Protein AF-A0AAU9XIW3-F1 (afdb_monomer_lite)

Secondary structure (DSSP, 8-state):
-HHHHHHHHHHHHHHHHHHHHHHHHHHHHHHHHHHHHHHHHHHHHHHHHHHHHHHHHHHHHHHHHHHHHHHHHHHHHHHHHHHHHHHHHHHHHHHHHHHHHHHHHHHHHHHHTT----------------------------------------------------------------------HHHHHHHHHHHIIIIIHHHHHHHHHHHHS-GGGHHHHHHHTHHHHHHHHHTTSS-HHHHHHHS-SSGGG--GGG--HHHHHHHHHHHS-PPPPTT-TTSPPPTT---HHHHHHHHHHHHIIIIIS-SSS---HHHHHHHHHHHHHHHHHHH-THHHHHHHHHHHS-S-HHHHHHHHHHHHHHHHHHHHHHHHHHHHHHHHHHHHTT------PPP--------------PPBP-STT-TTSB--EEETTTTEEE-HHHHHHTSTTS-EEEHHHHHHHHHHHHHHHHHHHHHHHHHHHHHHHHHHHHHHHHHHHHHHHHHHHHHHHHHHHHHHHHHHHHHHHHHHHHHHHHHHHHHHHHHHHHHHHHHHHHHHHHHHHHHTSPP-HHHHHHHHHHHHHHHHHHTSPPPPPP-PPP------HHHHHHHHHS-S-------EEEEEEEEEE-S-S-EETTS-EEEEEEEEETTS-B---TT--EEEEEE-TTS-EE--EEEEEETTEEEEEE--SSSEEEEEEEEETTEEPTT-SEEEEEEPPP---EEE---SSTTT--S-EEEEEE-TTT--EEEEEGGGTEEEEE-SSTTS-EEESSSSSS--SSEEEEEE-TTSPEEEEETTEEEEE-TTS-EEEEE--TT-SSEEEEEE-TTS-EEEEETTTTEEEEE-TTS-SEEEEE--TT--S----EEEETTEEEEEETTTTEEEEEETTS-EEEEES--SSSSS--SSEEEEEE-TTSEEEEEETTTTEEEEEETTS-EEEEEE-TT-S---EEEE---SSS--EEEEETTTTEEEEE-

Structure (mmCIF, N/CA/C/O backbone):
data_AF-A0AAU9XIW3-F1
#
_entry.id   AF-A0AAU9XIW3-F1
#
loop_
_atom_site.group_PDB
_atom_site.id
_atom_site.type_symbol
_atom_site.label_atom_id
_atom_site.label_alt_id
_atom_site.label_comp_id
_atom_site.label_asym_id
_atom_site.label_entity_id
_atom_site.label_seq_id
_atom_site.pdbx_PDB_ins_code
_atom_site.Cartn_x
_atom_site.Cartn_y
_atom_site.Cartn_z
_atom_site.occupancy
_atom_site.B_iso_or_equiv
_atom_site.auth_seq_id
_atom_site.auth_comp_id
_atom_site.auth_asym_id
_atom_site.auth_atom_id
_atom_site.pdbx_PDB_model_num
ATOM 1 N N . MET A 1 1 ? 78.774 -32.170 12.591 1.00 70.75 1 MET A N 1
ATOM 2 C CA . MET A 1 1 ? 78.429 -30.740 12.763 1.00 70.75 1 MET A CA 1
ATOM 3 C C . MET A 1 1 ? 77.056 -30.449 12.178 1.00 70.75 1 MET A C 1
ATOM 5 O O . MET A 1 1 ? 76.129 -30.539 12.962 1.00 70.75 1 MET A O 1
ATOM 9 N N . GLN A 1 2 ? 76.879 -30.246 10.864 1.00 75.12 2 GLN A N 1
ATOM 10 C CA . GLN A 1 2 ? 75.576 -29.871 10.263 1.00 75.12 2 GLN A CA 1
ATOM 11 C C . GLN A 1 2 ? 74.374 -30.746 10.694 1.00 75.12 2 GLN A C 1
ATOM 13 O O . GLN A 1 2 ? 73.306 -30.212 10.959 1.00 75.12 2 GLN A O 1
ATOM 18 N N . ILE A 1 3 ? 74.539 -32.068 10.861 1.00 79.25 3 ILE A N 1
ATOM 19 C CA . ILE A 1 3 ? 73.478 -32.944 11.411 1.00 79.25 3 ILE A CA 1
ATOM 20 C C . ILE A 1 3 ? 73.014 -32.488 12.810 1.00 79.25 3 ILE A C 1
ATOM 22 O O . ILE A 1 3 ? 71.818 -32.382 13.042 1.00 79.25 3 ILE A O 1
ATOM 26 N N . VAL A 1 4 ? 73.948 -32.169 13.712 1.00 79.88 4 VAL A N 1
ATOM 27 C CA . VAL A 1 4 ? 73.665 -31.725 15.093 1.00 79.88 4 VAL A CA 1
ATOM 28 C C . VAL A 1 4 ? 73.031 -30.330 15.104 1.00 79.88 4 VAL A C 1
ATOM 30 O O . VAL A 1 4 ? 72.162 -30.043 15.920 1.00 79.88 4 VAL A O 1
ATOM 33 N N . GLU A 1 5 ? 73.440 -29.468 14.174 1.00 78.94 5 GLU A N 1
ATOM 34 C CA . GLU A 1 5 ? 72.866 -28.134 13.974 1.00 78.94 5 GLU A CA 1
ATOM 35 C C . GLU A 1 5 ? 71.401 -28.219 13.511 1.00 78.94 5 GLU A C 1
ATOM 37 O O . GLU A 1 5 ? 70.532 -27.572 14.095 1.00 78.94 5 GLU A O 1
ATOM 42 N N . LEU A 1 6 ? 71.104 -29.091 12.541 1.00 79.50 6 LEU A N 1
ATOM 43 C CA . LEU A 1 6 ? 69.739 -29.386 12.093 1.00 79.50 6 LEU A CA 1
ATOM 44 C C . LEU A 1 6 ? 68.896 -30.048 13.197 1.00 79.50 6 LEU A C 1
ATOM 46 O O . LEU A 1 6 ? 67.742 -29.679 13.388 1.00 79.50 6 LEU A O 1
ATOM 50 N N . GLU A 1 7 ? 69.456 -30.990 13.961 1.00 81.19 7 GLU A N 1
ATOM 51 C CA . GLU A 1 7 ? 68.767 -31.628 15.096 1.00 81.19 7 GLU A CA 1
ATOM 52 C C . GLU A 1 7 ? 68.431 -30.615 16.207 1.00 81.19 7 GLU A C 1
ATOM 54 O O . GLU A 1 7 ? 67.335 -30.653 16.770 1.00 81.19 7 GLU A O 1
ATOM 59 N N . MET A 1 8 ? 69.311 -29.639 16.458 1.00 81.94 8 MET A N 1
ATOM 60 C CA . MET A 1 8 ? 69.048 -28.527 17.376 1.00 81.94 8 MET A CA 1
ATOM 61 C C . MET A 1 8 ? 67.958 -27.577 16.841 1.00 81.94 8 MET A C 1
ATOM 63 O O . MET A 1 8 ? 67.070 -27.181 17.597 1.00 81.94 8 MET A O 1
ATOM 67 N N . GLN A 1 9 ? 67.953 -27.268 15.538 1.00 78.69 9 GLN A N 1
ATOM 68 C CA . GLN A 1 9 ? 66.882 -26.487 14.896 1.00 78.69 9 GLN A CA 1
ATOM 69 C C . GLN A 1 9 ? 65.523 -27.210 14.941 1.00 78.69 9 GLN A C 1
ATOM 71 O O . GLN A 1 9 ? 64.493 -26.576 15.182 1.00 78.69 9 GLN A O 1
ATOM 76 N N . ILE A 1 10 ? 65.496 -28.537 14.775 1.00 80.06 10 ILE A N 1
ATOM 77 C CA . ILE A 1 10 ? 64.289 -29.366 14.941 1.00 80.06 10 ILE A CA 1
ATOM 78 C C . ILE A 1 10 ? 63.774 -29.287 16.391 1.00 80.06 10 ILE A C 1
ATOM 80 O O . ILE A 1 10 ? 62.570 -29.137 16.621 1.00 80.06 10 ILE A O 1
ATOM 84 N N . GLN A 1 11 ? 64.668 -29.319 17.385 1.00 80.69 11 GLN A N 1
ATOM 85 C CA . GLN A 1 11 ? 64.291 -29.168 18.793 1.00 80.69 11 GLN A CA 1
ATOM 86 C C . GLN A 1 11 ? 63.731 -27.765 19.101 1.00 80.69 11 GLN A C 1
ATOM 88 O O . GLN A 1 11 ? 62.734 -27.639 19.819 1.00 80.69 11 GLN A O 1
ATOM 93 N N . GLU A 1 12 ? 64.332 -26.706 18.550 1.00 78.81 12 GLU A N 1
ATOM 94 C CA . GLU A 1 12 ? 63.887 -25.325 18.760 1.00 78.81 12 GLU A CA 1
ATOM 95 C C . GLU A 1 12 ? 62.548 -25.019 18.071 1.00 78.81 12 GLU A C 1
ATOM 97 O O . GLU A 1 12 ? 61.643 -24.477 18.709 1.00 78.81 12 GLU A O 1
ATOM 102 N N . THR A 1 13 ? 62.370 -25.429 16.813 1.00 73.88 13 THR A N 1
ATOM 103 C CA . THR A 1 13 ? 61.095 -25.276 16.084 1.00 73.88 13 THR A CA 1
ATOM 104 C C . THR A 1 13 ? 59.947 -26.005 16.790 1.00 73.88 13 THR A C 1
ATOM 106 O O . THR A 1 13 ? 58.901 -25.399 17.037 1.00 73.88 13 THR A O 1
ATOM 109 N N . THR A 1 14 ? 60.177 -27.240 17.251 1.00 78.50 14 THR A N 1
ATOM 110 C CA . THR A 1 14 ? 59.208 -28.008 18.057 1.00 78.50 14 THR A CA 1
ATOM 111 C C . THR A 1 14 ? 58.848 -27.289 19.368 1.00 78.50 14 THR A C 1
ATOM 113 O O . THR A 1 14 ? 57.678 -27.214 19.758 1.00 78.50 14 THR A O 1
ATOM 116 N N . LYS A 1 15 ? 59.842 -26.707 20.057 1.00 80.31 15 LYS A N 1
ATOM 117 C CA . LYS A 1 15 ? 59.646 -25.932 21.297 1.00 80.31 15 LYS A CA 1
ATOM 118 C C . LYS A 1 15 ? 58.831 -24.657 21.056 1.00 80.31 15 LYS A C 1
ATOM 120 O O . LYS A 1 15 ? 57.946 -24.350 21.857 1.00 80.31 15 LYS A O 1
ATOM 125 N N . LEU A 1 16 ? 59.098 -23.936 19.965 1.00 71.88 16 LEU A N 1
ATOM 126 C CA . LEU A 1 16 ? 58.331 -22.756 19.555 1.00 71.88 16 LEU A CA 1
ATOM 127 C C . LEU A 1 16 ? 56.875 -23.127 19.238 1.00 71.88 16 LEU A C 1
ATOM 129 O O . LEU A 1 16 ? 55.961 -22.463 19.728 1.00 71.88 16 LEU A O 1
ATOM 133 N N . PHE A 1 17 ? 56.645 -24.222 18.508 1.00 73.50 17 PHE A N 1
ATOM 134 C CA . PHE A 1 17 ? 55.305 -24.700 18.155 1.00 73.50 17 PHE A CA 1
ATOM 135 C C . PHE A 1 17 ? 54.424 -24.987 19.381 1.00 73.50 17 PHE A C 1
ATOM 137 O O . PHE A 1 17 ? 53.269 -24.552 19.425 1.00 73.50 17 PHE A O 1
ATOM 144 N N . ARG A 1 18 ? 54.981 -25.612 20.432 1.00 78.31 18 ARG A N 1
ATOM 145 C CA . ARG A 1 18 ? 54.270 -25.813 21.710 1.00 78.31 18 ARG A CA 1
ATOM 146 C C . ARG A 1 18 ? 53.816 -24.488 22.340 1.00 78.31 18 ARG A C 1
ATOM 148 O O . ARG A 1 18 ? 52.646 -24.347 22.689 1.00 78.31 18 ARG A O 1
ATOM 155 N N . ILE A 1 19 ? 54.718 -23.507 22.436 1.00 76.19 19 ILE A N 1
ATOM 156 C CA . ILE A 1 19 ? 54.435 -22.188 23.039 1.00 76.19 19 ILE A CA 1
ATOM 157 C C . ILE A 1 19 ? 53.315 -21.456 22.279 1.00 76.19 19 ILE A C 1
ATOM 159 O O . ILE A 1 19 ? 52.529 -20.716 22.875 1.00 76.19 19 ILE A O 1
ATOM 163 N N . ILE A 1 20 ? 53.212 -21.656 20.963 1.00 71.75 20 ILE A N 1
ATOM 164 C CA . ILE A 1 20 ? 52.164 -21.034 20.147 1.00 71.75 20 ILE A CA 1
ATOM 165 C C . ILE A 1 20 ? 50.806 -21.703 20.391 1.00 71.75 20 ILE A C 1
ATOM 167 O O . ILE A 1 20 ? 49.825 -20.991 20.601 1.00 71.75 20 ILE A O 1
ATOM 171 N N . LYS A 1 21 ? 50.738 -23.041 20.469 1.00 75.19 21 LYS A N 1
ATOM 172 C CA . LYS A 1 21 ? 49.496 -23.753 20.830 1.00 75.19 21 LYS A CA 1
ATOM 173 C C . LYS A 1 21 ? 48.974 -23.367 22.215 1.00 75.19 21 LYS A C 1
ATOM 175 O O . LYS A 1 21 ? 47.766 -23.195 22.396 1.00 75.19 21 LYS A O 1
ATOM 180 N N . GLU A 1 22 ? 49.870 -23.142 23.172 1.00 81.38 22 GLU A N 1
ATOM 181 C CA . GLU A 1 22 ? 49.527 -22.614 24.499 1.00 81.38 22 GLU A CA 1
ATOM 182 C C . GLU A 1 22 ? 48.926 -21.197 24.410 1.00 81.38 22 GLU A C 1
ATOM 184 O O . GLU A 1 22 ? 47.877 -20.933 25.003 1.00 81.38 22 GLU A O 1
ATOM 189 N N . LYS A 1 23 ? 49.503 -20.303 23.592 1.00 76.19 23 LYS A N 1
ATOM 190 C CA . LYS A 1 23 ? 48.967 -18.947 23.353 1.00 76.19 23 LYS A CA 1
ATOM 191 C C . LYS A 1 23 ? 47.630 -18.934 22.604 1.00 76.19 23 LYS A C 1
ATOM 193 O O . LYS A 1 23 ? 46.751 -18.145 22.961 1.00 76.19 23 LYS A O 1
ATOM 198 N N . ILE A 1 24 ? 47.439 -19.801 21.609 1.00 76.19 24 ILE A N 1
ATOM 199 C CA . ILE A 1 24 ? 46.150 -19.963 20.914 1.00 76.19 24 ILE A CA 1
ATOM 200 C C . ILE A 1 24 ? 45.091 -20.455 21.903 1.00 76.19 24 ILE A C 1
ATOM 202 O O . ILE A 1 24 ? 44.010 -19.877 21.974 1.00 76.19 24 ILE A O 1
ATOM 206 N N . THR A 1 25 ? 45.419 -21.441 22.741 1.00 80.75 25 THR A N 1
ATOM 207 C CA . THR A 1 25 ? 44.509 -21.972 23.771 1.00 80.75 25 THR A CA 1
ATOM 208 C C . THR A 1 25 ? 44.134 -20.914 24.815 1.00 80.75 25 THR A C 1
ATOM 210 O O . THR A 1 25 ? 42.957 -20.769 25.150 1.00 80.75 25 THR A O 1
ATOM 213 N N . ALA A 1 26 ? 45.094 -20.105 25.275 1.00 82.00 26 ALA A N 1
ATOM 214 C CA . ALA A 1 26 ? 44.820 -18.971 26.159 1.00 82.00 26 ALA A CA 1
ATOM 215 C C . ALA A 1 26 ? 43.909 -17.917 25.494 1.00 82.00 26 ALA A C 1
ATOM 217 O O . ALA A 1 26 ? 42.977 -17.417 26.123 1.00 82.00 26 ALA A O 1
ATOM 218 N N . THR A 1 27 ? 44.123 -17.629 24.206 1.00 79.75 27 THR A N 1
ATOM 219 C CA . THR A 1 27 ? 43.302 -16.682 23.429 1.00 79.75 27 THR A CA 1
ATOM 220 C C . THR A 1 27 ? 41.870 -17.200 23.242 1.00 79.75 27 THR A C 1
ATOM 222 O O . THR A 1 27 ? 40.913 -16.491 23.548 1.00 79.75 27 THR A O 1
ATOM 225 N N . ARG A 1 28 ? 41.726 -18.473 22.852 1.00 82.00 28 ARG A N 1
ATOM 226 C CA . ARG A 1 28 ? 40.469 -19.237 22.743 1.00 82.00 28 ARG A CA 1
ATOM 227 C C . ARG A 1 28 ? 39.661 -19.206 24.050 1.00 82.00 28 ARG A C 1
ATOM 229 O O . ARG A 1 28 ? 38.441 -19.063 24.012 1.00 82.00 28 ARG A O 1
ATOM 236 N N . ASN A 1 29 ? 40.324 -19.261 25.206 1.00 83.56 29 ASN A N 1
ATOM 237 C CA . ASN A 1 29 ? 39.670 -19.120 26.511 1.00 83.56 29 ASN A CA 1
ATOM 238 C C . ASN A 1 29 ? 39.304 -17.663 26.857 1.00 83.56 29 ASN A C 1
ATOM 240 O O . ASN A 1 29 ? 38.237 -17.431 27.418 1.00 83.56 29 ASN A O 1
ATOM 244 N N . ASN A 1 30 ? 40.127 -16.674 26.491 1.00 81.06 30 ASN A N 1
ATOM 245 C CA . ASN A 1 30 ? 39.833 -15.256 26.736 1.00 81.06 30 ASN A CA 1
ATOM 246 C C . ASN A 1 30 ? 38.576 -14.772 25.980 1.00 81.06 30 ASN A C 1
ATOM 248 O O . ASN A 1 30 ? 37.736 -14.075 26.553 1.00 81.06 30 ASN A O 1
ATOM 252 N N . VAL A 1 31 ? 38.405 -15.198 24.720 1.00 78.12 31 VAL A N 1
ATOM 253 C CA . VAL A 1 31 ? 37.190 -14.931 23.922 1.00 78.12 31 VAL A CA 1
ATOM 254 C C . VAL A 1 31 ? 35.951 -15.480 24.642 1.00 78.12 31 VAL A C 1
ATOM 256 O O . VAL A 1 31 ? 35.025 -14.724 24.936 1.00 78.12 31 VAL A O 1
ATOM 259 N N . ARG A 1 32 ? 35.978 -16.763 25.032 1.00 80.69 32 ARG A N 1
ATOM 260 C CA . ARG A 1 32 ? 34.894 -17.441 25.772 1.00 80.69 32 ARG A CA 1
ATOM 261 C C . ARG A 1 32 ? 34.517 -16.734 27.073 1.00 80.69 32 ARG A C 1
ATOM 263 O O . ARG A 1 32 ? 33.336 -16.531 27.341 1.00 80.69 32 ARG A O 1
ATOM 270 N N . THR A 1 33 ? 35.499 -16.355 27.890 1.00 83.44 33 THR A N 1
ATOM 271 C CA . THR A 1 33 ? 35.246 -15.654 29.161 1.00 83.44 33 THR A CA 1
ATOM 272 C C . THR A 1 33 ? 34.647 -14.266 28.929 1.00 83.44 33 THR A C 1
ATOM 274 O O . THR A 1 33 ? 33.716 -13.883 29.632 1.00 83.44 33 THR A O 1
ATOM 277 N N . THR A 1 34 ? 35.113 -13.540 27.907 1.00 78.31 34 THR A N 1
ATOM 278 C CA . THR A 1 34 ? 34.572 -12.217 27.547 1.00 78.31 34 THR A CA 1
ATOM 279 C C . THR A 1 34 ? 33.106 -12.303 27.109 1.00 78.31 34 THR A C 1
ATOM 281 O O . THR A 1 34 ? 32.287 -11.502 27.554 1.00 78.31 34 THR A O 1
ATOM 284 N N . VAL A 1 35 ? 32.761 -13.292 26.279 1.00 80.44 35 VAL A N 1
ATOM 285 C CA . VAL A 1 35 ? 31.385 -13.510 25.799 1.00 80.44 35 VAL A CA 1
ATOM 286 C C . VAL A 1 35 ? 30.453 -13.920 26.943 1.00 80.44 35 VAL A C 1
ATOM 288 O O . VAL A 1 35 ? 29.378 -13.341 27.085 1.00 80.44 35 VAL A O 1
ATOM 291 N N . LYS A 1 36 ? 30.877 -14.843 27.819 1.00 85.12 36 LYS A N 1
ATOM 292 C CA . LYS A 1 36 ? 30.099 -15.246 29.007 1.00 85.12 36 LYS A CA 1
ATOM 293 C C . LYS A 1 36 ? 29.764 -14.072 29.930 1.00 85.12 36 LYS A C 1
ATOM 295 O O . LYS A 1 36 ? 28.636 -13.981 30.405 1.00 85.12 36 LYS A O 1
ATOM 300 N N . GLU A 1 37 ? 30.721 -13.178 30.165 1.00 83.38 37 GLU A N 1
ATOM 301 C CA . GLU A 1 37 ? 30.531 -12.017 31.042 1.00 83.38 37 GLU A CA 1
ATOM 302 C C . GLU A 1 37 ? 29.546 -10.990 30.454 1.00 83.38 37 GLU A C 1
ATOM 304 O O . GLU A 1 37 ? 28.717 -10.444 31.178 1.00 83.38 37 GLU A O 1
ATOM 309 N N . LEU A 1 38 ? 29.568 -10.769 29.134 1.00 80.81 38 LEU A N 1
ATOM 310 C CA . LEU A 1 38 ? 28.576 -9.920 28.461 1.00 80.81 38 LEU A CA 1
ATOM 311 C C . LEU A 1 38 ? 27.164 -10.529 28.515 1.00 80.81 38 LEU A C 1
ATOM 313 O O . LEU A 1 38 ? 26.197 -9.809 28.759 1.00 80.81 38 LEU A O 1
ATOM 317 N N . ILE A 1 39 ? 27.043 -11.852 28.357 1.00 84.50 39 ILE A N 1
ATOM 318 C CA . ILE A 1 39 ? 25.762 -12.569 28.483 1.00 84.50 39 ILE A CA 1
ATOM 319 C C . ILE A 1 39 ? 25.202 -12.459 29.915 1.00 84.50 39 ILE A C 1
ATOM 321 O O . ILE A 1 39 ? 23.999 -12.255 30.076 1.00 84.50 39 ILE A O 1
ATOM 325 N N . ARG A 1 40 ? 26.055 -12.532 30.950 1.00 86.38 40 ARG A N 1
ATOM 326 C CA . ARG A 1 40 ? 25.651 -12.334 32.357 1.00 86.38 40 ARG A CA 1
ATOM 327 C C . ARG A 1 40 ? 25.010 -10.958 32.568 1.00 86.38 40 ARG A C 1
ATOM 329 O O . ARG A 1 40 ? 23.894 -10.876 33.072 1.00 86.38 40 ARG A O 1
ATOM 336 N N . VAL A 1 41 ? 25.682 -9.894 32.125 1.00 81.62 41 VAL A N 1
ATOM 337 C CA . VAL A 1 41 ? 25.203 -8.508 32.279 1.00 81.62 41 VAL A CA 1
ATOM 338 C C . VAL A 1 41 ? 23.922 -8.243 31.474 1.00 81.62 41 VAL A C 1
ATOM 340 O O . VAL A 1 41 ? 23.050 -7.503 31.926 1.00 81.62 41 VAL A O 1
ATOM 343 N N . LEU A 1 42 ? 23.756 -8.872 30.307 1.00 81.38 42 LEU A N 1
ATOM 344 C CA . LEU A 1 42 ? 22.505 -8.800 29.547 1.00 81.38 42 LEU A CA 1
ATOM 345 C C . LEU A 1 42 ? 21.322 -9.430 30.306 1.00 81.38 42 LEU A C 1
ATOM 347 O O . LEU A 1 42 ? 20.257 -8.818 30.373 1.00 81.38 42 LEU A O 1
ATOM 351 N N . LYS A 1 43 ? 21.512 -10.597 30.940 1.00 84.19 43 LYS A N 1
ATOM 352 C CA . LYS A 1 43 ? 20.470 -11.230 31.770 1.00 84.19 43 LYS A CA 1
ATOM 353 C C . LYS A 1 43 ? 20.179 -10.479 33.074 1.00 84.19 43 LYS A C 1
ATOM 355 O O . LYS A 1 43 ? 19.048 -10.507 33.549 1.00 84.19 43 LYS A O 1
ATOM 360 N N . GLU A 1 44 ? 21.146 -9.753 33.627 1.00 84.44 44 GLU A N 1
ATOM 361 C CA . GLU A 1 44 ? 20.907 -8.864 34.774 1.00 84.44 44 GLU A CA 1
ATOM 362 C C . GLU A 1 44 ? 20.030 -7.656 34.394 1.00 84.44 44 GLU A C 1
ATOM 364 O O . GLU A 1 44 ? 19.097 -7.328 35.128 1.00 84.44 44 GLU A O 1
ATOM 369 N N . HIS A 1 45 ? 20.237 -7.060 33.212 1.00 80.12 45 HIS A N 1
ATOM 370 C CA . HIS A 1 45 ? 19.337 -6.027 32.682 1.00 80.12 45 HIS A CA 1
ATOM 371 C C . HIS A 1 45 ? 17.937 -6.565 32.328 1.00 80.12 45 HIS A C 1
ATOM 373 O O . HIS A 1 45 ? 16.951 -5.863 32.549 1.00 80.12 45 HIS A O 1
ATOM 379 N N . GLU A 1 46 ? 17.829 -7.795 31.809 1.00 84.00 46 GLU A N 1
ATOM 380 C CA . GLU A 1 46 ? 16.541 -8.466 31.557 1.00 84.00 46 GLU A CA 1
ATOM 381 C C . GLU A 1 46 ? 15.714 -8.570 32.844 1.00 84.00 46 GLU A C 1
ATOM 383 O O . GLU A 1 46 ? 14.592 -8.069 32.899 1.00 84.00 46 GLU A O 1
ATOM 388 N N . ASN A 1 47 ? 16.303 -9.127 33.909 1.00 82.62 47 ASN A N 1
ATOM 389 C CA . ASN A 1 47 ? 15.649 -9.272 35.211 1.00 82.62 47 ASN A CA 1
ATOM 390 C C . ASN A 1 47 ? 15.197 -7.924 35.799 1.00 82.62 47 ASN A C 1
ATOM 392 O O . ASN A 1 47 ? 14.114 -7.839 36.384 1.00 82.62 47 ASN A O 1
ATOM 396 N N . LEU A 1 48 ? 15.992 -6.861 35.626 1.00 82.94 48 LEU A N 1
ATOM 397 C CA . LEU A 1 48 ? 15.637 -5.516 36.085 1.00 82.94 48 LEU A CA 1
ATOM 398 C C . LEU A 1 48 ? 14.392 -4.980 35.355 1.00 82.94 48 LEU A C 1
ATOM 400 O O . LEU A 1 48 ? 13.437 -4.565 36.006 1.00 82.94 48 LEU A O 1
ATOM 404 N N . MET A 1 49 ? 14.367 -5.050 34.020 1.00 78.25 49 MET A N 1
ATOM 405 C CA . MET A 1 49 ? 13.228 -4.583 33.215 1.00 78.25 49 MET A CA 1
ATOM 406 C C . MET A 1 49 ? 11.957 -5.415 33.449 1.00 78.25 49 MET A C 1
ATOM 408 O O . MET A 1 49 ? 10.861 -4.858 33.489 1.00 78.25 49 MET A O 1
ATOM 412 N N . MET A 1 50 ? 12.084 -6.730 33.661 1.00 81.38 50 MET A N 1
ATOM 413 C CA . MET A 1 50 ? 10.952 -7.575 34.068 1.00 81.38 50 MET A CA 1
ATOM 414 C C . MET A 1 50 ? 10.402 -7.146 35.437 1.00 81.38 50 MET A C 1
ATOM 416 O O . MET A 1 50 ? 9.191 -7.025 35.600 1.00 81.38 50 MET A O 1
ATOM 420 N N . THR A 1 51 ? 11.279 -6.819 36.393 1.00 82.50 51 THR A N 1
ATOM 421 C CA . THR A 1 51 ? 10.876 -6.325 37.723 1.00 82.50 51 THR A CA 1
ATOM 422 C C . THR A 1 51 ? 10.142 -4.979 37.639 1.00 82.50 51 THR A C 1
ATOM 424 O O . THR A 1 51 ? 9.165 -4.769 38.357 1.00 82.50 51 THR A O 1
ATOM 427 N N . GLU A 1 52 ? 10.553 -4.070 36.745 1.00 77.06 52 GLU A N 1
ATOM 428 C CA . GLU A 1 52 ? 9.819 -2.819 36.495 1.00 77.06 52 GLU A CA 1
ATOM 429 C C . GLU A 1 52 ? 8.414 -3.078 35.920 1.00 77.06 52 GLU A C 1
ATOM 431 O O . GLU A 1 52 ? 7.445 -2.470 36.379 1.00 77.06 52 GLU A O 1
ATOM 436 N N . LEU A 1 53 ? 8.277 -4.013 34.972 1.00 77.44 53 LEU A N 1
ATOM 437 C CA . LEU A 1 53 ? 6.980 -4.404 34.400 1.00 77.44 53 LEU A CA 1
ATOM 438 C C . LEU A 1 53 ? 6.055 -5.056 35.442 1.00 77.44 53 LEU A C 1
ATOM 440 O O . LEU A 1 53 ? 4.869 -4.731 35.486 1.00 77.44 53 LEU A O 1
ATOM 444 N N . ASP A 1 54 ? 6.590 -5.891 36.335 1.00 79.44 54 ASP A N 1
ATOM 445 C CA . ASP A 1 54 ? 5.842 -6.488 37.451 1.00 79.44 54 ASP A CA 1
ATOM 446 C C . ASP A 1 54 ? 5.336 -5.439 38.458 1.00 79.44 54 ASP A C 1
ATOM 448 O O . ASP A 1 54 ? 4.256 -5.594 39.031 1.00 79.44 54 ASP A O 1
ATOM 452 N N . ILE A 1 55 ? 6.095 -4.360 38.683 1.00 75.44 55 ILE A N 1
ATOM 453 C CA . ILE A 1 55 ? 5.672 -3.230 39.529 1.00 75.44 55 ILE A CA 1
ATOM 454 C C . ILE A 1 55 ? 4.577 -2.405 38.838 1.00 75.44 55 ILE A C 1
ATOM 456 O O . ILE A 1 55 ? 3.689 -1.890 39.519 1.00 75.44 55 ILE A O 1
ATOM 460 N N . ILE A 1 56 ? 4.617 -2.277 37.508 1.00 69.81 56 ILE A N 1
ATOM 461 C CA . ILE A 1 56 ? 3.578 -1.587 36.729 1.00 69.81 56 ILE A CA 1
ATOM 462 C C . ILE A 1 56 ? 2.273 -2.397 36.736 1.00 69.81 56 ILE A C 1
ATOM 464 O O . ILE A 1 56 ? 1.225 -1.827 37.036 1.00 69.81 56 ILE A O 1
ATOM 468 N N . GLU A 1 57 ? 2.323 -3.710 36.482 1.00 74.75 57 GLU A N 1
ATOM 469 C CA . GLU A 1 57 ? 1.123 -4.561 36.479 1.00 74.75 57 GLU A CA 1
ATOM 470 C C . GLU A 1 57 ? 0.431 -4.573 37.847 1.00 74.75 57 GLU A C 1
ATOM 472 O O . GLU A 1 57 ? -0.770 -4.335 37.915 1.00 74.75 57 GLU A O 1
ATOM 477 N N . LYS A 1 58 ? 1.185 -4.723 38.945 1.00 73.50 58 LYS A N 1
ATOM 478 C CA . LYS A 1 58 ? 0.624 -4.719 40.311 1.00 73.50 58 LYS A CA 1
ATOM 479 C C . LYS A 1 58 ? -0.029 -3.397 40.712 1.00 73.50 58 LYS A C 1
ATOM 481 O O . LYS A 1 58 ? -0.925 -3.391 41.551 1.00 73.50 58 LYS A O 1
ATOM 486 N N . ARG A 1 59 ? 0.407 -2.267 40.143 1.00 69.31 59 ARG A N 1
ATOM 487 C CA . ARG A 1 59 ? -0.285 -0.981 40.336 1.00 69.31 59 ARG A CA 1
ATOM 488 C C . ARG A 1 59 ? -1.619 -0.983 39.603 1.00 69.31 59 ARG A C 1
ATOM 490 O O . ARG A 1 59 ? -2.635 -0.738 40.234 1.00 69.31 59 ARG A O 1
ATOM 497 N N . GLN A 1 60 ? -1.621 -1.367 38.326 1.00 68.31 60 GLN A N 1
ATOM 498 C CA . GLN A 1 60 ? -2.851 -1.459 37.537 1.00 68.31 60 GLN A CA 1
ATOM 499 C C . GLN A 1 60 ? -3.854 -2.476 38.106 1.00 68.31 60 GLN A C 1
ATOM 501 O O . GLN A 1 60 ? -5.050 -2.225 38.046 1.00 68.31 60 GLN A O 1
ATOM 506 N N . GLU A 1 61 ? -3.390 -3.595 38.674 1.00 70.50 61 GLU A N 1
ATOM 507 C CA . GLU A 1 61 ? -4.234 -4.561 39.396 1.00 70.50 61 GLU A CA 1
ATOM 508 C C . GLU A 1 61 ? -4.926 -3.925 40.607 1.00 70.50 61 GLU A C 1
ATOM 510 O O . GLU A 1 61 ? -6.138 -4.066 40.757 1.00 70.50 61 GLU A O 1
ATOM 515 N N . ASN A 1 62 ? -4.186 -3.185 41.439 1.00 71.81 62 ASN A N 1
ATOM 516 C CA . ASN A 1 62 ? -4.763 -2.486 42.588 1.00 71.81 62 ASN A CA 1
ATOM 517 C C . ASN A 1 62 ? -5.740 -1.381 42.151 1.00 71.81 62 ASN A C 1
ATOM 519 O O . ASN A 1 62 ? -6.841 -1.294 42.691 1.00 71.81 62 ASN A O 1
ATOM 523 N N . ASP A 1 63 ? -5.352 -0.560 41.170 1.00 67.38 63 ASP A N 1
ATOM 524 C CA . ASP A 1 63 ? -6.168 0.547 40.662 1.00 67.38 63 ASP A CA 1
ATOM 525 C C . ASP A 1 63 ? -7.486 0.023 40.048 1.00 67.38 63 ASP A C 1
ATOM 527 O O . ASP A 1 63 ? -8.559 0.568 40.320 1.00 67.38 63 ASP A O 1
ATOM 531 N N . HIS A 1 64 ? -7.432 -1.088 39.292 1.00 70.25 64 HIS A N 1
ATOM 532 C CA . HIS A 1 64 ? -8.618 -1.778 38.762 1.00 70.25 64 HIS A CA 1
ATOM 533 C C . HIS A 1 64 ? -9.496 -2.363 39.873 1.00 70.25 64 HIS A C 1
ATOM 535 O O . HIS A 1 64 ? -10.706 -2.152 39.828 1.00 70.25 64 HIS A O 1
ATOM 541 N N . SER A 1 65 ? -8.919 -3.027 40.885 1.00 70.00 65 SER A N 1
ATOM 542 C CA . SER A 1 65 ? -9.693 -3.593 42.006 1.00 70.00 65 SER A CA 1
ATOM 543 C C . SER A 1 65 ? -10.469 -2.503 42.744 1.00 70.00 65 SER A C 1
ATOM 545 O O . SER A 1 65 ? -11.682 -2.608 42.893 1.00 70.00 65 SER A O 1
ATOM 547 N N . ILE A 1 66 ? -9.804 -1.395 43.098 1.00 72.88 66 ILE A N 1
ATOM 548 C CA . ILE A 1 66 ? -10.423 -0.255 43.794 1.00 72.88 66 ILE A CA 1
ATOM 549 C C . ILE A 1 66 ? -11.573 0.343 42.966 1.00 72.88 66 ILE A C 1
ATOM 551 O O . ILE A 1 66 ? -12.656 0.592 43.498 1.00 72.88 66 ILE A O 1
ATOM 555 N N . GLN A 1 67 ? -11.369 0.552 41.660 1.00 67.19 67 GLN A N 1
ATOM 556 C CA . GLN A 1 67 ? -12.408 1.099 40.783 1.00 67.19 67 GLN A CA 1
ATOM 557 C C . GLN A 1 67 ? -13.579 0.119 40.590 1.00 67.19 67 GLN A C 1
ATOM 559 O O . GLN A 1 67 ? -14.739 0.534 40.599 1.00 67.19 67 GLN A O 1
ATOM 564 N N . HIS A 1 68 ? -13.301 -1.178 40.439 1.00 72.00 68 HIS A N 1
ATOM 565 C CA . HIS A 1 68 ? -14.320 -2.207 40.239 1.00 72.00 68 HIS A CA 1
ATOM 566 C C . HIS A 1 68 ? -15.144 -2.458 41.512 1.00 72.00 68 HIS A C 1
ATOM 568 O O . HIS A 1 68 ? -16.366 -2.568 41.433 1.00 72.00 68 HIS A O 1
ATOM 574 N N . GLU A 1 69 ? -14.507 -2.480 42.687 1.00 76.25 69 GLU A N 1
ATOM 575 C CA . GLU A 1 69 ? -15.171 -2.576 43.993 1.00 76.25 69 GLU A CA 1
ATOM 576 C C . GLU A 1 69 ? -16.090 -1.374 44.248 1.00 76.25 69 GLU A C 1
ATOM 578 O O . GLU A 1 69 ? -17.233 -1.562 44.666 1.00 76.25 69 GLU A O 1
ATOM 583 N N . HIS A 1 70 ? -15.643 -0.150 43.934 1.00 73.50 70 HIS A N 1
ATOM 584 C CA . HIS A 1 70 ? -16.477 1.049 44.056 1.00 73.50 70 HIS A CA 1
ATOM 585 C C . HIS A 1 70 ? -17.698 0.992 43.128 1.00 73.50 70 HIS A C 1
ATOM 587 O O . HIS A 1 70 ? -18.815 1.260 43.572 1.00 73.50 70 HIS A O 1
ATOM 593 N N . LEU A 1 71 ? -17.518 0.642 41.850 1.00 70.62 71 LEU A N 1
ATOM 594 C CA . LEU A 1 71 ? -18.639 0.534 40.911 1.00 70.62 71 LEU A CA 1
ATOM 595 C C . LEU A 1 71 ? -19.626 -0.565 41.339 1.00 70.62 71 LEU A C 1
ATOM 597 O O . LEU A 1 71 ? -20.833 -0.331 41.346 1.00 70.62 71 LEU A O 1
ATOM 601 N N . GLN A 1 72 ? -19.130 -1.727 41.782 1.00 73.19 72 GLN A N 1
ATOM 602 C CA . GLN A 1 72 ? -19.979 -2.817 42.272 1.00 73.19 72 GLN A CA 1
ATOM 603 C C . GLN A 1 72 ? -20.741 -2.438 43.555 1.00 73.19 72 GLN A C 1
ATOM 605 O O . GLN A 1 72 ? -21.844 -2.935 43.784 1.00 73.19 72 GLN A O 1
ATOM 610 N N . MET A 1 73 ? -20.173 -1.573 44.401 1.00 79.38 73 MET A N 1
ATOM 611 C CA . MET A 1 73 ? -20.853 -1.033 45.580 1.00 79.38 73 MET A CA 1
ATOM 612 C C . MET A 1 73 ? -22.005 -0.109 45.170 1.00 79.38 73 MET A C 1
ATOM 614 O O . MET A 1 73 ? -23.132 -0.328 45.604 1.00 79.38 73 MET A O 1
ATOM 618 N N . SER A 1 74 ? -21.754 0.840 44.261 1.00 72.62 74 SER A N 1
ATOM 619 C CA . SER A 1 74 ? -22.784 1.752 43.748 1.00 72.62 74 SER A CA 1
ATOM 620 C C . SER A 1 74 ? -23.918 1.020 43.018 1.00 72.62 74 SER A C 1
ATOM 622 O O . SER A 1 74 ? -25.079 1.364 43.217 1.00 72.62 74 SER A O 1
ATOM 624 N N . VAL A 1 75 ? -23.618 -0.026 42.235 1.00 71.94 75 VAL A N 1
ATOM 625 C CA . VAL A 1 75 ? -24.653 -0.881 41.620 1.00 71.94 75 VAL A CA 1
ATOM 626 C C . VAL A 1 75 ? -25.544 -1.511 42.696 1.00 71.94 75 VAL A C 1
ATOM 628 O O . VAL A 1 75 ? -26.755 -1.319 42.653 1.00 71.94 75 VAL A O 1
ATOM 631 N N . LYS A 1 76 ? -24.963 -2.152 43.722 1.00 75.38 76 LYS A N 1
ATOM 632 C CA . LYS A 1 76 ? -25.724 -2.785 44.819 1.00 75.38 76 LYS A CA 1
ATOM 633 C C . LYS A 1 76 ? -26.578 -1.803 45.620 1.00 75.38 76 LYS A C 1
ATOM 635 O O . LYS A 1 76 ? -27.654 -2.173 46.089 1.00 75.38 76 LYS A O 1
ATOM 640 N N . GLU A 1 77 ? -26.117 -0.567 45.799 1.00 76.81 77 GLU A N 1
ATOM 641 C CA . GLU A 1 77 ? -26.893 0.493 46.453 1.00 76.81 77 GLU A CA 1
ATOM 642 C C . GLU A 1 77 ? -28.120 0.890 45.618 1.00 76.81 77 GLU A C 1
ATOM 644 O O . GLU A 1 77 ? -29.220 0.997 46.167 1.00 76.81 77 GLU A O 1
ATOM 649 N N . LEU A 1 78 ? -27.969 1.032 44.295 1.00 71.69 78 LEU A N 1
ATOM 650 C CA . LEU A 1 78 ? -29.082 1.329 43.388 1.00 71.69 78 LEU A CA 1
ATOM 651 C C . LEU A 1 78 ? -30.045 0.140 43.222 1.00 71.69 78 LEU A C 1
ATOM 653 O O . LEU A 1 78 ? -31.255 0.345 43.279 1.00 71.69 78 LEU A O 1
ATOM 657 N N . GLU A 1 79 ? -29.545 -1.094 43.098 1.00 73.19 79 GLU A N 1
ATOM 658 C CA . GLU A 1 79 ? -30.362 -2.321 43.112 1.00 73.19 79 GLU A CA 1
ATOM 659 C C . GLU A 1 79 ? -31.201 -2.406 44.397 1.00 73.19 79 GLU A C 1
ATOM 661 O O . GLU A 1 79 ? -32.414 -2.619 44.351 1.00 73.19 79 GLU A O 1
ATOM 666 N N . SER A 1 80 ? -30.573 -2.152 45.551 1.00 75.62 80 SER A N 1
ATOM 667 C CA . SER A 1 80 ? -31.257 -2.123 46.849 1.00 75.62 80 SER A CA 1
ATOM 668 C C . SER A 1 80 ? -32.298 -1.003 46.924 1.00 75.62 80 SER A C 1
ATOM 670 O O . SER A 1 80 ? -33.354 -1.189 47.531 1.00 75.62 80 SER A O 1
ATOM 672 N N . ALA A 1 81 ? -32.041 0.160 46.320 1.00 70.94 81 ALA A N 1
ATOM 673 C CA . ALA A 1 81 ? -33.013 1.249 46.248 1.00 70.94 81 ALA A CA 1
ATOM 674 C C . ALA A 1 81 ? -34.218 0.876 45.366 1.00 70.94 81 ALA A C 1
ATOM 676 O O . ALA A 1 81 ? -35.358 1.050 45.799 1.00 70.94 81 ALA A O 1
ATOM 677 N N . VAL A 1 82 ? -33.982 0.294 44.183 1.00 69.94 82 VAL A N 1
ATOM 678 C CA . VAL A 1 82 ? -35.034 -0.216 43.285 1.00 69.94 82 VAL A CA 1
ATOM 679 C C . VAL A 1 82 ? -35.891 -1.258 43.997 1.00 69.94 82 VAL A C 1
ATOM 681 O O . VAL A 1 82 ? -37.104 -1.083 44.070 1.00 69.94 82 VAL A O 1
ATOM 684 N N . GLN A 1 83 ? -35.284 -2.279 44.607 1.00 72.31 83 GLN A N 1
ATOM 685 C CA . GLN A 1 83 ? -36.036 -3.355 45.256 1.00 72.31 83 GLN A CA 1
ATOM 686 C C . GLN A 1 83 ? -36.833 -2.864 46.480 1.00 72.31 83 GLN A C 1
ATOM 688 O O . GLN A 1 83 ? -37.941 -3.337 46.730 1.00 72.31 83 GLN A O 1
ATOM 693 N N . ASN A 1 84 ? -36.332 -1.868 47.224 1.00 72.81 84 ASN A N 1
ATOM 694 C CA . ASN A 1 84 ? -37.105 -1.219 48.291 1.00 72.81 84 ASN A CA 1
ATOM 695 C C . ASN A 1 84 ? -38.294 -0.403 47.749 1.00 72.81 84 ASN A C 1
ATOM 697 O O . ASN A 1 84 ? -39.368 -0.416 48.359 1.00 72.81 84 ASN A O 1
ATOM 701 N N . CYS A 1 85 ? -38.141 0.275 46.609 1.00 67.62 85 CYS A N 1
ATOM 702 C CA . CYS A 1 85 ? -39.247 0.956 45.932 1.00 67.62 85 CYS A CA 1
ATOM 703 C C . CYS A 1 85 ? -40.287 -0.045 45.408 1.00 67.62 85 CYS A C 1
ATOM 705 O O . CYS A 1 85 ? -41.479 0.148 45.638 1.00 67.62 85 CYS A O 1
ATOM 707 N N . GLU A 1 86 ? -39.856 -1.140 44.781 1.00 69.12 86 GLU A N 1
ATOM 708 C CA . GLU A 1 86 ? -40.732 -2.191 44.250 1.00 69.12 86 GLU A CA 1
ATOM 709 C C . GLU A 1 86 ? -41.522 -2.890 45.365 1.00 69.12 86 GLU A C 1
ATOM 711 O O . GLU A 1 86 ? -42.750 -2.884 45.311 1.00 69.12 86 GLU A O 1
ATOM 716 N N . MET A 1 87 ? -40.879 -3.314 46.462 1.00 68.62 87 MET A N 1
ATOM 717 C CA . MET A 1 87 ? -41.588 -3.827 47.651 1.00 68.62 87 MET A CA 1
ATOM 718 C C . MET A 1 87 ? -42.572 -2.806 48.257 1.00 68.62 87 MET A C 1
ATOM 720 O O . MET A 1 87 ? -43.575 -3.184 48.866 1.00 68.62 87 MET A O 1
ATOM 724 N N . THR A 1 88 ? -42.304 -1.503 48.120 1.00 64.50 88 THR A N 1
ATOM 725 C CA . THR A 1 88 ? -43.204 -0.432 48.588 1.00 64.50 88 THR A CA 1
ATOM 726 C C . THR A 1 88 ? -44.395 -0.221 47.644 1.00 64.50 88 THR A C 1
ATOM 728 O O . THR A 1 88 ? -45.456 0.222 48.089 1.00 64.50 88 THR A O 1
ATOM 731 N N . MET A 1 89 ? -44.258 -0.568 46.361 1.00 63.44 89 MET A N 1
ATOM 732 C CA . MET A 1 89 ? -45.356 -0.594 45.391 1.00 63.44 89 MET A CA 1
ATOM 733 C C . MET A 1 89 ? -46.195 -1.872 45.533 1.00 63.44 89 MET A C 1
ATOM 735 O O . MET A 1 89 ? -47.416 -1.775 45.636 1.00 63.44 89 MET A O 1
ATOM 739 N N . GLU A 1 90 ? -45.571 -3.046 45.657 1.00 58.75 90 GLU A N 1
ATOM 740 C CA . GLU A 1 90 ? -46.261 -4.328 45.884 1.00 58.75 90 GLU A CA 1
ATOM 741 C C . GLU A 1 90 ? -47.117 -4.301 47.158 1.00 58.75 90 GLU A C 1
ATOM 743 O O . GLU A 1 90 ? -48.302 -4.621 47.112 1.00 58.75 90 GLU A O 1
ATOM 748 N N . ARG A 1 91 ? -46.586 -3.778 48.274 1.00 55.38 91 ARG A N 1
ATOM 749 C CA . ARG A 1 91 ? -47.348 -3.608 49.529 1.00 55.38 91 ARG A CA 1
ATOM 750 C C . ARG A 1 91 ? -48.535 -2.641 49.434 1.00 55.38 91 ARG A C 1
ATOM 752 O O . ARG A 1 91 ? -49.376 -2.648 50.329 1.00 55.38 91 ARG A O 1
ATOM 759 N N . LYS A 1 92 ? -48.616 -1.802 48.394 1.00 51.66 92 LYS A N 1
ATOM 760 C CA . LYS A 1 92 ? -49.824 -1.015 48.078 1.00 51.66 92 LYS A CA 1
ATOM 761 C C . LYS A 1 92 ? -50.779 -1.806 47.179 1.00 51.66 92 LYS A C 1
ATOM 763 O O . LYS A 1 92 ? -51.983 -1.775 47.413 1.00 51.66 92 LYS A O 1
ATOM 768 N N . ILE A 1 93 ? -50.246 -2.551 46.210 1.00 46.12 93 ILE A N 1
ATOM 769 C CA . ILE A 1 93 ? -51.024 -3.404 45.300 1.00 46.12 93 ILE A CA 1
ATOM 770 C C . ILE A 1 93 ? -51.749 -4.520 46.068 1.00 46.12 93 ILE A C 1
ATOM 772 O O . ILE A 1 93 ? -52.917 -4.760 45.783 1.00 46.12 93 ILE A O 1
ATOM 776 N N . ASP A 1 94 ? -51.135 -5.136 47.084 1.00 41.81 94 ASP A N 1
ATOM 777 C CA . ASP A 1 94 ? -51.807 -6.126 47.947 1.00 41.81 94 ASP A CA 1
ATOM 778 C C . ASP A 1 94 ? -53.059 -5.550 48.629 1.00 41.81 94 ASP A C 1
ATOM 780 O O . ASP A 1 94 ? -54.083 -6.225 48.730 1.00 41.81 94 ASP A O 1
ATOM 784 N N . VAL A 1 95 ? -53.023 -4.281 49.054 1.00 45.38 95 VAL A N 1
ATOM 785 C CA . VAL A 1 95 ? -54.179 -3.604 49.668 1.00 45.38 95 VAL A CA 1
ATOM 786 C C . VAL A 1 95 ? -55.294 -3.391 48.638 1.00 45.38 95 VAL A C 1
ATOM 788 O O . VAL A 1 95 ? -56.459 -3.656 48.932 1.00 45.38 95 VAL A O 1
ATOM 791 N N . GLU A 1 96 ? -54.961 -2.986 47.410 1.00 45.06 96 GLU A N 1
ATOM 792 C CA . GLU A 1 96 ? -55.933 -2.819 46.316 1.00 45.06 96 GLU A CA 1
ATOM 793 C C . GLU A 1 96 ? -56.488 -4.168 45.809 1.00 45.06 96 GLU A C 1
ATOM 795 O O . GLU A 1 96 ? -57.675 -4.282 45.483 1.00 45.06 96 GLU A O 1
ATOM 800 N N . ALA A 1 97 ? -55.667 -5.221 45.803 1.00 40.94 97 ALA A N 1
ATOM 801 C CA . ALA A 1 97 ? -56.058 -6.582 45.447 1.00 40.94 97 ALA A CA 1
ATOM 802 C C . ALA A 1 97 ? -56.991 -7.199 46.501 1.00 40.94 97 ALA A C 1
ATOM 804 O O . ALA A 1 97 ? -58.031 -7.758 46.141 1.00 40.94 97 ALA A O 1
ATOM 805 N N . LEU A 1 98 ? -56.687 -7.028 47.793 1.00 40.06 98 LEU A N 1
ATOM 806 C CA . LEU A 1 98 ? -57.571 -7.409 48.899 1.00 40.06 98 LEU A CA 1
ATOM 807 C C . LEU A 1 98 ? -58.894 -6.635 48.846 1.00 40.06 98 LEU A C 1
ATOM 809 O O . LEU A 1 98 ? -59.954 -7.248 48.960 1.00 40.06 98 LEU A O 1
ATOM 813 N N . GLN A 1 99 ? -58.865 -5.326 48.571 1.00 44.38 99 GLN A N 1
ATOM 814 C CA . GLN A 1 99 ? -60.077 -4.521 48.373 1.00 44.38 99 GLN A CA 1
ATOM 815 C C . GLN A 1 99 ? -60.918 -5.040 47.190 1.00 44.38 99 GLN A C 1
ATOM 817 O O . GLN A 1 99 ? -62.149 -5.067 47.248 1.00 44.38 99 GLN A O 1
ATOM 822 N N . THR A 1 100 ? -60.271 -5.494 46.114 1.00 44.34 100 THR A N 1
ATOM 823 C CA . THR A 1 100 ? -60.943 -6.044 44.927 1.00 44.34 100 THR A CA 1
ATOM 824 C C . THR A 1 100 ? -61.551 -7.422 45.206 1.00 44.34 100 THR A C 1
ATOM 826 O O . THR A 1 100 ? -62.724 -7.643 44.898 1.00 44.34 100 THR A O 1
ATOM 829 N N . GLN A 1 101 ? -60.821 -8.323 45.872 1.00 43.00 101 GLN A N 1
ATOM 830 C CA . GLN A 1 101 ? -61.361 -9.614 46.314 1.00 43.00 101 GLN A CA 1
ATOM 831 C C . GLN A 1 101 ? -62.487 -9.443 47.342 1.00 43.00 101 GLN A C 1
ATOM 833 O O . GLN A 1 101 ? -63.499 -10.133 47.247 1.00 43.00 101 GLN A O 1
ATOM 838 N N . MET A 1 102 ? -62.387 -8.485 48.269 1.00 41.53 102 MET A N 1
ATOM 839 C CA . MET A 1 102 ? -63.482 -8.141 49.180 1.00 41.53 102 MET A CA 1
ATOM 840 C C . MET A 1 102 ? -64.726 -7.662 48.426 1.00 41.53 102 MET A C 1
ATOM 842 O O . MET A 1 102 ? -65.825 -8.083 48.774 1.00 41.53 102 MET A O 1
ATOM 846 N N . ASN A 1 103 ? -64.584 -6.863 47.364 1.00 45.75 103 ASN A N 1
ATOM 847 C CA . ASN A 1 103 ? -65.709 -6.441 46.518 1.00 45.75 103 ASN A CA 1
ATOM 848 C C . ASN A 1 103 ? -66.348 -7.607 45.727 1.00 45.75 103 ASN A C 1
ATOM 850 O O . ASN A 1 103 ? -67.570 -7.649 45.555 1.00 45.75 103 ASN A O 1
ATOM 854 N N . GLU A 1 104 ? -65.558 -8.582 45.273 1.00 46.50 104 GLU A N 1
ATOM 855 C CA . GLU A 1 104 ? -66.050 -9.813 44.628 1.00 46.50 104 GLU A CA 1
ATOM 856 C C . GLU A 1 104 ? -66.740 -10.756 45.637 1.00 46.50 104 GLU A C 1
ATOM 858 O O . GLU A 1 104 ? -67.791 -11.338 45.346 1.00 46.50 104 GLU A O 1
ATOM 863 N N . ILE A 1 105 ? -66.212 -10.854 46.861 1.00 44.81 105 ILE A N 1
ATOM 864 C CA . ILE A 1 105 ? -66.816 -11.595 47.977 1.00 44.81 105 ILE A CA 1
ATOM 865 C C . ILE A 1 105 ? -68.103 -10.902 48.451 1.00 44.81 105 ILE A C 1
ATOM 867 O O . ILE A 1 105 ? -69.096 -11.581 48.694 1.00 44.81 105 ILE A O 1
ATOM 871 N N . GLU A 1 106 ? -68.152 -9.569 48.501 1.00 45.84 106 GLU A N 1
ATOM 872 C CA . GLU A 1 106 ? -69.357 -8.760 48.739 1.00 45.84 106 GLU A CA 1
ATOM 873 C C . GLU A 1 106 ? -70.430 -9.020 47.670 1.00 45.84 106 GLU A C 1
ATOM 875 O O . GLU A 1 106 ? -71.572 -9.329 48.017 1.00 45.84 106 GLU A O 1
ATOM 880 N N . LYS A 1 107 ? -70.077 -8.974 46.374 1.00 47.59 107 LYS A N 1
ATOM 881 C CA . LYS A 1 107 ? -70.970 -9.377 45.268 1.00 47.59 107 LYS A CA 1
ATOM 882 C C . LYS A 1 107 ? -71.512 -10.790 45.480 1.00 47.59 107 LYS A C 1
ATOM 884 O O . LYS A 1 107 ? -72.723 -10.998 45.422 1.00 47.59 107 LYS A O 1
ATOM 889 N N . SER A 1 108 ? -70.631 -11.743 45.775 1.00 45.66 108 SER A N 1
ATOM 890 C CA . SER A 1 108 ? -70.984 -13.150 45.993 1.00 45.66 108 SER A CA 1
ATOM 891 C C . SER A 1 108 ? -71.888 -13.331 47.218 1.00 45.66 108 SER A C 1
ATOM 893 O O . SER A 1 108 ? -72.863 -14.076 47.176 1.00 45.66 108 SER A O 1
ATOM 895 N N . ARG A 1 109 ? -71.643 -12.584 48.298 1.00 42.25 109 ARG A N 1
ATOM 896 C CA . ARG A 1 109 ? -72.434 -12.583 49.539 1.00 42.25 109 ARG A CA 1
ATOM 897 C C . ARG A 1 109 ? -73.796 -11.903 49.367 1.00 42.25 109 ARG A C 1
ATOM 899 O O . ARG A 1 109 ? -74.761 -12.308 50.015 1.00 42.25 109 ARG A O 1
ATOM 906 N N . ARG A 1 110 ? -73.901 -10.911 48.474 1.00 45.59 110 ARG A N 1
ATOM 907 C CA . ARG A 1 110 ? -75.175 -10.316 48.030 1.00 45.59 110 ARG A CA 1
ATOM 908 C C . ARG A 1 110 ? -75.950 -11.281 47.120 1.00 45.59 110 ARG A C 1
ATOM 910 O O . ARG A 1 110 ? -77.161 -11.387 47.280 1.00 45.59 110 ARG A O 1
ATOM 917 N N . ALA A 1 111 ? -75.271 -12.049 46.263 1.00 42.19 111 ALA A N 1
ATOM 918 C CA . ALA A 1 111 ? -75.886 -13.099 45.446 1.00 42.19 111 ALA A CA 1
ATOM 919 C C . ALA A 1 111 ? -76.401 -14.287 46.288 1.00 42.19 111 ALA A C 1
ATOM 921 O O . ALA A 1 111 ? -77.551 -14.691 46.128 1.00 42.19 111 ALA A O 1
ATOM 922 N N . LEU A 1 112 ? -75.615 -14.805 47.244 1.00 37.72 112 LEU A N 1
ATOM 923 C CA . LEU A 1 112 ? -76.066 -15.889 48.133 1.00 37.72 112 LEU A CA 1
ATOM 924 C C . LEU A 1 112 ? -77.230 -15.471 49.048 1.00 37.72 112 LEU A C 1
ATOM 926 O O . LEU A 1 112 ? -78.067 -16.306 49.379 1.00 37.72 112 LEU A O 1
ATOM 930 N N . LYS A 1 113 ? -77.346 -14.188 49.417 1.00 38.12 113 LYS A N 1
ATOM 931 C CA . LYS A 1 113 ? -78.508 -13.681 50.173 1.00 38.12 113 LYS A CA 1
ATOM 932 C C . LYS A 1 113 ? -79.824 -13.660 49.379 1.00 38.12 113 LYS A C 1
ATOM 934 O O . LYS A 1 113 ? -80.860 -13.410 49.987 1.00 38.12 113 LYS A O 1
ATOM 939 N N . ALA A 1 114 ? -79.808 -13.932 48.072 1.00 38.66 114 ALA A N 1
ATOM 940 C CA . ALA A 1 114 ? -81.017 -14.035 47.252 1.00 38.66 114 ALA A CA 1
ATOM 941 C C . ALA A 1 114 ? -81.591 -15.464 47.159 1.00 38.66 114 ALA A C 1
ATOM 943 O O . ALA A 1 114 ? -82.743 -15.613 46.764 1.00 38.66 114 ALA A O 1
ATOM 944 N N . ASN A 1 115 ? -80.828 -16.500 47.533 1.00 35.62 115 ASN A N 1
ATOM 945 C CA . ASN A 1 115 ? -81.264 -17.901 47.491 1.00 35.62 115 ASN A CA 1
ATOM 946 C C . ASN A 1 115 ? -81.000 -18.593 48.832 1.00 35.62 115 ASN A C 1
ATOM 948 O O . ASN A 1 115 ? -79.991 -19.272 49.021 1.00 35.62 115 ASN A O 1
ATOM 952 N N . GLN A 1 116 ? -81.950 -18.452 49.755 1.00 29.97 116 GLN A N 1
ATOM 953 C CA . GLN A 1 116 ? -82.026 -19.293 50.942 1.00 29.97 116 GLN A CA 1
ATOM 954 C C . GLN A 1 116 ? -83.338 -20.081 50.910 1.00 29.97 116 GLN A C 1
ATOM 956 O O . GLN A 1 116 ? -84.370 -19.584 51.344 1.00 29.97 116 GLN A O 1
ATOM 961 N N . ASN A 1 117 ? -83.281 -21.306 50.381 1.00 31.47 117 ASN A N 1
ATOM 962 C CA . ASN A 1 117 ? -84.261 -22.353 50.655 1.00 31.47 117 ASN A CA 1
ATOM 963 C C . ASN A 1 117 ? -83.644 -23.751 50.462 1.00 31.47 117 ASN A C 1
ATOM 965 O O . ASN A 1 117 ? -82.785 -23.957 49.610 1.00 31.47 117 ASN A O 1
ATOM 969 N N . ASP A 1 118 ? -84.153 -24.678 51.271 1.00 28.05 118 ASP A N 1
ATOM 970 C CA . ASP A 1 118 ? -84.192 -26.134 51.101 1.00 28.05 118 ASP A CA 1
ATOM 971 C C . ASP A 1 118 ? -82.948 -27.047 51.304 1.00 28.05 118 ASP A C 1
ATOM 973 O O . ASP A 1 118 ? -82.128 -27.299 50.430 1.00 28.05 118 ASP A O 1
ATOM 977 N N . PHE A 1 119 ? -82.975 -27.687 52.486 1.00 26.08 119 PHE A N 1
ATOM 978 C CA . PHE A 1 119 ? -82.779 -29.126 52.767 1.00 26.08 119 PHE A CA 1
ATOM 979 C C . PHE A 1 119 ? -81.397 -29.844 52.685 1.00 26.08 119 PHE A C 1
ATOM 981 O O . PHE A 1 119 ? -81.005 -30.421 51.681 1.00 26.08 119 PHE A O 1
ATOM 988 N N . TYR A 1 120 ? -80.864 -30.077 53.900 1.00 25.75 120 TYR A N 1
ATOM 989 C CA . TYR A 1 120 ? -80.380 -31.367 54.455 1.00 25.75 120 TYR A CA 1
ATOM 990 C C . TYR A 1 120 ? -78.944 -31.929 54.235 1.00 25.75 120 TYR A C 1
ATOM 992 O O . TYR A 1 120 ? -78.239 -31.706 53.263 1.00 25.75 120 TYR A O 1
ATOM 1000 N N . LYS A 1 121 ? -78.546 -32.673 55.283 1.00 22.86 121 LYS A N 1
ATOM 1001 C CA . LYS A 1 121 ? -77.282 -33.361 55.665 1.00 22.86 121 LYS A CA 1
ATOM 1002 C C . LYS A 1 121 ? -77.258 -34.850 55.205 1.00 22.86 121 LYS A C 1
ATOM 1004 O O . LYS A 1 121 ? -78.338 -35.325 54.860 1.00 22.86 121 LYS A O 1
ATOM 1009 N N . PRO A 1 122 ? -76.204 -35.684 55.467 1.00 33.38 122 PRO A N 1
ATOM 1010 C CA . PRO A 1 122 ? -74.732 -35.477 55.590 1.00 33.38 122 PRO A CA 1
ATOM 1011 C C . PRO A 1 122 ? -73.857 -36.654 55.006 1.00 33.38 122 PRO A C 1
ATOM 1013 O O . PRO A 1 122 ? -74.387 -37.570 54.388 1.00 33.38 122 PRO A O 1
ATOM 1016 N N . SER A 1 123 ? -72.554 -36.719 55.380 1.00 21.88 123 SER A N 1
ATOM 1017 C CA . SER A 1 123 ? -71.651 -37.920 55.459 1.00 21.88 123 SER A CA 1
ATOM 1018 C C . SER A 1 123 ? -70.969 -38.426 54.151 1.00 21.88 123 SER A C 1
ATOM 1020 O O . SER A 1 123 ? -71.519 -38.203 53.085 1.00 21.88 123 SER A O 1
ATOM 1022 N N . HIS A 1 124 ? -69.777 -39.074 54.123 1.00 23.72 124 HIS A N 1
ATOM 1023 C CA . HIS A 1 124 ? -68.754 -39.394 55.157 1.00 23.72 124 HIS A CA 1
ATOM 1024 C C . HIS A 1 124 ? -67.342 -39.756 54.566 1.00 23.72 124 HIS A C 1
ATOM 1026 O O . HIS A 1 124 ? -67.270 -40.436 53.553 1.00 23.72 124 HIS A O 1
ATOM 1032 N N . VAL A 1 125 ? -66.258 -39.385 55.283 1.00 23.50 125 VAL A N 1
ATOM 1033 C CA . VAL A 1 125 ? -64.984 -40.128 55.582 1.00 23.50 125 VAL A CA 1
ATOM 1034 C C . VAL A 1 125 ? -64.019 -40.690 54.488 1.00 23.50 125 VAL A C 1
ATOM 1036 O O . VAL A 1 125 ? -64.314 -41.689 53.846 1.00 23.50 125 VAL A O 1
ATOM 1039 N N . GLY A 1 126 ? -62.753 -40.210 54.529 1.00 22.48 126 GLY A N 1
ATOM 1040 C CA . GLY A 1 126 ? -61.497 -41.019 54.513 1.00 22.48 126 GLY A CA 1
ATOM 1041 C C . GLY A 1 126 ? -60.795 -41.372 53.173 1.00 22.48 126 GLY A C 1
ATOM 1042 O O . GLY A 1 126 ? -61.394 -41.213 52.120 1.00 22.48 126 GLY A O 1
ATOM 1043 N N . TYR A 1 127 ? -59.550 -41.903 53.120 1.00 23.55 127 TYR A N 1
ATOM 1044 C CA . TYR A 1 127 ? -58.343 -41.806 53.995 1.00 23.55 127 TYR A CA 1
ATOM 1045 C C . TYR A 1 127 ? -57.138 -42.578 53.350 1.00 23.55 127 TYR A C 1
ATOM 1047 O O . TYR A 1 127 ? -57.380 -43.687 52.893 1.00 23.55 127 TYR A O 1
ATOM 1055 N N . LEU A 1 128 ? -55.870 -42.099 53.448 1.00 24.16 128 LEU A N 1
ATOM 1056 C CA . LEU A 1 128 ? -54.593 -42.902 53.434 1.00 24.16 128 LEU A CA 1
ATOM 1057 C C . LEU A 1 128 ? -54.207 -43.717 52.138 1.00 24.16 128 LEU A C 1
ATOM 1059 O O . LEU A 1 128 ? -55.078 -44.027 51.341 1.00 24.16 128 LEU A O 1
ATOM 1063 N N . ARG A 1 129 ? -52.951 -44.136 51.821 1.00 25.89 129 ARG A N 1
ATOM 1064 C CA . ARG A 1 129 ? -51.554 -43.741 52.191 1.00 25.89 129 ARG A CA 1
ATOM 1065 C C . ARG A 1 129 ? -50.486 -44.442 51.283 1.00 25.89 129 ARG A C 1
ATOM 1067 O O . ARG A 1 129 ? -50.690 -45.594 50.937 1.00 25.89 129 ARG A O 1
ATOM 1074 N N . ASP A 1 130 ? -49.340 -43.777 51.066 1.00 26.62 130 ASP A N 1
ATOM 1075 C CA . ASP A 1 130 ? -47.921 -44.259 51.091 1.00 26.62 130 ASP A CA 1
ATOM 1076 C C . ASP A 1 130 ? -47.276 -45.386 50.228 1.00 26.62 130 ASP A C 1
ATOM 1078 O O . ASP A 1 130 ? -47.918 -46.314 49.756 1.00 26.62 130 ASP A O 1
ATOM 1082 N N . GLU A 1 131 ? -45.921 -45.313 50.241 1.00 26.28 131 GLU A N 1
ATOM 1083 C CA . GLU A 1 131 ? -44.893 -46.386 50.123 1.00 26.28 131 GLU A CA 1
ATOM 1084 C C . GLU A 1 131 ? -44.640 -47.059 48.741 1.00 26.28 131 GLU A C 1
ATOM 1086 O O . GLU A 1 131 ? -45.560 -47.228 47.955 1.00 26.28 131 GLU A O 1
ATOM 1091 N N . LYS A 1 132 ? -43.453 -47.557 48.318 1.00 26.59 132 LYS A N 1
ATOM 1092 C CA . LYS A 1 132 ? -41.984 -47.598 48.648 1.00 26.59 132 LYS A CA 1
ATOM 1093 C C . LYS A 1 132 ? -41.411 -48.787 47.794 1.00 26.59 132 LYS A C 1
ATOM 1095 O O . LYS A 1 132 ? -42.216 -49.594 47.346 1.00 26.59 132 LYS A O 1
ATOM 1100 N N . TYR A 1 133 ? -40.124 -49.089 47.531 1.00 27.38 133 TYR A N 1
ATOM 1101 C CA . TYR A 1 133 ? -38.773 -48.472 47.611 1.00 27.38 133 TYR A CA 1
ATOM 1102 C C . TYR A 1 133 ? -37.757 -49.449 46.916 1.00 27.38 133 TYR A C 1
ATOM 1104 O O . TYR A 1 133 ? -38.211 -50.344 46.210 1.00 27.38 133 TYR A O 1
ATOM 1112 N N . ILE A 1 134 ? -36.442 -49.365 47.234 1.00 24.80 134 ILE A N 1
ATOM 1113 C CA . ILE A 1 134 ? -35.379 -50.422 47.121 1.00 24.80 134 ILE A CA 1
ATOM 1114 C C . ILE A 1 134 ? -34.762 -50.674 45.714 1.00 24.80 134 ILE A C 1
ATOM 1116 O O . ILE A 1 134 ? -35.511 -50.770 44.751 1.00 24.80 134 ILE A O 1
ATOM 1120 N N . GLN A 1 135 ? -33.440 -50.868 45.483 1.00 25.70 135 GLN A N 1
ATOM 1121 C CA . GLN A 1 135 ? -32.132 -50.630 46.184 1.00 25.70 135 GLN A CA 1
ATOM 1122 C C . GLN A 1 135 ? -30.997 -50.637 45.099 1.00 25.70 135 GLN A C 1
ATOM 1124 O O . GLN A 1 135 ? -31.234 -51.166 44.015 1.00 25.70 135 GLN A O 1
ATOM 1129 N N . ASP A 1 136 ? -29.867 -49.905 45.190 1.00 25.53 136 ASP A 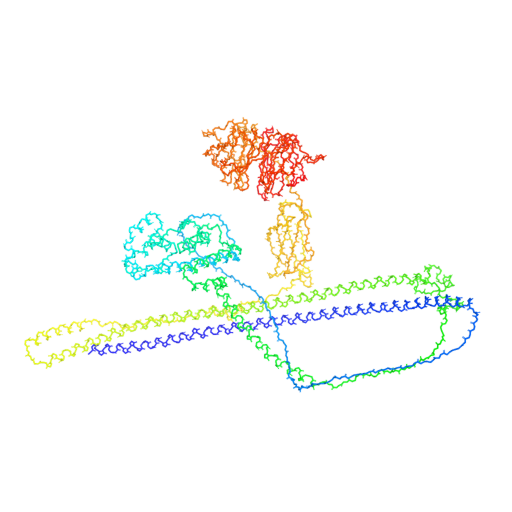N 1
ATOM 1130 C CA . ASP A 1 136 ? -28.585 -50.117 45.940 1.00 25.53 136 ASP A CA 1
ATOM 1131 C C . ASP A 1 136 ? -27.847 -51.452 45.637 1.00 25.53 136 ASP A C 1
ATOM 1133 O O . ASP A 1 136 ? -28.498 -52.434 45.300 1.00 25.53 136 ASP A O 1
ATOM 1137 N N . PHE A 1 137 ? -26.510 -51.635 45.713 1.00 24.20 137 PHE A N 1
ATOM 1138 C CA . PHE A 1 137 ? -25.312 -50.882 46.200 1.00 24.20 137 PHE A CA 1
ATOM 1139 C C . PHE A 1 137 ? -24.045 -51.479 45.480 1.00 24.20 137 PHE A C 1
ATOM 1141 O O . PHE A 1 137 ? -24.222 -52.444 44.742 1.00 24.20 137 PHE A O 1
ATOM 1148 N N . SER A 1 138 ? -22.744 -51.128 45.602 1.00 25.48 138 SER A N 1
ATOM 1149 C CA . SER A 1 138 ? -21.848 -50.090 46.204 1.00 25.48 138 SER A CA 1
ATOM 1150 C C . SER A 1 138 ? -20.462 -50.197 45.459 1.00 25.48 138 SER A C 1
ATOM 1152 O O . SER A 1 138 ? -20.427 -50.844 44.416 1.00 25.48 138 SER A O 1
ATOM 1154 N N . GLY A 1 139 ? -19.278 -49.652 45.819 1.00 22.89 139 GLY A N 1
ATOM 1155 C CA . GLY A 1 139 ? -18.802 -48.801 46.931 1.00 22.89 139 GLY A CA 1
ATOM 1156 C C . GLY A 1 139 ? -17.264 -48.521 46.899 1.00 22.89 139 GLY A C 1
ATOM 1157 O O . GLY A 1 139 ? -16.554 -49.178 46.151 1.00 22.89 139 GLY A O 1
ATOM 1158 N N . ALA A 1 140 ? -16.809 -47.543 47.715 1.00 23.02 140 ALA A N 1
ATOM 1159 C CA . ALA A 1 140 ? -15.449 -47.163 48.227 1.00 23.02 140 ALA A CA 1
ATOM 1160 C C . ALA A 1 140 ? -14.153 -47.341 47.361 1.00 23.02 140 ALA A C 1
ATOM 1162 O O . ALA A 1 140 ? -13.917 -48.424 46.845 1.00 23.02 140 ALA A O 1
ATOM 1163 N N . THR A 1 141 ? -13.233 -46.375 47.112 1.00 26.28 141 THR A N 1
ATOM 1164 C CA . THR A 1 141 ? -12.538 -45.285 47.892 1.00 26.28 141 THR A CA 1
ATOM 1165 C C . THR A 1 141 ? -11.408 -45.771 48.841 1.00 26.28 141 THR A C 1
ATOM 1167 O O . THR A 1 141 ? -11.502 -46.920 49.269 1.00 26.28 141 THR A O 1
ATOM 1170 N N . PRO A 1 142 ? -10.341 -44.979 49.192 1.00 33.12 142 PRO A N 1
ATOM 1171 C CA . PRO A 1 142 ? -10.151 -43.506 49.063 1.00 33.12 142 PRO A CA 1
ATOM 1172 C C . PRO A 1 142 ? -8.751 -42.962 48.607 1.00 33.12 142 PRO A C 1
ATOM 1174 O O . PRO A 1 142 ? -7.773 -43.701 48.577 1.00 33.12 142 PRO A O 1
ATOM 1177 N N . GLY A 1 143 ? -8.628 -41.631 48.387 1.00 19.34 143 GLY A N 1
ATOM 1178 C CA . GLY A 1 143 ? -7.354 -40.874 48.544 1.00 19.34 143 GLY A CA 1
ATOM 1179 C C . GLY A 1 143 ? -6.961 -39.802 47.491 1.00 19.34 143 GLY A C 1
ATOM 1180 O O . GLY A 1 143 ? -6.578 -40.154 46.387 1.00 19.34 143 GLY A O 1
ATOM 1181 N N . VAL A 1 144 ? -7.000 -38.508 47.872 1.00 23.62 144 VAL A N 1
ATOM 1182 C CA . VAL A 1 144 ? -5.896 -37.490 47.813 1.00 23.62 144 VAL A CA 1
ATOM 1183 C C . VAL A 1 144 ? -4.909 -37.539 46.602 1.00 23.62 144 VAL A C 1
ATOM 1185 O O . VAL A 1 144 ? -4.192 -38.521 46.470 1.00 23.62 144 VAL A O 1
ATOM 1188 N N . ILE A 1 145 ? -4.688 -36.498 45.759 1.00 22.09 145 ILE A N 1
ATOM 1189 C CA . ILE A 1 145 ? -5.199 -35.097 45.740 1.00 22.09 145 ILE A CA 1
ATOM 1190 C C . ILE A 1 145 ? -5.283 -34.427 44.323 1.00 22.09 145 ILE A C 1
ATOM 1192 O O . ILE A 1 145 ? -5.945 -34.991 43.459 1.00 22.09 145 ILE A O 1
ATOM 1196 N N . LEU A 1 146 ? -4.777 -33.193 44.099 1.00 22.02 146 LEU A N 1
ATOM 1197 C CA . LEU A 1 146 ? -5.256 -32.198 43.098 1.00 22.02 146 LEU A CA 1
ATOM 1198 C C . LEU A 1 146 ? -4.165 -31.194 42.611 1.00 22.02 146 LEU A C 1
ATOM 1200 O O . LEU A 1 146 ? -3.110 -31.116 43.231 1.00 22.02 146 LEU A O 1
ATOM 1204 N N . VAL A 1 147 ? -4.486 -30.330 41.615 1.00 21.61 147 VAL A N 1
ATOM 1205 C CA . VAL A 1 147 ? -3.744 -29.103 41.176 1.00 21.61 147 VAL A CA 1
ATOM 1206 C C . VAL A 1 147 ? -4.412 -28.445 39.929 1.00 21.61 147 VAL A C 1
ATOM 1208 O O . VAL A 1 147 ? -5.544 -28.817 39.625 1.00 21.61 147 VAL A O 1
ATOM 1211 N N . SER A 1 148 ? -3.840 -27.398 39.283 1.00 22.33 148 SER A N 1
ATOM 1212 C CA . SER A 1 148 ? -4.597 -26.527 38.325 1.00 22.33 148 SER A CA 1
ATOM 1213 C C . SER A 1 148 ? -3.845 -25.589 37.330 1.00 22.33 148 SER A C 1
ATOM 1215 O O . SER A 1 148 ? -3.963 -25.790 36.129 1.00 22.33 148 SER A O 1
ATOM 1217 N N . LYS A 1 149 ? -3.198 -24.508 37.810 1.00 23.17 149 LYS A N 1
ATOM 1218 C CA . LYS A 1 149 ? -2.638 -23.324 37.076 1.00 23.17 149 LYS A CA 1
ATOM 1219 C C . LYS A 1 149 ? -1.572 -23.653 35.974 1.00 23.17 149 LYS A C 1
ATOM 1221 O O . LYS A 1 149 ? -1.064 -24.764 35.960 1.00 23.17 149 LYS A O 1
ATOM 1226 N N . THR A 1 150 ? -1.133 -22.790 35.035 1.00 23.06 150 THR A N 1
ATOM 1227 C CA . THR A 1 150 ? -1.407 -21.371 34.666 1.00 23.06 150 THR A CA 1
ATOM 1228 C C . THR A 1 150 ? -0.970 -21.085 33.208 1.00 23.06 150 THR A C 1
ATOM 1230 O O . THR A 1 150 ? 0.085 -21.562 32.802 1.00 23.06 150 THR A O 1
ATOM 1233 N N . ASP A 1 151 ? -1.694 -20.208 32.500 1.00 30.02 151 ASP A N 1
ATOM 1234 C CA . ASP A 1 151 ? -1.262 -19.417 31.313 1.00 30.02 151 ASP A CA 1
ATOM 1235 C C . ASP A 1 151 ? -0.258 -18.270 31.716 1.00 30.02 151 ASP A C 1
ATOM 1237 O O . ASP A 1 151 ? 0.052 -18.214 32.912 1.00 30.02 151 ASP A O 1
ATOM 1241 N N . PRO A 1 152 ? 0.240 -17.308 30.866 1.00 32.69 152 PRO A N 1
ATOM 1242 C CA . PRO A 1 152 ? -0.174 -16.955 29.488 1.00 32.69 152 PRO A CA 1
ATOM 1243 C C . PRO A 1 152 ? 0.867 -16.382 28.456 1.00 32.69 152 PRO A C 1
ATOM 1245 O O . PRO A 1 152 ? 1.962 -15.935 28.776 1.00 32.69 152 PRO A O 1
ATOM 1248 N N . SER A 1 153 ? 0.414 -16.333 27.191 1.00 30.66 153 SER A N 1
ATOM 1249 C CA . SER A 1 153 ? 0.486 -15.267 26.144 1.00 30.66 153 SER A CA 1
ATOM 1250 C C . SER A 1 153 ? 1.732 -14.397 25.779 1.00 30.66 153 SER A C 1
ATOM 1252 O O . SER A 1 153 ? 2.440 -13.823 26.603 1.00 30.66 153 SER A O 1
ATOM 1254 N N . SER A 1 154 ? 1.804 -14.094 24.460 1.00 25.25 154 SER A N 1
ATOM 1255 C CA . SER A 1 154 ? 1.850 -12.727 23.846 1.00 25.25 154 SER A CA 1
ATOM 1256 C C . SER A 1 154 ? 3.059 -12.270 22.974 1.00 25.25 154 SER A C 1
ATOM 1258 O O . SER A 1 154 ? 4.054 -12.967 22.806 1.00 25.25 154 SER A O 1
ATOM 1260 N N . SER A 1 155 ? 2.842 -11.120 22.308 1.00 27.06 155 SER A N 1
ATOM 1261 C CA . SER A 1 155 ? 3.476 -10.400 21.160 1.00 27.06 155 SER A CA 1
ATOM 1262 C C . SER A 1 155 ? 4.774 -9.587 21.459 1.00 27.06 155 SER A C 1
ATOM 1264 O O . SER A 1 155 ? 5.207 -9.655 22.591 1.00 27.06 155 SER A O 1
ATOM 1266 N N . LEU A 1 156 ? 5.437 -8.738 20.629 1.00 23.38 156 LEU A N 1
ATOM 1267 C CA . LEU A 1 156 ? 5.721 -8.574 19.167 1.00 23.38 156 LEU A CA 1
ATOM 1268 C C . LEU A 1 156 ? 6.728 -7.395 18.923 1.00 23.38 156 LEU A C 1
ATOM 1270 O O . LEU A 1 156 ? 6.548 -6.330 19.513 1.00 23.38 156 LEU A O 1
ATOM 1274 N N . VAL A 1 157 ? 7.559 -7.494 17.858 1.00 21.64 157 VAL A N 1
ATOM 1275 C CA . VAL A 1 157 ? 7.989 -6.390 16.928 1.00 21.64 157 VAL A CA 1
ATOM 1276 C C . VAL A 1 157 ? 9.342 -5.617 17.104 1.00 21.64 157 VAL A C 1
ATOM 1278 O O . VAL A 1 157 ? 9.492 -4.791 17.995 1.00 21.64 157 VAL A O 1
ATOM 1281 N N . SER A 1 158 ? 10.214 -5.736 16.069 1.00 22.44 158 SER A N 1
ATOM 1282 C CA . SER A 1 158 ? 11.144 -4.720 15.462 1.00 22.44 158 SER A CA 1
ATOM 1283 C C . SER A 1 158 ? 12.386 -4.191 16.246 1.00 22.44 158 SER A C 1
ATOM 1285 O O . SER A 1 158 ? 12.518 -4.498 17.420 1.00 22.44 158 SER A O 1
ATOM 1287 N N . ALA A 1 159 ? 13.360 -3.432 15.683 1.00 23.02 159 ALA A N 1
ATOM 1288 C CA . ALA A 1 159 ? 13.509 -2.810 14.344 1.00 23.02 159 ALA A CA 1
ATOM 1289 C C . ALA A 1 159 ? 14.981 -2.532 13.896 1.00 23.02 159 ALA A C 1
ATOM 1291 O O . ALA A 1 159 ? 15.845 -2.288 14.727 1.00 23.02 159 ALA A O 1
ATOM 1292 N N . SER A 1 160 ? 15.189 -2.451 12.569 1.00 22.83 160 SER A N 1
ATOM 1293 C CA . SER A 1 160 ? 16.024 -1.502 11.778 1.00 22.83 160 SER A CA 1
ATOM 1294 C C . SER A 1 160 ? 17.399 -0.963 12.238 1.00 22.83 160 SER A C 1
ATOM 1296 O O . SER A 1 160 ? 17.495 -0.301 13.264 1.00 22.83 160 SER A O 1
ATOM 1298 N N . LEU A 1 161 ? 18.380 -0.958 11.310 1.00 19.39 161 LEU A N 1
ATOM 1299 C CA . LEU A 1 161 ? 19.232 0.220 11.007 1.00 19.39 161 LEU A CA 1
ATOM 1300 C C . LEU A 1 161 ? 19.949 0.118 9.633 1.00 19.39 161 LEU A C 1
ATOM 1302 O O . LEU A 1 161 ? 20.007 -0.950 9.031 1.00 19.39 161 LEU A O 1
ATOM 1306 N N . SER A 1 162 ? 20.429 1.256 9.115 1.00 21.53 162 SER A N 1
ATOM 1307 C CA . SER A 1 162 ? 21.008 1.462 7.766 1.00 21.53 162 SER A CA 1
ATOM 1308 C C . SER A 1 162 ? 22.531 1.187 7.694 1.00 21.53 162 SER A C 1
ATOM 1310 O O . SER A 1 162 ? 23.158 0.962 8.723 1.00 21.53 162 SER A O 1
ATOM 1312 N N . VAL A 1 163 ? 23.189 1.164 6.523 1.00 21.06 163 VAL A N 1
ATOM 1313 C CA . VAL A 1 163 ? 23.753 2.341 5.802 1.00 21.06 163 VAL A CA 1
ATOM 1314 C C . VAL A 1 163 ? 24.173 1.956 4.364 1.00 21.06 163 VAL A C 1
ATOM 1316 O O . VAL A 1 163 ? 24.507 0.806 4.093 1.00 21.06 163 VAL A O 1
ATOM 1319 N N . GLU A 1 164 ? 24.166 2.924 3.440 1.00 21.52 164 GLU A N 1
ATOM 1320 C CA . GLU A 1 164 ? 24.562 2.769 2.029 1.00 21.52 164 GLU A CA 1
ATOM 1321 C C . GLU A 1 164 ? 26.084 2.631 1.801 1.00 21.52 164 GLU A C 1
ATOM 1323 O O . GLU A 1 164 ? 26.902 3.208 2.515 1.00 21.52 164 GLU A O 1
ATOM 1328 N N . THR A 1 165 ? 26.483 1.990 0.698 1.00 21.31 165 THR A N 1
ATOM 1329 C CA . THR A 1 165 ? 27.685 2.375 -0.075 1.00 21.31 165 THR A CA 1
ATOM 1330 C C . THR A 1 165 ? 27.545 1.900 -1.524 1.00 21.31 165 THR A C 1
ATOM 1332 O O . THR A 1 165 ? 26.875 0.905 -1.792 1.00 21.31 165 THR A O 1
ATOM 1335 N N . SER A 1 166 ? 28.127 2.629 -2.480 1.00 22.50 166 SER A N 1
ATOM 1336 C CA . SER A 1 166 ? 27.816 2.491 -3.910 1.00 22.50 166 SER A CA 1
ATOM 1337 C C . SER A 1 166 ? 29.054 2.286 -4.791 1.00 22.50 166 SER A C 1
ATOM 1339 O O . SER A 1 166 ? 30.085 2.917 -4.584 1.00 22.50 166 SER A O 1
ATOM 1341 N N . PHE A 1 167 ? 28.928 1.437 -5.818 1.00 21.06 167 PHE A N 1
ATOM 1342 C CA . PHE A 1 167 ? 29.849 1.340 -6.961 1.00 21.06 167 PHE A CA 1
ATOM 1343 C C . PHE A 1 167 ? 29.082 0.967 -8.248 1.00 21.06 167 PHE A C 1
ATOM 1345 O O . PHE A 1 167 ? 27.911 0.593 -8.196 1.00 21.06 167 PHE A O 1
ATOM 1352 N N . PHE A 1 168 ? 29.691 1.182 -9.420 1.00 21.03 168 PHE A N 1
ATOM 1353 C CA . PHE A 1 168 ? 28.954 1.658 -10.602 1.00 21.03 168 PHE A CA 1
ATOM 1354 C C . PHE A 1 168 ? 29.078 0.771 -11.865 1.00 21.03 168 PHE A C 1
ATOM 1356 O O . PHE A 1 168 ? 30.163 0.663 -12.427 1.00 21.03 168 PHE A O 1
ATOM 1363 N N . CYS A 1 169 ? 27.928 0.333 -12.411 1.00 21.22 169 CYS A N 1
ATOM 1364 C CA . CYS A 1 169 ? 27.697 -0.024 -13.834 1.00 21.22 169 CYS A CA 1
ATOM 1365 C C . CYS A 1 169 ? 28.433 -1.260 -14.444 1.00 21.22 169 CYS A C 1
ATOM 1367 O O . CYS A 1 169 ? 29.350 -1.784 -13.821 1.00 21.22 169 CYS A O 1
ATOM 1369 N N . PRO A 1 170 ? 28.053 -1.749 -15.663 1.00 30.19 170 PRO A N 1
ATOM 1370 C CA . PRO A 1 170 ? 27.107 -1.169 -16.635 1.00 30.19 170 PRO A CA 1
ATOM 1371 C C . PRO A 1 170 ? 25.932 -2.052 -17.139 1.00 30.19 170 PRO A C 1
ATOM 1373 O O . PRO A 1 170 ? 26.095 -3.204 -17.518 1.00 30.19 170 PRO A O 1
ATOM 1376 N N . ARG A 1 171 ? 24.767 -1.394 -17.268 1.00 21.86 171 ARG A N 1
ATOM 1377 C CA . ARG A 1 171 ? 23.666 -1.567 -18.254 1.00 21.86 171 ARG A CA 1
ATOM 1378 C C . ARG A 1 171 ? 23.451 -2.921 -18.969 1.00 21.86 171 ARG A C 1
ATOM 1380 O O . ARG A 1 171 ? 24.178 -3.252 -19.899 1.00 21.86 171 ARG A O 1
ATOM 1387 N N . PHE A 1 172 ? 22.237 -3.455 -18.801 1.00 21.61 172 PHE A N 1
ATOM 1388 C CA . PHE A 1 172 ? 21.331 -3.756 -19.928 1.00 21.61 172 PHE A CA 1
ATOM 1389 C C . PHE A 1 172 ? 19.905 -3.240 -19.614 1.00 21.61 172 PHE A C 1
ATOM 1391 O O . PHE A 1 172 ? 19.688 -2.659 -18.553 1.00 21.61 172 PHE A O 1
ATOM 1398 N N . SER A 1 173 ? 18.971 -3.317 -20.571 1.00 24.02 173 SER A N 1
ATOM 1399 C CA . SER A 1 173 ? 17.665 -2.625 -20.520 1.00 24.02 173 SER A CA 1
ATOM 1400 C C . SER A 1 173 ? 16.629 -3.310 -19.610 1.00 24.02 173 SER A C 1
ATOM 1402 O O . SER A 1 173 ? 16.564 -4.535 -19.571 1.00 24.02 173 SER A O 1
ATOM 1404 N N . MET A 1 174 ? 15.789 -2.514 -18.935 1.00 24.08 174 MET A N 1
ATOM 1405 C CA . MET A 1 174 ? 14.617 -2.956 -18.163 1.00 24.08 174 MET A CA 1
ATOM 1406 C C . MET A 1 174 ? 13.362 -2.159 -18.548 1.00 24.08 174 MET A C 1
ATOM 1408 O O . MET A 1 174 ? 13.454 -0.986 -18.917 1.00 24.08 174 MET A O 1
ATOM 1412 N N . ALA A 1 175 ? 12.197 -2.798 -18.411 1.00 23.75 175 ALA A N 1
ATOM 1413 C CA . ALA A 1 175 ? 10.887 -2.146 -18.412 1.00 23.75 175 ALA A CA 1
ATOM 1414 C C . ALA A 1 175 ? 10.528 -1.618 -17.006 1.00 23.75 175 ALA A C 1
ATOM 1416 O O . ALA A 1 175 ? 11.182 -1.957 -16.022 1.00 23.75 175 ALA A O 1
ATOM 1417 N N . SER A 1 176 ? 9.504 -0.765 -16.912 1.00 27.98 176 SER A N 1
ATOM 1418 C CA . SER A 1 176 ? 9.204 0.020 -15.707 1.00 27.98 176 SER A CA 1
ATOM 1419 C C . SER A 1 176 ? 7.934 -0.439 -14.984 1.00 27.98 176 SER A C 1
ATOM 1421 O O . SER A 1 176 ? 6.833 -0.098 -15.411 1.00 27.98 176 SER A O 1
ATOM 1423 N N . ALA A 1 177 ? 8.095 -1.075 -13.824 1.00 26.77 177 ALA A N 1
ATOM 1424 C CA . ALA A 1 177 ? 7.062 -1.217 -12.797 1.00 26.77 177 ALA A CA 1
ATOM 1425 C C . ALA A 1 177 ? 7.696 -0.995 -11.411 1.00 26.77 177 ALA A C 1
ATOM 1427 O O . ALA A 1 177 ? 8.838 -1.395 -11.187 1.00 26.77 177 ALA A O 1
ATOM 1428 N N . ALA A 1 178 ? 6.987 -0.331 -10.494 1.00 27.69 178 ALA A N 1
ATOM 1429 C CA . ALA A 1 178 ? 7.475 -0.077 -9.138 1.00 27.69 178 ALA A CA 1
ATOM 1430 C C . ALA A 1 178 ? 7.032 -1.205 -8.192 1.00 27.69 178 ALA A C 1
ATOM 1432 O O . ALA A 1 178 ? 5.849 -1.532 -8.141 1.00 27.69 178 ALA A O 1
ATOM 1433 N N . ALA A 1 179 ? 7.971 -1.788 -7.443 1.00 29.98 179 ALA A N 1
ATOM 1434 C CA . ALA A 1 179 ? 7.697 -2.900 -6.536 1.00 29.98 179 ALA A CA 1
ATOM 1435 C C . ALA A 1 179 ? 7.431 -2.419 -5.098 1.00 29.98 179 ALA A C 1
ATOM 1437 O O . ALA A 1 179 ? 8.274 -1.762 -4.487 1.00 29.98 179 ALA A O 1
ATOM 1438 N N . THR A 1 180 ? 6.284 -2.798 -4.533 1.00 37.62 180 THR A N 1
ATOM 1439 C CA . THR A 1 180 ? 5.981 -2.667 -3.099 1.00 37.62 180 THR A CA 1
ATOM 1440 C C . THR A 1 180 ? 6.503 -3.894 -2.350 1.00 37.62 180 THR A C 1
ATOM 1442 O O . THR A 1 180 ? 5.952 -4.985 -2.478 1.00 37.62 180 THR A O 1
ATOM 1445 N N . GLY A 1 181 ? 7.594 -3.733 -1.599 1.00 46.00 181 GLY A N 1
ATOM 1446 C CA . GLY A 1 181 ? 8.346 -4.844 -1.007 1.00 46.00 181 GLY A CA 1
ATOM 1447 C C . GLY A 1 181 ? 7.773 -5.411 0.295 1.00 46.00 181 GLY A C 1
ATOM 1448 O O . GLY A 1 181 ? 8.331 -5.166 1.359 1.00 46.00 181 GLY A O 1
ATOM 1449 N N . SER A 1 182 ? 6.721 -6.226 0.211 1.00 48.19 182 SER A N 1
ATOM 1450 C CA . SER A 1 182 ? 6.312 -7.148 1.283 1.00 48.19 182 SER A CA 1
ATOM 1451 C C . SER A 1 182 ? 6.088 -8.546 0.713 1.00 48.19 182 SER A C 1
ATOM 1453 O O . SER A 1 182 ? 5.407 -8.676 -0.302 1.00 48.19 182 SER A O 1
ATOM 1455 N N . SER A 1 183 ? 6.614 -9.587 1.365 1.00 63.62 183 SER A N 1
ATOM 1456 C CA . SER A 1 183 ? 6.333 -10.971 0.962 1.00 63.62 183 SER A CA 1
ATOM 1457 C C . SER A 1 183 ? 4.860 -11.307 1.203 1.00 63.62 183 SER A C 1
ATOM 1459 O O . SER A 1 183 ? 4.346 -11.078 2.298 1.00 63.62 183 SER A O 1
ATOM 1461 N N . THR A 1 184 ? 4.192 -11.855 0.191 1.00 79.50 184 THR A N 1
ATOM 1462 C CA . THR A 1 184 ? 2.805 -12.323 0.264 1.00 79.50 184 THR A CA 1
ATOM 1463 C C . THR A 1 184 ? 2.739 -13.842 0.091 1.00 79.50 184 THR A C 1
ATOM 1465 O O . THR A 1 184 ? 3.732 -14.515 -0.220 1.00 79.50 184 THR A O 1
ATOM 1468 N N . LYS A 1 185 ? 1.550 -14.422 0.280 1.00 82.81 185 LYS A N 1
ATOM 1469 C CA . LYS A 1 185 ? 1.339 -15.853 0.042 1.00 82.81 185 LYS A CA 1
ATOM 1470 C C . LYS A 1 185 ? 1.588 -16.208 -1.427 1.00 82.81 185 LYS A C 1
ATOM 1472 O O . LYS A 1 185 ? 2.227 -17.211 -1.719 1.00 82.81 185 LYS A O 1
ATOM 1477 N N . GLU A 1 186 ? 1.182 -15.336 -2.341 1.00 85.69 186 GLU A N 1
ATOM 1478 C CA . GLU A 1 186 ? 1.307 -15.511 -3.786 1.00 85.69 186 GLU A CA 1
ATOM 1479 C C . GLU A 1 186 ? 2.769 -15.423 -4.249 1.00 85.69 186 GLU A C 1
ATOM 1481 O O . GLU A 1 186 ? 3.189 -16.204 -5.106 1.00 85.69 186 GLU A O 1
ATOM 1486 N N . THR A 1 187 ? 3.582 -14.534 -3.659 1.00 86.88 187 THR A N 1
ATOM 1487 C CA . THR A 1 187 ? 5.037 -14.506 -3.920 1.00 86.88 187 THR A CA 1
ATOM 1488 C C . THR A 1 187 ? 5.739 -15.733 -3.330 1.00 86.88 187 THR A C 1
ATOM 1490 O O . THR A 1 187 ? 6.695 -16.244 -3.911 1.00 86.88 187 THR A O 1
ATOM 1493 N N . THR A 1 188 ? 5.237 -16.261 -2.209 1.00 87.38 188 THR A N 1
ATOM 1494 C CA . THR A 1 188 ? 5.731 -17.506 -1.592 1.00 87.38 188 THR A CA 1
ATOM 1495 C C . THR A 1 188 ? 5.393 -18.732 -2.453 1.00 87.38 188 THR A C 1
ATOM 1497 O O . THR A 1 188 ? 6.256 -19.578 -2.691 1.00 87.38 188 THR A O 1
ATOM 1500 N N . ASN A 1 189 ? 4.171 -18.803 -2.989 1.00 90.25 189 ASN A N 1
ATOM 1501 C CA . ASN A 1 189 ? 3.721 -19.820 -3.944 1.00 90.25 189 ASN A CA 1
ATOM 1502 C C . ASN A 1 189 ? 4.569 -19.799 -5.231 1.00 90.25 189 ASN A C 1
ATOM 1504 O O . ASN A 1 189 ? 5.049 -20.845 -5.675 1.00 90.25 189 ASN A O 1
ATOM 1508 N N . TYR A 1 190 ? 4.822 -18.607 -5.789 1.00 90.56 190 TYR A N 1
ATOM 1509 C CA . TYR A 1 190 ? 5.736 -18.409 -6.920 1.00 90.56 190 TYR A CA 1
ATOM 1510 C C . TYR A 1 190 ? 7.153 -18.918 -6.608 1.00 90.56 190 TYR A C 1
ATOM 1512 O O . TYR A 1 190 ? 7.716 -19.694 -7.382 1.00 90.56 190 TYR A O 1
ATOM 1520 N N . ALA A 1 191 ? 7.718 -18.548 -5.453 1.00 88.94 191 ALA A N 1
ATOM 1521 C CA . ALA A 1 191 ? 9.055 -18.976 -5.043 1.00 88.94 191 ALA A CA 1
ATOM 1522 C C . ALA A 1 191 ? 9.155 -20.503 -4.864 1.00 88.94 191 ALA A C 1
ATOM 1524 O O . ALA A 1 191 ? 10.131 -21.110 -5.309 1.00 88.94 191 ALA A O 1
ATOM 1525 N N . ARG A 1 192 ? 8.127 -21.143 -4.290 1.00 91.44 192 ARG A N 1
ATOM 1526 C CA . ARG A 1 192 ? 8.037 -22.608 -4.179 1.00 91.44 192 ARG A CA 1
ATOM 1527 C C . ARG A 1 192 ? 7.991 -23.289 -5.549 1.00 91.44 192 ARG A C 1
ATOM 1529 O O . ARG A 1 192 ? 8.739 -24.238 -5.763 1.00 91.44 192 ARG A O 1
ATOM 1536 N N . LEU A 1 193 ? 7.179 -22.802 -6.494 1.00 92.31 193 LEU A N 1
ATOM 1537 C CA . LEU A 1 193 ? 7.144 -23.342 -7.865 1.00 92.31 193 LEU A CA 1
ATOM 1538 C C . LEU A 1 193 ? 8.482 -23.148 -8.597 1.00 92.31 193 LEU A C 1
ATOM 1540 O O . LEU A 1 193 ? 8.927 -24.045 -9.314 1.00 92.31 193 LEU A O 1
ATOM 1544 N N . CYS A 1 194 ? 9.156 -22.013 -8.381 1.00 89.88 194 CYS A N 1
ATOM 1545 C CA . CYS A 1 194 ? 10.504 -21.783 -8.897 1.00 89.88 194 CYS A CA 1
ATOM 1546 C C . CYS A 1 194 ? 11.497 -22.817 -8.350 1.00 89.88 194 CYS A C 1
ATOM 1548 O O . CYS A 1 194 ? 12.200 -23.433 -9.145 1.00 89.88 194 CYS A O 1
ATOM 1550 N N . ARG A 1 195 ? 11.524 -23.070 -7.033 1.00 91.12 195 ARG A N 1
ATOM 1551 C CA . ARG A 1 195 ? 12.395 -24.101 -6.433 1.00 91.12 195 ARG A CA 1
ATOM 1552 C C . ARG A 1 195 ? 12.043 -25.516 -6.899 1.00 91.12 195 ARG A C 1
ATOM 1554 O O . ARG A 1 195 ? 12.942 -26.283 -7.222 1.00 91.12 195 ARG A O 1
ATOM 1561 N N . LEU A 1 196 ? 10.759 -25.849 -7.032 1.00 92.94 196 LEU A N 1
ATOM 1562 C CA . LEU A 1 196 ? 10.319 -27.144 -7.563 1.00 92.94 196 LEU A CA 1
ATOM 1563 C C . LEU A 1 196 ? 10.867 -27.398 -8.981 1.00 92.94 196 LEU A C 1
ATOM 1565 O O . LEU A 1 196 ? 11.346 -28.491 -9.278 1.00 92.94 196 LEU A O 1
ATOM 1569 N N . LEU A 1 197 ? 10.846 -26.382 -9.848 1.00 91.06 197 LEU A N 1
ATOM 1570 C CA . LEU A 1 197 ? 11.349 -26.482 -11.221 1.00 91.06 197 LEU A CA 1
ATOM 1571 C C . LEU A 1 197 ? 12.881 -26.362 -11.321 1.00 91.06 197 LEU A C 1
ATOM 1573 O O . LEU A 1 197 ? 13.483 -27.049 -12.143 1.00 91.06 197 LEU A O 1
ATOM 1577 N N . VAL A 1 198 ? 13.517 -25.509 -10.513 1.00 87.38 198 VAL A N 1
ATOM 1578 C CA . VAL A 1 198 ? 14.962 -25.220 -10.582 1.00 87.38 198 VAL A CA 1
ATOM 1579 C C . VAL A 1 198 ? 15.797 -26.208 -9.773 1.00 87.38 198 VAL A C 1
ATOM 1581 O O . VAL A 1 198 ? 16.819 -26.659 -10.281 1.00 87.38 198 VAL A O 1
ATOM 1584 N N . ASP A 1 199 ? 15.382 -26.585 -8.567 1.00 87.56 199 ASP A N 1
ATOM 1585 C CA . ASP A 1 199 ? 16.146 -27.497 -7.713 1.00 87.56 199 ASP A CA 1
ATOM 1586 C C . ASP A 1 199 ? 15.840 -28.945 -8.140 1.00 87.56 199 ASP A C 1
ATOM 1588 O O . ASP A 1 199 ? 16.672 -29.636 -8.737 1.00 87.56 199 ASP A O 1
ATOM 1592 N N . ILE A 1 200 ? 14.595 -29.379 -7.914 1.00 90.44 200 ILE A N 1
ATOM 1593 C CA . ILE A 1 200 ? 14.160 -30.767 -8.136 1.00 90.44 200 ILE A CA 1
ATOM 1594 C C . ILE A 1 200 ? 14.027 -31.062 -9.636 1.00 90.44 200 ILE A C 1
ATOM 1596 O O . ILE A 1 200 ? 14.509 -32.093 -10.106 1.00 90.44 200 ILE A O 1
ATOM 1600 N N . GLY A 1 201 ? 13.448 -30.143 -10.415 1.00 91.75 201 GLY A N 1
ATOM 1601 C CA . GLY A 1 201 ? 13.291 -30.298 -11.863 1.00 91.75 201 GLY A CA 1
ATOM 1602 C C . GLY A 1 201 ? 14.615 -30.407 -12.623 1.00 91.75 201 GLY A C 1
ATOM 1603 O O . GLY A 1 201 ? 14.749 -31.274 -13.490 1.00 91.75 201 GLY A O 1
ATOM 1604 N N . THR A 1 202 ? 15.630 -29.611 -12.262 1.00 92.31 202 THR A N 1
ATOM 1605 C CA . THR A 1 202 ? 16.984 -29.771 -12.825 1.00 92.31 202 THR A CA 1
ATOM 1606 C C . THR A 1 202 ? 17.575 -31.127 -12.451 1.00 92.31 202 THR A C 1
ATOM 1608 O O . THR A 1 202 ? 18.153 -31.783 -13.315 1.00 92.31 202 THR A O 1
ATOM 1611 N N . GLN A 1 203 ? 17.426 -31.582 -11.201 1.00 92.44 203 GLN A N 1
ATOM 1612 C CA . GLN A 1 203 ? 18.021 -32.852 -10.788 1.00 92.44 203 GLN A CA 1
ATOM 1613 C C . GLN A 1 203 ? 17.321 -34.065 -11.418 1.00 92.44 203 GLN A C 1
ATOM 1615 O O . GLN A 1 203 ? 18.011 -34.953 -11.901 1.00 92.44 203 GLN A O 1
ATOM 1620 N N . ALA A 1 204 ? 15.990 -34.080 -11.537 1.00 92.88 204 ALA A N 1
ATOM 1621 C CA . ALA A 1 204 ? 15.273 -35.146 -12.246 1.00 92.88 204 ALA A CA 1
ATOM 1622 C C . ALA A 1 204 ? 15.671 -35.229 -13.737 1.00 92.88 204 ALA A C 1
ATOM 1624 O O . ALA A 1 204 ? 15.838 -36.321 -14.288 1.00 92.88 204 ALA A O 1
ATOM 1625 N N . LEU A 1 205 ? 15.893 -34.080 -14.392 1.00 94.25 205 LEU A N 1
ATOM 1626 C CA . LEU A 1 205 ? 16.436 -34.022 -15.756 1.00 94.25 205 LEU A CA 1
ATOM 1627 C C . LEU A 1 205 ? 17.907 -34.463 -15.823 1.00 94.25 205 LEU A C 1
ATOM 1629 O O . LEU A 1 205 ? 18.302 -35.083 -16.811 1.00 94.25 205 LEU A O 1
ATOM 1633 N N . ARG A 1 206 ? 18.711 -34.184 -14.788 1.00 94.81 206 ARG A N 1
ATOM 1634 C CA . ARG A 1 206 ? 20.111 -34.623 -14.697 1.00 94.81 206 ARG A CA 1
ATOM 1635 C C . ARG A 1 206 ? 20.207 -36.133 -14.529 1.00 94.81 206 ARG A C 1
ATOM 1637 O O . ARG A 1 206 ? 20.906 -36.765 -15.305 1.00 94.81 206 ARG A O 1
ATOM 1644 N N . ASP A 1 207 ? 19.443 -36.712 -13.609 1.00 92.56 207 ASP A N 1
ATOM 1645 C CA . ASP A 1 207 ? 19.350 -38.159 -13.405 1.00 92.56 207 ASP A CA 1
ATOM 1646 C C . ASP A 1 207 ? 18.855 -38.871 -14.675 1.00 92.56 207 ASP A C 1
ATOM 1648 O O . ASP A 1 207 ? 19.404 -39.902 -15.064 1.00 92.56 207 ASP A O 1
ATOM 1652 N N . THR A 1 208 ? 17.876 -38.290 -15.382 1.00 92.44 208 THR A N 1
ATOM 1653 C CA . THR A 1 208 ? 17.422 -38.795 -16.692 1.00 92.44 208 THR A CA 1
ATOM 1654 C C . THR A 1 208 ? 18.546 -38.759 -17.733 1.00 92.44 208 THR A C 1
ATOM 1656 O O . THR A 1 208 ? 18.716 -39.714 -18.490 1.00 92.44 208 THR A O 1
ATOM 1659 N N . PHE A 1 209 ? 19.327 -37.676 -17.775 1.00 93.81 209 PHE A N 1
ATOM 1660 C CA . PHE A 1 209 ? 20.454 -37.522 -18.694 1.00 93.81 209 PHE A CA 1
ATOM 1661 C C . PHE A 1 209 ? 21.603 -38.488 -18.368 1.00 93.81 209 PHE A C 1
ATOM 1663 O O . PHE A 1 209 ? 22.056 -39.205 -19.258 1.00 93.81 209 PHE A O 1
ATOM 1670 N N . ASP A 1 210 ? 22.022 -38.571 -17.105 1.00 92.88 210 ASP A N 1
ATOM 1671 C CA . ASP A 1 210 ? 23.122 -39.422 -16.634 1.00 92.88 210 ASP A CA 1
ATOM 1672 C C . ASP A 1 210 ? 22.779 -40.922 -16.721 1.00 92.88 210 ASP A C 1
ATOM 1674 O O . ASP A 1 210 ? 23.671 -41.749 -16.903 1.00 92.88 210 ASP A O 1
ATOM 1678 N N . THR A 1 211 ? 21.489 -41.283 -16.678 1.00 91.06 211 THR A N 1
ATOM 1679 C CA . THR A 1 211 ? 21.009 -42.650 -16.967 1.00 91.06 211 THR A CA 1
ATOM 1680 C C . THR A 1 211 ? 21.221 -43.043 -18.436 1.00 91.06 211 THR A C 1
ATOM 1682 O O . THR A 1 211 ? 21.417 -44.220 -18.734 1.00 91.06 211 THR A O 1
ATOM 1685 N N . ILE A 1 212 ? 21.190 -42.078 -19.362 1.00 90.88 212 ILE A N 1
ATOM 1686 C CA . ILE A 1 212 ? 21.417 -42.305 -20.800 1.00 90.88 212 ILE A CA 1
ATOM 1687 C C . ILE A 1 212 ? 22.911 -42.175 -21.139 1.00 90.88 212 ILE A C 1
ATOM 1689 O O . ILE A 1 212 ? 23.446 -42.992 -21.886 1.00 90.88 212 ILE A O 1
ATOM 1693 N N . HIS A 1 213 ? 23.589 -41.176 -20.567 1.00 91.06 213 HIS A N 1
ATOM 1694 C CA . HIS A 1 213 ? 24.996 -40.846 -20.811 1.00 91.06 213 HIS A CA 1
ATOM 1695 C C . HIS A 1 213 ? 25.776 -40.718 -19.491 1.00 91.06 213 HIS A C 1
ATOM 1697 O O . HIS A 1 213 ? 26.001 -39.600 -19.025 1.00 91.06 213 HIS A O 1
ATOM 1703 N N . PRO A 1 214 ? 26.231 -41.838 -18.892 1.00 89.38 214 PRO A N 1
ATOM 1704 C CA . PRO A 1 214 ? 26.903 -41.827 -17.595 1.00 89.38 214 PRO A CA 1
ATOM 1705 C C . PRO A 1 214 ? 28.120 -40.883 -17.541 1.00 89.38 214 PRO A C 1
ATOM 1707 O O . PRO A 1 214 ? 28.944 -40.917 -18.465 1.00 89.38 214 PRO A O 1
ATOM 1710 N N . PRO A 1 215 ? 28.313 -40.103 -16.452 1.00 85.94 215 PRO A N 1
ATOM 1711 C CA . PRO A 1 215 ? 29.336 -39.055 -16.367 1.00 85.94 215 PRO A CA 1
ATOM 1712 C C . PRO A 1 215 ? 30.763 -39.471 -16.759 1.00 85.94 215 PRO A C 1
ATOM 1714 O O . PRO A 1 215 ? 31.477 -38.684 -17.376 1.00 85.94 215 PRO A O 1
ATOM 1717 N N . ALA A 1 216 ? 31.173 -40.715 -16.484 1.00 84.19 216 ALA A N 1
ATOM 1718 C CA . ALA A 1 216 ? 32.489 -41.237 -16.873 1.00 84.19 216 ALA A CA 1
ATOM 1719 C C . ALA A 1 216 ? 32.744 -41.185 -18.399 1.00 84.19 216 ALA A C 1
ATOM 1721 O O . ALA A 1 216 ? 33.844 -40.850 -18.845 1.00 84.19 216 ALA A O 1
ATOM 1722 N N . ASN A 1 217 ? 31.710 -41.450 -19.203 1.00 86.81 217 ASN A N 1
ATOM 1723 C CA . ASN A 1 217 ? 31.787 -41.516 -20.667 1.00 86.81 217 ASN A CA 1
ATOM 1724 C C . ASN A 1 217 ? 31.364 -40.198 -21.345 1.00 86.81 217 ASN A C 1
ATOM 1726 O O . ASN A 1 217 ? 31.447 -40.068 -22.569 1.00 86.81 217 ASN A O 1
ATOM 1730 N N . LEU A 1 218 ? 30.925 -39.203 -20.566 1.00 89.88 218 LEU A N 1
ATOM 1731 C CA . LEU A 1 218 ? 30.343 -37.950 -21.053 1.00 89.88 218 LEU A CA 1
ATOM 1732 C C . LEU A 1 218 ? 31.274 -37.200 -22.021 1.00 89.88 218 LEU A C 1
ATOM 1734 O O . LEU A 1 218 ? 30.833 -36.731 -23.070 1.00 89.88 218 LEU A O 1
ATOM 1738 N N . HIS A 1 219 ? 32.577 -37.163 -21.730 1.00 89.44 219 HIS A N 1
ATOM 1739 C CA . HIS A 1 219 ? 33.585 -36.545 -22.600 1.00 89.44 219 HIS A CA 1
ATOM 1740 C C . HIS A 1 219 ? 33.648 -37.189 -24.000 1.00 89.44 219 HIS A C 1
ATOM 1742 O O . HIS A 1 219 ? 33.827 -36.495 -25.007 1.00 89.44 219 HIS A O 1
ATOM 1748 N N . THR A 1 220 ? 33.461 -38.509 -24.084 1.00 89.75 220 THR A N 1
ATOM 1749 C CA . THR A 1 220 ? 33.456 -39.276 -25.335 1.00 89.75 220 THR A CA 1
ATOM 1750 C C . THR A 1 220 ? 32.182 -38.989 -26.132 1.00 89.75 220 THR A C 1
ATOM 1752 O O . THR A 1 220 ? 32.254 -38.665 -27.319 1.00 89.75 220 THR A O 1
ATOM 1755 N N . ILE A 1 221 ? 31.021 -39.010 -25.468 1.00 90.94 221 ILE A N 1
ATOM 1756 C CA . ILE A 1 221 ? 29.707 -38.733 -26.074 1.00 90.94 221 ILE A CA 1
ATOM 1757 C C . ILE A 1 221 ? 29.619 -37.301 -26.618 1.00 90.94 221 ILE A C 1
ATOM 1759 O O . ILE A 1 221 ? 29.162 -37.095 -27.748 1.00 90.94 221 ILE A O 1
ATOM 1763 N N . LEU A 1 222 ? 30.081 -36.305 -25.855 1.00 91.81 222 LEU A N 1
ATOM 1764 C CA . LEU A 1 222 ? 30.100 -34.903 -26.286 1.00 91.81 222 LEU A CA 1
ATOM 1765 C C . LEU A 1 222 ? 31.070 -34.678 -27.453 1.00 91.81 222 LEU A C 1
ATOM 1767 O O . LEU A 1 222 ? 30.785 -33.878 -28.344 1.00 91.81 222 LEU A O 1
ATOM 1771 N N . THR A 1 223 ? 32.181 -35.419 -27.498 1.00 90.25 223 THR A N 1
ATOM 1772 C CA . THR A 1 223 ? 33.113 -35.391 -28.635 1.00 90.25 223 THR A CA 1
ATOM 1773 C C . THR A 1 223 ? 32.485 -35.995 -29.894 1.00 90.25 223 THR A C 1
ATOM 1775 O O . THR A 1 223 ? 32.589 -35.390 -30.960 1.00 90.25 223 THR A O 1
ATOM 1778 N N . ALA A 1 224 ? 31.770 -37.120 -29.781 1.00 90.62 224 ALA A N 1
ATOM 1779 C CA . ALA A 1 224 ? 31.056 -37.737 -30.902 1.00 90.62 224 ALA A CA 1
ATOM 1780 C C . ALA A 1 224 ? 29.928 -36.841 -31.456 1.00 90.62 224 ALA A C 1
ATOM 1782 O O . ALA A 1 224 ? 29.769 -36.714 -32.667 1.00 90.62 224 ALA A O 1
ATOM 1783 N N . ASN A 1 225 ? 29.188 -36.149 -30.582 1.00 91.81 225 ASN A N 1
ATOM 1784 C CA . ASN A 1 225 ? 28.064 -35.275 -30.953 1.00 91.81 225 ASN A CA 1
ATOM 1785 C C . ASN A 1 225 ? 28.465 -33.808 -31.226 1.00 91.81 225 ASN A C 1
ATOM 1787 O O . ASN A 1 225 ? 27.609 -32.921 -31.332 1.00 91.81 225 ASN A O 1
ATOM 1791 N N . LYS A 1 226 ? 29.767 -33.517 -31.334 1.00 91.25 226 LYS A N 1
ATOM 1792 C CA . LYS A 1 226 ? 30.309 -32.149 -31.367 1.00 91.25 226 LYS A CA 1
ATOM 1793 C C . LYS A 1 226 ? 29.765 -31.289 -32.513 1.00 91.25 226 LYS A C 1
ATOM 1795 O O . LYS A 1 226 ? 29.554 -30.097 -32.310 1.00 91.25 226 LYS A O 1
ATOM 1800 N N . THR A 1 227 ? 29.482 -31.872 -33.677 1.00 91.56 227 THR A N 1
ATOM 1801 C CA . THR A 1 227 ? 28.891 -31.180 -34.840 1.00 91.56 227 THR A CA 1
ATOM 1802 C C . THR A 1 227 ? 27.457 -30.706 -34.570 1.00 91.56 227 THR A C 1
ATOM 1804 O O . THR A 1 227 ? 27.125 -29.545 -34.824 1.00 91.56 227 THR A O 1
ATOM 1807 N N . THR A 1 228 ? 26.620 -31.556 -33.970 1.00 91.06 228 THR A N 1
ATOM 1808 C CA . THR A 1 228 ? 25.255 -31.217 -33.528 1.00 91.06 228 THR A CA 1
ATOM 1809 C C . THR A 1 228 ? 25.279 -30.099 -32.483 1.00 91.06 228 THR A C 1
ATOM 1811 O O . THR A 1 228 ? 24.537 -29.119 -32.589 1.00 91.06 228 THR A O 1
ATOM 1814 N N . LEU A 1 229 ? 26.194 -30.189 -31.513 1.00 92.81 229 LEU A N 1
ATOM 1815 C CA . LEU A 1 229 ? 26.378 -29.173 -30.473 1.00 92.81 229 LEU A CA 1
ATOM 1816 C C . LEU A 1 229 ? 26.886 -27.836 -31.051 1.00 92.81 229 LEU A C 1
ATOM 1818 O O . LEU A 1 229 ? 26.415 -26.773 -30.644 1.00 92.81 229 LEU A O 1
ATOM 1822 N N . GLN A 1 230 ? 27.780 -27.859 -32.048 1.00 91.12 230 GLN A N 1
ATOM 1823 C CA . GLN A 1 230 ? 28.198 -26.659 -32.787 1.00 91.12 230 GLN A CA 1
ATOM 1824 C C . GLN A 1 230 ? 27.013 -26.000 -33.512 1.00 91.12 230 GLN A C 1
ATOM 1826 O O . GLN A 1 230 ? 26.845 -24.786 -33.413 1.00 91.12 230 GLN A O 1
ATOM 1831 N N . SER A 1 231 ? 26.144 -26.777 -34.169 1.00 92.44 231 SER A N 1
ATOM 1832 C CA . SER A 1 231 ? 24.912 -26.267 -34.799 1.00 92.44 231 SER A CA 1
ATOM 1833 C C . SER A 1 231 ? 23.966 -25.591 -33.794 1.00 92.44 231 SER A C 1
ATOM 1835 O O . SER A 1 231 ? 23.376 -24.549 -34.095 1.00 92.44 231 SER A O 1
ATOM 1837 N N . LEU A 1 232 ? 23.835 -26.139 -32.582 1.00 90.56 232 LEU A N 1
ATOM 1838 C CA . LEU A 1 232 ? 23.042 -25.536 -31.503 1.00 90.56 232 LEU A CA 1
ATOM 1839 C C . LEU A 1 232 ? 23.666 -24.232 -30.978 1.00 90.56 232 LEU A C 1
ATOM 1841 O O . LEU A 1 232 ? 22.942 -23.259 -30.762 1.00 90.56 232 LEU A O 1
ATOM 1845 N N . ARG A 1 233 ? 24.997 -24.165 -30.846 1.00 89.81 233 ARG A N 1
ATOM 1846 C CA . ARG A 1 233 ? 25.716 -22.929 -30.487 1.00 89.81 233 ARG A CA 1
ATOM 1847 C C . ARG A 1 233 ? 25.582 -21.845 -31.563 1.00 89.81 233 ARG A C 1
ATOM 1849 O O . ARG A 1 233 ? 25.311 -20.696 -31.225 1.00 89.81 233 ARG A O 1
ATOM 1856 N N . THR A 1 234 ? 25.697 -22.189 -32.847 1.00 89.19 234 THR A N 1
ATOM 1857 C CA . THR A 1 234 ? 25.488 -21.241 -33.963 1.00 89.19 234 THR A CA 1
ATOM 1858 C C . THR A 1 234 ? 24.058 -20.693 -33.979 1.00 89.19 234 THR A C 1
ATOM 1860 O O . THR A 1 234 ? 23.855 -19.503 -34.209 1.00 89.19 234 THR A O 1
ATOM 1863 N N . ARG A 1 235 ? 23.065 -21.525 -33.635 1.00 89.00 235 ARG A N 1
ATOM 1864 C CA . ARG A 1 235 ? 21.661 -21.120 -33.433 1.00 89.00 235 ARG A CA 1
ATOM 1865 C C . ARG A 1 235 ? 21.387 -20.426 -32.085 1.00 89.00 235 ARG A C 1
ATOM 1867 O O . ARG A 1 235 ? 20.230 -20.169 -31.774 1.00 89.00 235 ARG A O 1
ATOM 1874 N N . LYS A 1 236 ? 22.423 -20.111 -31.294 1.00 86.50 236 LYS A N 1
ATOM 1875 C CA . LYS A 1 236 ? 22.352 -19.479 -29.958 1.00 86.50 236 LYS A CA 1
ATOM 1876 C C . LYS A 1 236 ? 21.533 -20.251 -28.906 1.00 86.50 236 LYS A C 1
ATOM 1878 O O . LYS A 1 236 ? 21.169 -19.676 -27.887 1.00 86.50 236 LYS A O 1
ATOM 1883 N N . VAL A 1 237 ? 21.287 -21.547 -29.116 1.00 87.56 237 VAL A N 1
ATOM 1884 C CA . VAL A 1 237 ? 20.607 -22.426 -28.142 1.00 87.56 237 VAL A CA 1
ATOM 1885 C C . VAL A 1 237 ? 21.540 -22.791 -26.982 1.00 87.56 237 VAL A C 1
ATOM 1887 O O . VAL A 1 237 ? 21.086 -22.948 -25.857 1.00 87.56 237 VAL A O 1
ATOM 1890 N N . ILE A 1 238 ? 22.846 -22.893 -27.254 1.00 91.50 238 ILE A N 1
ATOM 1891 C CA . ILE A 1 238 ? 23.896 -23.110 -26.248 1.00 91.50 238 ILE A CA 1
ATOM 1892 C C . ILE A 1 238 ? 24.750 -21.841 -26.169 1.00 91.50 238 ILE A C 1
ATOM 1894 O O . ILE A 1 238 ? 25.308 -21.403 -27.180 1.00 91.50 238 ILE A O 1
ATOM 1898 N N . ASN A 1 239 ? 24.851 -21.247 -24.978 1.00 89.88 239 ASN A N 1
ATOM 1899 C CA . ASN A 1 239 ? 25.618 -20.020 -24.749 1.00 89.88 239 ASN A CA 1
ATOM 1900 C C . ASN A 1 239 ? 27.130 -20.290 -24.550 1.00 89.88 239 ASN A C 1
ATOM 1902 O O . ASN A 1 239 ? 27.584 -21.434 -24.530 1.00 89.88 239 ASN A O 1
ATOM 1906 N N . ALA A 1 240 ? 27.943 -19.232 -24.439 1.00 87.31 240 ALA A N 1
ATOM 1907 C CA . ALA A 1 240 ? 29.401 -19.362 -24.327 1.00 87.31 240 ALA A CA 1
ATOM 1908 C C . ALA A 1 240 ? 29.862 -20.059 -23.029 1.00 87.31 240 ALA A C 1
ATOM 1910 O O . ALA A 1 240 ? 30.811 -20.841 -23.068 1.00 87.31 240 ALA A O 1
ATOM 1911 N N . THR A 1 241 ? 29.175 -19.822 -21.910 1.00 88.50 241 THR A N 1
ATOM 1912 C CA . THR A 1 241 ? 29.462 -20.443 -20.607 1.00 88.50 241 THR A CA 1
ATOM 1913 C C . THR A 1 241 ? 29.117 -21.930 -20.630 1.00 88.50 241 THR A C 1
ATOM 1915 O O . THR A 1 241 ? 29.961 -22.764 -20.312 1.00 88.50 241 THR A O 1
ATOM 1918 N N . GLN A 1 242 ? 27.921 -22.273 -21.117 1.00 92.88 242 GLN A N 1
ATOM 1919 C CA . GLN A 1 242 ? 27.486 -23.656 -21.336 1.00 92.88 242 GLN A CA 1
ATOM 1920 C C . GLN A 1 242 ? 28.426 -24.396 -22.299 1.00 92.88 242 GLN A C 1
ATOM 1922 O O . GLN A 1 242 ? 28.774 -25.549 -22.065 1.00 92.88 242 GLN A O 1
ATOM 1927 N N . TRP A 1 243 ? 28.915 -23.733 -23.353 1.00 92.62 243 TRP A N 1
ATOM 1928 C CA . TRP A 1 243 ? 29.921 -24.324 -24.238 1.00 92.62 243 TRP A CA 1
ATOM 1929 C C . TRP A 1 243 ? 31.231 -24.653 -23.505 1.00 92.62 243 TRP A C 1
ATOM 1931 O O . TRP A 1 243 ? 31.813 -25.708 -23.753 1.00 92.62 243 TRP A O 1
ATOM 1941 N N . GLY A 1 244 ? 31.683 -23.782 -22.597 1.00 87.94 244 GLY A N 1
ATOM 1942 C CA . GLY A 1 244 ? 32.844 -24.038 -21.739 1.00 87.94 244 GLY A CA 1
ATOM 1943 C C . GLY A 1 244 ? 32.631 -25.190 -20.751 1.00 87.94 244 GLY A C 1
ATOM 1944 O O . GLY A 1 244 ? 33.576 -25.918 -20.466 1.00 87.94 244 GLY A O 1
ATOM 1945 N N . MET A 1 245 ? 31.393 -25.406 -20.289 1.00 90.38 245 MET A N 1
ATOM 1946 C CA . MET A 1 245 ? 31.021 -26.571 -19.474 1.00 90.38 245 MET A CA 1
ATOM 1947 C C . MET A 1 245 ? 31.045 -27.877 -20.280 1.00 90.38 245 MET A C 1
ATOM 1949 O O . MET A 1 245 ? 31.487 -28.891 -19.756 1.00 90.38 245 MET A O 1
ATOM 1953 N N . LEU A 1 246 ? 30.600 -27.867 -21.545 1.00 90.75 246 LEU A N 1
ATOM 1954 C CA . LEU A 1 246 ? 30.619 -29.052 -22.420 1.00 90.75 246 LEU A CA 1
ATOM 1955 C C . LEU A 1 246 ? 32.021 -29.403 -22.941 1.00 90.75 246 LEU A C 1
ATOM 1957 O O . LEU A 1 246 ? 32.328 -30.576 -23.142 1.00 90.75 246 LEU A O 1
ATOM 1961 N N . PHE A 1 247 ? 32.858 -28.394 -23.192 1.00 90.94 247 PHE A N 1
ATOM 1962 C CA . PHE A 1 247 ? 34.207 -28.554 -23.740 1.00 90.94 247 PHE A CA 1
ATOM 1963 C C . PHE A 1 247 ? 35.243 -27.777 -22.904 1.00 90.94 247 PHE A C 1
ATOM 1965 O O . PHE A 1 247 ? 35.800 -26.785 -23.389 1.00 90.94 247 PHE A O 1
ATOM 1972 N N . PRO A 1 248 ? 35.503 -28.209 -21.653 1.00 88.19 248 PRO A N 1
ATOM 1973 C CA . PRO A 1 248 ? 36.527 -27.620 -20.795 1.00 88.19 248 PRO A CA 1
ATOM 1974 C C . PRO A 1 248 ? 37.945 -27.886 -21.325 1.00 88.19 248 PRO A C 1
ATOM 1976 O O . PRO A 1 248 ? 38.171 -28.769 -22.154 1.00 88.19 248 PRO A O 1
ATOM 1979 N N . ALA A 1 249 ? 38.926 -27.140 -20.805 1.00 83.56 249 ALA A N 1
ATOM 1980 C CA . ALA A 1 249 ? 40.335 -27.254 -21.205 1.00 83.56 249 ALA A CA 1
ATOM 1981 C C . ALA A 1 249 ? 40.955 -28.641 -20.929 1.00 83.56 249 ALA A C 1
ATOM 1983 O O . ALA A 1 249 ? 41.899 -29.036 -21.609 1.00 83.56 249 ALA A O 1
ATOM 1984 N N . ILE A 1 250 ? 40.410 -29.384 -19.960 1.00 83.69 250 ILE A N 1
ATOM 1985 C CA . ILE A 1 250 ? 40.734 -30.786 -19.683 1.00 83.69 250 ILE A CA 1
ATOM 1986 C C . ILE A 1 250 ? 39.481 -31.602 -20.038 1.00 83.69 250 ILE A C 1
ATOM 1988 O O . ILE A 1 250 ? 38.535 -31.597 -19.255 1.00 83.69 250 ILE A O 1
ATOM 1992 N N . PRO A 1 251 ? 39.417 -32.298 -21.190 1.00 81.06 251 PRO A N 1
ATOM 1993 C CA . PRO A 1 251 ? 38.177 -32.937 -21.645 1.00 81.06 251 PRO A CA 1
ATOM 1994 C C . PRO A 1 251 ? 37.585 -33.952 -20.660 1.00 81.06 251 PRO A C 1
ATOM 1996 O O . PRO A 1 251 ? 36.370 -34.085 -20.577 1.00 81.06 251 PRO A O 1
ATOM 1999 N N . THR A 1 252 ? 38.426 -34.633 -19.878 1.00 80.62 252 THR A N 1
ATOM 2000 C CA . THR A 1 252 ? 38.014 -35.594 -18.842 1.00 80.62 252 THR A CA 1
ATOM 2001 C C . THR A 1 252 ? 37.470 -34.948 -17.563 1.00 80.62 252 THR A C 1
ATOM 2003 O O . THR A 1 252 ? 36.966 -35.668 -16.708 1.00 80.62 252 THR A O 1
ATOM 2006 N N . SER A 1 253 ? 37.529 -33.616 -17.415 1.00 83.25 253 SER A N 1
ATOM 2007 C CA . SER A 1 253 ? 36.945 -32.895 -16.273 1.00 83.25 253 SER A CA 1
ATOM 2008 C C . SER A 1 253 ? 35.513 -32.402 -16.525 1.00 83.25 253 SER A C 1
ATOM 2010 O O . SER A 1 253 ? 34.998 -31.609 -15.736 1.00 83.25 253 SER A O 1
ATOM 2012 N N . VAL A 1 254 ? 34.873 -32.804 -17.630 1.00 89.44 254 VAL A N 1
ATOM 2013 C CA . VAL A 1 254 ? 33.455 -32.503 -17.871 1.00 89.44 254 VAL A CA 1
ATOM 2014 C C . VAL A 1 254 ? 32.575 -33.291 -16.900 1.00 89.44 254 VAL A C 1
ATOM 2016 O O . VAL A 1 254 ? 32.772 -34.485 -16.691 1.00 89.44 254 VAL A O 1
ATOM 2019 N N . SER A 1 255 ? 31.591 -32.621 -16.306 1.00 89.25 255 SER A N 1
ATOM 2020 C CA . SER A 1 255 ? 30.644 -33.228 -15.372 1.00 89.25 255 SER A CA 1
ATOM 2021 C C . SER A 1 255 ? 29.260 -32.625 -15.568 1.00 89.25 255 SER A C 1
ATOM 2023 O O . SER A 1 255 ? 29.108 -31.401 -15.606 1.00 89.25 255 SER A O 1
ATOM 2025 N N . SER A 1 256 ? 28.249 -33.489 -15.643 1.00 91.38 256 SER A N 1
ATOM 2026 C CA . SER A 1 256 ? 26.838 -33.111 -15.727 1.00 91.38 256 SER A CA 1
ATOM 2027 C C . SER A 1 256 ? 26.346 -32.346 -14.497 1.00 91.38 256 SER A C 1
ATOM 2029 O O . SER A 1 256 ? 25.363 -31.614 -14.602 1.00 91.38 256 SER A O 1
ATOM 2031 N N . ALA A 1 257 ? 27.027 -32.460 -13.348 1.00 87.69 257 ALA A N 1
ATOM 2032 C CA . ALA A 1 257 ? 26.624 -31.877 -12.064 1.00 87.69 257 ALA A CA 1
ATOM 2033 C C . ALA A 1 257 ? 26.395 -30.354 -12.101 1.00 87.69 257 ALA A C 1
ATOM 2035 O O . ALA A 1 257 ? 25.572 -29.841 -11.350 1.00 87.69 257 ALA A O 1
ATOM 2036 N N . HIS A 1 258 ? 27.087 -29.639 -12.995 1.00 85.88 258 HIS A N 1
ATOM 2037 C CA . HIS A 1 258 ? 27.015 -28.177 -13.114 1.00 85.88 258 HIS A CA 1
ATOM 2038 C C . HIS A 1 258 ? 26.155 -27.701 -14.299 1.00 85.88 258 HIS A C 1
ATOM 2040 O O . HIS A 1 258 ? 26.093 -26.502 -14.568 1.00 85.88 258 HIS A O 1
ATOM 2046 N N . PHE A 1 259 ? 25.503 -28.611 -15.033 1.00 93.44 259 PHE A N 1
ATOM 2047 C CA . PHE A 1 259 ? 24.630 -28.238 -16.148 1.00 93.44 259 PHE A CA 1
ATOM 2048 C C . PHE A 1 259 ? 23.308 -27.662 -15.624 1.00 93.44 259 PHE A C 1
ATOM 2050 O O . PHE A 1 259 ? 22.650 -28.272 -14.776 1.00 93.44 259 PHE A O 1
ATOM 2057 N N . ASP A 1 260 ? 22.911 -26.502 -16.146 1.00 89.81 260 ASP A N 1
ATOM 2058 C CA . ASP A 1 260 ? 21.617 -25.889 -15.849 1.00 89.81 260 ASP A CA 1
ATOM 2059 C C . ASP A 1 260 ? 20.455 -26.588 -16.582 1.00 89.81 260 ASP A C 1
ATOM 2061 O O . ASP A 1 260 ? 20.654 -27.338 -17.543 1.00 89.81 260 ASP A O 1
ATOM 2065 N N . ILE A 1 261 ? 19.223 -26.306 -16.151 1.00 90.62 261 ILE A N 1
ATOM 2066 C CA . ILE A 1 261 ? 17.996 -26.889 -16.713 1.00 90.62 261 ILE A CA 1
ATOM 2067 C C . ILE A 1 261 ? 17.854 -26.703 -18.232 1.00 90.62 261 ILE A C 1
ATOM 2069 O O . ILE A 1 261 ? 17.388 -27.609 -18.923 1.00 90.62 261 ILE A O 1
ATOM 2073 N N . THR A 1 262 ? 18.283 -25.561 -18.780 1.00 90.06 262 THR A N 1
ATOM 2074 C CA . THR A 1 262 ? 18.170 -25.276 -20.219 1.00 90.06 262 THR A CA 1
ATOM 2075 C C . THR A 1 262 ? 19.203 -26.059 -21.022 1.00 90.06 262 THR A C 1
ATOM 2077 O O . THR A 1 262 ? 18.880 -26.571 -22.096 1.00 90.06 262 THR A O 1
ATOM 2080 N N . LEU A 1 263 ? 20.410 -26.235 -20.471 1.00 92.75 263 LEU A N 1
ATOM 2081 C CA . LEU A 1 263 ? 21.438 -27.092 -21.051 1.00 92.75 263 LEU A CA 1
ATOM 2082 C C . LEU A 1 263 ? 20.998 -28.562 -21.032 1.00 92.75 263 LEU A C 1
ATOM 2084 O O . LEU A 1 263 ? 21.047 -29.212 -22.073 1.00 92.75 263 LEU A O 1
ATOM 2088 N N . LEU A 1 264 ? 20.492 -29.072 -19.904 1.00 93.50 264 LEU A N 1
ATOM 2089 C CA . LEU A 1 264 ? 19.986 -30.449 -19.800 1.00 93.50 264 LEU A CA 1
ATOM 2090 C C . LEU A 1 264 ? 18.858 -30.727 -20.805 1.00 93.50 264 LEU A C 1
ATOM 2092 O O . LEU A 1 264 ? 18.932 -31.704 -21.548 1.00 93.50 264 LEU A O 1
ATOM 2096 N N . MET A 1 265 ? 17.861 -29.839 -20.907 1.00 90.94 265 MET A N 1
ATOM 2097 C CA . MET A 1 265 ? 16.793 -29.945 -21.913 1.00 90.94 265 MET A CA 1
ATOM 2098 C C . MET A 1 265 ? 17.337 -29.930 -23.351 1.00 90.94 265 MET A C 1
ATOM 2100 O O . MET A 1 265 ? 16.862 -30.686 -24.202 1.00 90.94 265 MET A O 1
ATOM 2104 N N . ALA A 1 266 ? 18.340 -29.093 -23.641 1.00 90.62 266 ALA A N 1
ATOM 2105 C CA . ALA A 1 266 ? 18.965 -29.038 -24.960 1.00 90.62 266 ALA A CA 1
ATOM 2106 C C . ALA A 1 266 ? 19.738 -30.326 -25.293 1.00 90.62 266 ALA A C 1
ATOM 2108 O O . ALA A 1 266 ? 19.664 -30.792 -26.432 1.00 90.62 266 ALA A O 1
ATOM 2109 N N . LEU A 1 267 ? 20.435 -30.928 -24.323 1.00 93.06 267 LEU A N 1
ATOM 2110 C CA . LEU A 1 267 ? 21.143 -32.196 -24.507 1.00 93.06 267 LEU A CA 1
ATOM 2111 C C . LEU A 1 267 ? 20.159 -33.366 -24.684 1.00 93.06 267 LEU A C 1
ATOM 2113 O O . LEU A 1 267 ? 20.255 -34.084 -25.680 1.00 93.06 267 LEU A O 1
ATOM 2117 N N . LEU A 1 268 ? 19.163 -33.500 -23.801 1.00 91.88 268 LEU A N 1
ATOM 2118 C CA . LEU A 1 268 ? 18.127 -34.542 -23.873 1.00 91.88 268 LEU A CA 1
ATOM 2119 C C . LEU A 1 268 ? 17.400 -34.544 -25.230 1.00 91.88 268 LEU A C 1
ATOM 2121 O O . LEU A 1 268 ? 17.261 -35.595 -25.852 1.00 91.88 268 LEU A O 1
ATOM 2125 N N . ARG A 1 269 ? 17.023 -33.365 -25.747 1.00 90.75 269 ARG A N 1
ATOM 2126 C CA . ARG A 1 269 ? 16.347 -33.218 -27.051 1.00 90.75 269 ARG A CA 1
ATOM 2127 C C . ARG A 1 269 ? 17.232 -33.536 -28.270 1.00 90.75 269 ARG A C 1
ATOM 2129 O O . ARG A 1 269 ? 16.684 -33.809 -29.333 1.00 90.75 269 ARG A O 1
ATOM 2136 N N . ASN A 1 270 ? 18.565 -33.440 -28.177 1.00 90.38 270 ASN A N 1
ATOM 2137 C CA . ASN A 1 270 ? 19.440 -33.436 -29.368 1.00 90.38 270 ASN A CA 1
ATOM 2138 C C . ASN A 1 270 ? 20.568 -34.484 -29.385 1.00 90.38 270 ASN A C 1
ATOM 2140 O O . ASN A 1 270 ? 21.089 -34.749 -30.466 1.00 90.38 270 ASN A O 1
ATOM 2144 N N . ILE A 1 271 ? 20.976 -35.055 -28.244 1.00 90.25 271 ILE A N 1
ATOM 2145 C CA . ILE A 1 271 ? 22.073 -36.047 -28.175 1.00 90.25 271 ILE A CA 1
ATOM 2146 C C . ILE A 1 271 ? 21.717 -37.337 -27.418 1.00 90.25 271 ILE A C 1
ATOM 2148 O O . ILE A 1 271 ? 22.527 -38.259 -27.380 1.00 90.25 271 ILE A O 1
ATOM 2152 N N . CYS A 1 272 ? 20.523 -37.437 -26.826 1.00 87.75 272 CYS A N 1
ATOM 2153 C CA . CYS A 1 272 ? 20.062 -38.636 -26.108 1.00 87.75 272 CYS A CA 1
ATOM 2154 C C . CYS A 1 272 ? 19.209 -39.594 -26.961 1.00 87.75 272 CYS A C 1
ATOM 2156 O O . CYS A 1 272 ? 18.714 -40.585 -26.438 1.00 87.75 272 CYS A O 1
ATOM 2158 N N . GLY A 1 273 ? 19.028 -39.315 -28.258 1.00 84.56 273 GLY A N 1
ATOM 2159 C CA . GLY A 1 273 ? 18.311 -40.200 -29.190 1.00 84.56 273 GLY A CA 1
ATOM 2160 C C . GLY A 1 273 ? 16.796 -40.312 -28.965 1.00 84.56 273 GLY A C 1
ATOM 2161 O O . GLY A 1 273 ? 16.167 -41.193 -29.542 1.00 84.56 273 GLY A O 1
ATOM 2162 N N . LEU A 1 274 ? 16.216 -39.440 -28.136 1.00 88.12 274 LEU A N 1
ATOM 2163 C CA . LEU A 1 274 ? 14.798 -39.474 -27.781 1.00 88.12 274 LEU A CA 1
ATOM 2164 C C . LEU A 1 274 ? 13.897 -39.074 -28.973 1.00 88.12 274 LEU A C 1
ATOM 2166 O O . LEU A 1 274 ? 14.236 -38.126 -29.693 1.00 88.12 274 LEU A O 1
ATOM 2170 N N . PRO A 1 275 ? 12.746 -39.744 -29.188 1.00 86.19 275 PRO A N 1
ATOM 2171 C CA . PRO A 1 275 ? 11.777 -39.355 -30.212 1.00 86.19 275 PRO A CA 1
ATOM 2172 C C . PRO A 1 275 ? 11.106 -38.008 -29.886 1.00 86.19 275 PRO A C 1
ATOM 2174 O O . PRO A 1 275 ? 11.221 -37.478 -28.784 1.00 86.19 275 PRO A O 1
ATOM 2177 N N . SER A 1 276 ? 10.380 -37.429 -30.847 1.00 83.31 276 SER A N 1
ATOM 2178 C CA . SER A 1 276 ? 9.535 -36.263 -30.554 1.00 83.31 276 SER A CA 1
ATOM 2179 C C . SER A 1 276 ? 8.279 -36.690 -29.779 1.00 83.31 276 SER A C 1
ATOM 2181 O O . SER A 1 276 ? 7.647 -37.661 -30.198 1.00 83.31 276 SER A O 1
ATOM 2183 N N . PRO A 1 277 ? 7.849 -35.937 -28.744 1.00 87.25 277 PRO A N 1
ATOM 2184 C CA . PRO A 1 277 ? 6.510 -36.068 -28.169 1.00 87.25 277 PRO A CA 1
ATOM 2185 C C . PRO A 1 277 ? 5.431 -35.900 -29.243 1.00 87.25 277 PRO A C 1
ATOM 2187 O O . PRO A 1 277 ? 5.664 -35.196 -30.233 1.00 87.25 277 PRO A O 1
ATOM 2190 N N . ALA A 1 278 ? 4.236 -36.454 -29.017 1.00 82.00 278 ALA A N 1
ATOM 2191 C CA . ALA A 1 278 ? 3.131 -36.392 -29.980 1.00 82.00 278 ALA A CA 1
ATOM 2192 C C . ALA A 1 278 ? 2.657 -34.953 -30.270 1.00 82.00 278 ALA A C 1
ATOM 2194 O O . ALA A 1 278 ? 2.305 -34.635 -31.403 1.00 82.00 278 ALA A O 1
ATOM 2195 N N . ALA A 1 279 ? 2.703 -34.068 -29.267 1.00 82.19 279 ALA A N 1
ATOM 2196 C CA . ALA A 1 279 ? 2.448 -32.633 -29.437 1.00 82.19 279 ALA A CA 1
ATOM 2197 C C . ALA A 1 279 ? 3.670 -31.854 -29.974 1.00 82.19 279 ALA A C 1
ATOM 2199 O O . ALA A 1 279 ? 3.532 -30.745 -30.480 1.00 82.19 279 ALA A O 1
ATOM 2200 N N . GLY A 1 280 ? 4.873 -32.426 -29.869 1.00 85.69 280 GLY A N 1
ATOM 2201 C CA . GLY A 1 280 ? 6.141 -31.740 -30.099 1.00 85.69 280 GLY A CA 1
ATOM 2202 C C . GLY A 1 280 ? 6.746 -31.108 -28.838 1.00 85.69 280 GLY A C 1
ATOM 2203 O O . GLY A 1 280 ? 6.115 -30.951 -27.798 1.00 85.69 280 GLY A O 1
ATOM 2204 N N . TRP A 1 281 ? 8.022 -30.739 -28.940 1.00 83.88 281 TRP A N 1
ATOM 2205 C CA . TRP A 1 281 ? 8.869 -30.276 -27.828 1.00 83.88 281 TRP A CA 1
ATOM 2206 C C . TRP A 1 281 ? 8.597 -28.849 -27.319 1.00 83.88 281 TRP A C 1
ATOM 2208 O O . TRP A 1 281 ? 9.302 -28.377 -26.423 1.00 83.88 281 TRP A O 1
ATOM 2218 N N . ASP A 1 282 ? 7.685 -28.110 -27.942 1.00 81.62 282 ASP A N 1
ATOM 2219 C CA . ASP A 1 282 ? 7.522 -26.660 -27.765 1.00 81.62 282 ASP A CA 1
ATOM 2220 C C . ASP A 1 282 ? 6.084 -26.265 -27.346 1.00 81.62 282 ASP A C 1
ATOM 2222 O O . ASP A 1 282 ? 5.790 -25.085 -27.180 1.00 81.62 282 ASP A O 1
ATOM 2226 N N . THR A 1 283 ? 5.219 -27.254 -27.094 1.00 81.25 283 THR A N 1
ATOM 2227 C CA . THR A 1 283 ? 3.817 -27.121 -26.652 1.00 81.25 283 THR A CA 1
ATOM 2228 C C . THR A 1 283 ? 3.517 -28.078 -25.494 1.00 81.25 283 THR A C 1
ATOM 2230 O O . THR A 1 283 ? 4.155 -29.124 -25.375 1.00 81.25 283 THR A O 1
ATOM 2233 N N . LEU A 1 284 ? 2.529 -27.757 -24.649 1.00 87.25 284 LEU A N 1
ATOM 2234 C CA . LEU A 1 284 ? 2.116 -28.640 -23.552 1.00 87.25 284 LEU A CA 1
ATOM 2235 C C . LEU A 1 284 ? 1.567 -29.971 -24.096 1.00 87.25 284 LEU A C 1
ATOM 2237 O O . LEU A 1 284 ? 0.634 -29.987 -24.895 1.00 87.25 284 LEU A O 1
ATOM 2241 N N . SER A 1 285 ? 2.141 -31.088 -23.648 1.00 86.25 285 SER A N 1
ATOM 2242 C CA . SER A 1 285 ? 1.682 -32.432 -24.019 1.00 86.25 285 SER A CA 1
ATOM 2243 C C . SER A 1 285 ? 0.474 -32.845 -23.172 1.00 86.25 285 SER A C 1
ATOM 2245 O O . SER A 1 285 ? 0.530 -32.778 -21.941 1.00 86.25 285 SER A O 1
ATOM 2247 N N . ALA A 1 286 ? -0.606 -33.289 -23.827 1.00 81.75 286 ALA A N 1
ATOM 2248 C CA . ALA A 1 286 ? -1.878 -33.658 -23.195 1.00 81.75 286 ALA A CA 1
ATOM 2249 C C . ALA A 1 286 ? -1.690 -34.634 -22.020 1.00 81.75 286 ALA A C 1
ATOM 2251 O O . ALA A 1 286 ? -0.833 -35.511 -22.087 1.00 81.75 286 ALA A O 1
ATOM 2252 N N . ALA A 1 287 ? -2.486 -34.510 -20.953 1.00 79.69 287 ALA A N 1
ATOM 2253 C CA . ALA A 1 287 ? -2.285 -35.244 -19.692 1.00 79.69 287 ALA A CA 1
ATOM 2254 C C . ALA A 1 287 ? -2.273 -36.785 -19.823 1.00 79.69 287 ALA A C 1
ATOM 2256 O O . ALA A 1 287 ? -1.723 -37.470 -18.967 1.00 79.69 287 ALA A O 1
ATOM 2257 N N . THR A 1 288 ? -2.833 -37.332 -20.905 1.00 83.75 288 THR A N 1
ATOM 2258 C CA . THR A 1 288 ? -2.824 -38.767 -21.232 1.00 83.75 288 THR A CA 1
ATOM 2259 C C . THR A 1 288 ? -1.485 -39.288 -21.771 1.00 83.75 288 THR A C 1
ATOM 2261 O O . THR A 1 288 ? -1.250 -40.492 -21.741 1.00 83.75 288 THR A O 1
ATOM 2264 N N . ASP A 1 289 ? -0.608 -38.421 -22.289 1.00 86.00 289 ASP A N 1
ATOM 2265 C CA . ASP A 1 289 ? 0.685 -38.805 -22.875 1.00 86.00 289 ASP A CA 1
ATOM 2266 C C . ASP A 1 289 ? 1.756 -38.942 -21.778 1.00 86.00 289 ASP A C 1
ATOM 2268 O O . ASP A 1 289 ? 2.544 -38.029 -21.536 1.00 86.00 289 ASP A O 1
ATOM 2272 N N . VAL A 1 290 ? 1.770 -40.070 -21.069 1.00 87.69 290 VAL A N 1
ATOM 2273 C CA . VAL A 1 290 ? 2.739 -40.355 -19.989 1.00 87.69 290 VAL A CA 1
ATOM 2274 C C . VAL A 1 290 ? 4.113 -40.829 -20.502 1.00 87.69 290 VAL A C 1
ATOM 2276 O O . VAL A 1 290 ? 4.823 -41.551 -19.803 1.00 87.69 290 VAL A O 1
ATOM 2279 N N . SER A 1 291 ? 4.501 -40.457 -21.729 1.00 90.50 291 SER A N 1
ATOM 2280 C CA . SER A 1 291 ? 5.849 -40.717 -22.250 1.00 90.50 291 SER A CA 1
ATOM 2281 C C . SER A 1 291 ? 6.908 -39.842 -21.565 1.00 90.50 291 SER A C 1
ATOM 2283 O O . SER A 1 291 ? 6.647 -38.710 -21.147 1.00 90.50 291 SER A O 1
ATOM 2285 N N . ARG A 1 292 ? 8.144 -40.354 -21.484 1.00 89.00 292 ARG A N 1
ATOM 2286 C CA . ARG A 1 292 ? 9.295 -39.640 -20.899 1.00 89.00 292 ARG A CA 1
ATOM 2287 C C . ARG A 1 292 ? 9.564 -38.330 -21.639 1.00 89.00 292 ARG A C 1
ATOM 2289 O O . ARG A 1 292 ? 9.920 -37.322 -21.037 1.00 89.00 292 ARG A O 1
ATOM 2296 N N . GLU A 1 293 ? 9.382 -38.350 -22.948 1.00 90.81 293 GLU A N 1
ATOM 2297 C CA . GLU A 1 293 ? 9.592 -37.233 -23.855 1.00 90.81 293 GLU A CA 1
ATOM 2298 C C . GLU A 1 293 ? 8.535 -36.146 -23.628 1.00 90.81 293 GLU A C 1
ATOM 2300 O O . GLU A 1 293 ? 8.880 -34.965 -23.526 1.00 90.81 293 GLU A O 1
ATOM 2305 N N . ALA A 1 294 ? 7.265 -36.537 -23.469 1.00 89.38 294 ALA A N 1
ATOM 2306 C CA . ALA A 1 294 ? 6.191 -35.629 -23.082 1.00 89.38 294 ALA A CA 1
ATOM 2307 C C . ALA A 1 294 ? 6.410 -35.033 -21.683 1.00 89.38 294 ALA A C 1
ATOM 2309 O O . ALA A 1 294 ? 6.175 -33.841 -21.497 1.00 89.38 294 ALA A O 1
ATOM 2310 N N . ASP A 1 295 ? 6.922 -35.801 -20.715 1.00 92.38 295 ASP A N 1
ATOM 2311 C CA . ASP A 1 295 ? 7.263 -35.270 -19.389 1.00 92.38 295 ASP A CA 1
ATOM 2312 C C . ASP A 1 295 ? 8.436 -34.272 -19.434 1.00 92.38 295 ASP A C 1
ATOM 2314 O O . ASP A 1 295 ? 8.348 -33.201 -18.832 1.00 92.38 295 ASP A O 1
ATOM 2318 N N . ILE A 1 296 ? 9.484 -34.518 -20.230 1.00 91.62 296 ILE A N 1
ATOM 2319 C CA . ILE A 1 296 ? 10.551 -33.522 -20.468 1.00 91.62 296 ILE A CA 1
ATOM 2320 C C . ILE A 1 296 ? 9.974 -32.247 -21.120 1.00 91.62 296 ILE A C 1
ATOM 2322 O O . ILE A 1 296 ? 10.349 -31.130 -20.746 1.00 91.62 296 ILE A O 1
ATOM 2326 N N . ALA A 1 297 ? 9.029 -32.385 -22.059 1.00 90.75 297 ALA A N 1
ATOM 2327 C CA . ALA A 1 297 ? 8.332 -31.250 -22.666 1.00 90.75 297 ALA A CA 1
ATOM 2328 C C . ALA A 1 297 ? 7.426 -30.499 -21.667 1.00 90.75 297 ALA A C 1
ATOM 2330 O O . ALA A 1 297 ? 7.389 -29.267 -21.700 1.00 90.75 297 ALA A O 1
ATOM 2331 N N . ARG A 1 298 ? 6.767 -31.196 -20.729 1.00 92.62 298 ARG A N 1
ATOM 2332 C CA . ARG A 1 298 ? 6.005 -30.590 -19.620 1.00 92.62 298 ARG A CA 1
ATOM 2333 C C . ARG A 1 298 ? 6.898 -29.763 -18.709 1.00 92.62 298 ARG A C 1
ATOM 2335 O O . ARG A 1 298 ? 6.600 -28.589 -18.512 1.00 92.62 298 ARG A O 1
ATOM 2342 N N . VAL A 1 299 ? 8.013 -30.310 -18.209 1.00 90.81 299 VAL A N 1
ATOM 2343 C CA . VAL A 1 299 ? 8.935 -29.547 -17.338 1.00 90.81 299 VAL A CA 1
ATOM 2344 C C . VAL A 1 299 ? 9.401 -28.269 -18.040 1.00 90.81 299 VAL A C 1
ATOM 2346 O O . VAL A 1 299 ? 9.436 -27.206 -17.426 1.00 90.81 299 VAL A O 1
ATOM 2349 N N . LYS A 1 300 ? 9.674 -28.330 -19.350 1.00 89.25 300 LYS A N 1
ATOM 2350 C CA . LYS A 1 300 ? 10.005 -27.149 -20.161 1.00 89.25 300 LYS A CA 1
ATOM 2351 C C . LYS A 1 300 ? 8.842 -26.157 -20.288 1.00 89.25 300 LYS A C 1
ATOM 2353 O O . LYS A 1 300 ? 9.075 -24.952 -20.183 1.00 89.25 300 LYS A O 1
ATOM 2358 N N . TYR A 1 301 ? 7.619 -26.635 -20.517 1.00 90.69 301 TYR A N 1
ATOM 2359 C CA . TYR A 1 301 ? 6.428 -25.788 -20.583 1.00 90.69 301 TYR A CA 1
ATOM 2360 C C . TYR A 1 301 ? 6.201 -25.058 -19.255 1.00 90.69 301 TYR A C 1
ATOM 2362 O O . TYR A 1 301 ? 6.190 -23.832 -19.247 1.00 90.69 301 TYR A O 1
ATOM 2370 N N . TYR A 1 302 ? 6.139 -25.771 -18.125 1.00 90.69 302 TYR A N 1
ATOM 2371 C CA . TYR A 1 302 ? 5.956 -25.143 -16.812 1.00 90.69 302 TYR A CA 1
ATOM 2372 C C . TYR A 1 302 ? 7.131 -24.229 -16.439 1.00 90.69 302 TYR A C 1
ATOM 2374 O O . TYR A 1 302 ? 6.900 -23.130 -15.948 1.00 90.69 302 TYR A O 1
ATOM 2382 N N . ARG A 1 303 ? 8.383 -24.589 -16.765 1.00 91.06 303 ARG A N 1
ATOM 2383 C CA . ARG A 1 303 ? 9.548 -23.691 -16.633 1.00 91.06 303 ARG A CA 1
ATOM 2384 C C . ARG A 1 303 ? 9.342 -22.368 -17.373 1.00 91.06 303 ARG A C 1
ATOM 2386 O O . ARG A 1 303 ? 9.678 -21.306 -16.850 1.00 91.06 303 ARG A O 1
ATOM 2393 N N . ASN A 1 304 ? 8.806 -22.417 -18.590 1.00 87.12 304 ASN A N 1
ATOM 2394 C CA . ASN A 1 304 ? 8.545 -21.219 -19.379 1.00 87.12 304 ASN A CA 1
ATOM 2395 C C . ASN A 1 304 ? 7.339 -20.426 -18.850 1.00 87.12 304 ASN A C 1
ATOM 2397 O O . ASN A 1 304 ? 7.447 -19.209 -18.738 1.00 87.12 304 ASN A O 1
ATOM 2401 N N . SER A 1 305 ? 6.250 -21.090 -18.464 1.00 85.06 305 SER A N 1
ATOM 2402 C CA . SER A 1 305 ? 5.025 -20.445 -17.969 1.00 85.06 305 SER A CA 1
ATOM 2403 C C . SER A 1 305 ? 5.169 -19.847 -16.563 1.00 85.06 305 SER A C 1
ATOM 2405 O O . SER A 1 305 ? 4.636 -18.775 -16.308 1.00 85.06 305 SER A O 1
ATOM 2407 N N . VAL A 1 306 ? 5.898 -20.509 -15.656 1.00 82.81 306 VAL A N 1
ATOM 2408 C CA . VAL A 1 306 ? 6.046 -20.083 -14.250 1.00 82.81 306 VAL A CA 1
ATOM 2409 C C . VAL A 1 306 ? 7.055 -18.948 -14.087 1.00 82.81 306 VAL A C 1
ATOM 2411 O O . VAL A 1 306 ? 6.809 -18.059 -13.285 1.00 82.81 306 VAL A O 1
ATOM 2414 N N . TYR A 1 307 ? 8.187 -18.956 -14.807 1.00 82.06 307 TYR A N 1
ATOM 2415 C CA . TYR A 1 307 ? 9.214 -17.907 -14.648 1.00 82.06 307 TYR A CA 1
ATOM 2416 C C . TYR A 1 307 ? 10.031 -17.569 -15.909 1.00 82.06 307 TYR A C 1
ATOM 2418 O O . TYR A 1 307 ? 10.836 -16.640 -15.893 1.00 82.06 307 TYR A O 1
ATOM 2426 N N . GLY A 1 308 ? 9.860 -18.293 -17.021 1.00 71.94 308 GLY A N 1
ATOM 2427 C CA . GLY A 1 308 ? 10.525 -17.960 -18.288 1.00 71.94 308 GLY A CA 1
ATOM 2428 C C . GLY A 1 308 ? 9.885 -16.792 -19.046 1.00 71.94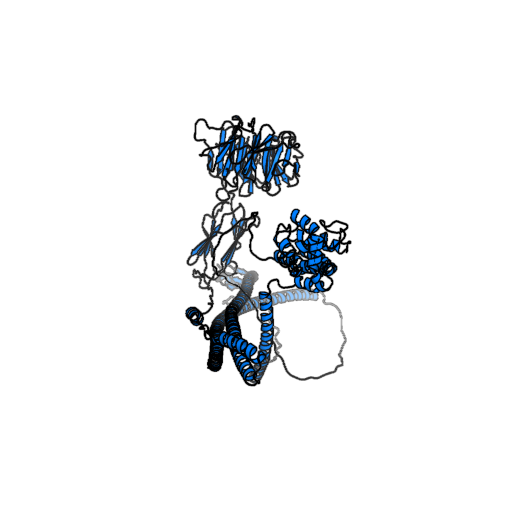 308 GLY A C 1
ATOM 2429 O O . GLY A 1 308 ? 10.598 -16.064 -19.736 1.00 71.94 308 GLY A O 1
ATOM 2430 N N . HIS A 1 309 ? 8.568 -16.624 -18.904 1.00 74.69 309 HIS A N 1
ATOM 2431 C CA . HIS A 1 309 ? 7.738 -15.603 -19.554 1.00 74.69 309 HIS A CA 1
ATOM 2432 C C . HIS A 1 309 ? 6.665 -15.018 -18.612 1.00 74.69 309 HIS A C 1
ATOM 2434 O O . HIS A 1 309 ? 5.695 -14.435 -19.085 1.00 74.69 309 HIS A O 1
ATOM 2440 N N . ALA A 1 310 ? 6.809 -15.187 -17.294 1.00 76.06 310 ALA A N 1
ATOM 2441 C CA . ALA A 1 310 ? 5.845 -14.674 -16.322 1.00 76.06 310 ALA A CA 1
ATOM 2442 C C . ALA A 1 310 ? 5.875 -13.138 -16.243 1.00 76.06 310 ALA A C 1
ATOM 2444 O O . ALA A 1 310 ? 6.944 -12.530 -16.182 1.00 76.06 310 ALA A O 1
ATOM 2445 N N . GLU A 1 311 ? 4.693 -12.520 -16.214 1.00 71.19 311 GLU A N 1
ATOM 2446 C CA . GLU A 1 311 ? 4.532 -11.060 -16.132 1.00 71.19 311 GLU 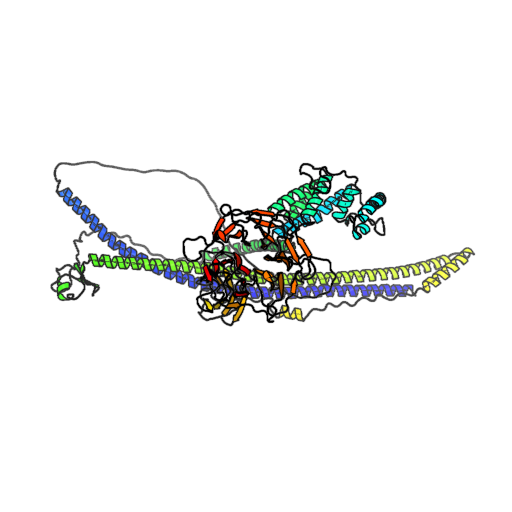A CA 1
ATOM 2447 C C . GLU A 1 311 ? 4.710 -10.525 -14.698 1.00 71.19 311 GLU A C 1
ATOM 2449 O O . GLU A 1 311 ? 5.066 -9.362 -14.502 1.00 71.19 311 GLU A O 1
ATOM 2454 N N . CYS A 1 312 ? 4.503 -11.378 -13.691 1.00 76.94 312 CYS A N 1
ATOM 2455 C CA . CYS A 1 312 ? 4.611 -11.063 -12.268 1.00 76.94 312 CYS A CA 1
ATOM 2456 C C . CYS A 1 312 ? 5.251 -12.216 -11.473 1.00 76.94 312 CYS A C 1
ATOM 2458 O O . CYS A 1 312 ? 5.153 -13.385 -11.841 1.00 76.94 312 CYS A O 1
ATOM 2460 N N . ALA A 1 313 ? 5.896 -11.886 -10.350 1.00 86.56 313 ALA A N 1
ATOM 2461 C CA . ALA A 1 313 ? 6.540 -12.849 -9.450 1.00 86.56 313 ALA A CA 1
ATOM 2462 C C . ALA A 1 313 ? 5.574 -13.376 -8.364 1.00 86.56 313 ALA A C 1
ATOM 2464 O O . ALA A 1 313 ? 5.916 -13.422 -7.181 1.00 86.56 313 ALA A O 1
ATOM 2465 N N . SER A 1 314 ? 4.341 -13.710 -8.753 1.00 87.50 314 SER A N 1
ATOM 2466 C CA . SER A 1 314 ? 3.253 -14.095 -7.848 1.00 87.50 314 SER A CA 1
ATOM 2467 C C . SER A 1 314 ? 2.303 -15.101 -8.506 1.00 87.50 314 SER A C 1
ATOM 2469 O O . SER A 1 314 ? 1.964 -14.960 -9.676 1.00 87.50 314 SER A O 1
ATOM 2471 N N . VAL A 1 315 ? 1.863 -16.117 -7.755 1.00 87.75 315 VAL A N 1
ATOM 2472 C CA . VAL A 1 315 ? 0.905 -17.142 -8.215 1.00 87.75 315 VAL A CA 1
ATOM 2473 C C . VAL A 1 315 ? -0.161 -17.365 -7.140 1.00 87.75 315 VAL A C 1
ATOM 2475 O O . VAL A 1 315 ? 0.172 -17.659 -5.991 1.00 87.75 315 VAL A O 1
ATOM 2478 N N . ASP A 1 316 ? -1.437 -17.225 -7.501 1.00 88.94 316 ASP A N 1
ATOM 2479 C CA . ASP A 1 316 ? -2.568 -17.451 -6.594 1.00 88.94 316 ASP A CA 1
ATOM 2480 C C . ASP A 1 316 ? -2.688 -18.922 -6.153 1.00 88.94 316 ASP A C 1
ATOM 2482 O O . ASP A 1 316 ? -2.106 -19.822 -6.756 1.00 88.94 316 ASP A O 1
ATOM 2486 N N . ASP A 1 317 ? -3.452 -19.188 -5.092 1.00 89.50 317 ASP A N 1
ATOM 2487 C CA . ASP A 1 317 ? -3.583 -20.540 -4.532 1.00 89.50 317 ASP A CA 1
ATOM 2488 C C . ASP A 1 317 ? -4.219 -21.565 -5.488 1.00 89.50 317 ASP A C 1
ATOM 2490 O O . ASP A 1 317 ? -3.912 -22.756 -5.379 1.00 89.50 317 ASP A O 1
ATOM 2494 N N . ALA A 1 318 ? -5.101 -21.159 -6.405 1.00 89.62 318 ALA A N 1
ATOM 2495 C CA . ALA A 1 318 ? -5.761 -22.092 -7.316 1.00 89.62 318 ALA A CA 1
ATOM 2496 C C . ALA A 1 318 ? -4.790 -22.527 -8.420 1.00 89.62 318 ALA A C 1
ATOM 2498 O O . ALA A 1 318 ? -4.553 -23.725 -8.604 1.00 89.62 318 ALA A O 1
ATOM 2499 N N . LEU A 1 319 ? -4.153 -21.559 -9.084 1.00 89.06 319 LEU A N 1
ATOM 2500 C CA . LEU A 1 319 ? -3.144 -21.811 -10.108 1.00 89.06 319 LEU A CA 1
ATOM 2501 C C . LEU A 1 319 ? -1.899 -22.497 -9.521 1.00 89.06 319 LEU A C 1
ATOM 2503 O O . LEU A 1 319 ? -1.349 -23.408 -10.142 1.00 89.06 319 LEU A O 1
ATOM 2507 N N . PHE A 1 320 ? -1.507 -22.143 -8.290 1.00 93.12 320 PHE A N 1
ATOM 2508 C CA . PHE A 1 320 ? -0.440 -22.819 -7.551 1.00 93.12 320 PHE A CA 1
ATOM 2509 C C . PHE A 1 320 ? -0.741 -24.303 -7.350 1.00 93.12 320 PHE A C 1
ATOM 2511 O O . PHE A 1 320 ? 0.118 -25.131 -7.633 1.00 93.12 320 PHE A O 1
ATOM 2518 N N . ASN A 1 321 ? -1.943 -24.667 -6.890 1.00 91.62 321 ASN A N 1
ATOM 2519 C CA . ASN A 1 321 ? -2.269 -26.073 -6.644 1.00 91.62 321 ASN A CA 1
ATOM 2520 C C . ASN A 1 321 ? -2.366 -26.900 -7.936 1.00 91.62 321 ASN A C 1
ATOM 2522 O O . ASN A 1 321 ? -1.941 -28.056 -7.921 1.00 91.62 321 ASN A O 1
ATOM 2526 N N . ILE A 1 322 ? -2.847 -26.311 -9.039 1.00 91.00 322 ILE A N 1
ATOM 2527 C CA . ILE A 1 322 ? -2.855 -26.950 -10.367 1.00 91.00 322 ILE A CA 1
ATOM 2528 C C . ILE A 1 322 ? -1.416 -27.208 -10.832 1.00 91.00 322 ILE A C 1
ATOM 2530 O O . ILE A 1 322 ? -1.028 -28.362 -11.018 1.00 91.00 322 ILE A O 1
ATOM 2534 N N . TYR A 1 323 ? -0.591 -26.158 -10.932 1.00 92.56 323 TYR A N 1
ATOM 2535 C CA . TYR A 1 323 ? 0.805 -26.294 -11.356 1.00 92.56 323 TYR A CA 1
ATOM 2536 C C . TYR A 1 323 ? 1.606 -27.214 -10.425 1.00 92.56 323 TYR A C 1
ATOM 2538 O O . TYR A 1 323 ? 2.424 -27.994 -10.904 1.00 92.56 323 TYR A O 1
ATOM 2546 N N . TRP A 1 324 ? 1.362 -27.189 -9.111 1.00 94.75 324 TRP A N 1
ATOM 2547 C CA . TRP A 1 324 ? 2.040 -28.087 -8.173 1.00 94.75 324 TRP A CA 1
ATOM 2548 C C . TRP A 1 324 ? 1.721 -29.558 -8.439 1.00 94.75 324 TRP A C 1
ATOM 2550 O O . TRP A 1 324 ? 2.632 -30.383 -8.434 1.00 94.75 324 TRP A O 1
ATOM 2560 N N . GLY A 1 325 ? 0.446 -29.891 -8.669 1.00 91.88 325 GLY A N 1
ATOM 2561 C CA . GLY A 1 325 ? 0.022 -31.252 -8.997 1.00 91.88 325 GLY A CA 1
ATOM 2562 C C . GLY A 1 325 ? 0.652 -31.736 -10.301 1.00 91.88 325 GLY A C 1
ATOM 2563 O O . GLY A 1 325 ? 1.353 -32.749 -10.307 1.00 91.88 325 GLY A O 1
ATOM 2564 N N . ASP A 1 326 ? 0.483 -30.958 -11.372 1.00 91.62 326 ASP A N 1
ATOM 2565 C CA . ASP A 1 326 ? 1.014 -31.272 -12.700 1.00 91.62 326 ASP A CA 1
ATOM 2566 C C . ASP A 1 326 ? 2.538 -31.463 -12.692 1.00 91.62 326 ASP A C 1
ATOM 2568 O O . ASP A 1 326 ? 3.054 -32.443 -13.241 1.00 91.62 326 ASP A O 1
ATOM 2572 N N . ILE A 1 327 ? 3.275 -30.534 -12.069 1.00 93.19 327 ILE A N 1
ATOM 2573 C CA . ILE A 1 327 ? 4.740 -30.569 -12.022 1.00 93.19 327 ILE A CA 1
ATOM 2574 C C . ILE A 1 327 ? 5.213 -31.718 -11.129 1.00 93.19 327 ILE A C 1
ATOM 2576 O O . ILE A 1 327 ? 6.105 -32.454 -11.548 1.00 93.19 327 ILE A O 1
ATOM 2580 N N . ARG A 1 328 ? 4.615 -31.935 -9.946 1.00 93.81 328 ARG A N 1
ATOM 2581 C CA . ARG A 1 328 ? 4.974 -33.070 -9.078 1.00 93.81 328 ARG A CA 1
ATOM 2582 C C . ARG A 1 328 ? 4.809 -34.390 -9.818 1.00 93.81 328 ARG A C 1
ATOM 2584 O O . ARG A 1 328 ? 5.747 -35.180 -9.864 1.00 93.81 328 ARG A O 1
ATOM 2591 N N . ASP A 1 329 ? 3.644 -34.620 -10.414 1.00 92.38 329 ASP A N 1
ATOM 2592 C CA . ASP A 1 329 ? 3.334 -35.904 -11.041 1.00 92.38 329 ASP A CA 1
ATOM 2593 C C . ASP A 1 329 ? 4.187 -36.122 -12.308 1.00 92.38 329 ASP A C 1
ATOM 2595 O O . ASP A 1 329 ? 4.587 -37.249 -12.598 1.00 92.38 329 ASP A O 1
ATOM 2599 N N . THR A 1 330 ? 4.561 -35.043 -13.007 1.00 93.44 330 THR A N 1
ATOM 2600 C CA . THR A 1 330 ? 5.565 -35.047 -14.090 1.00 93.44 330 THR A CA 1
ATOM 2601 C C . THR A 1 330 ? 6.965 -35.416 -13.586 1.00 93.44 330 THR A C 1
ATOM 2603 O O . THR A 1 330 ? 7.613 -36.292 -14.156 1.00 93.44 330 THR A O 1
ATOM 2606 N N . LEU A 1 331 ? 7.450 -34.784 -12.512 1.00 93.12 331 LEU A N 1
ATOM 2607 C CA . LEU A 1 331 ? 8.795 -35.029 -11.977 1.00 93.12 331 LEU A CA 1
ATOM 2608 C C . LEU A 1 331 ? 8.931 -36.419 -11.340 1.00 93.12 331 LEU A C 1
ATOM 2610 O O . LEU A 1 331 ? 9.972 -37.056 -11.494 1.00 93.12 331 LEU A O 1
ATOM 2614 N N . VAL A 1 332 ? 7.875 -36.922 -10.696 1.00 92.81 332 VAL A N 1
ATOM 2615 C CA . VAL A 1 332 ? 7.832 -38.280 -10.135 1.00 92.81 332 VAL A CA 1
ATOM 2616 C C . VAL A 1 332 ? 7.823 -39.349 -11.235 1.00 92.81 332 VAL A C 1
ATOM 2618 O O . VAL A 1 332 ? 8.530 -40.346 -11.098 1.00 92.81 332 VAL A O 1
ATOM 2621 N N . ARG A 1 333 ? 7.117 -39.148 -12.360 1.00 91.81 333 ARG A N 1
ATOM 2622 C CA . ARG A 1 333 ? 7.224 -40.054 -13.525 1.00 91.81 333 ARG A CA 1
ATOM 2623 C C . ARG A 1 333 ? 8.606 -40.011 -14.179 1.00 91.81 333 ARG A C 1
ATOM 2625 O O . ARG A 1 333 ? 9.142 -41.055 -14.544 1.00 91.81 333 ARG A O 1
ATOM 2632 N N . LEU A 1 334 ? 9.183 -38.817 -14.321 1.00 89.44 334 LEU A N 1
ATOM 2633 C CA . LEU A 1 334 ? 10.454 -38.609 -15.016 1.00 89.44 334 LEU A CA 1
ATOM 2634 C C . LEU A 1 334 ? 11.660 -39.137 -14.221 1.00 89.44 334 LEU A C 1
ATOM 2636 O O . LEU A 1 334 ? 12.506 -39.834 -14.778 1.00 89.44 334 LEU A O 1
ATOM 2640 N N . GLY A 1 335 ? 11.731 -38.807 -12.928 1.00 83.38 335 GLY A N 1
ATOM 2641 C CA . GLY A 1 335 ? 12.864 -39.105 -12.047 1.00 83.38 335 GLY A CA 1
ATOM 2642 C C . GLY A 1 335 ? 12.636 -40.231 -11.025 1.00 83.38 335 GLY A C 1
ATOM 2643 O O . GLY A 1 335 ? 13.585 -40.652 -10.359 1.00 83.38 335 GLY A O 1
ATOM 2644 N N . GLY A 1 336 ? 11.404 -40.730 -10.897 1.00 86.06 336 GLY A N 1
ATOM 2645 C CA . GLY A 1 336 ? 11.012 -41.803 -9.982 1.00 86.06 336 GLY A CA 1
ATOM 2646 C C . GLY A 1 336 ? 10.456 -41.331 -8.631 1.00 86.06 336 GLY A C 1
ATOM 2647 O O . GLY A 1 336 ? 10.677 -40.204 -8.186 1.00 86.06 336 GLY A O 1
ATOM 2648 N N . GLU A 1 337 ? 9.772 -42.250 -7.940 1.00 87.00 337 GLU A N 1
ATOM 2649 C CA . GLU A 1 337 ? 9.067 -42.035 -6.659 1.00 87.00 337 GLU A CA 1
ATOM 2650 C C . GLU A 1 337 ? 9.922 -41.452 -5.524 1.00 87.00 337 GLU A C 1
ATOM 2652 O O . GLU A 1 337 ? 9.381 -40.824 -4.616 1.00 87.00 337 GLU A O 1
ATOM 2657 N N . LYS A 1 338 ? 11.255 -41.568 -5.595 1.00 87.44 338 LYS A N 1
ATOM 2658 C CA . LYS A 1 338 ? 12.176 -40.935 -4.635 1.00 87.44 338 LYS A CA 1
ATOM 2659 C C . LYS A 1 338 ? 11.922 -39.430 -4.467 1.00 87.44 338 LYS A C 1
ATOM 2661 O O . LYS A 1 338 ? 12.015 -38.928 -3.355 1.00 87.44 338 LYS A O 1
ATOM 2666 N N . TYR A 1 339 ? 11.528 -38.734 -5.538 1.00 89.56 339 TYR A N 1
ATOM 2667 C CA . TYR A 1 339 ? 11.258 -37.297 -5.494 1.00 89.56 339 TYR A CA 1
ATOM 2668 C C . TYR A 1 339 ? 9.909 -36.939 -4.860 1.00 89.56 339 TYR A C 1
ATOM 2670 O O . TYR A 1 339 ? 9.708 -35.775 -4.529 1.00 89.56 339 TYR A O 1
ATOM 2678 N N . ARG A 1 340 ? 8.971 -37.883 -4.667 1.00 88.94 340 ARG A N 1
ATOM 2679 C CA . ARG A 1 340 ? 7.642 -37.554 -4.116 1.00 88.94 340 ARG A CA 1
ATOM 2680 C C . ARG A 1 340 ? 7.759 -36.943 -2.720 1.00 88.94 340 ARG A C 1
ATOM 2682 O O . ARG A 1 340 ? 7.162 -35.901 -2.471 1.00 88.94 340 ARG A O 1
ATOM 2689 N N . ALA A 1 341 ? 8.565 -37.556 -1.852 1.00 85.12 341 ALA A N 1
ATOM 2690 C CA . ALA A 1 341 ? 8.796 -37.065 -0.496 1.00 85.12 341 ALA A CA 1
ATOM 2691 C C . ALA A 1 341 ? 9.440 -35.669 -0.497 1.00 85.12 341 ALA A C 1
ATOM 2693 O O . ALA A 1 341 ? 8.939 -34.772 0.174 1.00 85.12 341 ALA A O 1
ATOM 2694 N N . ASP A 1 342 ? 10.489 -35.457 -1.297 1.00 84.62 342 ASP A N 1
ATOM 2695 C CA . ASP A 1 342 ? 11.179 -34.163 -1.398 1.00 84.62 342 ASP A CA 1
ATOM 2696 C C . ASP A 1 342 ? 10.251 -33.049 -1.915 1.00 84.62 342 ASP A C 1
ATOM 2698 O O . ASP A 1 342 ? 10.280 -31.926 -1.411 1.00 84.62 342 ASP A O 1
ATOM 2702 N N . ILE A 1 343 ? 9.385 -33.362 -2.885 1.00 90.56 343 ILE A N 1
ATOM 2703 C CA . ILE A 1 343 ? 8.414 -32.412 -3.438 1.00 90.56 343 ILE A CA 1
ATOM 2704 C C . ILE A 1 343 ? 7.300 -32.113 -2.429 1.00 90.56 343 ILE A C 1
ATOM 2706 O O . ILE A 1 343 ? 7.015 -30.946 -2.168 1.00 90.56 343 ILE A O 1
ATOM 2710 N N . ASP A 1 344 ? 6.657 -33.125 -1.845 1.00 88.75 344 ASP A N 1
ATOM 2711 C CA . ASP A 1 344 ? 5.564 -32.887 -0.896 1.00 88.75 344 ASP A CA 1
ATOM 2712 C C . ASP A 1 344 ? 6.086 -32.191 0.389 1.00 88.75 344 ASP A C 1
ATOM 2714 O O . ASP A 1 344 ? 5.410 -31.302 0.916 1.00 88.75 344 ASP A O 1
ATOM 2718 N N . ASN A 1 345 ? 7.338 -32.453 0.803 1.00 86.44 345 ASN A N 1
ATOM 2719 C CA . ASN A 1 345 ? 8.056 -31.660 1.812 1.00 86.44 345 ASN A CA 1
ATOM 2720 C C . ASN A 1 345 ? 8.194 -30.189 1.382 1.00 86.44 345 ASN A C 1
ATOM 2722 O O . ASN A 1 345 ? 7.716 -29.313 2.101 1.00 86.44 345 ASN A O 1
ATOM 2726 N N . LEU A 1 346 ? 8.760 -29.896 0.201 1.00 87.25 346 LEU A N 1
ATOM 2727 C CA . LEU A 1 346 ? 8.957 -28.529 -0.322 1.00 87.25 346 LEU A CA 1
ATOM 2728 C C . LEU A 1 346 ? 7.647 -27.716 -0.431 1.00 87.25 346 LEU A C 1
ATOM 2730 O O . LEU A 1 346 ? 7.663 -26.485 -0.357 1.00 87.25 346 LEU A O 1
ATOM 2734 N N . LYS A 1 347 ? 6.487 -28.380 -0.559 1.00 86.12 347 LYS A N 1
ATOM 2735 C CA . LYS A 1 347 ? 5.175 -27.708 -0.514 1.00 86.12 347 LYS A CA 1
ATOM 2736 C C . LYS A 1 347 ? 4.866 -27.109 0.865 1.00 86.12 347 LYS A C 1
ATOM 2738 O O . LYS A 1 347 ? 4.171 -26.095 0.952 1.00 86.12 347 LYS A O 1
ATOM 2743 N N . THR A 1 348 ? 5.358 -27.745 1.927 1.00 81.19 348 THR A N 1
ATOM 2744 C CA . THR A 1 348 ? 5.074 -27.413 3.334 1.00 81.19 348 THR A CA 1
ATOM 2745 C C . THR A 1 348 ? 6.241 -26.745 4.065 1.00 81.19 348 THR A C 1
ATOM 2747 O O . THR A 1 348 ? 5.986 -26.011 5.016 1.00 81.19 348 THR A O 1
ATOM 2750 N N . GLU A 1 349 ? 7.481 -26.932 3.592 1.00 79.25 349 GLU A N 1
ATOM 2751 C CA . GLU A 1 349 ? 8.723 -26.364 4.139 1.00 79.25 349 GLU A CA 1
ATOM 2752 C C . GLU A 1 349 ? 8.579 -24.860 4.420 1.00 79.25 349 GLU A C 1
ATOM 2754 O O . GLU A 1 349 ? 8.033 -24.108 3.595 1.00 79.25 349 GLU A O 1
ATOM 2759 N N . CYS A 1 350 ? 9.068 -24.401 5.577 1.00 73.38 350 CYS A N 1
ATOM 2760 C CA . CYS A 1 350 ? 9.145 -22.975 5.843 1.00 73.38 350 CYS A CA 1
ATOM 2761 C C . CYS A 1 350 ? 10.206 -22.351 4.931 1.00 73.38 350 CYS A C 1
ATOM 2763 O O . CYS A 1 350 ? 11.381 -22.701 4.988 1.00 73.38 350 CYS A O 1
ATOM 2765 N N . MET A 1 351 ? 9.804 -21.371 4.120 1.00 74.88 351 MET A N 1
ATOM 2766 C CA . MET A 1 351 ? 10.732 -20.639 3.245 1.00 74.88 351 MET A CA 1
ATOM 2767 C C . MET A 1 351 ? 11.696 -19.721 4.030 1.00 74.88 351 MET A C 1
ATOM 2769 O O . MET A 1 351 ? 12.552 -19.081 3.425 1.00 74.88 351 MET A O 1
ATOM 2773 N N . ASP A 1 352 ? 11.563 -19.674 5.361 1.00 74.12 352 ASP A N 1
ATOM 2774 C CA . ASP A 1 352 ? 12.473 -19.036 6.311 1.00 74.12 352 ASP A CA 1
ATOM 2775 C C . ASP A 1 352 ? 12.901 -20.057 7.398 1.00 74.12 352 ASP A C 1
ATOM 2777 O O . ASP A 1 352 ? 12.138 -20.336 8.334 1.00 74.12 352 ASP A O 1
ATOM 2781 N N . PRO A 1 353 ? 14.110 -20.643 7.293 1.00 65.81 353 PRO A N 1
ATOM 2782 C CA . PRO A 1 353 ? 14.593 -21.631 8.254 1.00 65.81 353 PRO A CA 1
ATOM 2783 C C . PRO A 1 353 ? 15.057 -21.016 9.587 1.00 65.81 353 PRO A C 1
ATOM 2785 O O . PRO A 1 353 ? 15.194 -21.750 10.568 1.00 65.81 353 PRO A O 1
ATOM 2788 N N . GLU A 1 354 ? 15.292 -19.698 9.664 1.00 63.69 354 GLU A N 1
ATOM 2789 C CA . GLU A 1 354 ? 15.639 -19.036 10.929 1.00 63.69 354 GLU A CA 1
ATOM 2790 C C . GLU A 1 354 ? 14.389 -18.870 11.802 1.00 63.69 354 GLU A C 1
ATOM 2792 O O . GLU A 1 354 ? 14.413 -19.213 12.987 1.00 63.69 354 GLU A O 1
ATOM 2797 N N . VAL A 1 355 ? 13.267 -18.457 11.201 1.00 69.44 355 VAL A N 1
ATOM 2798 C CA . VAL A 1 355 ? 11.956 -18.392 11.865 1.00 69.44 355 VAL A CA 1
ATOM 2799 C C . VAL A 1 355 ? 11.480 -19.781 12.294 1.00 69.44 355 VAL A C 1
ATOM 2801 O O . VAL A 1 355 ? 11.044 -19.942 13.434 1.00 69.44 355 VAL A O 1
ATOM 2804 N N . GLU A 1 356 ? 11.608 -20.809 11.447 1.00 62.75 356 GLU A N 1
ATOM 2805 C CA . GLU A 1 356 ? 11.200 -22.173 11.823 1.00 62.75 356 GLU A CA 1
ATOM 2806 C C . GLU A 1 356 ? 12.014 -22.706 13.013 1.00 62.75 356 GLU A C 1
ATOM 2808 O O . GLU A 1 356 ? 11.458 -23.290 13.951 1.00 62.75 356 GLU A O 1
ATOM 2813 N N . LYS A 1 357 ? 13.330 -22.459 13.015 1.00 68.50 357 LYS A N 1
ATOM 2814 C CA . LYS A 1 357 ? 14.205 -22.801 14.138 1.00 68.50 357 LYS A CA 1
ATOM 2815 C C . LYS A 1 357 ? 13.799 -22.052 15.410 1.00 68.50 357 LYS A C 1
ATOM 2817 O O . LYS A 1 357 ? 13.661 -22.690 16.452 1.00 68.50 357 LYS A O 1
ATOM 2822 N N . HIS A 1 358 ? 13.553 -20.745 15.328 1.00 63.50 358 HIS A N 1
ATOM 2823 C CA . HIS A 1 358 ? 13.112 -19.941 16.469 1.00 63.50 358 HIS A CA 1
ATOM 2824 C C . HIS A 1 358 ? 11.771 -20.440 17.037 1.00 63.50 358 HIS A C 1
ATOM 2826 O O . HIS A 1 358 ? 11.630 -20.585 18.249 1.00 63.50 358 HIS A O 1
ATOM 2832 N N . CYS A 1 359 ? 10.808 -20.807 16.184 1.00 58.66 359 CYS A N 1
ATOM 2833 C CA . CYS A 1 359 ? 9.550 -21.423 16.613 1.00 58.66 359 CYS A CA 1
ATOM 2834 C C . CYS A 1 359 ? 9.754 -22.790 17.291 1.00 58.66 359 CYS A C 1
ATOM 2836 O O . CYS A 1 359 ? 9.111 -23.065 18.304 1.00 58.66 359 CYS A O 1
ATOM 2838 N N . LYS A 1 360 ? 10.666 -23.636 16.794 1.00 65.81 360 LYS A N 1
ATOM 2839 C CA . LYS A 1 360 ? 11.016 -24.920 17.434 1.00 65.81 360 LYS A CA 1
ATOM 2840 C C . LYS A 1 360 ? 11.710 -24.731 18.788 1.00 65.81 360 LYS A C 1
ATOM 2842 O O . LYS A 1 360 ? 11.433 -25.480 19.724 1.00 65.81 360 LYS A O 1
ATOM 2847 N N . GLU A 1 361 ? 12.571 -23.725 18.914 1.00 74.00 361 GLU A N 1
ATOM 2848 C CA . GLU A 1 361 ? 13.220 -23.356 20.177 1.00 74.00 361 GLU A CA 1
ATOM 2849 C C . GLU A 1 361 ? 12.200 -22.799 21.189 1.00 74.00 361 GLU A C 1
ATOM 2851 O O . GLU A 1 361 ? 12.200 -23.233 22.341 1.00 74.00 361 GLU A O 1
ATOM 2856 N N . LEU A 1 362 ? 11.257 -21.953 20.752 1.00 66.81 362 LEU A N 1
ATOM 2857 C CA . LEU A 1 362 ? 10.135 -21.472 21.571 1.00 66.81 362 LEU A CA 1
ATOM 2858 C C . LEU A 1 362 ? 9.220 -22.608 22.055 1.00 66.81 362 LEU A C 1
ATOM 2860 O O . LEU A 1 362 ? 8.899 -22.650 23.236 1.00 66.81 362 LEU A O 1
ATOM 2864 N N . LEU A 1 363 ? 8.839 -23.556 21.190 1.00 63.38 363 LEU A N 1
ATOM 2865 C CA . LEU A 1 363 ? 8.015 -24.713 21.582 1.00 63.38 363 LEU A CA 1
ATOM 2866 C C . LEU A 1 363 ? 8.736 -25.628 22.589 1.00 63.38 363 LEU A C 1
ATOM 2868 O O . LEU A 1 363 ? 8.123 -26.129 23.530 1.00 63.38 363 LEU A O 1
ATOM 2872 N N . SER A 1 364 ? 10.050 -25.811 22.427 1.00 69.31 364 SER A N 1
ATOM 2873 C CA . SER A 1 364 ? 10.896 -26.549 23.378 1.00 69.31 364 SER A CA 1
ATOM 2874 C C . SER A 1 364 ? 11.029 -25.836 24.730 1.00 69.31 364 SER A C 1
ATOM 2876 O O . SER A 1 364 ? 11.195 -26.488 25.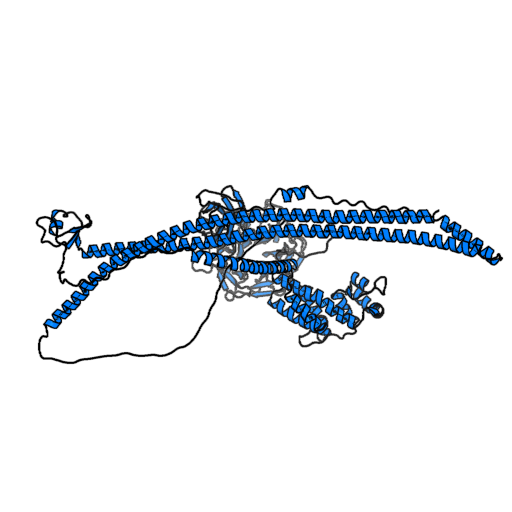762 1.00 69.31 364 SER A O 1
ATOM 2878 N N . GLN A 1 365 ? 10.939 -24.503 24.740 1.00 73.94 365 GLN A N 1
ATOM 2879 C CA . GLN A 1 365 ? 10.938 -23.704 25.961 1.00 73.94 365 GLN A CA 1
ATOM 2880 C C . GLN A 1 365 ? 9.562 -23.724 26.645 1.00 73.94 365 GLN A C 1
ATOM 2882 O O . GLN A 1 365 ? 9.493 -24.093 27.812 1.00 73.94 365 GLN A O 1
ATOM 2887 N N . TRP A 1 366 ? 8.472 -23.484 25.907 1.00 63.28 366 TRP A N 1
ATOM 2888 C CA . TRP A 1 366 ? 7.095 -23.588 26.413 1.00 63.28 366 TRP A CA 1
ATOM 2889 C C . TRP A 1 366 ? 6.812 -24.931 27.085 1.00 63.28 366 TRP A C 1
ATOM 2891 O O . TRP A 1 366 ? 6.243 -24.945 28.170 1.00 63.28 366 TRP A O 1
ATOM 2901 N N . LYS A 1 367 ? 7.283 -26.051 26.518 1.00 70.44 367 LYS A N 1
ATOM 2902 C CA . LYS A 1 367 ? 7.132 -27.364 27.162 1.00 70.44 367 LYS A CA 1
ATOM 2903 C C . LYS A 1 367 ? 7.806 -27.433 28.546 1.00 70.44 367 LYS A C 1
ATOM 2905 O O . LYS A 1 367 ? 7.248 -28.009 29.473 1.00 70.44 367 LYS A O 1
ATOM 2910 N N . LYS A 1 368 ? 8.998 -26.849 28.707 1.00 75.88 368 LYS A N 1
ATOM 2911 C CA . LYS A 1 368 ? 9.688 -26.800 30.011 1.00 75.88 368 LYS A CA 1
ATOM 2912 C C . LYS A 1 368 ? 9.004 -25.850 30.982 1.00 75.88 368 LYS A C 1
ATOM 2914 O O . LYS A 1 368 ? 9.040 -26.085 32.184 1.00 75.88 368 LYS A O 1
ATOM 2919 N N . ASP A 1 369 ? 8.427 -24.768 30.472 1.00 68.81 369 ASP A N 1
ATOM 2920 C CA . ASP A 1 369 ? 7.703 -23.803 31.292 1.00 68.81 369 ASP A CA 1
ATOM 2921 C C . ASP A 1 369 ? 6.366 -24.389 31.772 1.00 68.81 369 ASP A C 1
ATOM 2923 O O . ASP A 1 369 ? 6.015 -24.186 32.929 1.00 68.81 369 ASP A O 1
ATOM 2927 N N . GLU A 1 370 ? 5.696 -25.216 30.962 1.00 73.81 370 GLU A N 1
ATOM 2928 C CA . GLU A 1 370 ? 4.551 -26.051 31.358 1.00 73.81 370 GLU A CA 1
ATOM 2929 C C . GLU A 1 370 ? 4.941 -27.076 32.444 1.00 73.81 370 GLU A C 1
ATOM 2931 O O . GLU A 1 370 ? 4.283 -27.154 33.482 1.00 73.81 370 GLU A O 1
ATOM 2936 N N . GLU A 1 371 ? 6.055 -27.802 32.267 1.00 67.69 371 GLU A N 1
ATOM 2937 C CA . GLU A 1 371 ? 6.608 -28.724 33.280 1.00 67.69 371 GLU A CA 1
ATOM 2938 C C . GLU A 1 371 ? 6.942 -27.981 34.606 1.00 67.69 371 GLU A C 1
ATOM 2940 O O . GLU A 1 371 ? 6.528 -28.405 35.681 1.00 67.69 371 GLU A O 1
ATOM 2945 N N . ASN A 1 372 ? 7.582 -26.809 34.543 1.00 68.12 372 ASN A N 1
ATOM 2946 C CA . ASN A 1 372 ? 7.956 -25.960 35.692 1.00 68.12 372 ASN A CA 1
ATOM 2947 C C . ASN A 1 372 ? 6.746 -25.294 36.386 1.00 68.12 372 ASN A C 1
ATOM 2949 O O . ASN A 1 372 ? 6.721 -25.127 37.608 1.00 68.12 372 ASN A O 1
ATOM 2953 N N . VAL A 1 373 ? 5.718 -24.910 35.625 1.00 70.44 373 VAL A N 1
ATOM 2954 C CA . VAL A 1 373 ? 4.427 -24.473 36.175 1.00 70.44 373 VAL A CA 1
ATOM 2955 C C . VAL A 1 373 ? 3.779 -25.629 36.938 1.00 70.44 373 VAL A C 1
ATOM 2957 O O . VAL A 1 373 ? 3.326 -25.422 38.064 1.00 70.44 373 VAL A O 1
ATOM 2960 N N . LYS A 1 374 ? 3.827 -26.849 36.390 1.00 65.81 374 LYS A N 1
ATOM 2961 C CA . LYS A 1 374 ? 3.305 -28.058 37.035 1.00 65.81 374 LYS A CA 1
ATOM 2962 C C . LYS A 1 374 ? 4.048 -28.455 38.323 1.00 65.81 374 LYS A C 1
ATOM 2964 O O . LYS A 1 374 ? 3.414 -28.966 39.240 1.00 65.81 374 LYS A O 1
ATOM 2969 N N . ASP A 1 375 ? 5.331 -28.134 38.466 1.00 71.81 375 ASP A N 1
ATOM 2970 C CA . ASP A 1 375 ? 6.042 -28.318 39.743 1.00 71.81 375 ASP A CA 1
ATOM 2971 C C . ASP A 1 375 ? 5.586 -27.305 40.818 1.00 71.81 375 ASP A C 1
ATOM 2973 O O . ASP A 1 375 ? 5.349 -27.656 41.977 1.00 71.81 375 ASP A O 1
ATOM 2977 N N . LYS A 1 376 ? 5.396 -26.031 40.440 1.00 69.88 376 LYS A N 1
ATOM 2978 C CA . LYS A 1 376 ? 4.884 -24.969 41.341 1.00 69.88 376 LYS A CA 1
ATOM 2979 C C . LYS A 1 376 ? 3.431 -25.206 41.774 1.00 69.88 376 LYS A C 1
ATOM 2981 O O . LYS A 1 376 ? 2.998 -24.691 42.806 1.00 69.88 376 LYS A O 1
ATOM 2986 N N . LEU A 1 377 ? 2.683 -25.977 40.988 1.00 60.81 377 LEU A N 1
ATOM 2987 C CA . LEU A 1 377 ? 1.332 -26.461 41.276 1.00 60.81 377 LEU A CA 1
ATOM 2988 C C . LEU A 1 377 ? 1.284 -27.308 42.542 1.00 60.81 377 LEU A C 1
ATOM 2990 O O . LEU A 1 377 ? 0.549 -26.983 43.478 1.00 60.81 377 LEU A O 1
ATOM 2994 N N . ASP A 1 378 ? 2.096 -28.360 42.573 1.00 58.78 378 ASP A N 1
ATOM 2995 C CA . ASP A 1 378 ? 2.093 -29.344 43.653 1.00 58.78 378 ASP A CA 1
ATOM 2996 C C . ASP A 1 378 ? 2.669 -28.735 44.950 1.00 58.78 378 ASP A C 1
ATOM 2998 O O . ASP A 1 378 ? 2.317 -29.137 46.062 1.00 58.78 378 ASP A O 1
ATOM 3002 N N . GLU A 1 379 ? 3.475 -27.673 44.833 1.00 68.81 379 GLU A N 1
ATOM 3003 C CA . GLU A 1 379 ? 3.885 -26.829 45.960 1.00 68.81 379 GLU A CA 1
ATOM 3004 C C . GLU A 1 379 ? 2.747 -25.928 46.494 1.00 68.81 379 GLU A C 1
ATOM 3006 O O . GLU A 1 379 ? 2.666 -25.670 47.699 1.00 68.81 379 GLU A O 1
ATOM 3011 N N . LEU A 1 380 ? 1.858 -25.436 45.621 1.00 65.50 380 LEU A N 1
ATOM 3012 C CA . LEU A 1 380 ? 0.755 -24.539 45.987 1.00 65.50 380 LEU A CA 1
ATOM 3013 C C . LEU A 1 380 ? -0.447 -25.261 46.608 1.00 65.50 380 LEU A C 1
ATOM 3015 O O . LEU A 1 380 ? -1.063 -24.690 47.509 1.00 65.50 380 LEU A O 1
ATOM 3019 N N . ILE A 1 381 ? -0.776 -26.494 46.192 1.00 63.06 381 ILE A N 1
ATOM 3020 C CA . ILE A 1 381 ? -1.849 -27.264 46.857 1.00 63.06 381 ILE A CA 1
ATOM 3021 C C . ILE A 1 381 ? -1.481 -27.552 48.317 1.00 63.06 381 ILE A C 1
ATOM 3023 O O . ILE A 1 381 ? -2.289 -27.336 49.215 1.00 63.06 381 ILE A O 1
ATOM 3027 N N . LYS A 1 382 ? -0.216 -27.912 48.556 1.00 67.62 382 LYS A N 1
ATOM 3028 C CA . LYS A 1 382 ? 0.341 -28.226 49.875 1.00 67.62 382 LYS A CA 1
ATOM 3029 C C . LYS A 1 382 ? 0.124 -27.076 50.866 1.00 67.62 382 LYS A C 1
ATOM 3031 O O . LYS A 1 382 ? -0.508 -27.258 51.902 1.00 67.62 382 LYS A O 1
ATOM 3036 N N . LYS A 1 383 ? 0.501 -25.860 50.453 1.00 69.25 383 LYS A N 1
ATOM 3037 C CA . LYS A 1 383 ? 0.285 -24.611 51.208 1.00 69.25 383 LYS A CA 1
ATOM 3038 C C . LYS A 1 383 ? -1.201 -24.290 51.434 1.00 69.25 383 LYS A C 1
ATOM 3040 O O . LYS A 1 383 ? -1.540 -23.635 52.415 1.00 69.25 383 LYS A O 1
ATOM 3045 N N . MET A 1 384 ? -2.093 -24.720 50.539 1.00 51.56 384 MET A N 1
ATOM 3046 C CA . MET A 1 384 ? -3.537 -24.496 50.669 1.00 51.56 384 MET A CA 1
ATOM 3047 C C . MET A 1 384 ? -4.192 -25.443 51.684 1.00 51.56 384 MET A C 1
ATOM 3049 O O . MET A 1 384 ? -5.152 -25.047 52.345 1.00 51.56 384 MET A O 1
ATOM 3053 N N . ASP A 1 385 ? -3.676 -26.661 51.848 1.00 50.03 385 ASP A N 1
ATOM 3054 C CA . ASP A 1 385 ? -4.149 -27.584 52.883 1.00 50.03 385 ASP A CA 1
ATOM 3055 C C . ASP A 1 385 ? -3.549 -27.258 54.261 1.00 50.03 385 ASP A C 1
ATOM 3057 O O . ASP A 1 385 ? -4.293 -27.261 55.244 1.00 50.03 385 ASP A O 1
ATOM 3061 N N . ASP A 1 386 ? -2.281 -26.822 54.321 1.00 52.78 386 ASP A N 1
ATOM 3062 C CA . ASP A 1 386 ? -1.662 -26.255 55.535 1.00 52.78 386 ASP A CA 1
ATOM 3063 C C . ASP A 1 386 ? -2.489 -25.073 56.102 1.00 52.78 386 ASP A C 1
ATOM 3065 O O . ASP A 1 386 ? -2.651 -24.922 57.318 1.00 52.78 386 ASP A O 1
ATOM 3069 N N . LEU A 1 387 ? -3.077 -24.247 55.223 1.00 51.66 387 LEU A N 1
ATOM 3070 C CA . LEU A 1 387 ? -3.949 -23.130 55.609 1.00 51.66 387 LEU A CA 1
ATOM 3071 C C . LEU A 1 387 ? -5.312 -23.583 56.163 1.00 51.66 387 LEU A C 1
ATOM 3073 O O . LEU A 1 387 ? -5.797 -22.983 57.129 1.00 51.66 387 LEU A O 1
ATOM 3077 N N . LYS A 1 388 ? -5.925 -24.644 55.617 1.00 44.75 388 LYS A N 1
ATOM 3078 C CA . LYS A 1 388 ? -7.246 -25.143 56.065 1.00 44.75 388 LYS A CA 1
ATOM 3079 C C . LYS A 1 388 ? -7.241 -25.680 57.496 1.00 44.75 388 LYS A C 1
ATOM 3081 O O . LYS A 1 388 ? -8.273 -25.640 58.157 1.00 44.75 388 LYS A O 1
ATOM 3086 N N . THR A 1 389 ? -6.103 -26.162 57.991 1.00 38.94 389 THR A N 1
ATOM 3087 C CA . THR A 1 389 ? -5.988 -26.740 59.342 1.00 38.94 389 THR A CA 1
ATOM 3088 C C . THR A 1 389 ? -5.881 -25.716 60.482 1.00 38.94 389 THR A C 1
ATOM 3090 O O . THR A 1 389 ? -5.745 -26.116 61.635 1.00 38.94 389 THR A O 1
ATOM 3093 N N . SER A 1 390 ? -5.939 -24.407 60.196 1.00 43.66 390 SER A N 1
ATOM 3094 C CA . SER A 1 390 ? -5.525 -23.359 61.149 1.00 43.66 390 SER A CA 1
ATOM 3095 C C . SER A 1 390 ? -6.633 -22.519 61.810 1.00 43.66 390 SER A C 1
ATOM 3097 O O . SER A 1 390 ? -6.324 -21.805 62.761 1.00 43.66 390 SER A O 1
ATOM 3099 N N . ASN A 1 391 ? -7.896 -22.554 61.351 1.00 33.75 391 ASN A N 1
ATOM 3100 C CA . ASN A 1 391 ? -8.926 -21.596 61.804 1.00 33.75 391 ASN A CA 1
ATOM 3101 C C . ASN A 1 391 ? -10.357 -22.162 61.934 1.00 33.75 391 ASN A C 1
ATOM 3103 O O . ASN A 1 391 ? -11.042 -22.374 60.938 1.00 33.75 391 ASN A O 1
ATOM 3107 N N . LEU A 1 392 ? -10.829 -22.302 63.180 1.00 31.50 392 LEU A N 1
ATOM 3108 C CA . LEU A 1 392 ? -12.233 -22.354 63.641 1.00 31.50 392 LEU A CA 1
ATOM 3109 C C . LEU A 1 392 ? -12.222 -22.315 65.193 1.00 31.50 392 LEU A C 1
ATOM 3111 O O . LEU A 1 392 ? -11.191 -22.661 65.772 1.00 31.50 392 LEU A O 1
ATOM 3115 N N . PRO A 1 393 ? -13.326 -21.983 65.902 1.00 39.97 393 PRO A N 1
ATOM 3116 C CA . PRO A 1 393 ? -14.639 -21.541 65.416 1.00 39.97 393 PRO A CA 1
ATOM 3117 C C . PRO A 1 393 ? -15.142 -20.223 66.052 1.00 39.97 393 PRO A C 1
ATOM 3119 O O . PRO A 1 393 ? -14.629 -19.793 67.081 1.00 39.97 393 PRO A O 1
ATOM 3122 N N . LEU A 1 394 ? -16.249 -19.656 65.543 1.00 25.19 394 LEU A N 1
ATOM 3123 C CA . LEU A 1 394 ? -17.203 -18.907 66.382 1.00 25.19 394 LEU A CA 1
ATOM 3124 C C . LEU A 1 394 ? -18.621 -18.815 65.768 1.00 25.19 394 LEU A C 1
ATOM 3126 O O . LEU A 1 394 ? -18.798 -18.571 64.581 1.00 25.19 394 LEU A O 1
ATOM 3130 N N . LYS A 1 395 ? -19.601 -19.054 66.648 1.00 28.59 395 LYS A N 1
ATOM 3131 C CA . LYS A 1 395 ? -21.078 -18.991 66.577 1.00 28.59 395 LYS A CA 1
ATOM 3132 C C . LYS A 1 395 ? -21.769 -18.243 65.413 1.00 28.59 395 LYS A C 1
ATOM 3134 O O . LYS A 1 395 ? -21.445 -17.101 65.104 1.00 28.59 395 LYS A O 1
ATOM 3139 N N . LYS A 1 396 ? -22.907 -18.809 64.985 1.00 28.98 396 LYS A N 1
ATOM 3140 C CA . LYS A 1 396 ? -24.147 -18.064 64.681 1.00 28.98 396 LYS A CA 1
ATOM 3141 C C . LYS A 1 396 ? -25.268 -18.525 65.620 1.00 28.98 396 LYS A C 1
ATOM 3143 O O . LYS A 1 396 ? -25.170 -19.600 66.208 1.00 28.98 396 LYS A O 1
ATOM 3148 N N . GLU A 1 397 ? -26.277 -17.679 65.801 1.00 27.89 397 GLU A N 1
ATOM 3149 C CA . GLU A 1 397 ? -27.308 -17.814 66.838 1.00 27.89 397 GLU A CA 1
ATOM 3150 C C . GLU A 1 397 ? -28.609 -18.448 66.318 1.00 27.89 397 GLU A C 1
ATOM 3152 O O . GLU A 1 397 ? -28.831 -18.568 65.113 1.00 27.89 397 GLU A O 1
ATOM 3157 N N . SER A 1 398 ? -29.455 -18.893 67.248 1.00 27.00 398 SER A N 1
ATOM 3158 C CA . SER A 1 398 ? -30.724 -19.575 66.987 1.00 27.00 398 SER A CA 1
ATOM 3159 C C . SER A 1 398 ? -31.844 -18.608 66.599 1.00 27.00 398 SER A C 1
ATOM 3161 O O . SER A 1 398 ? -32.135 -17.676 67.351 1.00 27.00 398 SER A O 1
ATOM 3163 N N . ALA A 1 399 ? -32.548 -18.894 65.503 1.00 28.48 399 ALA A N 1
ATOM 3164 C CA . ALA A 1 399 ? -33.888 -18.354 65.283 1.00 28.48 399 ALA A CA 1
ATOM 3165 C C . ALA A 1 399 ? -34.891 -19.034 66.235 1.00 28.48 399 ALA A C 1
ATOM 3167 O O . ALA A 1 399 ? -34.752 -20.218 66.540 1.00 28.48 399 ALA A O 1
ATOM 3168 N N . ILE A 1 400 ? -35.885 -18.278 66.704 1.00 29.53 400 ILE A N 1
ATOM 3169 C CA . ILE A 1 400 ? -36.952 -18.756 67.591 1.00 29.53 400 ILE A CA 1
ATOM 3170 C C . ILE A 1 400 ? -38.242 -18.852 66.774 1.00 29.53 400 ILE A C 1
ATOM 3172 O O . ILE A 1 400 ? -38.672 -17.860 66.188 1.00 29.53 400 ILE A O 1
ATOM 3176 N N . GLU A 1 401 ? -38.862 -20.031 66.756 1.00 28.89 401 GLU A N 1
ATOM 3177 C CA . GLU A 1 401 ? -40.247 -20.194 66.307 1.00 28.89 401 GLU A CA 1
ATOM 3178 C C . GLU A 1 401 ? -41.207 -19.719 67.408 1.00 28.89 401 GLU A C 1
ATOM 3180 O O . GLU A 1 401 ? -40.966 -19.948 68.596 1.00 28.89 401 GLU A O 1
ATOM 3185 N N . GLY A 1 402 ? -42.303 -19.064 67.025 1.00 27.06 402 GLY A N 1
ATOM 3186 C CA . GLY A 1 402 ? -43.315 -18.588 67.964 1.00 27.06 402 GLY A CA 1
ATOM 3187 C C . GLY A 1 402 ? -44.636 -18.284 67.268 1.00 27.06 402 GLY A C 1
ATOM 3188 O O . GLY A 1 402 ? -44.701 -17.424 66.392 1.00 27.06 402 GLY A O 1
ATOM 3189 N N . GLU A 1 403 ? -45.690 -18.995 67.661 1.00 29.02 403 GLU A N 1
ATOM 3190 C CA . GLU A 1 403 ? -47.059 -18.729 67.220 1.00 29.02 403 GLU A CA 1
ATOM 3191 C C . GLU A 1 403 ? -47.610 -17.439 67.848 1.00 29.02 403 GLU A C 1
ATOM 3193 O O . GLU A 1 403 ? -47.335 -17.135 69.008 1.00 29.02 403 GLU A O 1
ATOM 3198 N N . SER A 1 404 ? -48.506 -16.749 67.135 1.00 24.08 404 SER A N 1
ATOM 3199 C CA . SER A 1 404 ? -49.610 -16.035 67.786 1.00 24.08 404 SER A CA 1
ATOM 3200 C C . SER A 1 404 ? -50.814 -15.926 66.853 1.00 24.08 404 SER A C 1
ATOM 3202 O O . SER A 1 404 ? -50.827 -15.150 65.901 1.00 24.08 404 SER A O 1
ATOM 3204 N N . THR A 1 405 ? -51.864 -16.679 67.166 1.00 28.83 405 THR A N 1
ATOM 3205 C CA . THR A 1 405 ? -53.235 -16.414 66.703 1.00 28.83 405 THR A CA 1
ATOM 3206 C C . THR A 1 405 ? -53.818 -15.152 67.366 1.00 28.83 405 THR A C 1
ATOM 3208 O O . THR A 1 405 ? -53.213 -14.634 68.301 1.00 28.83 405 THR A O 1
ATOM 3211 N N . VAL A 1 406 ? -55.049 -14.764 66.977 1.00 27.23 406 VAL A N 1
ATOM 3212 C CA . VAL A 1 406 ? -55.912 -13.735 67.622 1.00 27.23 406 VAL A CA 1
ATOM 3213 C C . VAL A 1 406 ? -55.415 -12.294 67.358 1.00 27.23 406 VAL A C 1
ATOM 3215 O O . VAL A 1 406 ? -54.370 -11.894 67.848 1.00 27.23 406 VAL A O 1
ATOM 3218 N N . LEU A 1 407 ? -56.088 -11.456 66.556 1.00 26.17 407 LEU A N 1
ATOM 3219 C CA . LEU A 1 407 ? -57.509 -11.061 66.617 1.00 26.17 407 LEU A CA 1
ATOM 3220 C C . LEU A 1 407 ? -58.110 -10.717 65.233 1.00 26.17 407 LEU A C 1
ATOM 3222 O O . LEU A 1 407 ? -57.461 -10.066 64.417 1.00 26.17 407 LEU A O 1
ATOM 3226 N N . GLU A 1 408 ? -59.399 -11.010 65.031 1.00 37.84 408 GLU A N 1
ATOM 3227 C CA . GLU A 1 408 ? -60.237 -10.265 64.075 1.00 37.84 408 GLU A CA 1
ATOM 3228 C C . GLU A 1 408 ? -60.468 -8.841 64.612 1.00 37.84 408 GLU A C 1
ATOM 3230 O O . GLU A 1 408 ? -60.847 -8.689 65.774 1.00 37.84 408 GLU A O 1
ATOM 3235 N N . GLY A 1 409 ? -60.269 -7.787 63.807 1.00 37.84 409 GLY A N 1
ATOM 3236 C CA . GLY A 1 409 ? -60.451 -6.430 64.343 1.00 37.84 409 GLY A CA 1
ATOM 3237 C C . GLY A 1 409 ? -60.012 -5.230 63.504 1.00 37.84 409 GLY A C 1
ATOM 3238 O O . GLY A 1 409 ? -59.593 -4.238 64.095 1.00 37.84 409 GLY A O 1
ATOM 3239 N N . MET A 1 410 ? -60.105 -5.264 62.169 1.00 32.03 410 MET A N 1
ATOM 3240 C CA . MET A 1 410 ? -59.924 -4.053 61.349 1.00 32.03 410 MET A CA 1
ATOM 3241 C C . MET A 1 410 ? -61.104 -3.817 60.404 1.00 32.03 410 MET A C 1
ATOM 3243 O O . MET A 1 410 ? -61.128 -4.261 59.260 1.00 32.03 410 MET A O 1
ATOM 3247 N N . LEU A 1 411 ? -62.085 -3.086 60.938 1.00 34.03 411 LEU A N 1
ATOM 3248 C CA . LEU A 1 411 ? -63.022 -2.277 60.158 1.00 34.03 411 LEU A CA 1
ATOM 3249 C C . LEU A 1 411 ? -62.283 -1.124 59.454 1.00 34.03 411 LEU A C 1
ATOM 3251 O O . LEU A 1 411 ? -61.107 -0.868 59.715 1.00 34.03 411 LEU A O 1
ATOM 3255 N N . GLU A 1 412 ? -63.008 -0.429 58.581 1.00 49.25 412 GLU A N 1
ATOM 3256 C CA . GLU A 1 412 ? -62.576 0.696 57.743 1.00 49.25 412 GLU A CA 1
ATOM 3257 C C . GLU A 1 412 ? -61.856 1.811 58.531 1.00 49.25 412 GLU A C 1
ATOM 3259 O O . GLU A 1 412 ? -62.456 2.797 58.957 1.00 49.25 412 GLU A O 1
ATOM 3264 N N . ASN A 1 413 ? -60.535 1.690 58.684 1.00 40.16 413 ASN A N 1
ATOM 3265 C CA . ASN A 1 413 ? -59.687 2.750 59.223 1.00 40.16 413 ASN A CA 1
ATOM 3266 C C . ASN A 1 413 ? -59.413 3.813 58.149 1.00 40.16 413 ASN A C 1
ATOM 3268 O O . ASN A 1 413 ? -58.283 3.975 57.681 1.00 40.16 413 ASN A O 1
ATOM 3272 N N . PHE A 1 414 ? -60.438 4.599 57.811 1.00 47.81 414 PHE A N 1
ATOM 3273 C CA . PHE A 1 414 ? -60.177 5.973 57.393 1.00 47.81 414 PHE A CA 1
ATOM 3274 C C . PHE A 1 414 ? -59.363 6.631 58.509 1.00 47.81 414 PHE A C 1
ATOM 3276 O O . PHE A 1 414 ? -59.769 6.633 59.672 1.00 47.81 414 PHE A O 1
ATOM 3283 N N . ALA A 1 415 ? -58.187 7.163 58.181 1.00 60.34 415 ALA A N 1
ATOM 3284 C CA . ALA A 1 415 ? -57.431 7.933 59.155 1.00 60.34 415 ALA A CA 1
ATOM 3285 C C . ALA A 1 415 ? -58.282 9.153 59.535 1.00 60.34 415 ALA A C 1
ATOM 3287 O O . ALA A 1 415 ? -58.620 9.952 58.668 1.00 60.34 415 ALA A O 1
ATOM 3288 N N . MET A 1 416 ? -58.670 9.272 60.804 1.00 68.75 416 MET A N 1
ATOM 3289 C CA . MET A 1 416 ? -59.530 10.364 61.268 1.00 68.75 416 MET A CA 1
ATOM 3290 C C . MET A 1 416 ? -58.698 11.616 61.555 1.00 68.75 416 MET A C 1
ATOM 3292 O O . MET A 1 416 ? -57.539 11.529 61.983 1.00 68.75 416 MET A O 1
ATOM 3296 N N . CYS A 1 417 ? -59.271 12.795 61.315 1.00 71.06 417 CYS A N 1
ATOM 3297 C CA . CYS A 1 417 ? -58.554 14.050 61.497 1.00 71.06 417 CYS A CA 1
ATOM 3298 C C . CYS A 1 417 ? -58.188 14.288 62.971 1.00 71.06 417 CYS A C 1
ATOM 3300 O O . CYS A 1 417 ? -59.029 14.206 63.857 1.00 71.06 417 CYS A O 1
ATOM 3302 N N . ARG A 1 418 ? -56.922 14.624 63.249 1.00 73.25 418 ARG A N 1
ATOM 3303 C CA . ARG A 1 418 ? -56.418 14.845 64.621 1.00 73.25 418 ARG A CA 1
ATOM 3304 C C . ARG A 1 418 ? -56.574 16.289 65.117 1.00 73.25 418 ARG A C 1
ATOM 3306 O O . ARG A 1 418 ? -56.019 16.644 66.154 1.00 73.25 418 ARG A O 1
ATOM 3313 N N . GLU A 1 419 ? -57.287 17.128 64.369 1.00 74.00 419 GLU A N 1
ATOM 3314 C CA . GLU A 1 419 ? -57.570 18.510 64.752 1.00 74.00 419 GLU A CA 1
ATOM 3315 C C . GLU A 1 419 ? -58.798 18.601 65.657 1.00 74.00 419 GLU A C 1
ATOM 3317 O O . GLU A 1 419 ? -59.813 17.946 65.420 1.00 74.00 419 GLU A O 1
ATOM 3322 N N . LYS A 1 420 ? -58.712 19.448 66.689 1.00 68.69 420 LYS A N 1
ATOM 3323 C CA . LYS A 1 420 ? -59.766 19.581 67.703 1.00 68.69 420 LYS A CA 1
ATOM 3324 C C . LYS A 1 420 ? -61.087 20.042 67.091 1.00 68.69 420 LYS A C 1
ATOM 3326 O O . LYS A 1 420 ? -61.146 21.109 66.486 1.00 68.69 420 LYS A O 1
ATOM 3331 N N . GLY A 1 421 ? -62.147 19.268 67.310 1.00 67.75 421 GLY A N 1
ATOM 3332 C CA . GLY A 1 421 ? -63.473 19.472 66.727 1.00 67.75 421 GLY A CA 1
ATOM 3333 C C . GLY A 1 421 ? -63.675 18.801 65.364 1.00 67.75 421 GLY A C 1
ATOM 3334 O O . GLY A 1 421 ? -64.792 18.836 64.847 1.00 67.75 421 GLY A O 1
ATOM 3335 N N . HIS A 1 422 ? -62.636 18.191 64.784 1.00 76.19 422 HIS A N 1
ATOM 3336 C CA . HIS A 1 422 ? -62.701 17.394 63.554 1.00 76.19 422 HIS A CA 1
ATOM 3337 C C . HIS A 1 422 ? -62.426 15.898 63.817 1.00 76.19 422 HIS A C 1
ATOM 3339 O O . HIS A 1 422 ? -62.300 15.141 62.860 1.00 76.19 422 HIS A O 1
ATOM 3345 N N . GLU A 1 423 ? -62.373 15.433 65.077 1.00 73.88 423 GLU A N 1
ATOM 3346 C CA . GLU A 1 423 ? -61.980 14.050 65.429 1.00 73.88 423 GLU A CA 1
ATOM 3347 C C . GLU A 1 423 ? -62.901 12.940 64.874 1.00 73.88 423 GLU A C 1
ATOM 3349 O O . GLU A 1 423 ? -62.576 11.758 64.965 1.00 73.88 423 GLU A O 1
ATOM 3354 N N . THR A 1 424 ? -64.043 13.310 64.286 1.00 66.19 424 THR A N 1
ATOM 3355 C CA . THR A 1 424 ? -65.016 12.411 63.636 1.00 66.19 424 THR A CA 1
ATOM 3356 C C . THR A 1 424 ? -65.077 12.567 62.111 1.00 66.19 424 THR A C 1
ATOM 3358 O O . THR A 1 424 ? -65.884 11.904 61.467 1.00 66.19 424 THR A O 1
ATOM 3361 N N . GLU A 1 425 ? -64.208 13.392 61.519 1.00 70.69 425 GLU A N 1
ATOM 3362 C CA . GLU A 1 425 ? -64.119 13.601 60.070 1.00 70.69 425 GLU A CA 1
ATOM 3363 C C . GLU A 1 425 ? -62.986 12.747 59.459 1.00 70.69 425 GLU A C 1
ATOM 3365 O O . GLU A 1 425 ? -61.847 12.815 59.946 1.00 70.69 425 GLU A O 1
ATOM 3370 N N . PRO A 1 426 ? -63.247 11.960 58.396 1.00 74.38 426 PRO A N 1
ATOM 3371 C CA . PRO A 1 426 ? -62.221 11.167 57.723 1.00 74.38 426 PRO A CA 1
ATOM 3372 C C . PRO A 1 426 ? -61.263 12.061 56.925 1.00 74.38 426 PRO A C 1
ATOM 3374 O O . PRO A 1 426 ? -61.665 13.073 56.356 1.00 74.38 426 PRO A O 1
ATOM 3377 N N . LEU A 1 427 ? -59.986 11.684 56.850 1.00 75.00 427 LEU A N 1
ATOM 3378 C CA . LEU A 1 427 ? -59.027 12.296 55.929 1.00 75.00 427 LEU A CA 1
ATOM 3379 C C . LEU A 1 427 ? -59.264 11.722 54.517 1.00 75.00 427 LEU A C 1
ATOM 3381 O O . LEU A 1 427 ? -58.864 10.592 54.242 1.00 75.00 427 LEU A O 1
ATOM 3385 N N . ASP A 1 428 ? -59.928 12.484 53.644 1.00 73.06 428 ASP A N 1
ATOM 3386 C CA . ASP A 1 428 ? -60.400 12.064 52.313 1.00 73.06 428 ASP A CA 1
ATOM 3387 C C . ASP A 1 428 ? -59.717 12.805 51.140 1.00 73.06 428 ASP A C 1
ATOM 3389 O O . ASP A 1 428 ? -59.639 12.287 50.017 1.00 73.06 428 ASP A O 1
ATOM 3393 N N . ARG A 1 429 ? -59.168 14.001 51.398 1.00 74.50 429 ARG A N 1
ATOM 3394 C CA . ARG A 1 429 ? -58.455 14.832 50.413 1.00 74.50 429 ARG A CA 1
ATOM 3395 C C . ARG A 1 429 ? -56.975 14.974 50.744 1.00 74.50 429 ARG A C 1
ATOM 3397 O O . ARG A 1 429 ? -56.552 14.874 51.891 1.00 74.50 429 ARG A O 1
ATOM 3404 N N . TYR A 1 430 ? -56.170 15.254 49.727 1.00 80.00 430 TYR A N 1
ATOM 3405 C CA . TYR A 1 430 ? -54.735 15.502 49.854 1.00 80.00 430 TYR A CA 1
ATOM 3406 C C . TYR A 1 430 ? -54.401 16.944 49.473 1.00 80.00 430 TYR A C 1
ATOM 3408 O O . TYR A 1 430 ? -54.832 17.450 48.434 1.00 80.00 430 TYR A O 1
ATOM 3416 N N . CYS A 1 431 ? -53.637 17.625 50.329 1.00 80.06 431 CYS A N 1
ATOM 3417 C CA . CYS A 1 431 ? -53.248 19.019 50.145 1.00 80.06 431 CYS A CA 1
ATOM 3418 C C . CYS A 1 431 ? -51.865 19.108 49.483 1.00 80.06 431 CYS A C 1
ATOM 3420 O O . CYS A 1 431 ? -50.843 19.091 50.172 1.00 80.06 431 CYS A O 1
ATOM 3422 N N . ASN A 1 432 ? -51.820 19.276 48.157 1.00 74.88 432 ASN A N 1
ATOM 3423 C CA . ASN A 1 432 ? -50.577 19.283 47.368 1.00 74.88 432 ASN A CA 1
ATOM 3424 C C . ASN A 1 432 ? -49.542 20.310 47.864 1.00 74.88 432 ASN A C 1
ATOM 3426 O O . ASN A 1 432 ? -48.348 20.023 47.861 1.00 74.88 432 ASN A O 1
ATOM 3430 N N . ASN A 1 433 ? -49.989 21.477 48.348 1.00 80.12 433 ASN A N 1
ATOM 3431 C CA . ASN A 1 433 ? -49.118 22.524 48.905 1.00 80.12 433 ASN A CA 1
ATOM 3432 C C . ASN A 1 433 ? -48.514 22.191 50.285 1.00 80.12 433 ASN A C 1
ATOM 3434 O O . ASN A 1 433 ? -47.598 22.884 50.714 1.00 80.12 433 ASN A O 1
ATOM 3438 N N . CYS A 1 434 ? -49.037 21.187 50.999 1.00 77.81 434 CYS A N 1
ATOM 3439 C CA . CYS A 1 434 ? -48.594 20.829 52.355 1.00 77.81 434 CYS A CA 1
ATOM 3440 C C . CYS A 1 434 ? -48.154 19.368 52.506 1.00 77.81 434 CYS A C 1
ATOM 3442 O O . CYS A 1 434 ? -47.653 19.022 53.570 1.00 77.81 434 CYS A O 1
ATOM 3444 N N . LYS A 1 435 ? -48.347 18.525 51.479 1.00 76.88 435 LYS A N 1
ATOM 3445 C CA . LYS A 1 435 ? -47.979 17.099 51.477 1.00 76.88 435 LYS A CA 1
ATOM 3446 C C . LYS A 1 435 ? -48.550 16.323 52.675 1.00 76.88 435 LYS A C 1
ATOM 3448 O O . LYS A 1 435 ? -47.878 15.513 53.303 1.00 76.88 435 LYS A O 1
ATOM 3453 N N . VAL A 1 436 ? -49.822 16.594 52.978 1.00 78.44 436 VAL A N 1
ATOM 3454 C CA . VAL A 1 436 ? -50.601 15.931 54.035 1.00 78.44 436 VAL A CA 1
ATOM 3455 C C . VAL A 1 436 ? -52.019 15.619 53.565 1.00 78.44 436 VAL A C 1
ATOM 3457 O O . VAL A 1 436 ? -52.634 16.408 52.837 1.00 78.44 436 VAL A O 1
ATOM 3460 N N . SER A 1 437 ? -52.546 14.487 54.028 1.00 79.50 437 SER A N 1
ATOM 3461 C CA . SER A 1 437 ? -53.974 14.169 53.959 1.00 79.50 437 SER A CA 1
ATOM 3462 C C . SER A 1 437 ? -54.752 15.029 54.957 1.00 79.50 437 SER A C 1
ATOM 3464 O O . SER A 1 437 ? -54.305 15.253 56.083 1.00 79.50 437 SER A O 1
ATOM 3466 N N . ILE A 1 438 ? -55.915 15.513 54.538 1.00 80.19 438 ILE A N 1
ATOM 3467 C CA . ILE A 1 438 ? -56.795 16.430 55.266 1.00 80.19 438 ILE A CA 1
ATOM 3468 C C . ILE A 1 438 ? -58.245 15.949 55.140 1.00 80.19 438 ILE A C 1
ATOM 3470 O O . ILE A 1 438 ? -58.603 15.311 54.153 1.00 80.19 438 ILE A O 1
ATOM 3474 N N . CYS A 1 439 ? -59.081 16.268 56.126 1.00 81.88 439 CYS A N 1
ATOM 3475 C CA . CYS A 1 439 ? -60.531 16.155 55.987 1.00 81.88 439 CYS A CA 1
ATOM 3476 C C . CYS A 1 439 ? -61.095 17.436 55.372 1.00 81.88 439 CYS A C 1
ATOM 3478 O O . CYS A 1 439 ? -60.445 18.492 55.406 1.00 81.88 439 CYS A O 1
ATOM 3480 N N . ASP A 1 440 ? -62.334 17.382 54.892 1.00 77.62 440 ASP A N 1
ATOM 3481 C CA . ASP A 1 440 ? -62.963 18.529 54.241 1.00 77.62 440 ASP A CA 1
ATOM 3482 C C . ASP A 1 440 ? -63.019 19.794 55.095 1.00 77.62 440 ASP A C 1
ATOM 3484 O O . ASP A 1 440 ? -62.628 20.866 54.628 1.00 77.62 440 ASP A O 1
ATOM 3488 N N . ARG A 1 441 ? -63.337 19.680 56.389 1.00 75.62 441 ARG A N 1
ATOM 3489 C CA . ARG A 1 441 ? -63.323 20.843 57.291 1.00 75.62 441 ARG A CA 1
ATOM 3490 C C . ARG A 1 441 ? -61.928 21.455 57.466 1.00 75.62 441 ARG A C 1
ATOM 3492 O O . ARG A 1 441 ? -61.804 22.665 57.646 1.00 75.62 441 ARG A O 1
ATOM 3499 N N . CYS A 1 442 ? -60.852 20.668 57.384 1.00 79.31 442 CYS A N 1
ATOM 3500 C CA . CYS A 1 442 ? -59.482 21.198 57.325 1.00 79.31 442 CYS A CA 1
ATOM 3501 C C . CYS A 1 442 ? -59.191 21.866 55.970 1.00 79.31 442 CYS A C 1
ATOM 3503 O O . CYS A 1 442 ? -58.527 22.908 55.926 1.00 79.31 442 CYS A O 1
ATOM 3505 N N . GLY A 1 443 ? -59.736 21.315 54.882 1.00 76.81 443 GLY A N 1
ATOM 3506 C CA . GLY A 1 443 ? -59.730 21.906 53.542 1.00 76.81 443 GLY A CA 1
ATOM 3507 C C . GLY A 1 443 ? -60.417 23.270 53.460 1.00 76.81 443 GLY A C 1
ATOM 3508 O O . GLY A 1 443 ? -59.958 24.131 52.709 1.00 76.81 443 GLY A O 1
ATOM 3509 N N . GLU A 1 444 ? -61.467 23.482 54.249 1.00 77.06 444 GLU A N 1
ATOM 3510 C CA . GLU A 1 444 ? -62.258 24.719 54.308 1.00 77.06 444 GLU A CA 1
ATOM 3511 C C . GLU A 1 444 ? -61.776 25.733 55.360 1.00 77.06 444 GLU A C 1
ATOM 3513 O O . GLU A 1 444 ? -62.248 26.867 55.371 1.00 77.06 444 GLU A O 1
ATOM 3518 N N . THR A 1 445 ? -60.816 25.371 56.220 1.00 79.81 445 THR A N 1
ATOM 3519 C CA . THR A 1 445 ? -60.319 26.254 57.297 1.00 79.81 445 THR A CA 1
ATOM 3520 C C . THR A 1 445 ? -58.842 26.613 57.156 1.00 79.81 445 THR A C 1
ATOM 3522 O O . THR A 1 445 ? -58.513 27.772 56.916 1.00 79.81 445 THR A O 1
ATOM 3525 N N . ARG A 1 446 ? -57.927 25.644 57.298 1.00 72.00 446 ARG A N 1
ATOM 3526 C CA . ARG A 1 446 ? -56.470 25.897 57.280 1.00 72.00 446 ARG A CA 1
ATOM 3527 C C . ARG A 1 446 ? -55.824 25.719 55.910 1.00 72.00 446 ARG A C 1
ATOM 3529 O O . ARG A 1 446 ? -54.737 26.237 55.684 1.00 72.00 446 ARG A O 1
ATOM 3536 N N . HIS A 1 447 ? -56.492 25.018 54.998 1.00 75.69 447 HIS A N 1
ATOM 3537 C CA . HIS A 1 447 ? -56.000 24.747 53.644 1.00 75.69 447 HIS A CA 1
ATOM 3538 C C . HIS A 1 447 ? -56.912 25.362 52.567 1.00 75.69 447 HIS A C 1
ATOM 3540 O O . HIS A 1 447 ? -56.978 24.863 51.442 1.00 75.69 447 HIS A O 1
ATOM 3546 N N . THR A 1 448 ? -57.624 26.449 52.893 1.00 75.19 448 THR A N 1
ATOM 3547 C CA . THR A 1 448 ? -58.569 27.164 52.009 1.00 75.19 448 THR A CA 1
ATOM 3548 C C . THR A 1 448 ? -57.973 27.467 50.638 1.00 75.19 448 THR A C 1
ATOM 3550 O O . THR A 1 448 ? -58.521 27.035 49.625 1.00 75.19 448 THR A O 1
ATOM 3553 N N . HIS A 1 449 ? -56.821 28.139 50.621 1.00 77.62 449 HIS A N 1
ATOM 3554 C CA . HIS A 1 449 ? -56.133 28.629 49.422 1.00 77.62 449 HIS A CA 1
ATOM 3555 C C . HIS A 1 449 ? -55.178 27.610 48.777 1.00 77.62 449 HIS A C 1
ATOM 3557 O O . HIS A 1 449 ? -54.401 27.973 47.896 1.00 77.62 449 HIS A O 1
ATOM 3563 N N . HIS A 1 450 ? -55.177 26.354 49.229 1.00 80.56 450 HIS A N 1
ATOM 3564 C CA . HIS A 1 450 ? -54.254 25.330 48.741 1.00 80.56 450 HIS A CA 1
ATOM 3565 C C . HIS A 1 450 ? -54.911 24.418 47.703 1.00 80.56 450 HIS A C 1
ATOM 3567 O O . HIS A 1 450 ? -56.117 24.174 47.733 1.00 80.56 450 HIS A O 1
ATOM 3573 N N . THR A 1 451 ? -54.095 23.874 46.802 1.00 79.56 451 THR A N 1
ATOM 3574 C CA . THR A 1 451 ? -54.528 22.906 45.792 1.00 79.56 451 THR A CA 1
ATOM 3575 C C . THR A 1 451 ? -54.841 21.579 46.475 1.00 79.56 451 THR A C 1
ATOM 3577 O O . THR A 1 451 ? -53.972 20.986 47.121 1.00 79.56 451 THR A O 1
ATOM 3580 N N . LYS A 1 452 ? -56.089 21.126 46.342 1.00 83.06 452 LYS A N 1
ATOM 3581 C CA . LYS A 1 452 ? -56.632 19.931 46.995 1.00 83.06 452 LYS A CA 1
ATOM 3582 C C . LYS A 1 452 ? -57.143 18.965 45.931 1.00 83.06 452 LYS A C 1
ATOM 3584 O O . LYS A 1 452 ? -57.839 19.388 45.012 1.00 83.06 452 LYS A O 1
ATOM 3589 N N . VAL A 1 453 ? -56.790 17.692 46.064 1.00 80.31 453 VAL A N 1
ATOM 3590 C CA . VAL A 1 453 ? -57.217 16.589 45.184 1.00 80.31 453 VAL A CA 1
ATOM 3591 C C . VAL A 1 453 ? -57.748 15.431 46.033 1.00 80.31 453 VAL A C 1
ATOM 3593 O O . VAL A 1 453 ? -57.553 15.428 47.250 1.00 80.31 453 VAL A O 1
ATOM 3596 N N . SER A 1 454 ? -58.417 14.448 45.428 1.00 74.06 454 SER A N 1
ATOM 3597 C CA . SER A 1 454 ? -58.758 13.212 46.150 1.00 74.06 454 SER A CA 1
ATOM 3598 C C . SER A 1 454 ? -57.494 12.421 46.510 1.00 74.06 454 SER A C 1
ATOM 3600 O O . SER A 1 454 ? -56.485 12.496 45.803 1.00 74.06 454 SER A O 1
ATOM 3602 N N . ILE A 1 455 ? -57.537 11.634 47.591 1.00 69.25 455 ILE A N 1
ATOM 3603 C CA . ILE A 1 455 ? -56.403 10.773 47.971 1.00 69.25 455 ILE A CA 1
ATOM 3604 C C . ILE A 1 455 ? -56.082 9.732 46.885 1.00 69.25 455 ILE A C 1
ATOM 3606 O O . ILE A 1 455 ? -54.908 9.433 46.680 1.00 69.25 455 ILE A O 1
ATOM 3610 N N . GLN A 1 456 ? -57.074 9.243 46.130 1.00 65.31 456 GLN A N 1
ATOM 3611 C CA . GLN A 1 456 ? -56.839 8.352 44.983 1.00 65.31 456 GLN A CA 1
ATOM 3612 C C . GLN A 1 456 ? -55.991 9.037 43.902 1.00 65.31 456 GLN A C 1
ATOM 3614 O O . GLN A 1 456 ? -54.910 8.551 43.588 1.00 65.31 456 GLN A O 1
ATOM 3619 N N . GLN A 1 457 ? -56.397 10.221 43.432 1.00 69.62 457 GLN A N 1
ATOM 3620 C CA . GLN A 1 457 ? -55.645 10.975 42.415 1.00 69.62 457 GLN A CA 1
ATOM 3621 C C . GLN A 1 457 ? -54.239 11.376 42.888 1.00 69.62 457 GLN A C 1
ATOM 3623 O O . GLN A 1 457 ? -53.303 11.395 42.092 1.00 69.62 457 GLN A O 1
ATOM 3628 N N . ALA A 1 458 ? -54.067 11.686 44.178 1.00 72.12 458 ALA A N 1
ATOM 3629 C CA . ALA A 1 458 ? -52.742 11.911 44.756 1.00 72.12 458 ALA A CA 1
ATOM 3630 C C . ALA A 1 458 ? -51.888 10.633 44.767 1.00 72.12 458 ALA A C 1
ATOM 3632 O O . ALA A 1 458 ? -50.697 10.695 44.475 1.00 72.12 458 ALA A O 1
ATOM 3633 N N . THR A 1 459 ? -52.493 9.481 45.065 1.00 66.56 459 THR A N 1
ATOM 3634 C CA . THR A 1 459 ? -51.806 8.182 45.112 1.00 66.56 459 THR A CA 1
ATOM 3635 C C . THR A 1 459 ? -51.396 7.714 43.717 1.00 66.56 459 THR A C 1
ATOM 3637 O O . THR A 1 459 ? -50.265 7.271 43.551 1.00 66.56 459 THR A O 1
ATOM 3640 N N . GLU A 1 460 ? -52.255 7.872 42.707 1.00 69.94 460 GLU A N 1
ATOM 3641 C CA . GLU A 1 460 ? -51.925 7.593 41.302 1.00 69.94 460 GLU A CA 1
ATOM 3642 C C . GLU A 1 460 ? -50.817 8.525 40.785 1.00 69.94 460 GLU A C 1
ATOM 3644 O O . GLU A 1 460 ? -49.867 8.064 40.154 1.00 69.94 460 GLU A O 1
ATOM 3649 N N . ALA A 1 461 ? -50.876 9.823 41.106 1.00 72.19 461 ALA A N 1
ATOM 3650 C CA . ALA A 1 461 ? -49.843 10.779 40.711 1.00 72.19 461 ALA A CA 1
ATOM 3651 C C . ALA A 1 461 ? -48.489 10.507 41.394 1.00 72.19 461 ALA A C 1
ATOM 3653 O O . ALA A 1 461 ? -47.455 10.523 40.730 1.00 72.19 461 ALA A O 1
ATOM 3654 N N . GLU A 1 462 ? -48.466 10.226 42.702 1.00 71.31 462 GLU A N 1
ATOM 3655 C CA . GLU A 1 462 ? -47.220 9.884 43.406 1.00 71.31 462 GLU A CA 1
ATOM 3656 C C . GLU A 1 462 ? -46.714 8.470 43.049 1.00 71.31 462 GLU A C 1
ATOM 3658 O O . GLU A 1 462 ? -45.508 8.236 43.114 1.00 71.31 462 GLU A O 1
ATOM 3663 N N . LYS A 1 463 ? -47.583 7.557 42.584 1.00 71.00 463 LYS A N 1
ATOM 3664 C CA . LYS A 1 463 ? -47.190 6.274 41.973 1.00 71.00 463 LYS A CA 1
ATOM 3665 C C . LYS A 1 463 ? -46.489 6.482 40.629 1.00 71.00 463 LYS A C 1
ATOM 3667 O O . LYS A 1 463 ? -45.380 5.991 40.476 1.00 71.00 463 LYS A O 1
ATOM 3672 N N . LEU A 1 464 ? -47.065 7.259 39.709 1.00 74.00 464 LEU A N 1
ATOM 3673 C CA . LEU A 1 464 ? -46.444 7.555 38.407 1.00 74.00 464 LEU A CA 1
ATOM 3674 C C . LEU A 1 464 ? -45.077 8.245 38.560 1.00 74.00 464 LEU A C 1
ATOM 3676 O O . LEU A 1 464 ? -44.120 7.874 37.887 1.00 74.00 464 LEU A O 1
ATOM 3680 N N . MET A 1 465 ? -44.956 9.195 39.496 1.00 72.50 465 MET A N 1
ATOM 3681 C CA . MET A 1 465 ? -43.668 9.824 39.831 1.00 72.50 465 MET A CA 1
ATOM 3682 C C . MET A 1 465 ? -42.641 8.814 40.378 1.00 72.50 465 MET A C 1
ATOM 3684 O O . MET A 1 465 ? -41.445 8.943 40.109 1.00 72.50 465 MET A O 1
ATOM 3688 N N . LEU A 1 466 ? -43.081 7.818 41.157 1.00 73.75 466 LEU A N 1
ATOM 3689 C CA . LEU A 1 466 ? -42.213 6.764 41.688 1.00 73.75 466 LEU A CA 1
ATOM 3690 C C . LEU A 1 466 ? -41.797 5.769 40.595 1.00 73.75 466 LEU A C 1
ATOM 3692 O O . LEU A 1 466 ? -40.629 5.402 40.545 1.00 73.75 466 LEU A O 1
ATOM 3696 N N . GLU A 1 467 ? -42.712 5.384 39.705 1.00 73.56 467 GLU A N 1
ATOM 3697 C CA . GLU A 1 467 ? -42.436 4.533 38.540 1.00 73.56 467 GLU A CA 1
ATOM 3698 C C . GLU A 1 467 ? -41.421 5.203 37.595 1.00 73.56 467 GLU A C 1
ATOM 3700 O O . GLU A 1 467 ? -40.427 4.576 37.229 1.00 73.56 467 GLU A O 1
ATOM 3705 N N . GLU A 1 468 ? -41.587 6.498 37.292 1.00 75.06 468 GLU A N 1
ATOM 3706 C CA . GLU A 1 468 ? -40.605 7.276 36.519 1.00 75.06 468 GLU A CA 1
ATOM 3707 C C . GLU A 1 468 ? -39.237 7.324 37.224 1.00 75.06 468 GLU A C 1
ATOM 3709 O O . GLU A 1 468 ? -38.200 7.114 36.595 1.00 75.06 468 GLU A O 1
ATOM 3714 N N . THR A 1 469 ? -39.219 7.544 38.544 1.00 69.69 469 THR A N 1
ATOM 3715 C CA . THR A 1 469 ? -37.974 7.585 39.331 1.00 69.69 469 THR A CA 1
ATOM 3716 C C . THR A 1 469 ? -37.269 6.223 39.351 1.00 69.69 469 THR A C 1
ATOM 3718 O O . THR A 1 469 ? -36.049 6.162 39.212 1.00 69.69 469 THR A O 1
ATOM 3721 N N . VAL A 1 470 ? -38.013 5.120 39.486 1.00 74.81 470 VAL A N 1
ATOM 3722 C CA . VAL A 1 470 ? -37.462 3.755 39.446 1.00 74.81 470 VAL A CA 1
ATOM 3723 C C . VAL A 1 470 ? -36.859 3.450 38.075 1.00 74.81 470 VAL A C 1
ATOM 3725 O O . VAL A 1 470 ? -35.763 2.896 38.017 1.00 74.81 470 VAL A O 1
ATOM 3728 N N . GLU A 1 471 ? -37.502 3.860 36.981 1.00 74.75 471 GLU A N 1
ATOM 3729 C CA . GLU A 1 471 ? -36.958 3.662 35.633 1.00 74.75 471 GLU A CA 1
ATOM 3730 C C . GLU A 1 471 ? -35.700 4.517 35.384 1.00 74.75 471 GLU A C 1
ATOM 3732 O O . GLU A 1 471 ? -34.716 4.032 34.821 1.00 74.75 471 GLU A O 1
ATOM 3737 N N . GLN A 1 472 ? -35.660 5.755 35.896 1.00 70.31 472 GLN A N 1
ATOM 3738 C CA . GLN A 1 472 ? -34.446 6.584 35.884 1.00 70.31 472 GLN A CA 1
ATOM 3739 C C . GLN A 1 472 ? -33.287 5.943 36.673 1.00 70.31 472 GLN A C 1
ATOM 3741 O O . GLN A 1 472 ? -32.136 6.041 36.245 1.00 70.31 472 GLN A O 1
ATOM 3746 N N . VAL A 1 473 ? -33.561 5.255 37.789 1.00 72.31 473 VAL A N 1
ATOM 3747 C CA . VAL A 1 473 ? -32.534 4.513 38.547 1.00 72.31 473 VAL A CA 1
ATOM 3748 C C . VAL A 1 473 ? -32.100 3.239 37.811 1.00 72.31 473 VAL A C 1
ATOM 3750 O O . VAL A 1 473 ? -30.903 2.973 37.733 1.00 72.31 473 VAL A O 1
ATOM 3753 N N . LYS A 1 474 ? -33.024 2.487 37.198 1.00 69.06 474 LYS A N 1
ATOM 3754 C CA . LYS A 1 474 ? -32.694 1.308 36.371 1.00 69.06 474 LYS A CA 1
ATOM 3755 C C . LYS A 1 474 ? -31.787 1.673 35.191 1.00 69.06 474 LYS A C 1
ATOM 3757 O O . LYS A 1 474 ? -30.797 0.988 34.946 1.00 69.06 474 LYS A O 1
ATOM 3762 N N . MET A 1 475 ? -32.048 2.804 34.534 1.00 70.69 475 MET A N 1
ATOM 3763 C CA . MET A 1 475 ? -31.164 3.369 33.506 1.00 70.69 475 MET A CA 1
ATOM 3764 C C . MET A 1 475 ? -29.748 3.675 34.035 1.00 70.69 475 MET A C 1
ATOM 3766 O O . MET A 1 475 ? -28.772 3.452 33.321 1.00 70.69 475 MET A O 1
ATOM 3770 N N . GLN A 1 476 ? -29.607 4.144 35.283 1.00 71.38 476 GLN A N 1
ATOM 3771 C CA . GLN A 1 476 ? -28.294 4.379 35.905 1.00 71.38 476 GLN A CA 1
ATOM 3772 C C . GLN A 1 476 ? -27.563 3.079 36.273 1.00 71.38 476 GLN A C 1
ATOM 3774 O O . GLN A 1 476 ? -26.342 3.024 36.138 1.00 71.38 476 GLN A O 1
ATOM 3779 N N . VAL A 1 477 ? -28.281 2.024 36.681 1.00 69.25 477 VAL A N 1
ATOM 3780 C CA . VAL A 1 477 ? -27.686 0.693 36.909 1.00 69.25 477 VAL A CA 1
ATOM 3781 C C . VAL A 1 477 ? -27.056 0.162 35.619 1.00 69.25 477 VAL A C 1
ATOM 3783 O O . VAL A 1 477 ? -25.873 -0.167 35.622 1.00 69.25 477 VAL A O 1
ATOM 3786 N N . VAL A 1 478 ? -27.792 0.174 34.502 1.00 72.56 478 VAL A N 1
ATOM 3787 C CA . VAL A 1 478 ? -27.299 -0.317 33.198 1.00 72.56 478 VAL A CA 1
ATOM 3788 C C . VAL A 1 478 ? -26.076 0.473 32.704 1.00 72.56 478 VAL A C 1
ATOM 3790 O O . VAL A 1 478 ? -25.135 -0.108 32.160 1.00 72.56 478 VAL A O 1
ATOM 3793 N N . GLU A 1 479 ? -26.045 1.792 32.922 1.00 68.88 479 GLU A N 1
ATOM 3794 C CA . GLU A 1 479 ? -24.879 2.632 32.615 1.00 68.88 479 GLU A CA 1
ATOM 3795 C C . GLU A 1 479 ? -23.654 2.239 33.468 1.00 68.88 479 GLU A C 1
ATOM 3797 O O . GLU A 1 479 ? -22.556 2.077 32.932 1.00 68.88 479 GLU A O 1
ATOM 3802 N N . LEU A 1 480 ? -23.826 2.005 34.775 1.00 67.31 480 LEU A N 1
ATOM 3803 C CA . LEU A 1 480 ? -22.740 1.556 35.657 1.00 67.31 480 LEU A CA 1
ATOM 3804 C C . LEU A 1 480 ? -22.246 0.141 35.313 1.00 67.31 480 LEU A C 1
ATOM 3806 O O . LEU A 1 480 ? -21.036 -0.086 35.291 1.00 67.31 480 LEU A O 1
ATOM 3810 N N . GLU A 1 481 ? -23.136 -0.797 34.977 1.00 70.62 481 GLU A N 1
ATOM 3811 C CA . GLU A 1 481 ? -22.762 -2.134 34.493 1.00 70.62 481 GLU A CA 1
ATOM 3812 C C . GLU A 1 481 ? -21.943 -2.059 33.193 1.00 70.62 481 GLU A C 1
ATOM 3814 O O . GLU A 1 481 ? -20.914 -2.731 33.048 1.00 70.62 481 GLU A O 1
ATOM 3819 N N . MET A 1 482 ? -22.350 -1.196 32.255 1.00 69.00 482 MET A N 1
ATOM 3820 C CA . MET A 1 482 ? -21.611 -0.945 31.016 1.00 69.00 482 MET A CA 1
ATOM 3821 C C . MET A 1 482 ? -20.225 -0.339 31.295 1.00 69.00 482 MET A C 1
ATOM 3823 O O . MET A 1 482 ? -19.239 -0.746 30.668 1.00 69.00 482 MET A O 1
ATOM 3827 N N . GLN A 1 483 ? -20.108 0.573 32.264 1.00 67.75 483 GLN A N 1
ATOM 3828 C CA . GLN A 1 483 ? -18.823 1.131 32.701 1.00 67.75 483 GLN A CA 1
ATOM 3829 C C . GLN A 1 483 ? -17.933 0.087 33.397 1.00 67.75 483 GLN A C 1
ATOM 3831 O O . GLN A 1 483 ? -16.732 0.034 33.116 1.00 67.75 483 GLN A O 1
ATOM 3836 N N . MET A 1 484 ? -18.492 -0.797 34.234 1.00 67.31 484 MET A N 1
ATOM 3837 C CA . MET A 1 484 ? -17.763 -1.926 34.835 1.00 67.31 484 MET A CA 1
ATOM 3838 C C . MET A 1 484 ? -17.205 -2.864 33.764 1.00 67.31 484 MET A C 1
ATOM 3840 O O . MET A 1 484 ? -16.014 -3.189 33.784 1.00 67.31 484 MET A O 1
ATOM 3844 N N . LYS A 1 485 ? -18.042 -3.263 32.798 1.00 71.56 485 LYS A N 1
ATOM 3845 C CA . LYS A 1 485 ? -17.638 -4.107 31.668 1.00 71.56 485 LYS A CA 1
ATOM 3846 C C . LYS A 1 485 ? -16.516 -3.454 30.858 1.00 71.56 485 LYS A C 1
ATOM 3848 O O . LYS A 1 485 ? -15.476 -4.076 30.652 1.00 71.56 485 LYS A O 1
ATOM 3853 N N . THR A 1 486 ? -16.691 -2.188 30.478 1.00 63.84 486 THR A N 1
ATOM 3854 C CA . THR A 1 486 ? -15.694 -1.417 29.716 1.00 63.84 486 THR A CA 1
ATOM 3855 C C . THR A 1 486 ? -14.365 -1.329 30.472 1.00 63.84 486 THR A C 1
ATOM 3857 O O . THR A 1 486 ? -13.306 -1.557 29.894 1.00 63.84 486 THR A O 1
ATOM 3860 N N . THR A 1 487 ? -14.403 -1.078 31.784 1.00 62.84 487 THR A N 1
ATOM 3861 C CA . THR A 1 487 ? -13.206 -1.004 32.640 1.00 62.84 487 THR A CA 1
ATOM 3862 C C . THR A 1 487 ? -12.437 -2.333 32.660 1.00 62.84 487 THR A C 1
ATOM 3864 O O . THR A 1 487 ? -11.211 -2.341 32.552 1.00 62.84 487 THR A O 1
ATOM 3867 N N . THR A 1 488 ? -13.134 -3.471 32.720 1.00 71.56 488 THR A N 1
ATOM 3868 C CA . THR A 1 488 ? -12.517 -4.810 32.683 1.00 71.56 488 THR A CA 1
ATOM 3869 C C . THR A 1 488 ? -11.977 -5.188 31.296 1.00 71.56 488 THR A C 1
ATOM 3871 O O . THR A 1 488 ? -10.900 -5.785 31.199 1.00 71.56 488 THR A O 1
ATOM 3874 N N . GLU A 1 489 ? -12.651 -4.800 30.210 1.00 71.38 489 GLU A N 1
ATOM 3875 C CA . GLU A 1 489 ? -12.138 -4.974 28.841 1.00 71.38 489 GLU A CA 1
ATOM 3876 C C . GLU A 1 489 ? -10.857 -4.147 28.615 1.00 71.38 489 GLU A C 1
ATOM 3878 O O . GLU A 1 489 ? -9.843 -4.673 28.149 1.00 71.38 489 GLU A O 1
ATOM 3883 N N . LEU A 1 490 ? -10.849 -2.878 29.043 1.00 61.59 490 LEU A N 1
ATOM 3884 C CA . LEU A 1 490 ? -9.672 -2.002 28.994 1.00 61.59 490 LEU A CA 1
ATOM 3885 C C . LEU A 1 490 ? -8.495 -2.541 29.821 1.00 61.59 490 LEU A C 1
ATOM 3887 O O . LEU A 1 490 ? -7.346 -2.497 29.371 1.00 61.59 490 LEU A O 1
ATOM 3891 N N . PHE A 1 491 ? -8.771 -3.085 31.006 1.00 69.81 491 PHE A N 1
ATOM 3892 C CA . PHE A 1 491 ? -7.763 -3.706 31.862 1.00 69.81 491 PHE A CA 1
ATOM 3893 C C . PHE A 1 491 ? -7.150 -4.965 31.228 1.00 69.81 491 PHE A C 1
ATOM 3895 O O . PHE A 1 491 ? -5.929 -5.141 31.257 1.00 69.81 491 PHE A O 1
ATOM 3902 N N . THR A 1 492 ? -7.967 -5.785 30.561 1.00 70.12 492 THR A N 1
ATOM 3903 C CA . THR A 1 492 ? -7.503 -6.961 29.802 1.00 70.12 492 THR A CA 1
ATOM 3904 C C . THR A 1 492 ? -6.535 -6.549 28.685 1.00 70.12 492 THR A C 1
ATOM 3906 O O . THR A 1 492 ? -5.427 -7.081 28.600 1.00 70.12 492 THR A O 1
ATOM 3909 N N . ILE A 1 493 ? -6.883 -5.516 27.906 1.00 67.88 493 ILE A N 1
ATOM 3910 C CA . ILE A 1 493 ? -6.007 -4.935 26.871 1.00 67.88 493 ILE A CA 1
ATOM 3911 C C . ILE A 1 493 ? -4.698 -4.393 27.480 1.00 67.88 493 ILE A C 1
ATOM 3913 O O . ILE A 1 493 ? -3.635 -4.486 26.860 1.00 67.88 493 ILE A O 1
ATOM 3917 N N . SER A 1 494 ? -4.737 -3.837 28.696 1.00 64.62 494 SER A N 1
ATOM 3918 C CA . SER A 1 494 ? -3.527 -3.377 29.389 1.00 64.62 494 SER A CA 1
ATOM 3919 C C . SER A 1 494 ? -2.601 -4.540 29.762 1.00 64.62 494 SER A C 1
ATOM 3921 O O . SER A 1 494 ? -1.397 -4.472 29.500 1.00 64.62 494 SER A O 1
ATOM 3923 N N . LYS A 1 495 ? -3.148 -5.653 30.272 1.00 70.44 495 LYS A N 1
ATOM 3924 C CA . LYS A 1 495 ? -2.364 -6.866 30.561 1.00 70.44 495 LYS A CA 1
ATOM 3925 C C . LYS A 1 495 ? -1.724 -7.464 29.310 1.00 70.44 495 LYS A C 1
ATOM 3927 O O . LYS A 1 495 ? -0.540 -7.796 29.342 1.00 70.44 495 LYS A O 1
ATOM 3932 N N . GLU A 1 496 ? -2.439 -7.516 28.185 1.00 74.12 496 GLU A N 1
ATOM 3933 C CA . GLU A 1 496 ? -1.856 -7.925 26.897 1.00 74.12 496 GLU A CA 1
ATOM 3934 C C . GLU A 1 496 ? -0.702 -7.004 26.462 1.00 74.12 496 GLU A C 1
ATOM 3936 O O . GLU A 1 496 ? 0.336 -7.483 25.995 1.00 74.12 496 GLU A O 1
ATOM 3941 N N . LYS A 1 497 ? -0.835 -5.684 26.661 1.00 68.75 497 LYS A N 1
ATOM 3942 C CA . LYS A 1 497 ? 0.223 -4.701 26.369 1.00 68.75 497 LYS A CA 1
ATOM 3943 C C . LYS A 1 497 ? 1.444 -4.839 27.298 1.00 68.75 497 LYS A C 1
ATOM 3945 O O . LYS A 1 497 ? 2.567 -4.651 26.826 1.00 68.75 497 LYS A O 1
ATOM 3950 N N . ILE A 1 498 ? 1.273 -5.223 28.567 1.00 70.75 498 ILE A N 1
ATOM 3951 C CA . ILE A 1 498 ? 2.393 -5.513 29.487 1.00 70.75 498 ILE A CA 1
ATOM 3952 C C . ILE A 1 498 ? 3.072 -6.842 29.133 1.00 70.75 498 ILE A C 1
ATOM 3954 O O . ILE A 1 498 ? 4.300 -6.896 29.043 1.00 70.75 498 ILE A O 1
ATOM 3958 N N . ALA A 1 499 ? 2.308 -7.904 28.875 1.00 74.12 499 ALA A N 1
ATOM 3959 C CA . ALA A 1 499 ? 2.860 -9.193 28.460 1.00 74.12 499 ALA A CA 1
ATOM 3960 C C . ALA A 1 499 ? 3.652 -9.061 27.139 1.00 74.12 499 ALA A C 1
ATOM 3962 O O . ALA A 1 499 ? 4.781 -9.552 27.036 1.00 74.12 499 ALA A O 1
ATOM 3963 N N . LYS A 1 500 ? 3.138 -8.259 26.190 1.00 75.88 500 LYS A N 1
ATOM 3964 C CA . LYS A 1 500 ? 3.853 -7.840 24.974 1.00 75.88 500 LYS A CA 1
ATOM 3965 C C . LYS A 1 500 ? 5.201 -7.186 25.298 1.00 75.88 500 LYS A C 1
ATOM 3967 O O . LYS A 1 500 ? 6.222 -7.543 24.715 1.00 75.88 500 LYS A O 1
ATOM 3972 N N . ALA A 1 501 ? 5.231 -6.248 26.245 1.00 70.12 501 ALA A N 1
ATOM 3973 C CA . ALA A 1 501 ? 6.475 -5.602 26.663 1.00 70.12 501 ALA A CA 1
ATOM 3974 C C . ALA A 1 501 ? 7.483 -6.604 27.263 1.00 70.12 501 ALA A C 1
ATOM 3976 O O . ALA A 1 501 ? 8.666 -6.536 26.922 1.00 70.12 501 ALA A O 1
ATOM 3977 N N . ARG A 1 502 ? 7.029 -7.580 28.069 1.00 80.69 502 ARG A N 1
ATOM 3978 C CA . ARG A 1 502 ? 7.890 -8.649 28.618 1.00 80.69 502 ARG A CA 1
ATOM 3979 C C . ARG A 1 502 ? 8.559 -9.464 27.505 1.00 80.69 502 ARG A C 1
ATOM 3981 O O . ARG A 1 502 ? 9.785 -9.583 27.492 1.00 80.69 502 ARG A O 1
ATOM 3988 N N . LYS A 1 503 ? 7.802 -9.974 26.523 1.00 81.31 503 LYS A N 1
ATOM 3989 C CA . LYS A 1 503 ? 8.408 -10.726 25.407 1.00 81.31 503 LYS A CA 1
ATOM 3990 C C . LYS A 1 503 ? 9.308 -9.850 24.534 1.00 81.31 503 LYS A C 1
ATOM 3992 O O . LYS A 1 503 ? 10.332 -10.346 24.064 1.00 81.31 503 LYS A O 1
ATOM 3997 N N . ASN A 1 504 ? 8.995 -8.570 24.332 1.00 75.12 504 ASN A N 1
ATOM 3998 C CA . ASN A 1 504 ? 9.880 -7.664 23.593 1.00 75.12 504 ASN A CA 1
ATOM 3999 C C . ASN A 1 504 ? 11.248 -7.526 24.278 1.00 75.12 504 ASN A C 1
ATOM 4001 O O . ASN A 1 504 ? 12.277 -7.636 23.607 1.00 75.12 504 ASN A O 1
ATOM 4005 N N . VAL A 1 505 ? 11.267 -7.365 25.606 1.00 75.81 505 VAL A N 1
ATOM 4006 C CA . VAL A 1 505 ? 12.500 -7.347 26.409 1.00 75.81 505 VAL A CA 1
ATOM 4007 C C . VAL A 1 505 ? 13.276 -8.660 26.245 1.00 75.81 505 VAL A C 1
ATOM 4009 O O . VAL A 1 505 ? 14.445 -8.627 25.862 1.00 75.81 505 VAL A O 1
ATOM 4012 N N . TRP A 1 506 ? 12.619 -9.808 26.446 1.00 79.06 506 TRP A N 1
ATOM 4013 C CA . TRP A 1 506 ? 13.242 -11.133 26.305 1.00 79.06 506 TRP A CA 1
ATOM 4014 C C . TRP A 1 506 ? 13.829 -11.369 24.903 1.00 79.06 506 TRP A C 1
ATOM 4016 O O . TRP A 1 506 ? 14.989 -11.753 24.767 1.00 79.06 506 TRP A O 1
ATOM 4026 N N . THR A 1 507 ? 13.057 -11.073 23.852 1.00 78.69 507 THR A N 1
ATOM 4027 C CA . THR A 1 507 ? 13.462 -11.291 22.450 1.00 78.69 507 THR A CA 1
ATOM 4028 C C . THR A 1 507 ? 14.669 -10.424 22.086 1.00 78.69 507 THR A C 1
ATOM 4030 O O . THR A 1 507 ? 15.594 -10.899 21.432 1.00 78.69 507 THR A O 1
ATOM 4033 N N . THR A 1 508 ? 14.696 -9.172 22.555 1.00 73.12 508 THR A N 1
ATOM 4034 C CA . THR A 1 508 ? 15.827 -8.253 22.341 1.00 73.12 508 THR A CA 1
ATOM 4035 C C . THR A 1 508 ? 17.100 -8.769 23.015 1.00 73.12 508 THR A C 1
ATOM 4037 O O . THR A 1 508 ? 18.182 -8.706 22.433 1.00 73.12 508 THR A O 1
ATOM 4040 N N . VAL A 1 509 ? 16.987 -9.306 24.234 1.00 80.94 509 VAL A N 1
ATOM 4041 C CA . VAL A 1 509 ? 18.143 -9.828 24.973 1.00 80.94 509 VAL A CA 1
ATOM 4042 C C . VAL A 1 509 ? 18.657 -11.141 24.377 1.00 80.94 509 VAL A C 1
ATOM 4044 O O . VAL A 1 509 ? 19.867 -11.273 24.189 1.00 80.94 509 VAL A O 1
ATOM 4047 N N . GLU A 1 510 ? 17.785 -12.084 24.007 1.00 83.62 510 GLU A N 1
ATOM 4048 C CA . GLU A 1 510 ? 18.217 -13.319 23.336 1.00 83.62 510 GLU A CA 1
ATOM 4049 C C . GLU A 1 510 ? 18.847 -13.055 21.959 1.00 83.62 510 GLU A C 1
ATOM 4051 O O . GLU A 1 510 ? 19.834 -13.704 21.615 1.00 83.62 510 GLU A O 1
ATOM 4056 N N . GLU A 1 511 ? 18.377 -12.060 21.199 1.00 80.88 511 GLU A N 1
ATOM 4057 C CA . GLU A 1 511 ? 19.005 -11.682 19.925 1.00 80.88 511 GLU A CA 1
ATOM 4058 C C . GLU A 1 511 ? 20.422 -11.111 20.126 1.00 80.88 511 GLU A C 1
ATOM 4060 O O . GLU A 1 511 ? 21.362 -11.494 19.424 1.00 80.88 511 GLU A O 1
ATOM 4065 N N . LEU A 1 512 ? 20.635 -10.281 21.153 1.00 79.94 512 LEU A N 1
ATOM 4066 C CA . LEU A 1 512 ? 21.980 -9.824 21.526 1.00 79.94 512 LEU A CA 1
ATOM 4067 C C . LEU A 1 512 ? 22.876 -10.995 21.979 1.00 79.94 512 LEU A C 1
ATOM 4069 O O . LEU A 1 512 ? 24.055 -11.053 21.620 1.00 79.94 512 LEU A O 1
ATOM 4073 N N . ILE A 1 513 ? 22.326 -11.973 22.707 1.00 85.81 513 ILE A N 1
ATOM 4074 C CA . ILE A 1 513 ? 23.032 -13.207 23.090 1.00 85.81 513 ILE A CA 1
ATOM 4075 C C . ILE A 1 513 ? 23.360 -14.070 21.854 1.00 85.81 513 ILE A C 1
ATOM 4077 O O . ILE A 1 513 ? 24.447 -14.659 21.800 1.00 85.81 513 ILE A O 1
ATOM 4081 N N . ARG A 1 514 ? 22.478 -14.126 20.844 1.00 86.69 514 ARG A N 1
ATOM 4082 C CA . ARG A 1 514 ? 22.703 -14.813 19.560 1.00 86.69 514 ARG A CA 1
ATOM 4083 C C . ARG A 1 514 ? 23.898 -14.207 18.829 1.00 86.69 514 ARG A C 1
ATOM 4085 O O . ARG A 1 514 ? 24.833 -14.940 18.503 1.00 86.69 514 ARG A O 1
ATOM 4092 N N . VAL A 1 515 ? 23.915 -12.882 18.660 1.00 81.06 515 VAL A N 1
ATOM 4093 C CA . VAL A 1 515 ? 25.016 -12.141 18.018 1.00 81.06 515 VAL A CA 1
ATOM 4094 C C . VAL A 1 515 ? 26.343 -12.355 18.756 1.00 81.06 515 VAL A C 1
ATOM 4096 O O . VAL A 1 515 ? 27.357 -12.657 18.123 1.00 81.06 515 VAL A O 1
ATOM 4099 N N . LEU A 1 516 ? 26.354 -12.297 20.094 1.00 82.69 516 LEU A N 1
ATOM 4100 C CA . LEU A 1 516 ? 27.563 -12.556 20.890 1.00 82.69 516 LEU A CA 1
ATOM 4101 C C . LEU A 1 516 ? 28.092 -13.995 20.721 1.00 82.69 516 LEU A C 1
ATOM 4103 O O . LEU A 1 516 ? 29.302 -14.192 20.592 1.00 82.69 516 LEU A O 1
ATOM 4107 N N . LYS A 1 517 ? 27.208 -15.001 20.667 1.00 84.56 517 LYS A N 1
ATOM 4108 C CA . LYS A 1 517 ? 27.580 -16.409 20.411 1.00 84.56 517 LYS A CA 1
ATOM 4109 C C . LYS A 1 517 ? 28.001 -16.672 18.961 1.00 84.56 517 LYS A C 1
ATOM 4111 O O . LYS A 1 517 ? 28.726 -17.636 18.714 1.00 84.56 517 LYS A O 1
ATOM 4116 N N . GLU A 1 518 ? 27.536 -15.877 18.000 1.00 84.25 518 GLU A N 1
ATOM 4117 C CA . GLU A 1 518 ? 27.980 -15.945 16.601 1.00 84.25 518 GLU A CA 1
ATOM 4118 C C . GLU A 1 518 ? 29.373 -15.329 16.435 1.00 84.25 518 GLU A C 1
ATOM 4120 O O . GLU A 1 518 ? 30.253 -15.930 15.817 1.00 84.25 518 GLU A O 1
ATOM 4125 N N . HIS A 1 519 ? 29.627 -14.195 17.094 1.00 82.69 519 HIS A N 1
ATOM 4126 C CA . HIS A 1 519 ? 30.966 -13.618 17.183 1.00 82.69 519 HIS A CA 1
ATOM 4127 C C . HIS A 1 519 ? 31.951 -14.575 17.877 1.00 82.69 519 HIS A C 1
ATOM 4129 O O . HIS A 1 519 ? 33.060 -14.758 17.377 1.00 82.69 519 HIS A O 1
ATOM 4135 N N . GLU A 1 520 ? 31.541 -15.265 18.955 1.00 85.06 520 GLU A N 1
ATOM 4136 C CA . GLU A 1 520 ? 32.355 -16.324 19.573 1.00 85.06 520 GLU A CA 1
ATOM 4137 C C . GLU A 1 520 ? 32.747 -17.395 18.544 1.00 85.06 520 GLU A C 1
ATOM 4139 O O . GLU A 1 520 ? 33.932 -17.657 18.345 1.00 85.06 520 GLU A O 1
ATOM 4144 N N . ARG A 1 521 ? 31.770 -17.988 17.844 1.00 84.75 521 ARG A N 1
ATOM 4145 C CA . ARG A 1 521 ? 32.019 -19.057 16.862 1.00 84.75 521 ARG A CA 1
ATOM 4146 C C . ARG A 1 521 ? 32.851 -18.587 15.668 1.00 84.75 521 ARG A C 1
ATOM 4148 O O . ARG A 1 521 ? 33.720 -19.337 15.223 1.00 84.75 521 ARG A O 1
ATOM 4155 N N . THR A 1 522 ? 32.665 -17.352 15.212 1.00 84.50 522 THR A N 1
ATOM 4156 C CA . THR A 1 522 ? 33.469 -16.742 14.140 1.00 84.50 522 THR A CA 1
ATOM 4157 C C . THR A 1 522 ? 34.932 -16.601 14.567 1.00 84.50 522 THR A C 1
ATOM 4159 O O . THR A 1 522 ? 35.817 -17.166 13.927 1.00 84.50 522 THR A O 1
ATOM 4162 N N . MET A 1 523 ? 35.194 -15.952 15.708 1.00 81.00 523 MET A N 1
ATOM 4163 C CA . MET A 1 523 ? 36.552 -15.755 16.235 1.00 81.00 523 MET A CA 1
ATOM 4164 C C . MET A 1 523 ? 37.246 -17.082 16.576 1.00 81.00 523 MET A C 1
ATOM 4166 O O . MET A 1 523 ? 38.447 -17.232 16.358 1.00 81.00 523 MET A O 1
ATOM 4170 N N . LEU A 1 524 ? 36.505 -18.079 17.072 1.00 83.62 524 LEU A N 1
ATOM 4171 C CA . LEU A 1 524 ? 37.041 -19.426 17.276 1.00 83.62 524 LEU A CA 1
ATOM 4172 C C . LEU A 1 524 ? 37.391 -20.122 15.950 1.00 83.62 524 LEU A C 1
ATOM 4174 O O . LEU A 1 524 ? 38.420 -20.788 15.878 1.00 83.62 524 LEU A O 1
ATOM 4178 N N . THR A 1 525 ? 36.597 -19.929 14.895 1.00 84.69 525 THR A N 1
ATOM 4179 C CA . THR A 1 525 ? 36.871 -20.497 13.563 1.00 84.69 525 THR A CA 1
ATOM 4180 C C . THR A 1 525 ? 38.103 -19.856 12.916 1.00 84.69 525 THR A C 1
ATOM 4182 O O . THR A 1 525 ? 38.927 -20.565 12.340 1.00 84.69 525 THR A O 1
ATOM 4185 N N . GLU A 1 526 ? 38.295 -18.543 13.063 1.00 82.31 526 GLU A N 1
ATOM 4186 C CA . GLU A 1 526 ? 39.521 -17.859 12.623 1.00 82.31 526 GLU A CA 1
ATOM 4187 C C . GLU A 1 526 ? 40.764 -18.376 13.366 1.00 82.31 526 GLU A C 1
ATOM 4189 O O . GLU A 1 526 ? 41.781 -18.680 12.738 1.00 82.31 526 GLU A O 1
ATOM 4194 N N . LEU A 1 527 ? 40.676 -18.561 14.690 1.00 83.75 527 LEU A N 1
ATOM 4195 C CA . LEU A 1 527 ? 41.750 -19.166 15.487 1.00 83.75 527 LEU A CA 1
ATOM 4196 C C . LEU A 1 527 ? 42.065 -20.603 15.041 1.00 83.75 527 LEU A C 1
ATOM 4198 O O . LEU A 1 527 ? 43.237 -20.964 14.947 1.00 83.75 527 LEU A O 1
ATOM 4202 N N . ASP A 1 528 ? 41.051 -21.405 14.713 1.00 83.25 528 ASP A N 1
ATOM 4203 C CA . ASP A 1 528 ? 41.219 -22.755 14.166 1.00 83.25 528 ASP A CA 1
ATOM 4204 C C . ASP A 1 528 ? 41.886 -22.750 12.777 1.00 83.25 528 ASP A C 1
ATOM 4206 O O . ASP A 1 528 ? 42.684 -23.640 12.476 1.00 83.25 528 ASP A O 1
ATOM 4210 N N . VAL A 1 529 ? 41.589 -21.765 11.921 1.00 83.25 529 VAL A N 1
ATOM 4211 C CA . VAL A 1 529 ? 42.251 -21.590 10.613 1.00 83.25 529 VAL A CA 1
ATOM 4212 C C . VAL A 1 529 ? 43.720 -21.202 10.795 1.00 83.25 529 VAL A C 1
ATOM 4214 O O . VAL A 1 529 ? 44.582 -21.776 10.126 1.00 83.25 529 VAL A O 1
ATOM 4217 N N . ILE A 1 530 ? 44.026 -20.298 11.731 1.00 78.56 530 ILE A N 1
ATOM 4218 C CA . ILE A 1 530 ? 45.404 -19.912 12.077 1.00 78.56 530 ILE A CA 1
ATOM 4219 C C . ILE A 1 530 ? 46.176 -21.112 12.647 1.00 78.56 530 ILE A C 1
ATOM 4221 O O . ILE A 1 530 ? 47.292 -21.382 12.201 1.00 78.56 530 ILE A O 1
ATOM 4225 N N . GLU A 1 531 ? 45.577 -21.885 13.560 1.00 80.31 531 GLU A N 1
ATOM 4226 C CA . GLU A 1 531 ? 46.188 -23.091 14.136 1.00 80.31 531 GLU A CA 1
ATOM 4227 C C . GLU A 1 531 ? 46.477 -24.151 13.052 1.00 80.31 531 GLU A C 1
ATOM 4229 O O . GLU A 1 531 ? 47.570 -24.722 13.009 1.00 80.31 531 GLU A O 1
ATOM 4234 N N . LYS A 1 532 ? 45.546 -24.362 12.108 1.00 81.62 532 LYS A N 1
ATOM 4235 C CA . LYS A 1 532 ? 45.715 -25.274 10.956 1.00 81.62 532 LYS A CA 1
ATOM 4236 C C . LYS A 1 532 ? 46.715 -24.766 9.911 1.00 81.62 532 LYS A C 1
ATOM 4238 O O . LYS A 1 532 ? 47.321 -25.580 9.213 1.00 81.62 532 LYS A O 1
ATOM 4243 N N . ALA A 1 533 ? 46.892 -23.455 9.755 1.00 75.56 533 ALA A N 1
ATOM 4244 C CA . ALA A 1 533 ? 47.943 -22.891 8.907 1.00 75.56 533 ALA A CA 1
ATOM 4245 C C . ALA A 1 533 ? 49.319 -23.150 9.532 1.00 75.56 533 ALA A C 1
ATOM 4247 O O . ALA A 1 533 ? 50.112 -23.899 8.967 1.00 75.56 533 ALA A O 1
ATOM 4248 N N . GLN A 1 534 ? 49.530 -22.676 10.762 1.00 75.62 534 GLN A N 1
ATOM 4249 C CA . GLN A 1 534 ? 50.784 -22.858 11.494 1.00 75.62 534 GLN A CA 1
ATOM 4250 C C . GLN A 1 534 ? 51.185 -24.330 11.647 1.00 75.62 534 GLN A C 1
ATOM 4252 O O . GLN A 1 534 ? 52.366 -24.650 11.542 1.00 75.62 534 GLN A O 1
ATOM 4257 N N . GLN A 1 535 ? 50.227 -25.242 11.862 1.00 80.00 535 GLN A N 1
ATOM 4258 C CA . GLN A 1 535 ? 50.521 -26.674 11.939 1.00 80.00 535 GLN A CA 1
ATOM 4259 C C . GLN A 1 535 ? 51.003 -27.256 10.601 1.00 80.00 535 GLN A C 1
ATOM 4261 O O . GLN A 1 535 ? 51.906 -28.091 10.612 1.00 80.00 535 GLN A O 1
ATOM 4266 N N . ARG A 1 536 ? 50.455 -26.819 9.458 1.00 79.75 536 ARG A N 1
ATOM 4267 C CA . ARG A 1 536 ? 50.943 -27.243 8.131 1.00 79.75 536 ARG A CA 1
ATOM 4268 C C . ARG A 1 536 ? 52.320 -26.665 7.831 1.00 79.75 536 ARG A C 1
ATOM 4270 O O . ARG A 1 536 ? 53.185 -27.402 7.366 1.00 79.75 536 ARG A O 1
ATOM 4277 N N . ASP A 1 537 ? 52.538 -25.391 8.143 1.00 73.19 537 ASP A N 1
ATOM 4278 C CA . ASP A 1 537 ? 53.823 -24.721 7.921 1.00 73.19 537 ASP A CA 1
ATOM 4279 C C . ASP A 1 537 ? 54.929 -25.372 8.769 1.00 73.19 537 ASP A C 1
ATOM 4281 O O . ASP A 1 537 ? 56.001 -25.694 8.256 1.00 73.19 537 ASP A O 1
ATOM 4285 N N . HIS A 1 538 ? 54.636 -25.658 10.045 1.00 78.50 538 HIS A N 1
ATOM 4286 C CA . HIS A 1 538 ? 55.524 -26.406 10.935 1.00 78.50 538 HIS A CA 1
ATOM 4287 C C . HIS A 1 538 ? 55.791 -27.829 10.425 1.00 78.50 538 HIS A C 1
ATOM 4289 O O . HIS A 1 538 ? 56.949 -28.227 10.374 1.00 78.50 538 HIS A O 1
ATOM 4295 N N . SER A 1 539 ? 54.759 -28.591 10.027 1.00 79.62 539 SER A N 1
ATOM 4296 C CA . SER A 1 539 ? 54.940 -29.955 9.493 1.00 79.62 539 SER A CA 1
ATOM 4297 C C . SER A 1 539 ? 55.833 -29.943 8.253 1.00 79.62 539 SER A C 1
ATOM 4299 O O . SER A 1 539 ? 56.839 -30.641 8.212 1.00 79.62 539 SER A O 1
ATOM 4301 N N . THR A 1 540 ? 55.558 -29.040 7.308 1.00 80.69 540 THR A N 1
ATOM 4302 C CA . THR A 1 540 ? 56.339 -28.888 6.072 1.00 80.69 540 THR A CA 1
ATOM 4303 C C . THR A 1 540 ? 57.807 -28.561 6.365 1.00 80.69 540 THR A C 1
ATOM 4305 O O . THR A 1 540 ? 58.704 -29.131 5.745 1.00 80.69 540 THR A O 1
ATOM 4308 N N . GLN A 1 541 ? 58.091 -27.666 7.319 1.00 77.00 541 GLN A N 1
ATOM 4309 C CA . GLN A 1 541 ? 59.474 -27.356 7.700 1.00 77.00 541 GLN A CA 1
ATOM 4310 C C . GLN A 1 541 ? 60.146 -28.496 8.476 1.00 77.00 541 GLN A C 1
ATOM 4312 O O . GLN A 1 541 ? 61.308 -28.795 8.208 1.00 77.00 541 GLN A O 1
ATOM 4317 N N . PHE A 1 542 ? 59.428 -29.170 9.376 1.00 80.69 542 PHE A N 1
ATOM 4318 C CA . PHE A 1 542 ? 59.921 -30.344 10.099 1.00 80.69 542 PHE A CA 1
ATOM 4319 C C . PHE A 1 542 ? 60.280 -31.480 9.131 1.00 80.69 542 PHE A C 1
ATOM 4321 O O . PHE A 1 542 ? 61.369 -32.038 9.214 1.00 80.69 542 PHE A O 1
ATOM 4328 N N . GLU A 1 543 ? 59.411 -31.773 8.162 1.00 83.50 543 GLU A N 1
ATOM 4329 C CA . GLU A 1 543 ? 59.629 -32.770 7.110 1.00 83.50 543 GLU A CA 1
ATOM 4330 C C . GLU A 1 543 ? 60.834 -32.412 6.228 1.00 83.50 543 GLU A C 1
ATOM 4332 O O . GLU A 1 543 ? 61.660 -33.279 5.949 1.00 83.50 543 GLU A O 1
ATOM 4337 N N . LEU A 1 544 ? 61.003 -31.138 5.849 1.00 81.25 544 LEU A N 1
ATOM 4338 C CA . LEU A 1 544 ? 62.170 -30.673 5.085 1.00 81.25 544 LEU A CA 1
ATOM 4339 C C . LEU A 1 544 ? 63.487 -30.778 5.876 1.00 81.25 544 LEU A C 1
ATOM 4341 O O . LEU A 1 544 ? 64.503 -31.206 5.320 1.00 81.25 544 LEU A O 1
ATOM 4345 N N . LEU A 1 545 ? 63.489 -30.411 7.161 1.00 78.19 545 LEU A N 1
ATOM 4346 C CA . LEU A 1 545 ? 64.660 -30.549 8.035 1.00 78.19 545 LEU A CA 1
ATOM 4347 C C . LEU A 1 545 ? 64.991 -32.031 8.274 1.00 78.19 545 LEU A C 1
ATOM 4349 O O . LEU A 1 545 ? 66.147 -32.430 8.144 1.00 78.19 545 LEU A O 1
ATOM 4353 N N . GLN A 1 546 ? 63.984 -32.867 8.536 1.00 83.38 546 GLN A N 1
ATOM 4354 C CA . GLN A 1 546 ? 64.150 -34.305 8.743 1.00 83.38 546 GLN A CA 1
ATOM 4355 C C . GLN A 1 546 ? 64.619 -35.025 7.471 1.00 83.38 546 GLN A C 1
ATOM 4357 O O . GLN A 1 546 ? 65.487 -35.894 7.553 1.00 83.38 546 GLN A O 1
ATOM 4362 N N . ALA A 1 547 ? 64.108 -34.650 6.294 1.00 83.12 547 ALA A N 1
ATOM 4363 C CA . ALA A 1 547 ? 64.590 -35.152 5.008 1.00 83.12 547 ALA A CA 1
ATOM 4364 C C . ALA A 1 547 ? 66.066 -34.789 4.787 1.00 83.12 547 ALA A C 1
ATOM 4366 O O . ALA A 1 547 ? 66.856 -35.666 4.446 1.00 83.12 547 ALA A O 1
ATOM 4367 N N . SER A 1 548 ? 66.457 -33.544 5.086 1.00 81.25 548 SER A N 1
ATOM 4368 C CA . SER A 1 548 ? 67.857 -33.097 5.019 1.00 81.25 548 SER A CA 1
ATOM 4369 C C . SER A 1 548 ? 68.752 -33.913 5.964 1.00 81.25 548 SER A C 1
ATOM 4371 O O . SER A 1 548 ? 69.781 -34.444 5.552 1.00 81.25 548 SER A O 1
ATOM 4373 N N . VAL A 1 549 ? 68.337 -34.094 7.225 1.00 83.06 549 VAL A N 1
ATOM 4374 C CA . VAL A 1 549 ? 69.044 -34.932 8.216 1.00 83.06 549 VAL A CA 1
ATOM 4375 C C . VAL A 1 549 ? 69.179 -36.382 7.738 1.00 83.06 549 VAL A C 1
ATOM 4377 O O . VAL A 1 549 ? 70.240 -36.986 7.910 1.00 83.06 549 VAL A O 1
ATOM 4380 N N . ASN A 1 550 ? 68.139 -36.943 7.118 1.00 84.38 550 ASN A N 1
ATOM 4381 C CA . ASN A 1 550 ? 68.155 -38.303 6.581 1.00 84.38 550 ASN A CA 1
ATOM 4382 C C . ASN A 1 550 ? 69.084 -38.426 5.361 1.00 84.38 550 ASN A C 1
ATOM 4384 O O . ASN A 1 550 ? 69.830 -39.401 5.270 1.00 84.38 550 ASN A O 1
ATOM 4388 N N . GLU A 1 551 ? 69.102 -37.434 4.466 1.00 83.38 551 GLU A N 1
ATOM 4389 C CA . GLU A 1 551 ? 70.032 -37.376 3.335 1.00 83.38 551 GLU A CA 1
ATOM 4390 C C . GLU A 1 551 ? 71.484 -37.329 3.829 1.00 83.38 551 GLU A C 1
ATOM 4392 O O . GLU A 1 551 ? 72.272 -38.208 3.466 1.00 83.38 551 GLU A O 1
ATOM 4397 N N . PHE A 1 552 ? 71.820 -36.407 4.741 1.00 78.88 552 PHE A N 1
ATOM 4398 C CA . PHE A 1 552 ? 73.145 -36.339 5.367 1.00 78.88 552 PHE A CA 1
ATOM 4399 C C . PHE A 1 552 ? 73.545 -37.672 6.024 1.00 78.88 552 PHE A C 1
ATOM 4401 O O . PHE A 1 552 ? 74.648 -38.165 5.782 1.00 78.88 552 PHE A O 1
ATOM 4408 N N . LYS A 1 553 ? 72.655 -38.297 6.810 1.00 84.19 553 LYS A N 1
ATOM 4409 C CA . LYS A 1 553 ? 72.916 -39.602 7.450 1.00 84.19 553 LYS A CA 1
ATOM 4410 C C . LYS A 1 553 ? 73.121 -40.726 6.427 1.00 84.19 553 LYS A C 1
ATOM 4412 O O . LYS A 1 553 ? 74.013 -41.552 6.614 1.00 84.19 553 LYS A O 1
ATOM 4417 N N . SER A 1 554 ? 72.367 -40.734 5.326 1.00 82.00 554 SER A N 1
ATOM 4418 C CA . SER A 1 554 ? 72.564 -41.695 4.231 1.00 82.00 554 SER A CA 1
ATOM 4419 C C . SER A 1 554 ? 73.908 -41.497 3.519 1.00 82.00 554 SER A C 1
ATOM 4421 O O . SER A 1 554 ? 74.587 -42.474 3.218 1.00 82.00 554 SER A O 1
ATOM 4423 N N . SER A 1 555 ? 74.343 -40.248 3.317 1.00 78.69 555 SER A N 1
ATOM 4424 C CA . SER A 1 555 ? 75.638 -39.934 2.702 1.00 78.69 555 SER A CA 1
ATOM 4425 C C . SER A 1 555 ? 76.811 -40.344 3.590 1.00 78.69 555 SER A C 1
ATOM 4427 O O . SER A 1 555 ? 77.768 -40.932 3.100 1.00 78.69 555 SER A O 1
ATOM 4429 N N . VAL A 1 556 ? 76.717 -40.127 4.907 1.00 80.25 556 VAL A N 1
ATOM 4430 C CA . VAL A 1 556 ? 77.722 -40.625 5.862 1.00 80.25 556 VAL A CA 1
ATOM 4431 C C . VAL A 1 556 ? 77.799 -42.157 5.826 1.00 80.25 556 VAL A C 1
ATOM 4433 O O . VAL A 1 556 ? 78.890 -42.702 5.677 1.00 80.25 556 VAL A O 1
ATOM 4436 N N . LYS A 1 557 ? 76.657 -42.860 5.870 1.00 82.12 557 LYS A N 1
ATOM 4437 C CA . LYS A 1 557 ? 76.614 -44.333 5.808 1.00 82.12 557 LYS A CA 1
ATOM 4438 C C . LYS A 1 557 ? 77.192 -44.887 4.499 1.00 82.12 557 LYS A C 1
ATOM 4440 O O . LYS A 1 557 ? 77.949 -45.855 4.536 1.00 82.12 557 LYS A O 1
ATOM 4445 N N . ASN A 1 558 ? 76.881 -44.266 3.363 1.00 77.62 558 ASN A N 1
ATOM 4446 C CA . ASN A 1 558 ? 77.414 -44.669 2.061 1.00 77.62 558 ASN A CA 1
ATOM 4447 C C . ASN A 1 558 ? 78.936 -44.462 1.988 1.00 77.62 558 ASN A C 1
ATOM 4449 O O . ASN A 1 558 ? 79.650 -45.376 1.575 1.00 77.62 558 ASN A O 1
ATOM 4453 N N . CYS A 1 559 ? 79.451 -43.326 2.474 1.00 73.00 559 CYS A N 1
ATOM 4454 C CA . CYS A 1 559 ? 80.890 -43.105 2.634 1.00 73.00 559 CYS A CA 1
ATOM 4455 C C . CYS A 1 559 ? 81.548 -44.178 3.514 1.00 73.00 559 CYS A C 1
ATOM 4457 O O . CYS A 1 559 ? 82.566 -44.743 3.121 1.00 73.00 559 CYS A O 1
ATOM 4459 N N . GLU A 1 560 ? 80.971 -44.510 4.672 1.00 78.44 560 GLU A N 1
ATOM 4460 C CA . GLU A 1 560 ? 81.502 -45.568 5.541 1.00 78.44 560 GLU A CA 1
ATOM 4461 C C . GLU A 1 560 ? 81.518 -46.950 4.868 1.00 78.44 560 GLU A C 1
ATOM 4463 O O . GLU A 1 560 ? 82.481 -47.699 5.017 1.00 78.44 560 GLU A O 1
ATOM 4468 N N . GLU A 1 561 ? 80.473 -47.318 4.123 1.00 73.94 561 GLU A N 1
ATOM 4469 C CA . GLU A 1 561 ? 80.427 -48.593 3.394 1.00 73.94 561 GLU A CA 1
ATOM 4470 C C . GLU A 1 561 ? 81.427 -48.650 2.237 1.00 73.94 561 GLU A C 1
ATOM 4472 O O . GLU A 1 561 ? 82.009 -49.704 1.977 1.00 73.94 561 GLU A O 1
ATOM 4477 N N . VAL A 1 562 ? 81.670 -47.524 1.567 1.00 72.00 562 VAL A N 1
ATOM 4478 C CA . VAL A 1 562 ? 82.700 -47.396 0.530 1.00 72.00 562 VAL A CA 1
ATOM 4479 C C . VAL A 1 562 ? 84.114 -47.446 1.131 1.00 72.00 562 VAL A C 1
ATOM 4481 O O . VAL A 1 562 ? 85.002 -48.047 0.530 1.00 72.00 562 VAL A O 1
ATOM 4484 N N . LEU A 1 563 ? 84.321 -46.900 2.335 1.00 68.75 563 LEU A N 1
ATOM 4485 C CA . LEU A 1 563 ? 85.587 -46.978 3.082 1.00 68.75 563 LEU A CA 1
ATOM 4486 C C . LEU A 1 563 ? 85.879 -48.378 3.657 1.00 68.75 563 LEU A C 1
ATOM 4488 O O . LEU A 1 563 ? 87.032 -48.685 3.944 1.00 68.75 563 LEU A O 1
ATOM 4492 N N . ARG A 1 564 ? 84.863 -49.239 3.816 1.00 70.44 564 ARG A N 1
ATOM 4493 C CA . ARG A 1 564 ? 85.011 -50.631 4.298 1.00 70.44 564 ARG A CA 1
ATOM 4494 C C . ARG A 1 564 ? 85.359 -51.649 3.200 1.00 70.44 564 ARG A C 1
ATOM 4496 O O . ARG A 1 564 ? 85.619 -52.806 3.524 1.00 70.44 564 ARG A O 1
ATOM 4503 N N . LYS A 1 565 ? 85.340 -51.271 1.917 1.00 66.44 565 LYS A N 1
ATOM 4504 C CA . LYS A 1 565 ? 85.623 -52.180 0.789 1.00 66.44 565 LYS A CA 1
ATOM 4505 C C . LYS A 1 565 ? 87.101 -52.142 0.400 1.00 66.44 565 LYS A C 1
ATOM 4507 O O . LYS A 1 565 ? 87.683 -51.068 0.277 1.00 66.44 565 LYS A O 1
ATOM 4512 N N . ASN A 1 566 ? 87.687 -53.312 0.131 1.00 60.56 566 ASN A N 1
ATOM 4513 C CA . ASN A 1 566 ? 89.043 -53.398 -0.418 1.00 60.56 566 ASN A CA 1
ATOM 4514 C C . ASN A 1 566 ? 89.151 -52.654 -1.763 1.00 60.56 566 ASN A C 1
ATOM 4516 O O . ASN A 1 566 ? 88.195 -52.576 -2.544 1.00 60.56 566 ASN A O 1
ATOM 4520 N N . VAL A 1 567 ? 90.330 -52.087 -2.016 1.00 61.41 567 VAL A N 1
ATOM 4521 C CA . VAL A 1 567 ? 90.555 -51.180 -3.146 1.00 61.41 567 VAL A CA 1
ATOM 4522 C C . VAL A 1 567 ? 90.606 -51.957 -4.461 1.00 61.41 567 VAL A C 1
ATOM 4524 O O . VAL A 1 567 ? 91.477 -52.795 -4.675 1.00 61.41 567 VAL A O 1
ATOM 4527 N N . SER A 1 568 ? 89.684 -51.622 -5.359 1.00 59.75 568 SER A N 1
ATOM 4528 C CA . SER A 1 568 ? 89.683 -52.000 -6.772 1.00 59.75 568 SER A CA 1
ATOM 4529 C C . SER A 1 568 ? 89.539 -50.735 -7.629 1.00 59.75 568 SER A C 1
ATOM 4531 O O . SER A 1 568 ? 89.206 -49.665 -7.112 1.00 59.75 568 SER A O 1
ATOM 4533 N N . VAL A 1 569 ? 89.757 -50.841 -8.943 1.00 60.16 569 VAL A N 1
ATOM 4534 C CA . VAL A 1 569 ? 89.583 -49.706 -9.873 1.00 60.16 569 VAL A CA 1
ATOM 4535 C C . VAL A 1 569 ? 88.128 -49.210 -9.885 1.00 60.16 569 VAL A C 1
ATOM 4537 O O . VAL A 1 569 ? 87.878 -48.006 -9.918 1.00 60.16 569 VAL A O 1
ATOM 4540 N N . GLU A 1 570 ? 87.171 -50.128 -9.756 1.00 59.75 570 GLU A N 1
ATOM 4541 C CA . GLU A 1 570 ? 85.737 -49.839 -9.637 1.00 59.75 570 GLU A CA 1
ATOM 4542 C C . GLU A 1 570 ? 85.422 -49.121 -8.310 1.00 59.75 570 GLU A C 1
ATOM 4544 O O . GLU A 1 570 ? 84.655 -48.155 -8.289 1.00 59.75 570 GLU A O 1
ATOM 4549 N N . THR A 1 571 ? 86.086 -49.514 -7.212 1.00 61.69 571 THR A N 1
ATOM 4550 C CA . THR A 1 571 ? 85.980 -48.833 -5.907 1.00 61.69 571 THR A CA 1
ATOM 4551 C C . THR A 1 571 ? 86.428 -47.368 -6.003 1.00 61.69 571 THR A C 1
ATOM 4553 O O . THR A 1 571 ? 85.786 -46.501 -5.415 1.00 61.69 571 THR A O 1
ATOM 4556 N N . LEU A 1 572 ? 87.490 -47.068 -6.763 1.00 62.56 572 LEU A N 1
ATOM 4557 C CA . LEU A 1 572 ? 88.025 -45.705 -6.917 1.00 62.56 572 LEU A CA 1
ATOM 4558 C C . LEU A 1 572 ? 87.088 -44.782 -7.716 1.00 62.56 572 LEU A C 1
ATOM 4560 O O . LEU A 1 572 ? 86.901 -43.623 -7.346 1.00 62.56 572 LEU A O 1
ATOM 4564 N N . GLN A 1 573 ? 86.453 -45.286 -8.780 1.00 65.81 573 GLN A N 1
ATOM 4565 C CA . GLN A 1 573 ? 85.462 -44.506 -9.535 1.00 65.81 573 GLN A CA 1
ATOM 4566 C C . GLN A 1 573 ? 84.207 -44.222 -8.693 1.00 65.81 573 GLN A C 1
ATOM 4568 O O . GLN A 1 573 ? 83.721 -43.089 -8.672 1.00 65.81 573 GLN A O 1
ATOM 4573 N N . ALA A 1 574 ? 83.734 -45.215 -7.930 1.00 65.19 574 ALA A N 1
ATOM 4574 C CA . ALA A 1 574 ? 82.634 -45.037 -6.984 1.00 65.19 574 ALA A CA 1
ATOM 4575 C C . ALA A 1 574 ? 82.980 -44.032 -5.865 1.00 65.19 574 ALA A C 1
ATOM 4577 O O . ALA A 1 574 ? 82.156 -43.180 -5.535 1.00 65.19 574 ALA A O 1
ATOM 4578 N N . GLN A 1 575 ? 84.208 -44.075 -5.328 1.00 69.12 575 GLN A N 1
ATOM 4579 C CA . GLN A 1 575 ? 84.701 -43.103 -4.345 1.00 69.12 575 GLN A CA 1
ATOM 4580 C C . GLN A 1 575 ? 84.659 -41.671 -4.883 1.00 69.12 575 GLN A C 1
ATOM 4582 O O . GLN A 1 575 ? 84.139 -40.788 -4.205 1.00 69.12 575 GLN A O 1
ATOM 4587 N N . GLN A 1 576 ? 85.151 -41.424 -6.101 1.00 72.19 576 GLN A N 1
ATOM 4588 C CA . GLN A 1 576 ? 85.171 -40.068 -6.655 1.00 72.19 576 GLN A CA 1
ATOM 4589 C C . GLN A 1 576 ? 83.756 -39.514 -6.901 1.00 72.19 576 GLN A C 1
ATOM 4591 O O . GLN A 1 576 ? 83.502 -38.342 -6.618 1.00 72.19 576 GLN A O 1
ATOM 4596 N N . ALA A 1 577 ? 82.820 -40.350 -7.366 1.00 73.94 577 ALA A N 1
ATOM 4597 C CA . ALA A 1 577 ? 81.418 -39.961 -7.527 1.00 73.94 577 ALA A CA 1
ATOM 4598 C C . ALA A 1 577 ? 80.745 -39.634 -6.178 1.00 73.94 577 ALA A C 1
ATOM 4600 O O . ALA A 1 577 ? 80.068 -38.611 -6.054 1.00 73.94 577 ALA A O 1
ATOM 4601 N N . GLU A 1 578 ? 80.976 -40.453 -5.149 1.00 73.38 578 GLU A N 1
ATOM 4602 C CA . GLU A 1 578 ? 80.422 -40.247 -3.803 1.00 73.38 578 GLU A CA 1
ATOM 4603 C C . GLU A 1 578 ? 81.036 -39.023 -3.095 1.00 73.38 578 GLU A C 1
ATOM 4605 O O . GLU A 1 578 ? 80.339 -38.304 -2.377 1.00 73.38 578 GLU A O 1
ATOM 4610 N N . ILE A 1 579 ? 82.315 -38.722 -3.348 1.00 73.25 579 ILE A N 1
ATOM 4611 C CA . ILE A 1 579 ? 82.991 -37.511 -2.859 1.00 73.25 579 ILE A CA 1
ATOM 4612 C C . ILE A 1 579 ? 82.371 -36.248 -3.470 1.00 73.25 579 ILE A C 1
ATOM 4614 O O . ILE A 1 579 ? 82.097 -35.297 -2.734 1.00 73.25 579 ILE A O 1
ATOM 4618 N N . GLU A 1 580 ? 82.109 -36.214 -4.782 1.00 75.00 580 GLU A N 1
ATOM 4619 C CA . GLU A 1 580 ? 81.421 -35.066 -5.396 1.00 75.00 580 GLU A CA 1
ATOM 4620 C C . GLU A 1 580 ? 79.954 -34.964 -4.953 1.00 75.00 580 GLU A C 1
ATOM 4622 O O . GLU A 1 580 ? 79.479 -33.855 -4.697 1.00 75.00 580 GLU A O 1
ATOM 4627 N N . ARG A 1 581 ? 79.258 -36.093 -4.742 1.00 76.25 581 ARG A N 1
ATOM 4628 C CA . ARG A 1 581 ? 77.912 -36.101 -4.143 1.00 76.25 581 ARG A CA 1
ATOM 4629 C C . ARG A 1 581 ? 77.923 -35.459 -2.755 1.00 76.25 581 ARG A C 1
ATOM 4631 O O . ARG A 1 581 ? 77.169 -34.519 -2.512 1.00 76.25 581 ARG A O 1
ATOM 4638 N N . CYS A 1 582 ? 78.833 -35.883 -1.878 1.00 72.06 582 CYS A N 1
ATOM 4639 C CA . CYS A 1 582 ? 78.988 -35.309 -0.541 1.00 72.06 582 CYS A CA 1
ATOM 4640 C C . CYS A 1 582 ? 79.361 -33.818 -0.578 1.00 72.06 582 CYS A C 1
ATOM 4642 O O . CYS A 1 582 ? 78.783 -33.031 0.170 1.00 72.06 582 CYS A O 1
ATOM 4644 N N . LYS A 1 583 ? 80.260 -33.389 -1.476 1.00 76.00 583 LYS A N 1
ATOM 4645 C CA . LYS A 1 583 ? 80.565 -31.960 -1.697 1.00 76.00 583 LYS A CA 1
ATOM 4646 C C . LYS A 1 583 ? 79.344 -31.160 -2.165 1.00 76.00 583 LYS A C 1
ATOM 4648 O O . LYS A 1 583 ? 79.270 -29.971 -1.865 1.00 76.00 583 LYS A O 1
ATOM 4653 N N . GLY A 1 584 ? 78.416 -31.783 -2.892 1.00 72.56 584 GLY A N 1
ATOM 4654 C CA . GLY A 1 584 ? 77.125 -31.202 -3.259 1.00 72.56 584 GLY A CA 1
ATOM 4655 C C . GLY A 1 584 ? 76.243 -30.949 -2.037 1.00 72.56 584 GLY A C 1
ATOM 4656 O O . GLY A 1 584 ? 75.876 -29.804 -1.782 1.00 72.56 584 GLY A O 1
ATOM 4657 N N . VAL A 1 585 ? 75.972 -31.989 -1.238 1.00 71.25 585 VAL A N 1
ATOM 4658 C CA . VAL A 1 585 ? 75.111 -31.883 -0.040 1.00 71.25 585 VAL A CA 1
ATOM 4659 C C . VAL A 1 585 ? 75.709 -30.918 0.999 1.00 71.25 585 VAL A C 1
ATOM 4661 O O . VAL A 1 585 ? 75.000 -30.070 1.530 1.00 71.25 585 VAL A O 1
ATOM 4664 N N . LEU A 1 586 ? 77.031 -30.947 1.223 1.00 68.44 586 LEU A N 1
ATOM 4665 C CA . LEU A 1 586 ? 77.733 -30.024 2.134 1.00 68.44 586 LEU A CA 1
ATOM 4666 C C . LEU A 1 586 ? 77.640 -28.539 1.721 1.00 68.44 586 LEU A C 1
ATOM 4668 O O . LEU A 1 586 ? 77.816 -27.666 2.571 1.00 68.44 586 LEU A O 1
ATOM 4672 N N . LYS A 1 587 ? 77.388 -28.246 0.435 1.00 68.50 587 LYS A N 1
ATOM 4673 C CA . LYS A 1 587 ? 77.215 -26.883 -0.107 1.00 68.50 587 LYS A CA 1
ATOM 4674 C C . LYS A 1 587 ? 75.761 -26.398 -0.099 1.00 68.50 587 LYS A C 1
ATOM 4676 O O . LYS A 1 587 ? 75.524 -25.236 -0.430 1.00 68.50 587 LYS A O 1
ATOM 4681 N N . ALA A 1 588 ? 74.791 -27.247 0.240 1.00 64.81 588 ALA A N 1
ATOM 4682 C CA . ALA A 1 588 ? 73.393 -26.839 0.316 1.00 64.81 588 ALA A CA 1
ATOM 4683 C C . ALA A 1 588 ? 73.181 -25.854 1.488 1.00 64.81 588 ALA A C 1
ATOM 4685 O O . ALA A 1 588 ? 73.608 -26.140 2.609 1.00 64.81 588 ALA A O 1
ATOM 4686 N N . PRO A 1 589 ? 72.529 -24.694 1.273 1.00 60.41 589 PRO A N 1
ATOM 4687 C CA . PRO A 1 589 ? 72.283 -23.738 2.345 1.00 60.41 589 PRO A CA 1
ATOM 4688 C C . PRO A 1 589 ? 71.237 -24.280 3.327 1.00 60.41 589 PRO A C 1
ATOM 4690 O O . PRO A 1 589 ? 70.118 -24.624 2.936 1.00 60.41 589 PRO A O 1
ATOM 4693 N N . ILE A 1 590 ? 71.586 -24.302 4.615 1.00 62.84 590 ILE A N 1
ATOM 4694 C CA . ILE A 1 590 ? 70.636 -24.562 5.702 1.00 62.84 590 ILE A CA 1
ATOM 4695 C C . ILE A 1 590 ? 69.589 -23.436 5.688 1.00 62.84 590 ILE A C 1
ATOM 4697 O O . ILE A 1 590 ? 69.936 -22.254 5.692 1.00 62.84 590 ILE A O 1
ATOM 4701 N N . LYS A 1 591 ? 68.305 -23.800 5.605 1.00 60.00 591 LYS A N 1
ATOM 4702 C CA . LYS A 1 591 ? 67.192 -22.841 5.512 1.00 60.00 591 LYS A CA 1
ATOM 4703 C C . LYS A 1 591 ? 66.934 -22.163 6.862 1.00 60.00 591 LYS A C 1
ATOM 4705 O O . LYS A 1 591 ? 67.199 -22.741 7.910 1.00 60.00 591 LYS A O 1
ATOM 4710 N N . GLU A 1 592 ? 66.397 -20.942 6.831 1.00 57.69 592 GLU A N 1
ATOM 4711 C CA . GLU A 1 592 ? 66.056 -20.206 8.055 1.00 57.69 592 GLU A CA 1
ATOM 4712 C C . GLU A 1 592 ? 65.008 -20.926 8.924 1.00 57.69 592 GLU A C 1
ATOM 4714 O O . GLU A 1 592 ? 64.097 -21.588 8.425 1.00 57.69 592 GLU A O 1
ATOM 4719 N N . ILE A 1 593 ? 65.121 -20.711 10.238 1.00 58.75 593 ILE A N 1
ATOM 4720 C CA . ILE A 1 593 ? 64.223 -21.221 11.282 1.00 58.75 593 ILE A CA 1
ATOM 4721 C C . ILE A 1 593 ? 62.797 -20.663 11.115 1.00 58.75 593 ILE A C 1
ATOM 4723 O O . ILE A 1 593 ? 62.607 -19.503 10.741 1.00 58.75 593 ILE A O 1
ATOM 4727 N N . TYR A 1 594 ? 61.795 -21.477 11.466 1.00 59.94 594 TYR A N 1
ATOM 4728 C CA . TYR A 1 594 ? 60.378 -21.106 11.533 1.00 59.94 594 TYR A CA 1
ATOM 4729 C C . TYR A 1 594 ? 60.143 -19.781 12.283 1.00 59.94 594 TYR A C 1
ATOM 4731 O O . TYR A 1 594 ? 60.405 -19.677 13.483 1.00 59.94 594 TYR A O 1
ATOM 4739 N N . LYS A 1 595 ? 59.596 -18.776 11.586 1.00 55.62 595 LYS A N 1
ATOM 4740 C CA . LYS A 1 595 ? 59.219 -17.463 12.140 1.00 55.62 595 LYS A CA 1
ATOM 4741 C C . LYS A 1 595 ? 57.688 -17.398 12.305 1.00 55.62 595 LYS A C 1
ATOM 4743 O O . LYS A 1 595 ? 56.995 -17.090 11.336 1.00 55.62 595 LYS A O 1
ATOM 4748 N N . PRO A 1 596 ? 57.134 -17.718 13.491 1.00 57.50 596 PRO A N 1
ATOM 4749 C CA . PRO A 1 596 ? 55.687 -17.777 13.707 1.00 57.50 596 PRO A CA 1
ATOM 4750 C C . PRO A 1 596 ? 55.033 -16.391 13.755 1.00 57.50 596 PRO A C 1
ATOM 4752 O O . PRO A 1 596 ? 55.639 -15.419 14.209 1.00 57.50 596 PRO A O 1
ATOM 4755 N N . CYS A 1 597 ? 53.762 -16.300 13.352 1.00 53.94 597 CYS A N 1
ATOM 4756 C CA . CYS A 1 597 ? 53.016 -15.042 13.411 1.00 53.94 597 CYS A CA 1
ATOM 4757 C C . CYS A 1 597 ? 52.606 -14.653 14.847 1.00 53.94 597 CYS A C 1
ATOM 4759 O O . CYS A 1 597 ? 52.387 -15.495 15.722 1.00 53.94 597 CYS A O 1
ATOM 4761 N N . HIS A 1 598 ? 52.509 -13.343 15.094 1.00 56.47 598 HIS A N 1
ATOM 4762 C CA . HIS A 1 598 ? 52.137 -12.785 16.393 1.00 56.47 598 HIS A CA 1
ATOM 4763 C C . HIS A 1 598 ? 50.611 -12.687 16.527 1.00 56.47 598 HIS A C 1
ATOM 4765 O O . HIS A 1 598 ? 49.969 -11.957 15.776 1.00 56.47 598 HIS A O 1
ATOM 4771 N N . LEU A 1 599 ? 50.039 -13.385 17.510 1.00 62.66 599 LEU A N 1
ATOM 4772 C CA . LEU A 1 599 ? 48.602 -13.394 17.786 1.00 62.66 599 LEU A CA 1
ATOM 4773 C C . LEU A 1 599 ? 48.271 -12.579 19.045 1.00 62.66 599 LEU A C 1
ATOM 4775 O O . LEU A 1 599 ? 48.827 -12.833 20.115 1.00 62.66 599 LEU A O 1
ATOM 4779 N N . ARG A 1 600 ? 47.314 -11.651 18.928 1.00 64.69 600 ARG A N 1
ATOM 4780 C CA . ARG A 1 600 ? 46.726 -10.903 20.047 1.00 64.69 600 ARG A CA 1
ATOM 4781 C C . ARG A 1 600 ? 45.255 -10.601 19.759 1.00 64.69 600 ARG A C 1
ATOM 4783 O O . ARG A 1 600 ? 44.960 -9.830 18.855 1.00 64.69 600 ARG A O 1
ATOM 4790 N N . TYR A 1 601 ? 44.345 -11.149 20.562 1.00 71.81 601 TYR A N 1
ATOM 4791 C CA . TYR A 1 601 ? 42.949 -10.700 20.577 1.00 71.81 601 TYR A CA 1
ATOM 4792 C C . TYR A 1 601 ? 42.840 -9.350 21.302 1.00 71.81 601 TYR A C 1
ATOM 4794 O O . TYR A 1 601 ? 43.456 -9.157 22.356 1.00 71.81 601 TYR A O 1
ATOM 4802 N N . GLN A 1 602 ? 42.067 -8.418 20.744 1.00 71.00 602 GLN A N 1
ATOM 4803 C CA . GLN A 1 602 ? 41.829 -7.089 21.304 1.00 71.00 602 GLN A CA 1
ATOM 4804 C C . GLN A 1 602 ? 40.324 -6.851 21.434 1.00 71.00 602 GLN A C 1
ATOM 4806 O O . GLN A 1 602 ? 39.600 -6.845 20.445 1.00 71.00 602 GLN A O 1
ATOM 4811 N N . THR A 1 603 ? 39.854 -6.634 22.661 1.00 68.94 603 THR A N 1
ATOM 4812 C CA . THR A 1 603 ? 38.447 -6.333 22.938 1.00 68.94 603 THR A CA 1
ATOM 4813 C C . THR A 1 603 ? 38.099 -4.901 22.545 1.00 68.94 603 THR A C 1
ATOM 4815 O O . THR A 1 603 ? 38.834 -3.964 22.872 1.00 68.94 603 THR A O 1
ATOM 4818 N N . ASN A 1 604 ? 36.936 -4.704 21.917 1.00 73.75 604 ASN A N 1
ATOM 4819 C CA . ASN A 1 604 ? 36.354 -3.372 21.785 1.00 73.75 604 ASN A CA 1
ATOM 4820 C C . ASN A 1 604 ? 35.839 -2.910 23.162 1.00 73.75 604 ASN A C 1
ATOM 4822 O O . ASN A 1 604 ? 34.759 -3.291 23.616 1.00 73.75 604 ASN A O 1
ATOM 4826 N N . ASN A 1 605 ? 36.651 -2.099 23.842 1.00 72.12 605 ASN A N 1
ATOM 4827 C CA . ASN A 1 605 ? 36.361 -1.603 25.186 1.00 72.12 605 ASN A CA 1
ATOM 4828 C C . ASN A 1 605 ? 35.253 -0.537 25.219 1.00 72.12 605 ASN A C 1
ATOM 4830 O O . ASN A 1 605 ? 34.696 -0.296 26.286 1.00 72.12 605 ASN A O 1
ATOM 4834 N N . GLU A 1 606 ? 34.931 0.092 24.088 1.00 70.69 606 GLU A N 1
ATOM 4835 C CA . GLU A 1 606 ? 33.830 1.052 23.971 1.00 70.69 606 GLU A CA 1
ATOM 4836 C C . GLU A 1 606 ? 32.494 0.312 23.864 1.00 70.69 606 GLU A C 1
ATOM 4838 O O . GLU A 1 606 ? 31.631 0.491 24.718 1.00 70.69 606 GLU A O 1
ATOM 4843 N N . TYR A 1 607 ? 32.388 -0.643 22.934 1.00 66.81 607 TYR A N 1
ATOM 4844 C CA . TYR A 1 607 ? 31.242 -1.556 22.823 1.00 66.81 607 TYR A CA 1
ATOM 4845 C C . TYR A 1 607 ? 30.956 -2.284 24.147 1.00 66.81 607 TYR A C 1
ATOM 4847 O O . TYR A 1 607 ? 29.813 -2.323 24.606 1.00 66.81 607 TYR A O 1
ATOM 4855 N N . ARG A 1 608 ? 32.007 -2.780 24.825 1.00 64.88 608 ARG A N 1
ATOM 4856 C CA . ARG A 1 608 ? 31.882 -3.366 26.169 1.00 64.88 608 ARG A CA 1
ATOM 4857 C C . ARG A 1 608 ? 31.298 -2.370 27.173 1.00 64.88 608 ARG A C 1
ATOM 4859 O O . ARG A 1 608 ? 30.388 -2.747 27.902 1.00 64.88 608 ARG A O 1
ATOM 4866 N N . LYS A 1 609 ? 31.797 -1.126 27.216 1.00 69.62 609 LYS A N 1
ATOM 4867 C CA . LYS A 1 609 ? 31.281 -0.088 28.124 1.00 69.62 609 LYS A CA 1
ATOM 4868 C C . LYS A 1 609 ? 29.801 0.187 27.880 1.00 69.62 609 LYS A C 1
ATOM 4870 O O . LYS A 1 609 ? 29.060 0.225 28.857 1.00 69.62 609 LYS A O 1
ATOM 4875 N N . THR A 1 610 ? 29.372 0.309 26.624 1.00 66.12 610 THR A N 1
ATOM 4876 C CA . THR A 1 610 ? 27.964 0.540 26.265 1.00 66.12 610 THR A CA 1
ATOM 4877 C C . THR A 1 610 ? 27.060 -0.590 26.766 1.00 66.12 610 THR A C 1
ATOM 4879 O O . THR A 1 610 ? 26.097 -0.310 27.475 1.00 66.12 610 THR A O 1
ATOM 4882 N N . LEU A 1 611 ? 27.408 -1.864 26.525 1.00 65.12 611 LEU A N 1
ATOM 4883 C CA . LEU A 1 611 ? 26.631 -3.001 27.055 1.00 65.12 611 LEU A CA 1
ATOM 4884 C C . LEU A 1 611 ? 26.623 -3.096 28.594 1.00 65.12 611 LEU A C 1
ATOM 4886 O O . LEU A 1 611 ? 25.700 -3.676 29.159 1.00 65.12 611 LEU A O 1
ATOM 4890 N N . THR A 1 612 ? 27.636 -2.559 29.281 1.00 60.59 612 THR A N 1
ATOM 4891 C CA . THR A 1 612 ? 27.709 -2.570 30.758 1.00 60.59 612 THR A CA 1
ATOM 4892 C C . THR A 1 612 ? 27.174 -1.310 31.442 1.00 60.59 612 THR A C 1
ATOM 4894 O O . THR A 1 612 ? 27.030 -1.313 32.659 1.00 60.59 612 THR A O 1
ATOM 4897 N N . GLY A 1 613 ? 26.948 -0.223 30.698 1.00 59.78 613 GLY A N 1
ATOM 4898 C CA . GLY A 1 613 ? 26.644 1.107 31.244 1.00 59.78 613 GLY A CA 1
ATOM 4899 C C . GLY A 1 613 ? 25.310 1.702 30.791 1.00 59.78 613 GLY A C 1
ATOM 4900 O O . GLY A 1 613 ? 24.882 2.713 31.341 1.00 59.78 613 GLY A O 1
ATOM 4901 N N . SER A 1 614 ? 24.650 1.086 29.811 1.00 59.59 614 SER A N 1
ATOM 4902 C CA . SER A 1 614 ? 23.308 1.449 29.352 1.00 59.59 614 SER A CA 1
ATOM 4903 C C . SER A 1 614 ? 22.493 0.185 29.098 1.00 59.59 614 SER A C 1
ATOM 4905 O O . SER A 1 614 ? 22.979 -0.735 28.441 1.00 59.59 614 SER A O 1
ATOM 4907 N N . ALA A 1 615 ? 21.259 0.150 29.605 1.00 58.69 615 ALA A N 1
ATOM 4908 C CA . ALA A 1 615 ? 20.336 -0.953 29.362 1.00 58.69 615 ALA A CA 1
ATOM 4909 C C . ALA A 1 615 ? 20.021 -1.084 27.853 1.00 58.69 615 ALA A C 1
ATOM 4911 O O . ALA A 1 615 ? 19.952 -0.066 27.159 1.00 58.69 615 ALA A O 1
ATOM 4912 N N . PRO A 1 616 ? 19.792 -2.306 27.332 1.00 59.75 616 PRO A N 1
ATOM 4913 C CA . PRO A 1 616 ? 19.564 -2.542 25.901 1.00 59.75 616 PRO A CA 1
ATOM 4914 C C . PRO A 1 616 ? 18.207 -2.022 25.390 1.00 59.75 616 PRO A C 1
ATOM 4916 O O . PRO A 1 616 ? 17.959 -2.027 24.188 1.00 59.75 616 PRO A O 1
ATOM 4919 N N . GLY A 1 617 ? 17.331 -1.572 26.289 1.00 59.19 617 GLY A N 1
ATOM 4920 C CA . GLY A 1 617 ? 16.044 -0.958 25.988 1.00 59.19 617 GLY A CA 1
ATOM 4921 C C . GLY A 1 617 ? 15.531 -0.164 27.190 1.00 59.19 617 GLY A C 1
ATOM 4922 O O . GLY A 1 617 ? 16.197 -0.079 28.223 1.00 59.19 617 GLY A O 1
ATOM 4923 N N . LYS A 1 618 ? 14.341 0.426 27.056 1.00 66.25 618 LYS A N 1
ATOM 4924 C CA . LYS A 1 618 ? 13.656 1.144 28.138 1.00 66.25 618 LYS A CA 1
ATOM 4925 C C . LYS A 1 618 ? 12.145 0.963 28.017 1.00 66.25 618 LYS A C 1
ATOM 4927 O O . LYS A 1 618 ? 11.592 1.169 26.939 1.00 66.25 618 LYS A O 1
ATOM 4932 N N . VAL A 1 619 ? 11.478 0.655 29.128 1.00 58.81 619 VAL A N 1
ATOM 4933 C CA . VAL A 1 619 ? 10.011 0.670 29.206 1.00 58.81 619 VAL A CA 1
ATOM 4934 C C . VAL A 1 619 ? 9.520 2.122 29.199 1.00 58.81 619 VAL A C 1
ATOM 4936 O O . VAL A 1 619 ? 9.999 2.965 29.961 1.00 58.81 619 VAL A O 1
ATOM 4939 N N . LEU A 1 620 ? 8.563 2.425 28.324 1.00 62.81 620 LEU A N 1
ATOM 4940 C CA . LEU A 1 620 ? 7.907 3.726 28.225 1.00 62.81 620 LEU A CA 1
ATOM 4941 C C . LEU A 1 620 ? 6.394 3.517 28.341 1.00 62.81 620 LEU A C 1
ATOM 4943 O O . LEU A 1 620 ? 5.836 2.650 27.673 1.00 62.81 620 LEU A O 1
ATOM 4947 N N . VAL A 1 621 ? 5.742 4.302 29.197 1.00 62.12 621 VAL A N 1
ATOM 4948 C CA . VAL A 1 621 ? 4.308 4.195 29.505 1.00 62.12 621 VAL A CA 1
ATOM 4949 C C . VAL A 1 621 ? 3.652 5.521 29.154 1.00 62.12 621 VAL A C 1
ATOM 4951 O O . VAL A 1 621 ? 4.080 6.554 29.671 1.00 62.12 621 VAL A O 1
ATOM 4954 N N . SER A 1 622 ? 2.630 5.503 28.294 1.00 67.56 622 SER A N 1
ATOM 4955 C CA . SER A 1 622 ? 1.852 6.715 28.026 1.00 67.56 622 SER A CA 1
ATOM 4956 C C . SER A 1 622 ? 0.843 6.960 29.142 1.00 67.56 622 SER A C 1
ATOM 4958 O O . SER A 1 622 ? 0.227 6.030 29.658 1.00 67.56 622 SER A O 1
ATOM 4960 N N . LYS A 1 623 ? 0.672 8.236 29.487 1.00 69.88 623 LYS A N 1
ATOM 4961 C CA . LYS A 1 623 ? -0.430 8.747 30.323 1.00 69.88 623 LYS A CA 1
ATOM 4962 C C . LYS A 1 623 ? -1.551 9.401 29.503 1.00 69.88 623 LYS A C 1
ATOM 4964 O O . LYS A 1 623 ? -2.440 10.014 30.085 1.00 69.88 623 LYS A O 1
ATOM 4969 N N . THR A 1 624 ? -1.460 9.370 28.174 1.00 74.12 624 THR A N 1
ATOM 4970 C CA . THR A 1 624 ? -2.465 9.948 27.279 1.00 74.12 624 THR A CA 1
ATOM 4971 C C . THR A 1 624 ? -3.727 9.093 27.316 1.00 74.12 624 THR A C 1
ATOM 4973 O O . THR A 1 624 ? -3.671 7.885 27.093 1.00 74.12 624 THR A O 1
ATOM 4976 N N . ASP A 1 625 ? -4.856 9.742 27.573 1.00 69.81 625 ASP A N 1
ATOM 4977 C CA . ASP A 1 625 ? -6.191 9.173 27.688 1.00 69.81 625 ASP A CA 1
ATOM 4978 C C . ASP A 1 625 ? -6.956 9.408 26.366 1.00 69.81 625 ASP A C 1
ATOM 4980 O O . ASP A 1 625 ? -7.297 10.555 26.037 1.00 69.81 625 ASP A O 1
ATOM 4984 N N . PRO A 1 626 ? -7.216 8.360 25.559 1.00 77.25 626 PRO A N 1
ATOM 4985 C CA . PRO A 1 626 ? -7.943 8.494 24.297 1.00 77.25 626 PRO A CA 1
ATOM 4986 C C . PRO A 1 626 ? -9.390 8.965 24.475 1.00 77.25 626 PRO A C 1
ATOM 4988 O O . PRO A 1 626 ? -9.887 9.686 23.612 1.00 77.25 626 PRO A O 1
ATOM 4991 N N . LEU A 1 627 ? -10.040 8.619 25.594 1.00 71.06 627 LEU A N 1
ATOM 4992 C CA . LEU A 1 627 ? -11.438 8.950 25.896 1.00 71.06 627 LEU A CA 1
ATOM 4993 C C . LEU A 1 627 ? -11.618 10.404 26.361 1.00 71.06 627 LEU A C 1
ATOM 4995 O O . LEU A 1 627 ? -12.727 10.935 26.324 1.00 71.06 627 LEU A O 1
ATOM 4999 N N . ARG A 1 628 ? -10.530 11.073 26.760 1.00 77.62 628 ARG A N 1
ATOM 5000 C CA . ARG A 1 628 ? -10.506 12.515 27.075 1.00 77.62 628 ARG A CA 1
ATOM 5001 C C . ARG A 1 628 ? -9.878 13.370 25.969 1.00 77.62 628 ARG A C 1
ATOM 5003 O O . ARG A 1 628 ? -9.982 14.595 26.013 1.00 77.62 628 ARG A O 1
ATOM 5010 N N . SER A 1 629 ? -9.230 12.746 24.986 1.00 85.69 629 SER A N 1
ATOM 5011 C CA . SER A 1 629 ? -8.597 13.413 23.841 1.00 85.69 629 SER A CA 1
ATOM 5012 C C . SER A 1 629 ? -9.628 13.855 22.790 1.00 85.69 629 SER A C 1
ATOM 5014 O O . SER A 1 629 ? -10.687 13.249 22.650 1.00 85.69 629 SER A O 1
ATOM 5016 N N . LEU A 1 630 ? -9.341 14.933 22.046 1.00 87.38 630 LEU A N 1
ATOM 5017 C CA . LEU A 1 630 ? -10.353 15.642 21.244 1.00 87.38 630 LEU A CA 1
ATOM 5018 C C . LEU A 1 630 ? -9.920 15.991 19.809 1.00 87.38 630 LEU A C 1
ATOM 5020 O O . LEU A 1 630 ? -8.733 16.114 19.500 1.00 87.38 630 LEU A O 1
ATOM 5024 N N . LEU A 1 631 ? -10.923 16.158 18.937 1.00 86.94 631 LEU A N 1
ATOM 5025 C CA . LEU A 1 631 ? -10.788 16.364 17.491 1.00 86.94 631 LEU A CA 1
ATOM 5026 C C . LEU A 1 631 ? -11.322 17.739 17.048 1.00 86.94 631 LEU A C 1
ATOM 5028 O O . LEU A 1 631 ? -12.537 17.977 17.045 1.00 86.94 631 LEU A O 1
ATOM 5032 N N . GLU A 1 632 ? -10.419 18.614 16.607 1.00 85.69 632 GLU A N 1
ATOM 5033 C CA . GLU A 1 632 ? -10.701 19.964 16.108 1.00 85.69 632 GLU A CA 1
ATOM 5034 C C . GLU A 1 632 ? -10.509 20.086 14.585 1.00 85.69 632 GLU A C 1
ATOM 5036 O O . GLU A 1 632 ? -9.670 19.430 13.964 1.00 85.69 632 GLU A O 1
ATOM 5041 N N . TRP A 1 633 ? -11.293 20.981 13.977 1.00 80.06 633 TRP A N 1
ATOM 5042 C CA . TRP A 1 633 ? -11.226 21.323 12.556 1.00 80.06 633 TRP A CA 1
ATOM 5043 C C . TRP A 1 633 ? -10.696 22.743 12.387 1.00 80.06 633 TRP A C 1
ATOM 5045 O O . TRP A 1 633 ? -11.271 23.690 12.926 1.00 80.06 633 TRP A O 1
ATOM 5055 N N . LYS A 1 634 ? -9.636 22.917 11.596 1.00 66.94 634 LYS A N 1
ATOM 5056 C CA . LYS A 1 634 ? -8.990 24.220 11.406 1.00 66.94 634 LYS A CA 1
ATOM 5057 C C . LYS A 1 634 ? -9.385 24.837 10.061 1.00 66.94 634 LYS A C 1
ATOM 5059 O O . LYS A 1 634 ? -8.686 24.683 9.060 1.00 66.94 634 LYS A O 1
ATOM 5064 N N . GLY A 1 635 ? -10.524 25.530 10.056 1.00 60.41 635 GLY A N 1
ATOM 5065 C CA . GLY A 1 635 ? -11.082 26.232 8.896 1.00 60.41 635 GLY A CA 1
ATOM 5066 C C . GLY A 1 635 ? -12.564 26.587 9.074 1.00 60.41 635 GLY A C 1
ATOM 5067 O O . GLY A 1 635 ? -13.139 26.378 10.141 1.00 60.41 635 GLY A O 1
ATOM 5068 N N . SER A 1 636 ? -13.197 27.112 8.021 1.00 56.53 636 SER A N 1
ATOM 5069 C CA . SER A 1 636 ? -14.659 27.273 7.987 1.00 56.53 636 SER A CA 1
ATOM 5070 C C . SER A 1 636 ? -15.358 25.908 7.907 1.00 56.53 636 SER A C 1
ATOM 5072 O O . SER A 1 636 ? -14.808 24.963 7.343 1.00 56.53 636 SER A O 1
ATOM 5074 N N . ARG A 1 637 ? -16.587 25.798 8.438 1.00 57.19 637 ARG A N 1
ATOM 5075 C CA . ARG A 1 637 ? -17.349 24.529 8.497 1.00 57.19 637 ARG A CA 1
ATOM 5076 C C . ARG A 1 637 ? -17.721 23.943 7.130 1.00 57.19 637 ARG A C 1
ATOM 5078 O O . ARG A 1 637 ? -18.092 22.776 7.071 1.00 57.19 637 ARG A O 1
ATOM 5085 N N . LYS A 1 638 ? -17.660 24.730 6.052 1.00 68.25 638 LYS A N 1
ATOM 5086 C CA . LYS A 1 638 ? -17.812 24.220 4.684 1.00 68.25 638 LYS A CA 1
ATOM 5087 C C . LYS A 1 638 ? -16.448 23.760 4.172 1.00 68.25 638 LYS A C 1
ATOM 5089 O O . LYS A 1 638 ? -15.483 24.526 4.204 1.00 68.25 638 LYS A O 1
ATOM 5094 N N . ALA A 1 639 ? -16.379 22.520 3.703 1.00 80.81 639 ALA A N 1
ATOM 5095 C CA . ALA A 1 639 ? -15.262 22.042 2.906 1.00 80.81 639 ALA A CA 1
ATOM 5096 C C . ALA A 1 639 ? -15.626 22.060 1.423 1.00 80.81 639 ALA A C 1
ATOM 5098 O O . ALA A 1 639 ? -16.775 21.795 1.088 1.00 80.81 639 ALA A O 1
ATOM 5099 N N . GLU A 1 640 ? -14.663 22.347 0.551 1.00 84.94 640 GLU A N 1
ATOM 5100 C CA . GLU A 1 640 ? -14.805 22.182 -0.898 1.00 84.94 640 GLU A CA 1
ATOM 5101 C C . GLU A 1 640 ? -13.798 21.137 -1.394 1.00 84.94 640 GLU A C 1
ATOM 5103 O O . GLU A 1 640 ? -12.706 20.996 -0.832 1.00 84.94 640 GLU A O 1
ATOM 5108 N N . ALA A 1 641 ? -14.170 20.365 -2.417 1.00 83.94 641 ALA A N 1
ATOM 5109 C CA . ALA A 1 641 ? -13.259 19.413 -3.048 1.00 83.94 641 ALA A CA 1
ATOM 5110 C C . ALA A 1 641 ? -12.048 20.163 -3.627 1.00 83.94 641 ALA A C 1
ATOM 5112 O O . ALA A 1 641 ? -12.201 21.270 -4.129 1.00 83.94 641 ALA A O 1
ATOM 5113 N N . GLY A 1 642 ? -10.840 19.608 -3.527 1.00 78.62 642 GLY A N 1
ATOM 5114 C CA . GLY A 1 642 ? -9.610 20.298 -3.945 1.00 78.62 642 GLY A CA 1
ATOM 5115 C C . GLY A 1 642 ? -9.054 21.325 -2.941 1.00 78.62 642 GLY A C 1
ATOM 5116 O O . GLY A 1 642 ? -7.895 21.718 -3.060 1.00 78.62 642 GLY A O 1
ATOM 5117 N N . GLU A 1 643 ? -9.809 21.728 -1.913 1.00 83.44 643 GLU A N 1
ATOM 5118 C CA . GLU A 1 643 ? -9.315 22.633 -0.866 1.00 83.44 643 GLU A CA 1
ATOM 5119 C C . GLU A 1 643 ? -8.538 21.865 0.223 1.00 83.44 643 GLU A C 1
ATOM 5121 O O . GLU A 1 643 ? -8.987 20.826 0.708 1.00 83.44 643 GLU A O 1
ATOM 5126 N N . ILE A 1 644 ? -7.388 22.386 0.669 1.00 85.44 644 ILE A N 1
ATOM 5127 C CA . ILE A 1 644 ? -6.616 21.774 1.765 1.00 85.44 644 ILE A CA 1
ATOM 5128 C C . ILE A 1 644 ? -7.382 21.921 3.086 1.00 85.44 644 ILE A C 1
ATOM 5130 O O . ILE A 1 644 ? -7.607 23.034 3.566 1.00 85.44 644 ILE A O 1
ATOM 5134 N N . LYS A 1 645 ? -7.711 20.796 3.728 1.00 86.75 645 LYS A N 1
ATOM 5135 C CA . LYS A 1 645 ? -8.329 20.751 5.060 1.00 86.75 645 LYS A CA 1
ATOM 5136 C C . LYS A 1 645 ? -7.371 20.190 6.094 1.00 86.75 645 LYS A C 1
ATOM 5138 O O . LYS A 1 645 ? -6.620 19.257 5.826 1.00 86.75 645 LYS A O 1
ATOM 5143 N N . ASN A 1 646 ? -7.412 20.784 7.285 1.00 87.88 646 ASN A N 1
ATOM 5144 C CA . ASN A 1 646 ? -6.514 20.476 8.389 1.00 87.88 646 ASN A CA 1
ATOM 5145 C C . ASN A 1 646 ? -7.314 19.940 9.584 1.00 87.88 646 ASN A C 1
ATOM 5147 O O . ASN A 1 646 ? -8.266 20.583 10.043 1.00 87.88 646 ASN A O 1
ATOM 5151 N N . ILE A 1 647 ? -6.895 18.776 10.068 1.00 88.69 647 ILE A N 1
ATOM 5152 C CA . ILE A 1 647 ? -7.405 18.077 11.244 1.00 88.69 647 ILE A CA 1
ATOM 5153 C C . ILE A 1 647 ? -6.384 18.259 12.367 1.00 88.69 647 ILE A C 1
ATOM 5155 O O . ILE A 1 647 ? -5.218 17.891 12.205 1.00 88.69 647 ILE A O 1
ATOM 5159 N N . ASP A 1 648 ? -6.830 18.791 13.500 1.00 88.06 648 ASP A N 1
ATOM 5160 C CA . ASP A 1 648 ? -6.019 18.986 14.698 1.00 88.06 648 ASP A CA 1
ATOM 5161 C C . ASP A 1 648 ? -6.510 18.026 15.796 1.00 88.06 648 ASP A C 1
ATOM 5163 O O . ASP A 1 648 ? -7.661 18.087 16.221 1.00 88.06 648 ASP A O 1
ATOM 5167 N N . ILE A 1 649 ? -5.638 17.128 16.258 1.00 89.50 649 ILE A N 1
ATOM 5168 C CA . ILE A 1 649 ? -5.920 16.172 17.341 1.00 89.50 649 ILE A CA 1
ATOM 5169 C C . ILE A 1 649 ? -5.163 16.622 18.584 1.00 89.50 649 ILE A C 1
ATOM 5171 O O . ILE A 1 649 ? -3.945 16.812 18.532 1.00 89.50 649 ILE A O 1
ATOM 5175 N N . ILE A 1 650 ? -5.884 16.810 19.688 1.00 88.06 650 ILE A N 1
ATOM 5176 C CA . ILE A 1 650 ? -5.344 17.302 20.958 1.00 88.06 650 ILE A CA 1
ATOM 5177 C C . ILE A 1 650 ? -5.430 16.187 21.996 1.00 88.06 650 ILE A C 1
ATOM 5179 O O . ILE A 1 650 ? -6.518 15.728 22.346 1.00 88.06 650 ILE A O 1
ATOM 5183 N N . THR A 1 651 ? -4.262 15.767 22.472 1.00 85.31 651 THR A N 1
ATOM 5184 C CA . THR A 1 651 ? -4.083 14.688 23.445 1.00 85.31 651 THR A CA 1
ATOM 5185 C C . THR A 1 651 ? -4.156 15.216 24.876 1.00 85.31 651 THR A C 1
ATOM 5187 O O . THR A 1 651 ? -3.586 16.260 25.207 1.00 85.31 651 THR A O 1
ATOM 5190 N N . ILE A 1 652 ? -4.894 14.506 25.726 1.00 82.38 652 ILE A N 1
ATOM 5191 C CA . ILE A 1 652 ? -5.189 14.870 27.118 1.00 82.38 652 ILE A CA 1
ATOM 5192 C C . ILE A 1 652 ? -4.884 13.658 28.012 1.00 82.38 652 ILE A C 1
ATOM 5194 O O . ILE A 1 652 ? -5.036 12.529 27.559 1.00 82.38 652 ILE A O 1
ATOM 5198 N N . ASN A 1 653 ? -4.388 13.863 29.236 1.00 74.38 653 ASN A N 1
ATOM 5199 C CA . ASN A 1 653 ? -4.158 12.780 30.208 1.00 74.38 653 ASN A CA 1
ATOM 5200 C C . ASN A 1 653 ? -5.403 12.507 31.071 1.00 74.38 653 ASN A C 1
ATOM 5202 O O . ASN A 1 653 ? -6.377 13.263 31.049 1.00 74.38 653 ASN A O 1
ATOM 5206 N N . SER A 1 654 ? -5.353 11.449 31.882 1.00 69.00 654 SER A N 1
ATOM 5207 C CA . SER A 1 654 ? -6.422 11.109 32.833 1.00 69.00 654 SER A CA 1
ATOM 5208 C C . SER A 1 654 ? -6.709 12.221 33.853 1.00 69.00 654 SER A C 1
ATOM 5210 O O . SER A 1 654 ? -7.846 12.358 34.296 1.00 69.00 654 SER A O 1
ATOM 5212 N N . ASP A 1 655 ? -5.721 13.070 34.161 1.00 71.56 655 ASP A N 1
ATOM 5213 C CA . ASP A 1 655 ? -5.870 14.251 35.026 1.00 71.56 655 ASP A CA 1
ATOM 5214 C C . ASP A 1 655 ? -6.667 15.399 34.353 1.00 71.56 655 ASP A C 1
ATOM 5216 O O . ASP A 1 655 ? -7.120 16.329 35.018 1.00 71.56 655 ASP A O 1
ATOM 5220 N N . GLY A 1 656 ? -6.877 15.342 33.030 1.00 73.62 656 GLY A N 1
ATOM 5221 C CA . GLY A 1 656 ? -7.551 16.376 32.234 1.00 73.62 656 GLY A CA 1
ATOM 5222 C C . GLY A 1 656 ? -6.632 17.465 31.664 1.00 73.62 656 GLY A C 1
ATOM 5223 O O . GLY A 1 656 ? -7.108 18.377 30.985 1.00 73.62 656 GLY A O 1
ATOM 5224 N N . GLU A 1 657 ? -5.325 17.371 31.889 1.00 79.25 657 GLU A N 1
ATOM 5225 C CA . GLU A 1 657 ? -4.309 18.256 31.327 1.00 79.25 657 GLU A CA 1
ATOM 5226 C C . GLU A 1 657 ? -3.965 17.900 29.872 1.00 79.25 657 GLU A C 1
ATOM 5228 O O . GLU A 1 657 ? -3.909 16.738 29.464 1.00 79.25 657 GLU A O 1
ATOM 5233 N N . LYS A 1 658 ? -3.661 18.924 29.071 1.00 84.88 658 LYS A N 1
ATOM 5234 C CA . LYS A 1 658 ? -3.193 18.762 27.689 1.00 84.88 658 LYS A CA 1
ATOM 5235 C C . LYS A 1 658 ? -1.742 18.273 27.676 1.00 84.88 658 LYS A C 1
ATOM 5237 O O . LYS A 1 658 ? -0.848 19.000 28.104 1.00 84.88 658 LYS A O 1
ATOM 5242 N N . CYS A 1 659 ? -1.505 17.074 27.149 1.00 75.88 659 CYS A N 1
ATOM 5243 C CA . CYS A 1 659 ? -0.199 16.414 27.155 1.00 75.88 659 CYS A CA 1
ATOM 5244 C C . CYS A 1 659 ? 0.233 15.962 25.750 1.00 75.88 659 CYS A C 1
ATOM 5246 O O . CYS A 1 659 ? -0.564 15.918 24.816 1.00 75.88 659 CYS A O 1
ATOM 5248 N N . PHE A 1 660 ? 1.515 15.639 25.587 1.00 77.69 660 PHE A N 1
ATOM 5249 C CA . PHE A 1 660 ? 2.090 15.060 24.371 1.00 77.69 660 PHE A CA 1
ATOM 5250 C C . PHE A 1 660 ? 3.166 14.062 24.779 1.00 77.69 660 PHE A C 1
ATOM 5252 O O . PHE A 1 660 ? 4.051 14.417 25.562 1.00 77.69 660 PHE A O 1
ATOM 5259 N N . GLN A 1 661 ? 3.102 12.843 24.250 1.00 70.00 661 GLN A N 1
ATOM 5260 C CA . GLN A 1 661 ? 4.078 11.793 24.527 1.00 70.00 661 GLN A CA 1
ATOM 5261 C C . GLN A 1 661 ? 4.512 11.195 23.190 1.00 70.00 661 GLN A C 1
ATOM 5263 O O . GLN A 1 661 ? 3.682 10.812 22.375 1.00 70.00 661 GLN A O 1
ATOM 5268 N N . GLU A 1 662 ? 5.821 11.135 22.934 1.00 66.88 662 GLU A N 1
ATOM 5269 C CA . GLU A 1 662 ? 6.365 10.751 21.615 1.00 66.88 662 GLU A CA 1
ATOM 5270 C C . GLU A 1 662 ? 6.019 9.308 21.201 1.00 66.88 662 GLU A C 1
ATOM 5272 O O . GLU A 1 662 ? 6.094 8.963 20.023 1.00 66.88 662 GLU A O 1
ATOM 5277 N N . ILE A 1 663 ? 5.606 8.507 22.185 1.00 70.94 663 ILE A N 1
ATOM 5278 C CA . ILE A 1 663 ? 5.126 7.126 22.093 1.00 70.94 663 ILE A CA 1
ATOM 5279 C C . ILE A 1 663 ? 3.641 6.991 21.715 1.00 70.94 663 ILE A C 1
ATOM 5281 O O . ILE A 1 663 ? 3.191 5.866 21.526 1.00 70.94 663 ILE A O 1
ATOM 5285 N N . ASP A 1 664 ? 2.870 8.083 21.627 1.00 76.75 664 ASP A N 1
ATOM 5286 C CA . ASP A 1 664 ? 1.445 7.988 21.296 1.00 76.75 664 ASP A CA 1
ATOM 5287 C C . ASP A 1 664 ? 1.240 7.616 19.814 1.00 76.75 664 ASP A C 1
ATOM 5289 O O . ASP A 1 664 ? 1.581 8.371 18.894 1.00 76.75 664 ASP A O 1
ATOM 5293 N N . GLU A 1 665 ? 0.634 6.454 19.567 1.00 80.75 665 GLU A N 1
ATOM 5294 C CA . GLU A 1 665 ? 0.285 5.996 18.222 1.00 80.75 665 GLU A CA 1
ATOM 5295 C C . GLU A 1 665 ? -1.046 6.613 17.778 1.00 80.75 665 GLU A C 1
ATOM 5297 O O . GLU A 1 665 ? -2.118 6.158 18.179 1.00 80.75 665 GLU A O 1
ATOM 5302 N N . ILE A 1 666 ? -0.983 7.631 16.912 1.00 85.19 666 ILE A N 1
ATOM 5303 C CA . ILE A 1 666 ? -2.168 8.286 16.339 1.00 85.19 666 ILE A CA 1
ATOM 5304 C C . ILE A 1 666 ? -2.357 7.895 14.872 1.00 85.19 666 ILE A C 1
ATOM 5306 O O . ILE A 1 666 ? -1.560 8.241 13.994 1.00 85.19 666 ILE A O 1
ATOM 5310 N N . LYS A 1 667 ? -3.456 7.183 14.616 1.00 88.88 667 LYS A N 1
ATOM 5311 C CA . LYS A 1 667 ? -3.859 6.632 13.319 1.00 88.88 667 LYS A CA 1
ATOM 5312 C C . LYS A 1 667 ? -5.108 7.383 12.853 1.00 88.88 667 LYS A C 1
ATOM 5314 O O . LYS A 1 667 ? -6.174 7.259 13.450 1.00 88.88 667 LYS A O 1
ATOM 5319 N N . VAL A 1 668 ? -4.969 8.182 11.796 1.00 90.50 668 VAL A N 1
ATOM 5320 C CA . VAL A 1 668 ? -6.065 8.962 11.194 1.00 90.50 668 VAL A CA 1
ATOM 5321 C C . VAL A 1 668 ? -6.445 8.339 9.858 1.00 90.50 668 VAL A C 1
ATOM 5323 O O . VAL A 1 668 ? -5.568 8.019 9.057 1.00 90.50 668 VAL A O 1
ATOM 5326 N N . ARG A 1 669 ? -7.746 8.199 9.604 1.00 91.56 669 ARG A N 1
ATOM 5327 C CA . ARG A 1 669 ? -8.304 7.777 8.316 1.00 91.56 669 ARG A CA 1
ATOM 5328 C C . ARG A 1 669 ? -9.368 8.777 7.884 1.00 91.56 669 ARG A C 1
ATOM 5330 O O . ARG A 1 669 ? -10.255 9.102 8.668 1.00 91.56 669 ARG A O 1
ATOM 5337 N N . VAL A 1 670 ? -9.291 9.221 6.634 1.00 91.31 670 VAL A N 1
ATOM 5338 C CA . VAL A 1 670 ? -10.356 9.964 5.954 1.00 91.31 670 VAL A CA 1
ATOM 5339 C C . VAL A 1 670 ? -10.811 9.113 4.779 1.00 91.31 670 VAL A C 1
ATOM 5341 O O . VAL A 1 670 ? -9.981 8.695 3.973 1.00 91.31 670 VAL A O 1
ATOM 5344 N N . GLN A 1 671 ? -12.107 8.851 4.688 1.00 91.69 671 GLN A N 1
ATOM 5345 C CA . GLN A 1 671 ? -12.714 8.011 3.664 1.00 91.69 671 GLN A CA 1
ATOM 5346 C C . GLN A 1 671 ? -13.751 8.830 2.887 1.00 91.69 671 GLN A C 1
ATOM 5348 O O . GLN A 1 671 ? -14.496 9.623 3.457 1.00 91.69 671 GLN A O 1
ATOM 5353 N N . SER A 1 672 ? -13.745 8.698 1.566 1.00 86.62 672 SER A N 1
ATOM 5354 C CA . SER A 1 672 ? -14.661 9.392 0.651 1.00 86.62 672 SER A CA 1
ATOM 5355 C C . SER A 1 672 ? -16.036 8.701 0.575 1.00 86.62 672 SER A C 1
ATOM 5357 O O . SER A 1 672 ? -16.135 7.529 0.946 1.00 86.62 672 SER A O 1
ATOM 5359 N N . PRO A 1 673 ? -17.080 9.350 0.012 1.00 83.94 673 PRO A N 1
ATOM 5360 C CA . PRO A 1 673 ? -18.397 8.736 -0.206 1.00 83.94 673 PRO A CA 1
ATOM 5361 C C . PRO A 1 673 ? -18.369 7.429 -1.016 1.00 83.94 673 PRO A C 1
ATOM 5363 O O . PRO A 1 673 ? -19.299 6.634 -0.943 1.00 83.94 673 PRO A O 1
ATOM 5366 N N . THR A 1 674 ? -17.311 7.209 -1.804 1.00 76.75 674 THR A N 1
ATOM 5367 C CA . THR A 1 674 ? -17.102 5.995 -2.616 1.00 76.75 674 THR A CA 1
ATOM 5368 C C . THR A 1 674 ? -16.356 4.884 -1.867 1.00 76.75 674 THR A C 1
ATOM 5370 O O . THR A 1 674 ? -16.028 3.854 -2.449 1.00 76.75 674 THR A O 1
ATOM 5373 N N . GLY A 1 675 ? -16.039 5.087 -0.585 1.00 80.69 675 GLY A N 1
ATOM 5374 C CA . GLY A 1 675 ? -15.277 4.146 0.231 1.00 80.69 675 GLY A CA 1
ATOM 5375 C C . GLY A 1 675 ? -13.757 4.213 0.040 1.00 80.69 675 GLY A C 1
ATOM 5376 O O . GLY A 1 675 ? -13.040 3.508 0.747 1.00 80.69 675 GLY A O 1
ATOM 5377 N N . MET A 1 676 ? -13.228 5.059 -0.853 1.00 82.31 676 MET A N 1
ATOM 5378 C CA . MET A 1 676 ? -11.776 5.220 -1.021 1.00 82.31 676 MET A CA 1
ATOM 5379 C C . MET A 1 676 ? -11.164 6.030 0.129 1.00 82.31 676 MET A C 1
ATOM 5381 O O . MET A 1 676 ? -11.671 7.107 0.453 1.00 82.31 676 MET A O 1
ATOM 5385 N N . ASN A 1 677 ? -10.056 5.547 0.699 1.00 88.12 677 ASN A N 1
ATOM 5386 C CA . ASN A 1 677 ? -9.243 6.300 1.661 1.00 88.12 677 ASN A CA 1
ATOM 5387 C C . ASN A 1 677 ? -8.505 7.457 0.967 1.00 88.12 677 ASN A C 1
ATOM 5389 O O . ASN A 1 677 ? -8.062 7.314 -0.172 1.00 88.12 677 ASN A O 1
ATOM 5393 N N . ILE A 1 678 ? -8.347 8.580 1.668 1.00 86.31 678 ILE A N 1
ATOM 5394 C CA . ILE A 1 678 ? -7.621 9.769 1.206 1.00 86.31 678 ILE A CA 1
ATOM 5395 C C . ILE A 1 678 ? -6.302 9.893 1.975 1.00 86.31 678 ILE A C 1
ATOM 5397 O O . ILE A 1 678 ? -6.284 9.801 3.203 1.00 86.31 678 ILE A O 1
ATOM 5401 N N . ASP A 1 679 ? -5.209 10.137 1.250 1.00 84.94 679 ASP A N 1
ATOM 5402 C CA . ASP A 1 679 ? -3.877 10.310 1.830 1.00 84.94 679 ASP A CA 1
ATOM 5403 C C . ASP A 1 679 ? -3.798 11.541 2.748 1.00 84.94 679 ASP A C 1
ATOM 5405 O O . ASP A 1 679 ? -4.182 12.655 2.377 1.00 84.94 679 ASP A O 1
ATOM 5409 N N . LEU A 1 680 ? -3.240 11.344 3.946 1.00 87.12 680 LEU A N 1
ATOM 5410 C CA . LEU A 1 680 ? -3.023 12.399 4.934 1.00 87.12 680 LEU A CA 1
ATOM 5411 C C . LEU A 1 680 ? -1.540 12.751 5.065 1.00 87.12 680 LEU A C 1
ATOM 5413 O O . LEU A 1 680 ? -0.695 11.913 5.377 1.00 87.12 680 LEU A O 1
ATOM 5417 N N . LYS A 1 681 ? -1.232 14.040 4.932 1.00 84.94 681 LYS A N 1
ATOM 5418 C CA . LYS A 1 681 ? 0.086 14.615 5.190 1.00 84.94 681 LYS A CA 1
ATOM 5419 C C . LYS A 1 681 ? 0.159 15.133 6.626 1.00 84.94 681 LYS A C 1
ATOM 5421 O O . LYS A 1 681 ? -0.420 16.170 6.943 1.00 84.94 681 LYS A O 1
ATOM 5426 N N . SER A 1 682 ? 0.911 14.452 7.489 1.00 81.25 682 SER A N 1
ATOM 5427 C CA . SER A 1 682 ? 1.303 14.997 8.800 1.00 81.25 682 SER A CA 1
ATOM 5428 C C . SER A 1 682 ? 2.041 16.330 8.603 1.00 81.25 682 SER A C 1
ATOM 5430 O O . SER A 1 682 ? 3.060 16.368 7.914 1.00 81.25 682 SER A O 1
ATOM 5432 N N . LEU A 1 683 ? 1.536 17.417 9.193 1.00 71.50 683 LEU A N 1
ATOM 5433 C CA . LEU A 1 683 ? 2.117 18.758 9.067 1.00 71.50 683 LEU A CA 1
ATOM 5434 C C . LEU A 1 683 ? 3.145 19.051 10.161 1.00 71.50 683 LEU A C 1
ATOM 5436 O O . LEU A 1 683 ? 4.258 19.472 9.861 1.00 71.50 683 LEU A O 1
ATOM 5440 N N . TYR A 1 684 ? 2.759 18.867 11.424 1.00 68.69 684 TYR A N 1
ATOM 5441 C CA . TYR A 1 684 ? 3.624 19.075 12.584 1.00 68.69 684 TYR A CA 1
ATOM 5442 C C . TYR A 1 684 ? 3.084 18.333 13.811 1.00 68.69 684 TYR A C 1
ATOM 5444 O O . TYR A 1 684 ? 1.881 18.096 13.949 1.00 68.69 684 TYR A O 1
ATOM 5452 N N . ARG A 1 685 ? 4.001 18.007 14.725 1.00 65.31 685 ARG A N 1
ATOM 5453 C CA . ARG A 1 685 ? 3.710 17.584 16.098 1.00 65.31 685 ARG A CA 1
ATOM 5454 C C . ARG A 1 685 ? 4.149 18.704 17.036 1.00 65.31 685 ARG A C 1
ATOM 5456 O O . ARG A 1 685 ? 5.144 19.378 16.780 1.00 65.31 685 ARG A O 1
ATOM 5463 N N . SER A 1 686 ? 3.381 18.944 18.086 1.00 62.47 686 SER A N 1
ATOM 5464 C CA . SER A 1 686 ? 3.614 20.012 19.061 1.00 62.47 686 SER A CA 1
ATOM 5465 C C . SER A 1 686 ? 3.158 19.565 20.449 1.00 62.47 686 SER A C 1
ATOM 5467 O O . SER A 1 686 ? 2.439 18.578 20.562 1.00 62.47 686 SER A O 1
ATOM 5469 N N . ARG A 1 687 ? 3.554 20.309 21.490 1.00 63.09 687 ARG A N 1
ATOM 5470 C CA . ARG A 1 687 ? 3.522 19.960 22.931 1.00 63.09 687 ARG A CA 1
ATOM 5471 C C . ARG A 1 687 ? 2.176 19.484 23.530 1.00 63.09 687 ARG A C 1
ATOM 5473 O O . ARG A 1 687 ? 2.147 19.123 24.700 1.00 63.09 687 ARG A O 1
ATOM 5480 N N . TRP A 1 688 ? 1.095 19.469 22.753 1.00 71.06 688 TRP A N 1
ATOM 5481 C CA . TRP A 1 688 ? -0.190 18.816 23.060 1.00 71.06 688 TRP A CA 1
ATOM 5482 C C . TRP A 1 688 ? -1.065 18.569 21.809 1.00 71.06 688 TRP A C 1
ATOM 5484 O O . TRP A 1 688 ? -2.285 18.453 21.916 1.00 71.06 688 TRP A O 1
ATOM 5494 N N . ARG A 1 689 ? -0.494 18.609 20.594 1.00 82.56 689 ARG A N 1
ATOM 5495 C CA . ARG A 1 689 ? -1.285 18.584 19.351 1.00 82.56 689 ARG A CA 1
ATOM 5496 C C . ARG A 1 689 ? -0.549 17.981 18.161 1.00 82.56 689 ARG A C 1
ATOM 5498 O O . ARG A 1 689 ? 0.586 18.369 17.861 1.00 82.56 689 ARG A O 1
ATOM 5505 N N . TYR A 1 690 ? -1.278 17.146 17.430 1.00 85.50 690 TYR A N 1
ATOM 5506 C CA . TYR A 1 690 ? -0.903 16.507 16.174 1.00 85.50 690 TYR A CA 1
ATOM 5507 C C . TYR A 1 690 ? -1.772 17.072 15.045 1.00 85.50 690 TYR A C 1
ATOM 5509 O O . TYR A 1 690 ? -2.998 17.022 15.137 1.00 85.50 690 TYR A O 1
ATOM 5517 N N . SER A 1 691 ? -1.157 17.613 13.992 1.00 87.00 691 SER A N 1
ATOM 5518 C CA . SER A 1 691 ? -1.882 18.235 12.874 1.00 87.00 691 SER A CA 1
ATOM 5519 C C . SER A 1 691 ? -1.666 17.474 11.567 1.00 87.00 691 SER A C 1
ATOM 5521 O O . SER A 1 691 ? -0.528 17.299 11.127 1.00 87.00 691 SER A O 1
ATOM 5523 N N . TYR A 1 692 ? -2.761 17.083 10.917 1.00 89.31 692 TYR A N 1
ATOM 5524 C CA . TYR A 1 692 ? -2.787 16.375 9.634 1.00 89.31 692 TYR A CA 1
ATOM 5525 C C . TYR A 1 692 ? -3.505 17.223 8.581 1.00 89.31 692 TYR A C 1
ATOM 5527 O O . TYR A 1 692 ? -4.521 17.845 8.878 1.00 89.31 692 TYR A O 1
ATOM 5535 N N . ALA A 1 693 ? -3.011 17.221 7.345 1.00 88.62 693 ALA A N 1
ATOM 5536 C CA . ALA A 1 693 ? -3.655 17.852 6.198 1.00 88.62 693 ALA A CA 1
ATOM 5537 C C . ALA A 1 693 ? -4.069 16.814 5.154 1.00 88.62 693 ALA A C 1
ATOM 5539 O O . ALA A 1 693 ? -3.341 15.854 4.912 1.00 88.62 693 ALA A O 1
ATOM 5540 N N . PHE A 1 694 ? -5.198 17.041 4.494 1.00 88.50 694 PHE A N 1
ATOM 5541 C CA . PHE A 1 694 ? -5.651 16.265 3.341 1.00 88.50 694 PHE A CA 1
ATOM 5542 C C . PHE A 1 694 ? -6.373 17.181 2.344 1.00 88.50 694 PHE A C 1
ATOM 5544 O O . PHE A 1 694 ? -6.690 18.331 2.658 1.00 88.50 694 PHE A O 1
ATOM 5551 N N . ILE A 1 695 ? -6.620 16.676 1.139 1.00 86.69 695 ILE A N 1
ATOM 5552 C CA . ILE A 1 695 ? -7.400 17.355 0.100 1.00 86.69 695 ILE A CA 1
ATOM 5553 C C . ILE A 1 695 ? -8.552 16.415 -0.276 1.00 86.69 695 ILE A C 1
ATOM 5555 O O . ILE A 1 695 ? -8.269 15.293 -0.701 1.00 86.69 695 ILE A O 1
ATOM 5559 N N . PRO A 1 696 ? -9.832 16.805 -0.123 1.00 86.62 696 PRO A N 1
ATOM 5560 C CA . PRO A 1 696 ? -10.940 15.963 -0.556 1.00 86.62 696 PRO A CA 1
ATOM 5561 C C . PRO A 1 696 ? -10.927 15.809 -2.082 1.00 86.62 696 PRO A C 1
ATOM 5563 O O . PRO A 1 696 ? -10.900 16.802 -2.812 1.00 86.62 696 PRO A O 1
ATOM 5566 N N . SER A 1 697 ? -10.953 14.568 -2.565 1.00 82.56 697 SER A N 1
ATOM 5567 C CA . SER A 1 697 ? -10.890 14.226 -3.994 1.00 82.56 697 SER A CA 1
ATOM 5568 C C . SER A 1 697 ? -12.241 14.299 -4.716 1.00 82.56 697 SER A C 1
ATOM 5570 O O . SER A 1 697 ? -12.293 14.147 -5.933 1.00 82.56 697 SER A O 1
ATOM 5572 N N . CYS A 1 698 ? -13.332 14.519 -3.984 1.00 82.88 698 CYS A N 1
ATOM 5573 C CA . CYS A 1 698 ? -14.693 14.645 -4.500 1.00 82.88 698 CYS A CA 1
ATOM 5574 C C . CYS A 1 698 ? -15.585 15.392 -3.492 1.00 82.88 698 CYS A C 1
ATOM 5576 O O . CYS A 1 698 ? -15.176 15.670 -2.365 1.00 82.88 698 CYS A O 1
ATOM 5578 N N . ASP A 1 699 ? -16.802 15.733 -3.905 1.00 85.69 699 ASP A N 1
ATOM 5579 C CA . ASP A 1 699 ? -17.890 16.220 -3.052 1.00 85.69 699 ASP A CA 1
ATOM 5580 C C . ASP A 1 699 ? -18.718 15.082 -2.429 1.00 85.69 699 ASP A C 1
ATOM 5582 O O . ASP A 1 699 ? -18.722 13.954 -2.918 1.00 85.69 699 ASP A O 1
ATOM 5586 N N . GLY A 1 700 ? -19.432 15.394 -1.344 1.00 84.81 700 GLY A N 1
ATOM 5587 C CA . GLY A 1 700 ? -20.253 14.465 -0.562 1.00 84.81 700 GLY A CA 1
ATOM 5588 C C . GLY A 1 700 ? -19.772 14.285 0.882 1.00 84.81 700 GLY A C 1
ATOM 5589 O O . GLY A 1 700 ? -18.828 14.938 1.337 1.00 84.81 700 GLY A O 1
ATOM 5590 N N . GLU A 1 701 ? -20.442 13.405 1.628 1.00 89.44 701 GLU A N 1
ATOM 5591 C CA . GLU A 1 701 ? -20.077 13.082 3.012 1.00 89.44 701 GLU A CA 1
ATOM 5592 C C . GLU A 1 701 ? -18.824 12.202 3.080 1.00 89.44 701 GLU A C 1
ATOM 5594 O O . GLU A 1 701 ? -18.821 11.054 2.647 1.00 89.44 701 GLU A O 1
ATOM 5599 N N . HIS A 1 702 ? -17.762 12.756 3.653 1.00 90.62 702 HIS A N 1
ATOM 5600 C CA . HIS A 1 702 ? -16.533 12.047 3.979 1.00 90.62 702 HIS A CA 1
ATOM 5601 C C . HIS A 1 702 ? -16.568 11.583 5.438 1.00 90.62 702 HIS A C 1
ATOM 5603 O O . HIS A 1 702 ? -17.056 12.303 6.310 1.00 90.62 702 HIS A O 1
ATOM 5609 N N . GLU A 1 703 ? -16.016 10.410 5.721 1.00 91.31 703 GLU A N 1
ATOM 5610 C CA . GLU A 1 703 ? -15.962 9.823 7.058 1.00 91.31 703 GLU A CA 1
ATOM 5611 C C . GLU A 1 703 ? -14.548 9.929 7.639 1.00 91.31 703 GLU A C 1
ATOM 5613 O O . GLU A 1 703 ? -13.573 9.534 7.000 1.00 91.31 703 GLU A O 1
ATOM 5618 N N . VAL A 1 704 ? -14.418 10.483 8.848 1.00 91.44 704 VAL A N 1
ATOM 5619 C CA . VAL A 1 704 ? -13.123 10.678 9.516 1.00 91.44 704 VAL A CA 1
ATOM 5620 C C . VAL A 1 704 ? -13.056 9.883 10.810 1.00 91.44 704 VAL A C 1
ATOM 5622 O O . VAL A 1 704 ? -13.755 10.184 11.776 1.00 91.44 704 VAL A O 1
ATOM 5625 N N . THR A 1 705 ? -12.178 8.885 10.828 1.00 91.06 705 THR A N 1
ATOM 5626 C CA . THR A 1 705 ? -11.911 8.025 11.986 1.00 91.06 705 THR A CA 1
ATOM 5627 C C . THR A 1 705 ? -10.546 8.368 12.570 1.00 91.06 705 THR A C 1
ATOM 5629 O O . THR A 1 705 ? -9.569 8.501 11.828 1.00 91.06 705 THR A O 1
ATOM 5632 N N . VAL A 1 706 ? -10.464 8.498 13.895 1.00 90.44 706 VAL A N 1
ATOM 5633 C CA . VAL A 1 706 ? -9.202 8.728 14.608 1.00 90.44 706 VAL A CA 1
ATOM 5634 C C . VAL A 1 706 ? -9.060 7.688 15.705 1.00 90.44 706 VAL A C 1
ATOM 5636 O O . VAL A 1 706 ? -9.974 7.487 16.497 1.00 90.44 706 VAL A O 1
ATOM 5639 N N . VAL A 1 707 ? -7.900 7.044 15.750 1.00 86.06 707 VAL A N 1
ATOM 5640 C CA . VAL A 1 707 ? -7.524 6.066 16.770 1.00 86.06 707 VAL A CA 1
ATOM 5641 C C . VAL A 1 707 ? -6.249 6.556 17.455 1.00 86.06 707 VAL A C 1
ATOM 5643 O O . VAL A 1 707 ? -5.290 6.924 16.775 1.00 86.06 707 VAL A O 1
ATOM 5646 N N . VAL A 1 708 ? -6.243 6.570 18.787 1.00 83.00 708 VAL A N 1
ATOM 5647 C CA . VAL A 1 708 ? -5.112 6.964 19.642 1.00 83.00 708 VAL A CA 1
ATOM 5648 C C . VAL A 1 708 ? -4.786 5.787 20.557 1.00 83.00 708 VAL A C 1
ATOM 5650 O O . VAL A 1 708 ? -5.663 5.294 21.261 1.00 83.00 708 VAL A O 1
ATOM 5653 N N . ASN A 1 709 ? -3.540 5.309 20.543 1.00 79.06 709 ASN A N 1
ATOM 5654 C CA . ASN A 1 709 ? -3.067 4.187 21.372 1.00 79.06 709 ASN A CA 1
ATOM 5655 C C . ASN A 1 709 ? -3.927 2.906 21.239 1.00 79.06 709 ASN A C 1
ATOM 5657 O O . ASN A 1 709 ? -4.112 2.147 22.196 1.00 79.06 709 ASN A O 1
ATOM 5661 N N . ASP A 1 710 ? -4.416 2.674 20.016 1.00 73.31 710 ASP A N 1
ATOM 5662 C CA . ASP A 1 710 ? -5.336 1.608 19.585 1.00 73.31 710 ASP A CA 1
ATOM 5663 C C . ASP A 1 710 ? -6.786 1.700 20.106 1.00 73.31 710 ASP A C 1
ATOM 5665 O O . ASP A 1 710 ? -7.552 0.755 19.947 1.00 73.31 710 ASP A O 1
ATOM 5669 N N . GLN A 1 711 ? -7.205 2.851 20.646 1.00 71.94 711 GLN A N 1
ATOM 5670 C CA . GLN A 1 711 ? -8.603 3.138 21.004 1.00 71.94 711 GLN A CA 1
ATOM 5671 C C . GLN A 1 711 ? -9.215 4.216 20.088 1.00 71.94 711 GLN A C 1
ATOM 5673 O O . GLN A 1 711 ? -8.518 5.170 19.731 1.00 71.94 711 GLN A O 1
ATOM 5678 N N . PRO A 1 712 ? -10.498 4.109 19.690 1.00 79.00 712 PRO A N 1
ATOM 5679 C CA . PRO A 1 712 ? -11.172 5.145 18.908 1.00 79.00 712 PRO A CA 1
ATOM 5680 C C . PRO A 1 712 ? -11.371 6.425 19.733 1.00 79.00 712 PRO A C 1
ATOM 5682 O O . PRO A 1 712 ? -11.761 6.376 20.897 1.00 79.00 712 PRO A O 1
ATOM 5685 N N . LEU A 1 713 ? -11.124 7.582 19.118 1.00 85.00 713 LEU A N 1
ATOM 5686 C CA . LEU A 1 713 ? -11.295 8.890 19.753 1.00 85.00 713 LEU A CA 1
ATOM 5687 C C . LEU A 1 713 ? -12.798 9.259 19.795 1.00 85.00 713 LEU A C 1
ATOM 5689 O O . LEU A 1 713 ? -13.473 9.115 18.765 1.00 85.00 713 LEU A O 1
ATOM 5693 N N . PRO A 1 714 ? -13.339 9.748 20.933 1.00 78.62 714 PRO A N 1
ATOM 5694 C CA . PRO A 1 714 ? -14.756 10.075 21.099 1.00 78.62 714 PRO A CA 1
ATOM 5695 C C . PRO A 1 714 ? -15.345 10.960 19.996 1.00 78.62 714 PRO A C 1
ATOM 5697 O O . PRO A 1 714 ? -14.757 11.953 19.565 1.00 78.62 714 PRO A O 1
ATOM 5700 N N . GLY A 1 715 ? -16.553 10.618 19.545 1.00 76.12 715 GLY A N 1
ATOM 5701 C CA . GLY A 1 715 ? -17.206 11.327 18.443 1.00 76.12 715 GLY A CA 1
ATOM 5702 C C . GLY A 1 715 ? -16.556 11.085 17.073 1.00 76.12 715 GLY A C 1
ATOM 5703 O O . GLY A 1 715 ? -16.794 11.868 16.150 1.00 76.12 715 GLY A O 1
ATOM 5704 N N . THR A 1 716 ? -15.755 10.022 16.933 1.00 83.25 716 THR A N 1
ATOM 5705 C CA . THR A 1 716 ? -15.405 9.417 15.640 1.00 83.25 716 THR A CA 1
ATOM 5706 C C . THR A 1 716 ? -16.050 8.024 15.508 1.00 83.25 716 THR A C 1
ATOM 5708 O O . THR A 1 716 ? -16.234 7.366 16.532 1.00 83.25 716 THR A O 1
ATOM 5711 N N . PRO A 1 717 ? -16.425 7.563 14.297 1.00 86.00 717 PRO A N 1
ATOM 5712 C CA . PRO A 1 717 ? -16.277 8.227 13.000 1.00 86.00 717 PRO A CA 1
ATOM 5713 C C . PRO A 1 717 ? -17.116 9.508 12.864 1.00 86.00 717 PRO A C 1
ATOM 5715 O O . PRO A 1 717 ? -18.266 9.583 13.292 1.00 86.00 717 PRO A O 1
ATOM 5718 N N . ARG A 1 718 ? -16.516 10.551 12.279 1.00 86.94 718 ARG A N 1
ATOM 5719 C CA . ARG A 1 718 ? -17.102 11.892 12.169 1.00 86.94 718 ARG A CA 1
ATOM 5720 C C . ARG A 1 718 ? -17.333 12.266 10.711 1.00 86.94 718 ARG A C 1
ATOM 5722 O O . ARG A 1 718 ? -16.393 12.278 9.921 1.00 86.94 718 ARG A O 1
ATOM 5729 N N . ARG A 1 719 ? -18.573 12.618 10.367 1.00 88.50 719 ARG A N 1
ATOM 5730 C CA . ARG A 1 719 ? -18.954 13.041 9.010 1.00 88.50 719 ARG A CA 1
ATOM 5731 C C . ARG A 1 719 ? -18.482 14.469 8.713 1.00 88.50 719 ARG A C 1
ATOM 5733 O O . ARG A 1 719 ? -18.659 15.371 9.533 1.00 88.50 719 ARG A O 1
ATOM 5740 N N . LEU A 1 720 ? -17.926 14.672 7.522 1.00 87.50 720 LEU A N 1
ATOM 5741 C CA . LEU A 1 720 ? -17.546 15.959 6.943 1.00 87.50 720 LEU A CA 1
ATOM 5742 C C . LEU A 1 720 ? -18.244 16.120 5.589 1.00 87.50 720 LEU A C 1
ATOM 5744 O O . LEU A 1 720 ? -17.937 15.397 4.645 1.00 87.50 720 LEU A O 1
ATOM 5748 N N . LEU A 1 721 ? -19.148 17.091 5.468 1.00 88.25 721 LEU A N 1
ATOM 5749 C CA . LEU A 1 721 ? -19.777 17.410 4.187 1.00 88.25 721 LEU A CA 1
ATOM 5750 C C . LEU A 1 721 ? -18.845 18.277 3.328 1.00 88.25 721 LEU A C 1
ATOM 5752 O O . LEU A 1 721 ? -18.488 19.393 3.716 1.00 88.25 721 LEU A O 1
ATOM 5756 N N . VAL A 1 722 ? -18.489 17.768 2.149 1.00 88.19 722 VAL A N 1
ATOM 5757 C CA . VAL A 1 722 ? -17.670 18.461 1.147 1.00 88.19 722 VAL A CA 1
ATOM 5758 C C . VAL A 1 722 ? -18.547 18.910 -0.025 1.00 88.19 722 VAL A C 1
ATOM 5760 O O . VAL A 1 722 ? -19.344 18.132 -0.543 1.00 88.19 722 VAL A O 1
ATOM 5763 N N . ALA A 1 723 ? -18.405 20.164 -0.451 1.00 85.19 723 ALA A N 1
ATOM 5764 C CA . ALA A 1 723 ? -19.103 20.755 -1.589 1.00 85.19 723 ALA A CA 1
ATOM 5765 C C . ALA A 1 723 ? -18.291 20.636 -2.902 1.00 85.19 723 ALA A C 1
ATOM 5767 O O . ALA A 1 723 ? -17.061 20.535 -2.851 1.00 85.19 723 ALA A O 1
ATOM 5768 N N . PRO A 1 724 ? -18.941 20.672 -4.085 1.00 81.75 724 PRO A N 1
ATOM 5769 C CA . PRO A 1 724 ? -18.251 20.577 -5.374 1.00 81.75 724 PRO A CA 1
ATOM 5770 C C . PRO A 1 724 ? -17.289 21.743 -5.608 1.00 81.75 724 PRO A C 1
ATOM 5772 O O . PRO A 1 724 ? -17.672 22.899 -5.420 1.00 81.75 724 PRO A O 1
ATOM 5775 N N . TYR A 1 725 ? -16.083 21.446 -6.102 1.00 82.94 725 TYR A N 1
ATOM 5776 C CA . TYR A 1 725 ? -15.071 22.458 -6.417 1.00 82.94 725 TYR A CA 1
ATOM 5777 C C . TYR A 1 725 ? -15.619 23.557 -7.329 1.00 82.94 725 TYR A C 1
ATOM 5779 O O . TYR A 1 725 ? -16.308 23.291 -8.325 1.00 82.94 725 TYR A O 1
ATOM 5787 N N . GLN A 1 726 ? -15.315 24.806 -6.998 1.00 79.12 726 GLN A N 1
ATOM 5788 C CA . GLN A 1 726 ? -15.659 25.964 -7.811 1.00 79.12 726 GLN A CA 1
ATOM 5789 C C . GLN A 1 726 ? -14.500 26.291 -8.759 1.00 79.12 726 GLN A C 1
ATOM 5791 O O . GLN A 1 726 ? -13.348 26.215 -8.360 1.00 79.12 726 GLN A O 1
ATOM 5796 N N . TYR A 1 727 ? -14.815 26.691 -9.995 1.00 80.06 727 TYR A N 1
ATOM 5797 C CA . TYR A 1 727 ? -13.853 27.215 -10.974 1.00 80.06 727 TYR A CA 1
ATOM 5798 C C . TYR A 1 727 ? -14.023 28.745 -11.043 1.00 80.06 727 TYR A C 1
ATOM 5800 O O . TYR A 1 727 ? -14.758 29.234 -11.912 1.00 80.06 727 TYR A O 1
ATOM 5808 N N . PRO A 1 728 ? -13.496 29.512 -10.066 1.00 69.94 728 PRO A N 1
ATOM 5809 C CA . PRO A 1 728 ? -13.809 30.931 -9.902 1.00 69.94 728 PRO A CA 1
ATOM 5810 C C . PRO A 1 728 ? -13.218 31.828 -10.996 1.00 69.94 728 PRO A C 1
ATOM 5812 O O . PRO A 1 728 ? -13.702 32.948 -11.179 1.00 69.94 728 PRO A O 1
ATOM 5815 N N . PHE A 1 729 ? -12.185 31.386 -11.722 1.00 72.56 729 PHE A N 1
ATOM 5816 C CA . PHE A 1 729 ? -11.430 32.245 -12.628 1.00 72.56 729 PHE A CA 1
ATOM 5817 C C . PHE A 1 729 ? -11.505 31.768 -14.081 1.00 72.56 729 PHE A C 1
ATOM 5819 O O . PHE A 1 729 ? -11.144 30.645 -14.415 1.00 72.56 729 PHE A O 1
ATOM 5826 N N . ALA A 1 730 ? -11.895 32.676 -14.982 1.00 74.44 730 ALA A N 1
ATOM 5827 C CA . ALA A 1 730 ? -11.911 32.438 -16.425 1.00 74.44 730 ALA A CA 1
ATOM 5828 C C . ALA A 1 730 ? -11.048 33.475 -17.163 1.00 74.44 730 ALA A C 1
ATOM 5830 O O . ALA A 1 730 ? -11.298 34.680 -17.077 1.00 74.44 730 ALA A O 1
ATOM 5831 N N . PHE A 1 731 ? -10.052 33.022 -17.927 1.00 78.00 731 PHE A N 1
ATOM 5832 C CA . PHE A 1 731 ? -9.121 33.882 -18.663 1.00 78.00 731 PHE A CA 1
ATOM 5833 C C . PHE A 1 731 ? -9.189 33.635 -20.176 1.00 78.00 731 PHE A C 1
ATOM 5835 O O . PHE A 1 731 ? -8.834 32.563 -20.670 1.00 78.00 731 PHE A O 1
ATOM 5842 N N . LYS A 1 732 ? -9.604 34.652 -20.948 1.00 73.62 732 LYS A N 1
ATOM 5843 C CA . LYS A 1 732 ? -9.592 34.603 -22.422 1.00 73.62 732 LYS A CA 1
ATOM 5844 C C . LYS A 1 732 ? -8.156 34.662 -22.927 1.00 73.62 732 LYS A C 1
ATOM 5846 O O . LYS A 1 732 ? -7.506 35.705 -22.818 1.00 73.62 732 LYS A O 1
ATOM 5851 N N . PHE A 1 733 ? -7.690 33.592 -23.561 1.00 70.38 733 PHE A N 1
ATOM 5852 C CA . PHE A 1 733 ? -6.312 33.525 -24.009 1.00 70.38 733 PHE A CA 1
ATOM 5853 C C . PHE A 1 733 ? -6.006 34.503 -25.158 1.00 70.38 733 PHE A C 1
ATOM 5855 O O . PHE A 1 733 ? -6.788 34.658 -26.103 1.00 70.38 733 PHE A O 1
ATOM 5862 N N . ARG A 1 734 ? -4.842 35.167 -25.088 1.00 58.50 734 ARG A N 1
ATOM 5863 C CA . ARG A 1 734 ? -4.375 36.164 -26.065 1.00 58.50 734 ARG A CA 1
ATOM 5864 C C . ARG A 1 734 ? -2.936 35.875 -26.490 1.00 58.50 734 ARG A C 1
ATOM 5866 O O . ARG A 1 734 ? -2.012 35.972 -25.694 1.00 58.50 734 ARG A O 1
ATOM 5873 N N . THR A 1 735 ? -2.723 35.603 -27.776 1.00 55.56 735 THR A N 1
ATOM 5874 C CA . THR A 1 735 ? -1.369 35.465 -28.337 1.00 55.56 735 THR A CA 1
ATOM 5875 C C . THR A 1 735 ? -0.681 36.833 -28.443 1.00 55.56 735 THR A C 1
ATOM 5877 O O . THR A 1 735 ? -1.233 37.735 -29.077 1.00 55.56 735 THR A O 1
ATOM 5880 N N . CYS A 1 736 ? 0.531 36.982 -27.907 1.00 46.88 736 CYS A N 1
ATOM 5881 C CA . CYS A 1 736 ? 1.204 38.272 -27.671 1.00 46.88 736 CYS A CA 1
ATOM 5882 C C . CYS A 1 736 ? 1.668 39.073 -28.915 1.00 46.88 736 CYS A C 1
ATOM 5884 O O . CYS A 1 736 ? 2.431 40.026 -28.774 1.00 46.88 736 CYS A O 1
ATOM 5886 N N . ARG A 1 737 ? 1.261 38.718 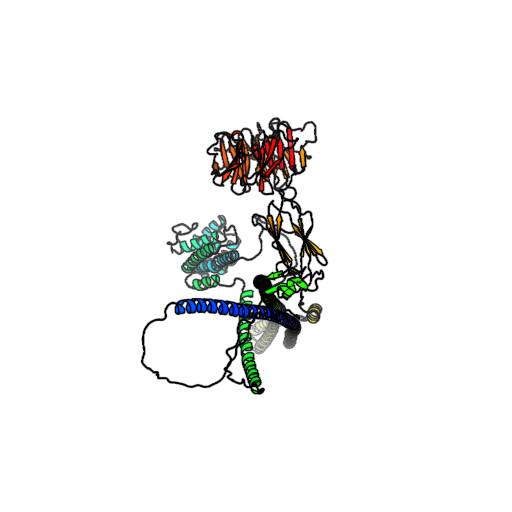-30.143 1.00 53.78 737 ARG A N 1
ATOM 5887 C CA . ARG A 1 737 ? 1.625 39.432 -31.385 1.00 53.78 737 ARG A CA 1
ATOM 5888 C C . ARG A 1 737 ? 0.381 39.685 -32.244 1.00 53.78 737 ARG A C 1
ATOM 5890 O O . ARG A 1 737 ? -0.448 38.794 -32.415 1.00 53.78 737 ARG A O 1
ATOM 5897 N N . LYS A 1 738 ? 0.259 40.881 -32.842 1.00 43.78 738 LYS A N 1
ATOM 5898 C CA . LYS A 1 738 ? -0.923 41.271 -33.652 1.00 43.78 738 LYS A CA 1
ATOM 5899 C C . LYS A 1 738 ? -1.230 40.298 -34.808 1.00 43.78 738 LYS A C 1
ATOM 5901 O O . LYS A 1 738 ? -2.392 40.119 -35.148 1.00 43.78 738 LYS A O 1
ATOM 5906 N N . PHE A 1 739 ? -0.220 39.616 -35.353 1.00 41.16 739 PHE A N 1
ATOM 5907 C CA . PHE A 1 739 ? -0.367 38.652 -36.453 1.00 41.16 739 PHE A CA 1
ATOM 5908 C C . PHE A 1 739 ? -0.774 37.220 -36.030 1.00 41.16 739 PHE A C 1
ATOM 5910 O O . PHE A 1 739 ? -1.120 36.410 -36.891 1.00 41.16 739 PHE A O 1
ATOM 5917 N N . SER A 1 740 ? -0.751 36.867 -34.736 1.00 56.56 740 SER A N 1
ATOM 5918 C CA . SER A 1 740 ? -0.976 35.477 -34.291 1.00 56.56 740 SER A CA 1
ATOM 5919 C C . SER A 1 740 ? -2.405 35.144 -33.833 1.00 56.56 740 SER A C 1
ATOM 5921 O O . SER A 1 740 ? -2.713 33.956 -33.753 1.00 56.56 740 SER A O 1
ATOM 5923 N N . GLN A 1 741 ? -3.294 36.132 -33.640 1.00 73.81 741 GLN A N 1
ATOM 5924 C CA . GLN A 1 741 ? -4.696 35.945 -33.201 1.00 73.81 741 GLN A CA 1
ATOM 5925 C C . GLN A 1 741 ? -5.424 34.828 -33.971 1.00 73.81 741 GLN A C 1
ATOM 5927 O O . GLN A 1 741 ? -5.338 34.799 -35.200 1.00 73.81 741 GLN A O 1
ATOM 5932 N N . PHE A 1 742 ? -6.136 33.924 -33.290 1.00 82.38 742 PHE A N 1
ATOM 5933 C CA . PHE A 1 742 ? -6.866 32.822 -33.937 1.00 82.38 742 PHE A CA 1
ATOM 5934 C C . PHE A 1 742 ? -7.967 33.332 -34.888 1.00 82.38 742 PHE A C 1
ATOM 5936 O O . PHE A 1 742 ? -8.506 34.420 -34.682 1.00 82.38 742 PHE A O 1
ATOM 5943 N N . LYS A 1 743 ? -8.313 32.558 -35.928 1.00 86.88 743 LYS A N 1
ATOM 5944 C CA . LYS A 1 743 ? -9.487 32.849 -36.777 1.00 86.88 743 LYS A CA 1
ATOM 5945 C C . LYS A 1 743 ? -10.686 31.976 -36.431 1.00 86.88 743 LYS A C 1
ATOM 5947 O O . LYS A 1 743 ? -11.803 32.473 -36.509 1.00 86.88 743 LYS A O 1
ATOM 5952 N N . GLU A 1 744 ? -10.443 30.712 -36.094 1.00 89.88 744 GLU A N 1
ATOM 5953 C CA . GLU A 1 744 ? -11.466 29.728 -35.730 1.00 89.88 744 GLU A CA 1
ATOM 5954 C C . GLU A 1 744 ? -10.817 28.578 -34.944 1.00 89.88 744 GLU A C 1
ATOM 5956 O O . GLU A 1 744 ? -10.493 27.542 -35.530 1.00 89.88 744 GLU A O 1
ATOM 5961 N N . PRO A 1 745 ? -10.536 28.762 -33.640 1.00 91.56 745 PRO A N 1
ATOM 5962 C CA . PRO A 1 745 ? -10.074 27.669 -32.799 1.00 91.56 745 PRO A CA 1
ATOM 5963 C C . PRO A 1 745 ? -11.216 26.658 -32.624 1.00 91.56 745 PRO A C 1
ATOM 5965 O O . PRO A 1 745 ? -12.233 26.998 -32.027 1.00 91.56 745 PRO A O 1
ATOM 5968 N N . CYS A 1 746 ? -11.067 25.449 -33.172 1.00 91.62 746 CYS A N 1
ATOM 5969 C CA . CYS A 1 746 ? -12.130 24.433 -33.199 1.00 91.62 746 CYS A CA 1
ATOM 5970 C C . CYS A 1 746 ? -11.843 23.204 -32.329 1.00 91.62 746 CYS A C 1
ATOM 5972 O O . CYS A 1 746 ? -12.781 22.537 -31.916 1.00 91.62 746 CYS A O 1
ATOM 5974 N N . ALA A 1 747 ? -10.578 22.906 -32.028 1.00 94.25 747 ALA A N 1
ATOM 5975 C CA . ALA A 1 747 ? -10.217 21.799 -31.149 1.00 94.25 747 ALA A CA 1
ATOM 5976 C C . ALA A 1 747 ? -9.011 22.143 -30.277 1.00 94.25 747 ALA A C 1
ATOM 5978 O O . ALA A 1 747 ? -8.099 22.865 -30.705 1.00 94.25 747 ALA A O 1
ATOM 5979 N N . VAL A 1 748 ? -9.028 21.616 -29.055 1.00 93.38 748 VAL A N 1
ATOM 5980 C CA . VAL A 1 748 ? -7.980 21.758 -28.042 1.00 93.38 748 VAL A CA 1
ATOM 5981 C C . VAL A 1 748 ? -7.613 20.393 -27.472 1.00 93.38 748 VAL A C 1
ATOM 5983 O O . VAL A 1 748 ? -8.481 19.559 -27.257 1.00 93.38 748 VAL A O 1
ATOM 5986 N N . ALA A 1 749 ? -6.329 20.179 -27.192 1.00 92.31 749 ALA A N 1
ATOM 5987 C CA . ALA A 1 749 ? -5.842 19.015 -26.456 1.00 92.31 749 ALA A CA 1
ATOM 5988 C C . ALA A 1 749 ? -4.699 19.403 -25.513 1.00 92.31 749 ALA A C 1
ATOM 5990 O O . ALA A 1 749 ? -3.967 20.364 -25.767 1.00 92.31 749 ALA A O 1
ATOM 5991 N N . MET A 1 750 ? -4.528 18.625 -24.447 1.00 88.44 750 MET A N 1
ATOM 5992 C CA . MET A 1 750 ? -3.517 18.823 -23.410 1.00 88.44 750 MET A CA 1
ATOM 5993 C C . MET A 1 750 ? -2.780 17.511 -23.142 1.00 88.44 750 MET A C 1
ATOM 5995 O O . MET A 1 750 ? -3.405 16.455 -23.106 1.00 88.44 750 MET A O 1
ATOM 5999 N N . ASP A 1 751 ? -1.455 17.566 -22.998 1.00 86.62 751 ASP A N 1
ATOM 6000 C CA . ASP A 1 751 ? -0.665 16.405 -22.589 1.00 86.62 751 ASP A CA 1
ATOM 6001 C C . ASP A 1 751 ? -0.568 16.334 -21.066 1.00 86.62 751 ASP A C 1
ATOM 6003 O O . ASP A 1 751 ? 0.119 17.139 -20.432 1.00 86.62 751 ASP A O 1
ATOM 6007 N N . ASN A 1 752 ? -1.178 15.289 -20.517 1.00 76.25 752 ASN A N 1
ATOM 6008 C CA . ASN A 1 752 ? -1.177 14.923 -19.104 1.00 76.25 752 ASN A CA 1
ATOM 6009 C C . ASN A 1 752 ? 0.229 14.770 -18.486 1.00 76.25 752 ASN A C 1
ATOM 6011 O O . ASN A 1 752 ? 0.342 14.757 -17.264 1.00 76.25 752 ASN A O 1
ATOM 6015 N N . LYS A 1 753 ? 1.291 14.612 -19.293 1.00 78.56 753 LYS A N 1
ATOM 6016 C CA . LYS A 1 753 ? 2.677 14.430 -18.815 1.00 78.56 753 LYS A CA 1
ATOM 6017 C C . LYS A 1 753 ? 3.539 15.692 -18.845 1.00 78.56 753 LYS A C 1
ATOM 6019 O O . LYS A 1 753 ? 4.537 15.746 -18.132 1.00 78.56 753 LYS A O 1
ATOM 6024 N N . THR A 1 754 ? 3.228 16.665 -19.702 1.00 77.69 754 THR A N 1
ATOM 6025 C CA . THR A 1 754 ? 4.113 17.822 -19.952 1.00 77.69 754 THR A CA 1
ATOM 6026 C C . THR A 1 754 ? 3.409 19.177 -19.956 1.00 77.69 754 THR A C 1
ATOM 6028 O O . THR A 1 754 ? 4.070 20.190 -20.189 1.00 77.69 754 THR A O 1
ATOM 6031 N N . GLU A 1 755 ? 2.085 19.202 -19.761 1.00 75.06 755 GLU A N 1
ATOM 6032 C CA . GLU A 1 755 ? 1.237 20.401 -19.864 1.00 75.06 755 GLU A CA 1
ATOM 6033 C C . GLU A 1 755 ? 1.456 21.159 -21.198 1.00 75.06 755 GLU A C 1
ATOM 6035 O O . GLU A 1 755 ? 1.267 22.372 -21.322 1.00 75.06 755 GLU A O 1
ATOM 6040 N N . ASN A 1 756 ? 1.876 20.427 -22.240 1.00 84.38 756 ASN A N 1
ATOM 6041 C CA . ASN A 1 756 ? 1.912 20.919 -23.610 1.00 84.38 756 ASN A CA 1
ATOM 6042 C C . ASN A 1 756 ? 0.481 20.987 -24.150 1.00 84.38 756 ASN A C 1
ATOM 6044 O O . ASN A 1 756 ? -0.320 20.076 -23.946 1.00 84.38 756 ASN A O 1
ATOM 6048 N N . LEU A 1 757 ? 0.179 22.058 -24.877 1.00 87.00 757 LEU A N 1
ATOM 6049 C CA . LEU A 1 757 ? -1.173 22.378 -25.325 1.00 87.00 757 LEU A CA 1
ATOM 6050 C C . LEU A 1 757 ? -1.217 22.468 -26.843 1.00 87.00 757 LEU A C 1
ATOM 6052 O O . LEU A 1 757 ? -0.391 23.158 -27.443 1.00 87.00 757 LEU A O 1
ATOM 6056 N N . VAL A 1 758 ? -2.182 21.797 -27.468 1.00 90.38 758 VAL A N 1
ATOM 6057 C CA . VAL A 1 758 ? -2.371 21.824 -28.921 1.00 90.38 758 VAL A CA 1
ATOM 6058 C C . VAL A 1 758 ? -3.695 22.478 -29.265 1.00 90.38 758 VAL A C 1
ATOM 6060 O O . VAL A 1 758 ? -4.724 22.137 -28.694 1.00 90.38 758 VAL A O 1
ATOM 6063 N N . ILE A 1 759 ? -3.660 23.433 -30.196 1.00 91.12 759 ILE A N 1
ATOM 6064 C CA . ILE A 1 759 ? -4.832 24.203 -30.628 1.00 91.12 759 ILE A CA 1
ATOM 6065 C C . ILE A 1 759 ? -4.947 24.133 -32.153 1.00 91.12 759 ILE A C 1
ATOM 6067 O O . ILE A 1 759 ? -3.999 24.480 -32.869 1.00 91.12 759 ILE A O 1
ATOM 6071 N N . VAL A 1 760 ? -6.111 23.713 -32.649 1.00 92.50 760 VAL A N 1
ATOM 6072 C CA . VAL A 1 760 ? -6.461 23.657 -34.077 1.00 92.50 760 VAL A CA 1
ATOM 6073 C C . VAL A 1 760 ? -7.197 24.932 -34.482 1.00 92.50 760 VAL A C 1
ATOM 6075 O O . VAL A 1 760 ? -8.236 25.244 -33.915 1.00 92.50 760 VAL A O 1
ATOM 6078 N N . ASP A 1 761 ? -6.677 25.665 -35.470 1.00 89.81 761 ASP A N 1
ATOM 6079 C CA . ASP A 1 761 ? -7.254 26.904 -36.015 1.00 89.81 761 ASP A CA 1
ATOM 6080 C C . ASP A 1 761 ? -7.737 26.644 -37.457 1.00 89.81 761 ASP A C 1
ATOM 6082 O O . ASP A 1 761 ? -6.965 26.784 -38.416 1.00 89.81 761 ASP A O 1
ATOM 6086 N N . ARG A 1 762 ? -8.998 26.207 -37.610 1.00 89.25 762 ARG A N 1
ATOM 6087 C CA . ARG A 1 762 ? -9.557 25.618 -38.847 1.00 89.25 762 ARG A CA 1
ATOM 6088 C C . ARG A 1 762 ? -9.481 26.574 -40.037 1.00 89.25 762 ARG A C 1
ATOM 6090 O O . ARG A 1 762 ? -8.810 26.277 -41.025 1.00 89.25 762 ARG A O 1
ATOM 6097 N N . LYS A 1 763 ? -10.014 27.795 -39.902 1.00 87.44 763 LYS A N 1
ATOM 6098 C CA . LYS A 1 763 ? -9.893 28.884 -40.902 1.00 87.44 763 LYS A CA 1
ATOM 6099 C C . LYS A 1 763 ? -8.466 29.401 -41.142 1.00 87.44 763 LYS A C 1
ATOM 6101 O O . LYS A 1 763 ? -8.268 30.180 -42.076 1.00 87.44 763 LYS A O 1
ATOM 6106 N N . LYS A 1 764 ? -7.459 28.997 -40.354 1.00 86.19 764 LYS A N 1
ATOM 6107 C CA . LYS A 1 764 ? -6.034 29.184 -40.706 1.00 86.19 764 LYS A CA 1
ATOM 6108 C C . LYS A 1 764 ? -5.363 27.930 -41.272 1.00 86.19 764 LYS A C 1
ATOM 6110 O O . LYS A 1 764 ? -4.223 28.054 -41.712 1.00 86.19 764 LYS A O 1
ATOM 6115 N N . LYS A 1 765 ? -6.023 26.766 -41.250 1.00 86.75 765 LYS A N 1
ATOM 6116 C CA . LYS A 1 765 ? -5.475 25.446 -41.612 1.00 86.75 765 LYS A CA 1
ATOM 6117 C C . LYS A 1 765 ? -4.187 25.115 -40.848 1.00 86.75 765 LYS A C 1
ATOM 6119 O O . LYS A 1 765 ? -3.225 24.606 -41.412 1.00 86.75 765 LYS A O 1
ATOM 6124 N N . LYS A 1 766 ? -4.139 25.482 -39.562 1.00 86.44 766 LYS A N 1
ATOM 6125 C CA . LYS A 1 766 ? -2.921 25.418 -38.740 1.00 86.44 766 LYS A CA 1
ATOM 6126 C C . LYS A 1 766 ? -3.198 24.818 -37.371 1.00 86.44 766 LYS A C 1
ATOM 6128 O O . LYS A 1 766 ? -4.063 25.298 -36.646 1.00 86.44 766 LYS A O 1
ATOM 6133 N N . VAL A 1 767 ? -2.400 23.820 -37.010 1.00 89.44 767 VAL A N 1
ATOM 6134 C CA . VAL A 1 767 ? -2.374 23.206 -35.677 1.00 89.44 767 VAL A CA 1
ATOM 6135 C C . VAL A 1 767 ? -1.119 23.688 -34.960 1.00 89.44 767 VAL A C 1
ATOM 6137 O O . VAL A 1 767 ? -0.042 23.692 -35.560 1.00 89.44 767 VAL A O 1
ATOM 6140 N N . ARG A 1 768 ? -1.252 24.146 -33.711 1.00 87.81 768 ARG A N 1
ATOM 6141 C CA . ARG A 1 768 ? -0.162 24.773 -32.947 1.00 87.81 768 ARG A CA 1
ATOM 6142 C C . ARG A 1 768 ? 0.093 24.069 -31.627 1.00 87.81 768 ARG A C 1
ATOM 6144 O O . ARG A 1 768 ? -0.835 23.978 -30.835 1.00 87.81 768 ARG A O 1
ATOM 6151 N N . ILE A 1 769 ? 1.339 23.667 -31.375 1.00 87.50 769 ILE A N 1
ATOM 6152 C CA . ILE A 1 769 ? 1.801 23.176 -30.069 1.00 87.50 769 ILE A CA 1
ATOM 6153 C C . ILE A 1 769 ? 2.413 24.343 -29.282 1.00 87.50 769 ILE A C 1
ATOM 6155 O O . ILE A 1 769 ? 3.346 24.992 -29.763 1.00 87.50 769 ILE A O 1
ATOM 6159 N N . PHE A 1 770 ? 1.924 24.578 -28.068 1.00 82.12 770 PHE A N 1
ATOM 6160 C CA . PHE A 1 770 ? 2.441 25.526 -27.079 1.00 82.12 770 PHE A CA 1
ATOM 6161 C C . PHE A 1 770 ? 3.074 24.751 -25.914 1.00 82.12 770 PHE A C 1
ATOM 6163 O O . PHE A 1 770 ? 2.554 23.707 -25.519 1.00 82.12 770 PHE A O 1
ATOM 6170 N N . LYS A 1 771 ? 4.185 25.254 -25.360 1.00 73.25 771 LYS A N 1
ATOM 6171 C CA . LYS A 1 771 ? 4.928 24.580 -24.282 1.00 73.25 771 LYS A CA 1
ATOM 6172 C C . LYS A 1 771 ? 4.697 25.202 -22.908 1.00 73.25 771 LYS A C 1
ATOM 6174 O O . LYS A 1 771 ? 5.204 26.300 -22.697 1.00 73.25 771 LYS A O 1
ATOM 6179 N N . SER A 1 772 ? 4.055 24.472 -21.985 1.00 62.25 772 SER A N 1
ATOM 6180 C CA . SER A 1 772 ? 3.953 24.721 -20.524 1.00 62.25 772 SER A CA 1
ATOM 6181 C C . SER A 1 772 ? 3.363 26.074 -20.061 1.00 62.25 772 SER A C 1
ATOM 6183 O O . SER A 1 772 ? 2.818 26.173 -18.971 1.00 62.25 772 SER A O 1
ATOM 6185 N N . SER A 1 773 ? 3.372 27.119 -20.887 1.00 55.31 773 SER A N 1
ATOM 6186 C CA . SER A 1 773 ? 2.512 28.292 -20.757 1.00 55.31 773 SER A CA 1
ATOM 6187 C C . SER A 1 773 ? 2.247 28.889 -22.143 1.00 55.31 773 SER A C 1
ATOM 6189 O O . SER A 1 773 ? 3.147 29.064 -22.968 1.00 55.31 773 SER A O 1
ATOM 6191 N N . ILE A 1 774 ? 0.983 29.210 -22.431 1.00 54.91 774 ILE A N 1
ATOM 6192 C CA . ILE A 1 774 ? 0.525 29.585 -23.786 1.00 54.91 774 ILE A CA 1
ATOM 6193 C C . ILE A 1 774 ? 1.067 30.974 -24.221 1.00 54.91 774 ILE A C 1
ATOM 6195 O O . ILE A 1 774 ? 0.981 31.359 -25.386 1.00 54.91 774 ILE A O 1
ATOM 6199 N N . HIS A 1 775 ? 1.693 31.720 -23.303 1.00 51.75 775 HIS A N 1
ATOM 6200 C CA . HIS A 1 775 ? 2.418 32.968 -23.580 1.00 51.75 775 HIS A CA 1
ATOM 6201 C C . HIS A 1 775 ? 3.765 32.761 -24.310 1.00 51.75 775 HIS A C 1
ATOM 6203 O O . HIS A 1 775 ? 4.345 33.735 -24.795 1.00 51.75 775 HIS A O 1
ATOM 6209 N N . GLY A 1 776 ? 4.272 31.524 -24.383 1.00 56.25 776 GLY A N 1
ATOM 6210 C CA . GLY A 1 776 ? 5.569 31.187 -24.973 1.00 56.25 776 GLY A CA 1
ATOM 6211 C C . GLY A 1 776 ? 5.593 31.012 -26.501 1.00 56.25 776 GLY A C 1
ATOM 6212 O O . GLY A 1 776 ? 4.618 31.236 -27.219 1.00 56.25 776 GLY A O 1
ATOM 6213 N N . ASN A 1 777 ? 6.750 30.573 -27.009 1.00 64.12 777 ASN A N 1
ATOM 6214 C CA . ASN A 1 777 ? 6.931 30.223 -28.421 1.00 64.12 777 ASN A CA 1
ATOM 6215 C C . ASN A 1 777 ? 6.115 28.971 -28.786 1.00 64.12 777 ASN A C 1
ATOM 6217 O O . ASN A 1 777 ? 6.276 27.922 -28.161 1.00 64.12 777 ASN A O 1
ATOM 6221 N N . PHE A 1 778 ? 5.300 29.061 -29.840 1.00 76.12 778 PHE A N 1
ATOM 6222 C CA . PHE A 1 778 ? 4.572 27.922 -30.404 1.00 76.12 778 PHE A CA 1
ATOM 6223 C C . PHE A 1 778 ? 5.304 27.301 -31.601 1.00 76.12 778 PHE A C 1
ATOM 6225 O O . PHE A 1 778 ? 6.076 27.964 -32.294 1.00 76.12 778 PHE A O 1
ATOM 6232 N N . LYS A 1 779 ? 5.006 26.030 -31.879 1.00 80.50 779 LYS A N 1
ATOM 6233 C CA . LYS A 1 779 ? 5.339 25.337 -33.134 1.00 80.50 779 LYS A CA 1
ATOM 6234 C C . LYS A 1 779 ? 4.073 25.119 -33.950 1.00 80.50 779 LYS A C 1
ATOM 6236 O O . LYS A 1 779 ? 3.032 24.855 -33.362 1.00 80.50 779 LYS A O 1
ATOM 6241 N N . GLU A 1 780 ? 4.151 25.188 -35.276 1.00 83.81 780 GLU A N 1
ATOM 6242 C CA . GLU A 1 780 ? 3.032 24.822 -36.159 1.00 83.81 780 GLU A CA 1
ATOM 6243 C C . GLU A 1 780 ? 3.306 23.472 -36.840 1.00 83.81 780 GLU A C 1
ATOM 6245 O O . GLU A 1 780 ? 4.446 23.195 -37.211 1.00 83.81 780 GLU A O 1
ATOM 6250 N N . LEU A 1 781 ? 2.274 22.641 -37.000 1.00 83.88 781 LEU A N 1
ATOM 6251 C CA . LEU A 1 781 ? 2.352 21.340 -37.680 1.00 83.88 781 LEU A CA 1
ATOM 6252 C C . LEU A 1 781 ? 2.002 21.451 -39.172 1.00 83.88 781 LEU A C 1
ATOM 6254 O O . LEU A 1 781 ? 1.325 22.393 -39.586 1.00 83.88 781 LEU A O 1
ATOM 6258 N N . GLY A 1 782 ? 2.442 20.471 -39.969 1.00 72.00 782 GLY A N 1
ATOM 6259 C CA . GLY A 1 782 ? 2.090 20.356 -41.392 1.00 72.00 782 GLY A CA 1
ATOM 6260 C C . GLY A 1 782 ? 2.719 21.412 -42.312 1.00 72.00 782 GLY A C 1
ATOM 6261 O O . GLY A 1 782 ? 2.146 21.720 -43.355 1.00 72.00 782 GLY A O 1
ATOM 6262 N N . GLN A 1 783 ? 3.858 22.008 -41.929 1.00 70.12 783 GLN A N 1
ATOM 6263 C CA . GLN A 1 783 ? 4.521 23.065 -42.714 1.00 70.12 783 GLN A CA 1
ATOM 6264 C C . GLN A 1 783 ? 5.342 22.556 -43.918 1.00 70.12 783 GLN A C 1
ATOM 6266 O O . GLN A 1 783 ? 5.609 23.343 -44.822 1.00 70.12 783 GLN A O 1
ATOM 6271 N N . SER A 1 784 ? 5.754 21.283 -43.938 1.00 61.88 784 SER A N 1
ATOM 6272 C CA . SER A 1 784 ? 6.614 20.706 -44.991 1.00 61.88 784 SER A CA 1
ATOM 6273 C C . SER A 1 784 ? 6.143 19.326 -45.453 1.00 61.88 784 SER A C 1
ATOM 6275 O O . SER A 1 784 ? 5.973 19.093 -46.645 1.00 61.88 784 SER A O 1
ATOM 6277 N N . GLU A 1 785 ? 5.881 18.428 -44.506 1.00 60.97 785 GLU A N 1
ATOM 6278 C CA . GLU A 1 785 ? 5.350 17.081 -44.729 1.00 60.97 785 GLU A CA 1
ATOM 6279 C C . GLU A 1 785 ? 3.922 17.005 -44.167 1.00 60.97 785 GLU A C 1
ATOM 6281 O O . GLU A 1 785 ? 3.630 17.621 -43.140 1.00 60.97 785 GLU A O 1
ATOM 6286 N N . ALA A 1 786 ? 3.035 16.271 -44.851 1.00 72.62 786 ALA A N 1
ATOM 6287 C CA . ALA A 1 786 ? 1.609 16.137 -44.522 1.00 72.62 786 ALA A CA 1
ATOM 6288 C C . ALA A 1 786 ? 0.877 17.485 -44.297 1.00 72.62 786 ALA A C 1
ATOM 6290 O O . ALA A 1 786 ? 0.423 17.807 -43.196 1.00 72.62 786 ALA A O 1
ATOM 6291 N N . VAL A 1 787 ? 0.743 18.281 -45.368 1.00 77.38 787 VAL A N 1
ATOM 6292 C CA . VAL A 1 787 ? 0.040 19.579 -45.346 1.00 77.38 787 VAL A CA 1
ATOM 6293 C C . VAL A 1 787 ? -1.435 19.408 -44.961 1.00 77.38 787 VAL A C 1
ATOM 6295 O O . VAL A 1 787 ? -2.219 18.793 -45.686 1.00 77.38 787 VAL A O 1
ATOM 6298 N N . LEU A 1 788 ? -1.822 20.009 -43.834 1.00 84.44 788 LEU A N 1
ATOM 6299 C CA . LEU A 1 788 ? -3.166 19.914 -43.261 1.00 84.44 788 LEU A CA 1
ATOM 6300 C C . LEU A 1 788 ? -4.164 20.767 -44.063 1.00 84.44 788 LEU A C 1
ATOM 6302 O O . LEU A 1 788 ? -4.015 21.985 -44.172 1.00 84.44 788 LEU A O 1
ATOM 6306 N N . LYS A 1 789 ? -5.191 20.133 -44.645 1.00 81.31 789 LYS A N 1
ATOM 6307 C CA . LYS A 1 789 ? -6.136 20.797 -45.568 1.00 81.31 789 LYS A CA 1
ATOM 6308 C C . LYS A 1 789 ? -7.401 21.313 -44.891 1.00 81.31 789 LYS A C 1
ATOM 6310 O O . LYS A 1 789 ? -7.885 22.374 -45.283 1.00 81.31 789 LYS A O 1
ATOM 6315 N N . ASP A 1 790 ? -7.923 20.585 -43.913 1.00 86.94 790 ASP A N 1
ATOM 6316 C CA . ASP A 1 790 ? -9.041 21.002 -43.060 1.00 86.94 790 ASP A CA 1
ATOM 6317 C C . ASP A 1 790 ? -8.987 20.194 -41.753 1.00 86.94 790 ASP A C 1
ATOM 6319 O O . ASP A 1 790 ? -9.496 19.075 -41.711 1.00 86.94 790 ASP A O 1
ATOM 6323 N N . PRO A 1 791 ? -8.221 20.639 -40.739 1.00 91.69 791 PRO A N 1
ATOM 6324 C CA . PRO A 1 791 ? -8.098 19.921 -39.474 1.00 91.69 791 PRO A CA 1
ATOM 6325 C C . PRO A 1 791 ? -9.329 20.157 -38.585 1.00 91.69 791 PRO A C 1
ATOM 6327 O O . PRO A 1 791 ? -9.698 21.309 -38.356 1.00 91.69 791 PRO A O 1
ATOM 6330 N N . SER A 1 792 ? -9.951 19.081 -38.093 1.00 91.38 792 SER A N 1
ATOM 6331 C CA . SER A 1 792 ? -11.178 19.129 -37.278 1.00 91.38 792 SER A CA 1
ATOM 6332 C C . SER A 1 792 ? -10.915 18.913 -35.788 1.00 91.38 792 SER A C 1
ATOM 6334 O O . SER A 1 792 ? -11.389 19.700 -34.973 1.00 91.38 792 SER A O 1
ATOM 6336 N N . SER A 1 793 ? -10.135 17.884 -35.445 1.00 94.56 793 SER A N 1
ATOM 6337 C CA . SER A 1 793 ? -9.906 17.414 -34.074 1.00 94.56 793 SER A CA 1
ATOM 6338 C C . SER A 1 793 ? -8.444 17.011 -33.841 1.00 94.56 793 SER A C 1
ATOM 6340 O O . SER A 1 793 ? -7.687 16.779 -34.792 1.00 94.56 793 SER A O 1
ATOM 6342 N N . VAL A 1 794 ? -8.027 16.979 -32.574 1.00 95.12 794 VAL A N 1
ATOM 6343 C CA . VAL A 1 794 ? -6.653 16.699 -32.142 1.00 95.12 794 VAL A CA 1
ATOM 6344 C C . VAL A 1 794 ? -6.634 16.015 -30.777 1.00 95.12 794 VAL A C 1
ATOM 6346 O O . VAL A 1 794 ? -7.410 16.377 -29.902 1.00 95.12 794 VAL A O 1
ATOM 6349 N N . ALA A 1 795 ? -5.704 15.083 -30.568 1.00 94.56 795 ALA A N 1
ATOM 6350 C CA . ALA A 1 795 ? -5.465 14.460 -29.268 1.00 94.56 795 ALA A CA 1
ATOM 6351 C C . ALA A 1 795 ? -3.982 14.108 -29.055 1.00 94.56 795 ALA A C 1
ATOM 6353 O O . ALA A 1 795 ? -3.221 13.934 -30.010 1.00 94.56 795 ALA A O 1
ATOM 6354 N N . PHE A 1 796 ? -3.570 13.965 -27.793 1.00 92.44 796 PHE A N 1
ATOM 6355 C CA . PHE A 1 796 ? -2.276 13.384 -27.431 1.00 92.44 796 PHE A CA 1
ATOM 6356 C C . PHE A 1 796 ? -2.420 11.884 -27.181 1.00 92.44 796 PHE A C 1
ATOM 6358 O O . PHE A 1 796 ? -3.179 11.456 -26.316 1.00 92.44 796 PHE A O 1
ATOM 6365 N N . THR A 1 797 ? -1.647 11.079 -27.905 1.00 91.25 797 THR A N 1
ATOM 6366 C CA . THR A 1 797 ? -1.481 9.652 -27.593 1.00 91.25 797 THR A CA 1
ATOM 6367 C C . THR A 1 797 ? -0.728 9.473 -26.273 1.00 91.25 797 THR A C 1
ATOM 6369 O O . THR A 1 797 ? 0.065 10.328 -25.877 1.00 91.25 797 THR A O 1
ATOM 6372 N N . GLN A 1 798 ? -0.863 8.304 -25.642 1.00 86.62 798 GLN A N 1
ATOM 6373 C CA . GLN A 1 798 ? -0.149 7.953 -24.405 1.00 86.62 798 GLN A CA 1
ATOM 6374 C C . GLN A 1 798 ? 1.397 8.059 -24.530 1.00 86.62 798 GLN A C 1
ATOM 6376 O O . GLN A 1 798 ? 2.097 8.218 -23.525 1.00 86.62 798 GLN A O 1
ATOM 6381 N N . SER A 1 799 ? 1.932 8.029 -25.761 1.00 87.00 799 SER A N 1
ATOM 6382 C CA . SER A 1 799 ? 3.355 8.239 -26.091 1.00 87.00 799 SER A CA 1
ATOM 6383 C C . SER A 1 799 ? 3.825 9.706 -26.051 1.00 87.00 799 SER A C 1
ATOM 6385 O O . SER A 1 799 ? 5.023 9.962 -26.144 1.00 87.00 799 SER A O 1
ATOM 6387 N N . GLY A 1 800 ? 2.903 10.671 -25.964 1.00 87.38 800 GLY A N 1
ATOM 6388 C CA . GLY A 1 800 ? 3.161 12.101 -26.173 1.00 87.38 800 GLY A CA 1
ATOM 6389 C C . GLY A 1 800 ? 3.132 12.542 -27.647 1.00 87.38 800 GLY A C 1
ATOM 6390 O O . GLY A 1 800 ? 3.254 13.732 -27.934 1.00 87.38 800 GLY A O 1
ATOM 6391 N N . SER A 1 801 ? 2.955 11.622 -28.602 1.00 91.50 801 SER A N 1
ATOM 6392 C CA . SER A 1 801 ? 2.748 11.963 -30.021 1.00 91.50 801 SER A CA 1
ATOM 6393 C C . SER A 1 801 ? 1.354 12.562 -30.242 1.00 91.50 801 SER A C 1
ATOM 6395 O O . SER A 1 801 ? 0.383 12.109 -29.632 1.00 91.50 801 SER A O 1
ATOM 6397 N N . VAL A 1 802 ? 1.258 13.562 -31.118 1.00 92.81 802 VAL A N 1
ATOM 6398 C CA . VAL A 1 802 ? 0.038 14.317 -31.433 1.00 92.81 802 VAL A CA 1
ATOM 6399 C C . VAL A 1 802 ? -0.657 13.695 -32.640 1.00 92.81 802 VAL A C 1
ATOM 6401 O O . VAL A 1 802 ? -0.076 13.611 -33.720 1.00 92.81 802 VAL A O 1
ATOM 6404 N N . MET A 1 803 ? -1.914 13.306 -32.471 1.00 94.06 803 MET A N 1
ATOM 6405 C CA . MET A 1 803 ? -2.786 12.822 -33.539 1.00 94.06 803 MET A CA 1
ATOM 6406 C C . MET A 1 803 ? -3.745 13.928 -33.968 1.00 94.06 803 MET A C 1
ATOM 6408 O O . MET A 1 803 ? -4.391 14.538 -33.123 1.00 94.06 803 MET A O 1
ATOM 6412 N N . VAL A 1 804 ? -3.855 14.174 -35.273 1.00 94.06 804 VAL A N 1
ATOM 6413 C CA . VAL A 1 804 ? -4.736 15.188 -35.872 1.00 94.06 804 VAL A CA 1
ATOM 6414 C C . VAL A 1 804 ? -5.644 14.515 -36.895 1.00 94.06 804 VAL A C 1
ATOM 6416 O O . VAL A 1 804 ? -5.147 13.833 -37.790 1.00 94.06 804 VAL A O 1
ATOM 6419 N N . ILE A 1 805 ? -6.955 14.748 -36.827 1.00 93.31 805 ILE A N 1
ATOM 6420 C CA . ILE A 1 805 ? -7.848 14.467 -37.958 1.00 93.31 805 ILE A CA 1
ATOM 6421 C C . ILE A 1 805 ? -7.785 15.660 -38.913 1.00 93.31 805 ILE A C 1
ATOM 6423 O O . ILE A 1 805 ? -8.033 16.798 -38.509 1.00 93.31 805 ILE A O 1
ATOM 6427 N N . SER A 1 806 ? -7.466 15.420 -40.188 1.00 90.81 806 SER A N 1
ATOM 6428 C CA . SER A 1 806 ? -7.541 16.439 -41.237 1.00 90.81 806 SER A CA 1
ATOM 6429 C C . SER A 1 806 ? -8.082 15.872 -42.542 1.00 90.81 806 SER A C 1
ATOM 6431 O O . SER A 1 806 ? -7.577 14.868 -43.037 1.00 90.81 806 SER A O 1
ATOM 6433 N N . ALA A 1 807 ? -9.105 16.528 -43.102 1.00 85.50 807 ALA A N 1
ATOM 6434 C CA . ALA A 1 807 ? -9.786 16.115 -44.334 1.00 85.50 807 ALA A CA 1
ATOM 6435 C C . ALA A 1 807 ? -10.170 14.613 -44.355 1.00 85.50 807 ALA A C 1
ATOM 6437 O O . ALA A 1 807 ? -9.930 13.919 -45.340 1.00 85.50 807 ALA A O 1
ATOM 6438 N N . GLY A 1 808 ? -10.718 14.106 -43.242 1.00 82.81 808 GLY A N 1
ATOM 6439 C CA . GLY A 1 808 ? -11.137 12.705 -43.090 1.00 82.81 808 GLY A CA 1
ATOM 6440 C C . GLY A 1 808 ? -10.000 11.688 -42.908 1.00 82.81 808 GLY A C 1
ATOM 6441 O O . GLY A 1 808 ? -10.260 10.492 -42.898 1.00 82.81 808 GLY A O 1
ATOM 6442 N N . SER A 1 809 ? -8.743 12.123 -42.762 1.00 88.12 809 SER A N 1
ATOM 6443 C CA . SER A 1 809 ? -7.589 11.245 -42.504 1.00 88.12 809 SER A CA 1
ATOM 6444 C C . SER A 1 809 ? -6.983 11.500 -41.124 1.00 88.12 809 SER A C 1
ATOM 6446 O O . SER A 1 809 ? -6.854 12.650 -40.704 1.00 88.12 809 SER A O 1
ATOM 6448 N N . MET A 1 810 ? -6.562 10.438 -40.432 1.00 91.81 810 MET A N 1
ATOM 6449 C CA . MET A 1 810 ? -5.820 10.527 -39.169 1.00 91.81 810 MET A CA 1
ATOM 6450 C C . MET A 1 810 ? -4.317 10.661 -39.448 1.00 91.81 810 MET A C 1
ATOM 6452 O O . MET A 1 810 ? -3.735 9.851 -40.167 1.00 91.81 810 MET A O 1
ATOM 6456 N N . ILE A 1 811 ? -3.679 11.692 -38.896 1.00 92.31 811 ILE A N 1
ATOM 6457 C CA . ILE A 1 811 ? -2.289 12.065 -39.187 1.00 92.31 811 ILE A CA 1
ATOM 6458 C C . ILE A 1 811 ? -1.517 12.211 -37.871 1.00 92.31 811 ILE A C 1
ATOM 6460 O O . ILE A 1 811 ? -1.888 13.005 -37.005 1.00 92.31 811 ILE A O 1
ATOM 6464 N N . CYS A 1 812 ? -0.439 11.443 -37.727 1.00 92.19 812 CYS A N 1
ATOM 6465 C CA . CYS A 1 812 ? 0.381 11.373 -36.523 1.00 92.19 812 CYS A CA 1
ATOM 6466 C C . CYS A 1 812 ? 1.643 12.239 -36.648 1.00 92.19 812 CYS A C 1
ATOM 6468 O O . CYS A 1 812 ? 2.362 12.171 -37.651 1.00 92.19 812 CYS A O 1
ATOM 6470 N N . PHE A 1 813 ? 1.933 13.018 -35.605 1.00 91.06 813 PHE A N 1
ATOM 6471 C CA . PHE A 1 813 ? 3.103 13.884 -35.474 1.00 91.06 813 PHE A CA 1
ATOM 6472 C C . PHE A 1 813 ? 3.810 13.662 -34.129 1.00 91.06 813 PHE A C 1
ATOM 6474 O O . PHE A 1 813 ? 3.186 13.355 -33.116 1.00 91.06 813 PHE A O 1
ATOM 6481 N N . THR A 1 814 ? 5.122 13.886 -34.068 1.00 88.69 814 THR A N 1
ATOM 6482 C CA . THR A 1 814 ? 5.863 13.884 -32.797 1.00 88.69 814 THR A CA 1
ATOM 6483 C C . THR A 1 814 ? 5.483 15.093 -31.930 1.00 88.69 814 THR A C 1
ATOM 6485 O O . THR A 1 814 ? 5.157 16.162 -32.449 1.00 88.69 814 THR A O 1
ATOM 6488 N N . ALA A 1 815 ? 5.696 15.009 -30.611 1.00 82.19 815 ALA A N 1
ATOM 6489 C CA . ALA A 1 815 ? 5.682 16.180 -29.714 1.00 82.19 815 ALA A CA 1
ATOM 6490 C C . ALA A 1 815 ? 6.653 17.307 -30.149 1.00 82.19 815 ALA A C 1
ATOM 6492 O O . ALA A 1 815 ? 6.518 18.467 -29.759 1.00 82.19 815 ALA A O 1
ATOM 6493 N N . SER A 1 816 ? 7.668 16.978 -30.959 1.00 80.31 816 SER A N 1
ATOM 6494 C CA . SER A 1 816 ? 8.611 17.945 -31.531 1.00 80.31 816 SER A CA 1
ATOM 6495 C C . SER A 1 816 ? 8.128 18.598 -32.836 1.00 80.31 816 SER A C 1
ATOM 6497 O O . SER A 1 816 ? 8.746 19.582 -33.252 1.00 80.31 816 SER A O 1
ATOM 6499 N N . GLY A 1 817 ? 7.025 18.118 -33.421 1.00 80.81 817 GLY A N 1
ATOM 6500 C CA . GLY A 1 817 ? 6.341 18.674 -34.590 1.00 80.81 817 GLY A CA 1
ATOM 6501 C C . GLY A 1 817 ? 6.694 18.047 -35.944 1.00 80.81 817 GLY A C 1
ATOM 6502 O O . GLY A 1 817 ? 6.352 18.622 -36.973 1.00 80.81 817 GLY A O 1
ATOM 6503 N N . LYS A 1 818 ? 7.386 16.900 -35.965 1.00 86.56 818 LYS A N 1
ATOM 6504 C CA . LYS A 1 818 ? 7.692 16.152 -37.197 1.00 86.56 818 LYS A CA 1
ATOM 6505 C C . LYS A 1 818 ? 6.537 15.222 -37.559 1.00 86.56 818 LYS A C 1
ATOM 6507 O O . LYS A 1 818 ? 5.902 14.686 -36.656 1.00 86.56 818 LYS A O 1
ATOM 6512 N N . PHE A 1 819 ? 6.293 15.003 -38.847 1.00 90.56 819 PHE A N 1
ATOM 6513 C CA . PHE A 1 819 ? 5.380 13.957 -39.317 1.00 90.56 819 PHE A CA 1
ATOM 6514 C C . PHE A 1 819 ? 5.908 12.562 -38.925 1.00 90.56 819 PHE A C 1
ATOM 6516 O O . PHE A 1 819 ? 7.119 12.357 -38.838 1.00 90.56 819 PHE A O 1
ATOM 6523 N N . ILE A 1 820 ? 4.997 11.626 -38.642 1.00 89.62 820 ILE A N 1
ATOM 6524 C CA . ILE A 1 820 ? 5.305 10.216 -38.354 1.00 89.62 820 ILE A CA 1
ATOM 6525 C C . ILE A 1 820 ? 4.646 9.318 -39.405 1.00 89.62 820 ILE A C 1
ATOM 6527 O O . ILE A 1 820 ? 5.329 8.552 -40.078 1.00 89.62 820 ILE A O 1
ATOM 6531 N N . ALA A 1 821 ? 3.318 9.390 -39.522 1.00 89.31 821 ALA A N 1
ATOM 6532 C CA . ALA A 1 821 ? 2.532 8.537 -40.408 1.00 89.31 821 ALA A CA 1
ATOM 6533 C C . ALA A 1 821 ? 1.142 9.132 -40.669 1.00 89.31 821 ALA A C 1
ATOM 6535 O O . ALA A 1 821 ? 0.594 9.845 -39.827 1.00 89.31 821 ALA A O 1
ATOM 6536 N N . GLN A 1 822 ? 0.544 8.775 -41.805 1.00 90.19 822 GLN A N 1
ATOM 6537 C CA . GLN A 1 822 ? -0.900 8.864 -42.008 1.00 90.19 822 GLN A CA 1
ATOM 6538 C C . GLN A 1 822 ? -1.498 7.479 -41.736 1.00 90.19 822 GLN A C 1
ATOM 6540 O O . GLN A 1 822 ? -1.037 6.484 -42.296 1.00 90.19 822 GLN A O 1
ATOM 6545 N N . ILE A 1 823 ? -2.498 7.414 -40.862 1.00 88.81 823 ILE A N 1
ATOM 6546 C CA . ILE A 1 823 ? -3.174 6.179 -40.465 1.00 88.81 823 ILE A CA 1
ATOM 6547 C C . ILE A 1 823 ? -4.451 6.054 -41.296 1.00 88.81 823 ILE A C 1
ATOM 6549 O O . ILE A 1 823 ? -5.429 6.770 -41.088 1.00 88.81 823 ILE A O 1
ATOM 6553 N N . ASN A 1 824 ? -4.409 5.136 -42.262 1.00 82.50 824 ASN A N 1
ATOM 6554 C CA . ASN A 1 824 ? -5.538 4.785 -43.116 1.00 82.50 824 ASN A CA 1
ATOM 6555 C C . ASN A 1 824 ? -6.180 3.504 -42.572 1.00 82.50 824 ASN A C 1
ATOM 6557 O O . ASN A 1 824 ? -5.628 2.418 -42.744 1.00 82.50 824 ASN A O 1
ATOM 6561 N N . ASN A 1 825 ? -7.337 3.626 -41.924 1.00 86.62 825 ASN A N 1
ATOM 6562 C CA . ASN A 1 825 ? -8.102 2.490 -41.418 1.00 86.62 825 ASN A CA 1
ATOM 6563 C C . ASN A 1 825 ? -9.359 2.294 -42.280 1.00 86.62 825 ASN A C 1
ATOM 6565 O O . ASN A 1 825 ? -10.172 3.204 -42.412 1.00 86.62 825 ASN A O 1
ATOM 6569 N N . LYS A 1 826 ? -9.522 1.095 -42.857 1.00 88.06 826 LYS A N 1
ATOM 6570 C CA . LYS A 1 826 ? -10.617 0.742 -43.787 1.00 88.06 826 LYS A CA 1
ATOM 6571 C C . LYS A 1 826 ? -12.028 0.828 -43.182 1.00 88.06 826 LYS A C 1
ATOM 6573 O O . LYS A 1 826 ? -13.002 0.758 -43.921 1.00 88.06 826 LYS A O 1
ATOM 6578 N N . HIS A 1 827 ? -12.133 0.919 -41.856 1.00 91.00 827 HIS A N 1
ATOM 6579 C CA . HIS A 1 827 ? -13.396 1.036 -41.127 1.00 91.00 827 HIS A CA 1
ATOM 6580 C C . HIS A 1 827 ? -13.806 2.489 -40.843 1.00 91.00 827 HIS A C 1
ATOM 6582 O O . HIS A 1 827 ? -14.871 2.701 -40.265 1.00 91.00 827 HIS A O 1
ATOM 6588 N N . LEU A 1 828 ? -12.979 3.467 -41.234 1.00 92.12 828 LEU A N 1
ATOM 6589 C CA . LEU A 1 828 ? -13.286 4.894 -41.160 1.00 92.12 828 LEU A CA 1
ATOM 6590 C C . LEU A 1 828 ? -13.778 5.395 -42.524 1.00 92.12 828 LEU A C 1
ATOM 6592 O O . LEU A 1 828 ? -13.154 5.113 -43.549 1.00 92.12 828 LEU A O 1
ATOM 6596 N N . LYS A 1 829 ? -14.875 6.156 -42.537 1.00 91.44 829 LYS A N 1
ATOM 6597 C CA . LYS A 1 829 ? -15.434 6.810 -43.728 1.00 91.44 829 LYS A CA 1
ATOM 6598 C C . LYS A 1 829 ? -15.189 8.315 -43.691 1.00 91.44 829 LYS A C 1
ATOM 6600 O O . LYS A 1 829 ? -14.554 8.852 -44.594 1.00 91.44 829 LYS A O 1
ATOM 6605 N N . VAL A 1 830 ? -15.686 8.990 -42.652 1.00 92.31 830 VAL A N 1
ATOM 6606 C CA . VAL A 1 830 ? -15.495 10.428 -42.414 1.00 92.31 830 VAL A CA 1
ATOM 6607 C C . VAL A 1 830 ? -15.263 10.649 -40.909 1.00 92.31 830 VAL A C 1
ATOM 6609 O O . VAL A 1 830 ? -16.144 11.137 -40.200 1.00 92.31 830 VAL A O 1
ATOM 6612 N N . PRO A 1 831 ? -14.082 10.277 -40.379 1.00 93.81 831 PRO A N 1
ATOM 6613 C CA . PRO A 1 831 ? -13.749 10.525 -38.981 1.00 93.81 831 PRO A CA 1
ATOM 6614 C C . PRO A 1 831 ? -13.731 12.038 -38.719 1.00 93.81 831 PRO A C 1
ATOM 6616 O O . PRO A 1 831 ? -13.126 12.799 -39.479 1.00 93.81 831 PRO A O 1
ATOM 6619 N N . PHE A 1 832 ? -14.407 12.469 -37.652 1.00 91.56 832 PHE A N 1
ATOM 6620 C CA . PHE A 1 832 ? -14.642 13.876 -37.321 1.00 91.56 832 PHE A CA 1
ATOM 6621 C C . PHE A 1 832 ? -13.927 14.303 -36.032 1.00 91.56 832 PHE A C 1
ATOM 6623 O O . PHE A 1 832 ? -13.095 15.217 -36.092 1.00 91.56 832 PHE A O 1
ATOM 6630 N N . SER A 1 833 ? -14.193 13.622 -34.907 1.00 94.81 833 SER A N 1
ATOM 6631 C CA . SER A 1 833 ? -13.463 13.809 -33.641 1.00 94.81 833 SER A CA 1
ATOM 6632 C C . SER A 1 833 ? -12.727 12.544 -33.192 1.00 94.81 833 SER A C 1
ATOM 6634 O O . SER A 1 833 ? -13.100 11.428 -33.557 1.00 94.81 833 SER A O 1
ATOM 6636 N N . LEU A 1 834 ? -11.653 12.746 -32.427 1.00 95.38 834 LEU A N 1
ATOM 6637 C CA . LEU A 1 834 ? -10.751 11.733 -31.888 1.00 95.38 834 LEU A CA 1
ATOM 6638 C C . LEU A 1 834 ? -10.432 12.081 -30.433 1.00 95.38 834 LEU A C 1
ATOM 6640 O O . LEU A 1 834 ? -9.887 13.149 -30.164 1.00 95.38 834 LEU A O 1
ATOM 6644 N N . THR A 1 835 ? -10.662 11.141 -29.522 1.00 95.50 835 THR A N 1
ATOM 6645 C CA . THR A 1 835 ? -10.158 11.194 -28.145 1.00 95.50 835 THR A CA 1
ATOM 6646 C C . THR A 1 835 ? -9.327 9.942 -27.844 1.00 95.50 835 THR A C 1
ATOM 6648 O O . THR A 1 835 ? -9.318 8.979 -28.617 1.00 95.50 835 THR A O 1
ATOM 6651 N N . ILE A 1 836 ? -8.558 9.962 -26.754 1.00 93.69 836 ILE A N 1
ATOM 6652 C CA . ILE A 1 836 ? -7.676 8.858 -26.354 1.00 93.69 836 ILE A CA 1
ATOM 6653 C C . ILE A 1 836 ? -8.092 8.401 -24.957 1.00 93.69 836 ILE A C 1
ATOM 6655 O O . ILE A 1 836 ? -8.085 9.191 -24.013 1.00 93.69 836 ILE A O 1
ATOM 6659 N N . ALA A 1 837 ? -8.462 7.128 -24.831 1.00 91.75 837 ALA A N 1
ATOM 6660 C CA . ALA A 1 837 ? -8.822 6.512 -23.562 1.00 91.75 837 ALA A CA 1
ATOM 6661 C C . ALA A 1 837 ? -7.588 6.322 -22.657 1.00 91.75 837 ALA A C 1
ATOM 6663 O O . ALA A 1 837 ? -6.442 6.343 -23.113 1.00 91.75 837 ALA A O 1
ATOM 6664 N N . ARG A 1 838 ? -7.807 6.106 -21.352 1.00 87.62 838 ARG A N 1
ATOM 6665 C CA . ARG A 1 838 ? -6.727 5.975 -20.348 1.00 87.62 838 ARG A CA 1
ATOM 6666 C C . ARG A 1 838 ? -5.753 4.820 -20.641 1.00 87.62 838 ARG A C 1
ATOM 6668 O O . ARG A 1 838 ? -4.565 4.926 -20.332 1.00 87.62 838 ARG A O 1
ATOM 6675 N N . ASP A 1 839 ? -6.253 3.755 -21.259 1.00 89.00 839 ASP A N 1
ATOM 6676 C CA . ASP A 1 839 ? -5.501 2.582 -21.731 1.00 89.00 839 ASP A CA 1
ATOM 6677 C C . ASP A 1 839 ? -4.761 2.805 -23.070 1.00 89.00 839 ASP A C 1
ATOM 6679 O O . ASP A 1 839 ? -3.985 1.956 -23.500 1.00 89.00 839 ASP A O 1
ATOM 6683 N N . GLY A 1 840 ? -4.959 3.959 -23.715 1.00 91.06 840 GLY A N 1
ATOM 6684 C CA . GLY A 1 840 ? -4.361 4.321 -24.996 1.00 91.06 840 GLY A CA 1
ATOM 6685 C C . GLY A 1 840 ? -5.208 3.993 -26.230 1.00 91.06 840 GLY A C 1
ATOM 6686 O O . GLY A 1 840 ? -4.800 4.388 -27.323 1.00 91.06 840 GLY A O 1
ATOM 6687 N N . ARG A 1 841 ? -6.368 3.326 -26.102 1.00 94.62 841 ARG A N 1
ATOM 6688 C CA . ARG A 1 841 ? -7.294 3.103 -27.230 1.00 94.62 841 ARG A CA 1
ATOM 6689 C C . ARG A 1 841 ? -7.772 4.435 -27.810 1.00 94.62 841 ARG A C 1
ATOM 6691 O O . ARG A 1 841 ? -7.996 5.402 -27.079 1.00 94.62 841 ARG A O 1
ATOM 6698 N N . MET A 1 842 ? -7.952 4.484 -29.127 1.00 95.12 842 MET A N 1
ATOM 6699 C CA . MET A 1 842 ? -8.464 5.675 -29.810 1.00 95.12 842 MET A CA 1
ATOM 6700 C C . MET A 1 842 ? -9.982 5.587 -29.928 1.00 95.12 842 MET A C 1
ATOM 6702 O O . MET A 1 842 ? -10.483 4.610 -30.476 1.00 95.12 842 MET A O 1
ATOM 6706 N N . VAL A 1 843 ? -10.713 6.597 -29.460 1.00 96.56 843 VAL A N 1
ATOM 6707 C CA . VAL A 1 843 ? -12.171 6.684 -29.623 1.00 96.56 843 VAL A CA 1
ATOM 6708 C C . VAL A 1 843 ? -12.461 7.719 -30.705 1.00 96.56 843 VAL A C 1
ATOM 6710 O O . VAL A 1 843 ? -12.100 8.887 -30.567 1.00 96.56 843 VAL A O 1
ATOM 6713 N N . VAL A 1 844 ? -13.066 7.284 -31.808 1.00 96.50 844 VAL A N 1
ATOM 6714 C CA . VAL A 1 844 ? -13.286 8.090 -33.015 1.00 96.50 844 VAL A CA 1
ATOM 6715 C C . VAL A 1 844 ? -14.779 8.204 -33.293 1.00 96.50 844 VAL A C 1
ATOM 6717 O O . VAL A 1 844 ? -15.474 7.193 -33.370 1.00 96.50 844 VAL A O 1
ATOM 6720 N N . CYS A 1 845 ? -15.267 9.428 -33.481 1.00 95.88 845 CYS A N 1
ATOM 6721 C CA . CYS A 1 845 ? -16.613 9.686 -33.992 1.00 95.88 845 CYS A CA 1
ATOM 6722 C C . CYS A 1 845 ? -16.561 9.783 -35.519 1.00 95.88 845 CYS A C 1
ATOM 6724 O O . CYS A 1 845 ? -15.845 10.638 -36.049 1.00 95.88 845 CYS A O 1
ATOM 6726 N N . ASP A 1 846 ? -17.293 8.921 -36.224 1.00 94.25 846 ASP A N 1
ATOM 6727 C CA . ASP A 1 846 ? -17.352 8.894 -37.687 1.00 94.25 846 ASP A CA 1
ATOM 6728 C C . ASP A 1 846 ? -18.701 9.422 -38.187 1.00 94.25 846 ASP A C 1
ATOM 6730 O O . ASP A 1 846 ? -19.754 8.829 -37.945 1.00 94.25 846 ASP A O 1
ATOM 6734 N N . SER A 1 847 ? -18.679 10.543 -38.909 1.00 92.25 847 SER A N 1
ATOM 6735 C CA . SER A 1 847 ? -19.890 11.154 -39.463 1.00 92.25 847 SER A CA 1
ATOM 6736 C C . SER A 1 847 ? -20.342 10.527 -40.785 1.00 92.25 847 SER A C 1
ATOM 6738 O O . SER A 1 847 ? -21.456 10.787 -41.233 1.00 92.25 847 SER A O 1
ATOM 6740 N N . GLY A 1 848 ? -19.524 9.663 -41.396 1.00 90.88 848 GLY A N 1
ATOM 6741 C CA . GLY A 1 848 ? -19.840 8.956 -42.639 1.00 90.88 848 GLY A CA 1
ATOM 6742 C C . GLY A 1 848 ? -20.639 7.664 -42.439 1.00 90.88 848 GLY A C 1
ATOM 6743 O O . GLY A 1 848 ? -21.230 7.155 -43.394 1.00 90.88 848 GLY A O 1
ATOM 6744 N N . ASP A 1 849 ? -20.667 7.115 -41.222 1.00 91.25 849 ASP A N 1
ATOM 6745 C CA . ASP A 1 849 ? -21.599 6.045 -40.828 1.00 91.25 849 ASP A CA 1
ATOM 6746 C C . ASP A 1 849 ? -22.258 6.225 -39.456 1.00 91.25 849 ASP A C 1
ATOM 6748 O O . ASP A 1 849 ? -22.853 5.281 -38.941 1.00 91.25 849 ASP A O 1
ATOM 6752 N N . LYS A 1 850 ? -22.213 7.447 -38.911 1.00 93.44 850 LYS A N 1
ATOM 6753 C CA . LYS A 1 850 ? -22.895 7.861 -37.673 1.00 93.44 850 LYS A CA 1
ATOM 6754 C C . LYS A 1 850 ? -22.538 6.993 -36.454 1.00 93.44 850 LYS A C 1
ATOM 6756 O O . LYS A 1 850 ? -23.354 6.821 -35.553 1.00 93.44 850 LYS A O 1
ATOM 6761 N N . SER A 1 851 ? -21.324 6.441 -36.413 1.00 94.81 851 SER A N 1
ATOM 6762 C CA . SER A 1 851 ? -20.907 5.504 -35.364 1.00 94.81 851 SER A CA 1
ATOM 6763 C C . SER A 1 851 ? -19.697 5.988 -34.567 1.00 94.81 851 SER A C 1
ATOM 6765 O O . SER A 1 851 ? -18.853 6.748 -35.049 1.00 94.81 851 SER A O 1
ATOM 6767 N N . VAL A 1 852 ? -19.615 5.526 -33.320 1.00 97.06 852 VAL A N 1
ATOM 6768 C CA . VAL A 1 852 ? -18.418 5.616 -32.485 1.00 97.06 852 VAL A CA 1
ATOM 6769 C C . VAL A 1 852 ? -17.606 4.343 -32.684 1.00 97.06 852 VAL A C 1
ATOM 6771 O O . VAL A 1 852 ? -18.127 3.229 -32.604 1.00 97.06 852 VAL A O 1
ATOM 6774 N N . LYS A 1 853 ? -16.314 4.513 -32.956 1.00 96.31 853 LYS A N 1
ATOM 6775 C CA . LYS A 1 853 ? -15.371 3.441 -33.275 1.00 96.31 853 LYS A CA 1
ATOM 6776 C C . LYS A 1 853 ? -14.220 3.479 -32.285 1.00 96.31 853 LYS A C 1
ATOM 6778 O O . LYS A 1 853 ? -13.579 4.517 -32.123 1.00 96.31 853 LYS A O 1
ATOM 6783 N N . VAL A 1 854 ? -13.938 2.352 -31.643 1.00 96.81 854 VAL A N 1
ATOM 6784 C CA . VAL A 1 854 ? -12.781 2.200 -30.755 1.00 96.81 854 VAL A CA 1
ATOM 6785 C C . VAL A 1 854 ? -11.702 1.441 -31.511 1.00 96.81 854 VAL A C 1
ATOM 6787 O O . VAL A 1 854 ? -11.941 0.335 -32.000 1.00 96.81 854 VAL A O 1
ATOM 6790 N N . LEU A 1 855 ? -10.523 2.044 -31.630 1.00 96.19 855 LEU A N 1
ATOM 6791 C CA . LEU A 1 855 ? -9.385 1.507 -32.370 1.00 96.19 855 LEU A CA 1
ATOM 6792 C C . LEU A 1 855 ? -8.220 1.166 -31.434 1.00 96.19 855 LEU A C 1
ATOM 6794 O O . LEU A 1 855 ? -8.123 1.677 -30.312 1.00 96.19 855 LEU A O 1
ATOM 6798 N N . SER A 1 856 ? -7.301 0.341 -31.933 1.00 94.38 856 SER A N 1
ATOM 6799 C CA . SER A 1 856 ? -6.007 0.069 -31.299 1.00 94.38 856 SER A CA 1
ATOM 6800 C C . SER A 1 856 ? -5.215 1.361 -30.997 1.00 94.38 856 SER A C 1
ATOM 6802 O O . SER A 1 856 ? -5.410 2.375 -31.673 1.00 94.38 856 SER A O 1
ATOM 6804 N N . PRO A 1 857 ? -4.261 1.353 -30.041 1.00 93.12 857 PRO A N 1
ATOM 6805 C CA . PRO A 1 857 ? -3.411 2.517 -29.742 1.00 93.12 857 PRO A CA 1
ATOM 6806 C C . PRO A 1 857 ? -2.501 3.004 -30.887 1.00 93.12 857 PRO A C 1
ATOM 6808 O O . PRO A 1 857 ? -1.864 4.049 -30.761 1.00 93.12 857 PRO A O 1
ATOM 6811 N N . ASP A 1 858 ? -2.436 2.277 -32.008 1.00 89.12 858 ASP A N 1
ATOM 6812 C CA . ASP A 1 858 ? -1.786 2.693 -33.259 1.00 89.12 858 ASP A CA 1
ATOM 6813 C C . ASP A 1 858 ? -2.782 3.047 -34.390 1.00 89.12 858 ASP A C 1
ATOM 6815 O O . ASP A 1 858 ? -2.368 3.380 -35.502 1.00 89.12 858 ASP A O 1
ATOM 6819 N N . GLY A 1 859 ? -4.088 2.973 -34.108 1.00 89.38 859 GLY A N 1
ATOM 6820 C CA . GLY A 1 859 ? -5.204 3.308 -34.992 1.00 89.38 859 GLY A CA 1
ATOM 6821 C C . GLY A 1 859 ? -5.477 2.327 -36.141 1.00 89.38 859 GLY A C 1
ATOM 6822 O O . GLY A 1 859 ? -6.373 2.591 -36.947 1.00 89.38 859 GLY A O 1
ATOM 6823 N N . LYS A 1 860 ? -4.733 1.218 -36.263 1.00 89.69 860 LYS A N 1
ATOM 6824 C CA . LYS A 1 860 ? -4.850 0.296 -37.410 1.00 89.69 860 LYS A CA 1
ATOM 6825 C C . LYS A 1 860 ? -6.004 -0.699 -37.306 1.00 89.69 860 LYS A C 1
ATOM 6827 O O . LYS A 1 860 ? -6.591 -1.041 -38.331 1.00 89.69 860 LYS A O 1
ATOM 6832 N N . GLU A 1 861 ? -6.323 -1.167 -36.105 1.00 94.00 861 GLU A N 1
ATOM 6833 C CA . GLU A 1 861 ? -7.323 -2.214 -35.879 1.00 94.00 861 GLU A CA 1
ATOM 6834 C C . GLU A 1 861 ? -8.607 -1.613 -35.307 1.00 94.00 861 GLU A C 1
ATOM 6836 O O . GLU A 1 861 ? -8.559 -0.729 -34.453 1.00 94.00 861 GLU A O 1
ATOM 6841 N N . LEU A 1 862 ? -9.761 -2.084 -35.787 1.00 96.06 862 LEU A N 1
ATOM 6842 C CA . LEU A 1 862 ? -11.062 -1.782 -35.195 1.00 96.06 862 LEU A CA 1
ATOM 6843 C C . LEU A 1 862 ? -11.317 -2.791 -34.072 1.00 96.06 862 LEU A C 1
ATOM 6845 O O . LEU A 1 862 ? -11.481 -3.976 -34.345 1.00 96.06 862 LEU A O 1
ATOM 6849 N N . LEU A 1 863 ? -11.369 -2.315 -32.830 1.00 95.19 863 LEU A N 1
ATOM 6850 C CA . LEU A 1 863 ? -11.688 -3.134 -31.659 1.00 95.19 863 LEU A CA 1
ATOM 6851 C C . LEU A 1 863 ? -13.202 -3.202 -31.421 1.00 95.19 863 LEU A C 1
ATOM 6853 O O . LEU A 1 863 ? -13.708 -4.206 -30.931 1.00 95.19 863 LEU A O 1
ATOM 6857 N N . GLN A 1 864 ? -13.922 -2.124 -31.747 1.00 95.50 864 GLN A N 1
ATOM 6858 C CA . GLN A 1 864 ? -15.340 -1.966 -31.427 1.00 95.50 864 GLN A CA 1
ATOM 6859 C C . GLN A 1 864 ? -15.990 -0.908 -32.326 1.00 95.50 864 GLN A C 1
ATOM 6861 O O . GLN A 1 864 ? -15.350 0.088 -32.663 1.00 95.50 864 GLN A O 1
ATOM 6866 N N . SER A 1 865 ? -17.267 -1.076 -32.670 1.00 95.94 865 SER A N 1
ATOM 6867 C CA . SER A 1 865 ? -18.072 -0.058 -33.358 1.00 95.94 865 SER A CA 1
ATOM 6868 C C . SER A 1 865 ? -19.500 -0.112 -32.823 1.00 95.94 865 SER A C 1
ATOM 6870 O O . SER A 1 865 ? -20.072 -1.197 -32.765 1.00 95.94 865 SER A O 1
ATOM 6872 N N . PHE A 1 866 ? -20.072 1.030 -32.446 1.00 95.75 866 PHE A N 1
ATOM 6873 C CA . PHE A 1 866 ? -21.449 1.135 -31.955 1.00 95.75 866 PHE A CA 1
ATOM 6874 C C . PHE A 1 866 ? -22.082 2.476 -32.349 1.00 95.75 866 PHE A C 1
ATOM 6876 O O . PHE A 1 866 ? -21.388 3.434 -32.686 1.00 95.75 866 PHE A O 1
ATOM 6883 N N . SER A 1 867 ? -23.408 2.548 -32.316 1.00 92.56 867 SER A N 1
ATOM 6884 C CA . SER A 1 867 ? -24.196 3.761 -32.559 1.00 92.56 867 SER A CA 1
ATOM 6885 C C . SER A 1 867 ? -25.319 3.848 -31.527 1.00 92.56 867 SER A C 1
ATOM 6887 O O . SER A 1 867 ? -25.650 2.859 -30.870 1.00 92.56 867 SER A O 1
ATOM 6889 N N . ALA A 1 868 ? -25.913 5.027 -31.363 1.00 89.12 868 ALA A N 1
ATOM 6890 C CA . ALA A 1 868 ? -27.162 5.141 -30.619 1.00 89.12 868 ALA A CA 1
ATOM 6891 C C . ALA A 1 868 ? -28.296 4.392 -31.361 1.00 89.12 868 ALA A C 1
ATOM 6893 O O . ALA A 1 868 ? -28.337 4.456 -32.591 1.00 89.12 868 ALA A O 1
ATOM 6894 N N . PRO A 1 869 ? -29.204 3.691 -30.653 1.00 80.38 869 PRO A N 1
ATOM 6895 C CA . PRO A 1 869 ? -30.316 2.976 -31.287 1.00 80.38 869 PRO A CA 1
ATOM 6896 C C . PRO A 1 869 ? -31.369 3.932 -31.869 1.00 80.38 869 PRO A C 1
ATOM 6898 O O . PRO A 1 869 ? -31.806 3.748 -32.999 1.00 80.38 869 PRO A O 1
ATOM 6901 N N . ASP A 1 870 ? -31.712 4.987 -31.123 1.00 80.06 870 ASP A N 1
ATOM 6902 C CA . ASP A 1 870 ? -32.804 5.921 -31.437 1.00 80.06 870 ASP A CA 1
ATOM 6903 C C . ASP A 1 870 ? -32.291 7.316 -31.847 1.00 80.06 870 ASP A C 1
ATOM 6905 O O . ASP A 1 870 ? -32.862 8.343 -31.479 1.00 80.06 870 ASP A O 1
ATOM 6909 N N . CYS A 1 871 ? -31.156 7.385 -32.549 1.00 81.81 871 CYS A N 1
ATOM 6910 C CA . CYS A 1 871 ? -30.596 8.646 -33.039 1.00 81.81 871 CYS A CA 1
ATOM 6911 C C . CYS A 1 871 ? -29.980 8.452 -34.424 1.00 81.81 871 CYS A C 1
ATOM 6913 O O . CYS A 1 871 ? -28.967 7.771 -34.571 1.00 81.81 871 CYS A O 1
ATOM 6915 N N . ASP A 1 872 ? -30.584 9.082 -35.429 1.00 80.56 872 ASP A N 1
ATOM 6916 C CA . ASP A 1 872 ? -30.144 9.020 -36.826 1.00 80.56 872 ASP A CA 1
ATOM 6917 C C . ASP A 1 872 ? -29.234 10.217 -37.194 1.00 80.56 872 ASP A C 1
ATOM 6919 O O . ASP A 1 872 ? -29.096 10.589 -38.359 1.00 80.56 872 ASP A O 1
ATOM 6923 N N . ASP A 1 873 ? -28.584 10.821 -36.195 1.00 87.00 873 ASP A N 1
ATOM 6924 C CA . ASP A 1 873 ? -27.576 11.877 -36.335 1.00 87.00 873 ASP A CA 1
ATOM 6925 C C . ASP A 1 873 ? -26.178 11.364 -35.975 1.00 87.00 873 ASP A C 1
ATOM 6927 O O . ASP A 1 873 ? -26.013 10.373 -35.262 1.00 87.00 873 ASP A O 1
ATOM 6931 N N . TYR A 1 874 ? -25.139 12.033 -36.478 1.00 89.25 874 TYR A N 1
ATOM 6932 C CA . TYR A 1 874 ? -23.766 11.613 -36.208 1.00 89.25 874 TYR A CA 1
ATOM 6933 C C . TYR A 1 874 ? -23.307 12.000 -34.786 1.00 89.25 874 TYR A C 1
ATOM 6935 O O . TYR A 1 874 ? -23.621 13.098 -34.317 1.00 89.25 874 TYR A O 1
ATOM 6943 N N . PRO A 1 875 ? -22.521 11.142 -34.106 1.00 94.94 875 PRO A N 1
ATOM 6944 C CA . PRO A 1 875 ? -21.898 11.493 -32.836 1.00 94.94 875 PRO A CA 1
ATOM 6945 C C . PRO A 1 875 ? -20.853 12.592 -33.052 1.00 94.94 875 PRO A C 1
ATOM 6947 O O . PRO A 1 875 ? -20.087 12.557 -34.019 1.00 94.94 875 PRO A O 1
ATOM 6950 N N . TRP A 1 876 ? -20.814 13.571 -32.154 1.00 95.00 876 TRP A N 1
ATOM 6951 C CA . TRP A 1 876 ? -19.928 14.727 -32.271 1.00 95.00 876 TRP A CA 1
ATOM 6952 C C . TRP A 1 876 ? -18.578 14.487 -31.595 1.00 95.00 876 TRP A C 1
ATOM 6954 O O . TRP A 1 876 ? -17.529 14.540 -32.241 1.00 95.00 876 TRP A O 1
ATOM 6964 N N . GLU A 1 877 ? -18.610 14.184 -30.299 1.00 96.44 877 GLU A N 1
ATOM 6965 C CA . GLU A 1 877 ? -17.449 13.811 -29.501 1.00 96.44 877 GLU A CA 1
ATOM 6966 C C . GLU A 1 877 ? -17.802 12.636 -28.585 1.00 96.44 877 GLU A C 1
ATOM 6968 O O . GLU A 1 877 ? -18.922 12.528 -28.087 1.00 96.44 877 GLU A O 1
ATOM 6973 N N . ALA A 1 878 ? -16.840 11.740 -28.374 1.00 96.69 878 ALA A N 1
ATOM 6974 C CA . ALA A 1 878 ? -16.991 10.562 -27.532 1.00 96.69 878 ALA A CA 1
ATOM 6975 C C . ALA A 1 878 ? -15.772 10.428 -26.623 1.00 96.69 878 ALA A C 1
ATOM 6977 O O . ALA A 1 878 ? -14.637 10.436 -27.106 1.00 96.69 878 ALA A O 1
ATOM 6978 N N . ILE A 1 879 ? -16.001 10.272 -25.321 1.00 96.12 879 ILE A N 1
ATOM 6979 C CA . ILE A 1 879 ? -14.957 10.051 -24.312 1.00 96.12 879 ILE A CA 1
ATOM 6980 C C . ILE A 1 879 ? -15.207 8.747 -23.554 1.00 96.12 879 ILE A C 1
ATOM 6982 O O . ILE A 1 879 ? -16.353 8.370 -23.319 1.00 96.12 879 ILE A O 1
ATOM 6986 N N . CYS A 1 880 ? -14.131 8.066 -23.159 1.00 94.31 880 CYS A N 1
ATOM 6987 C CA . CYS A 1 880 ? -14.174 6.824 -22.386 1.00 94.31 880 CYS A CA 1
ATOM 6988 C C . CYS A 1 880 ? -13.647 7.069 -20.967 1.00 94.31 880 CYS A C 1
ATOM 6990 O O . CYS A 1 880 ? -12.482 7.436 -20.801 1.00 94.31 880 CYS A O 1
ATOM 6992 N N . HIS A 1 881 ? -14.473 6.833 -19.946 1.00 91.38 881 HIS A N 1
ATOM 6993 C CA . HIS A 1 881 ? -14.104 7.009 -18.537 1.00 91.38 881 HIS A CA 1
ATOM 6994 C C . HIS A 1 881 ? -14.828 5.982 -17.659 1.00 91.38 881 HIS A C 1
ATOM 6996 O O . HIS A 1 881 ? -16.032 5.805 -17.803 1.00 91.38 881 HIS A O 1
ATOM 7002 N N . GLN A 1 882 ? -14.097 5.316 -16.754 1.00 86.69 882 GLN A N 1
ATOM 7003 C CA . GLN A 1 882 ? -14.621 4.255 -15.867 1.00 86.69 882 GLN A CA 1
ATOM 7004 C C . GLN A 1 882 ? -15.495 3.219 -16.605 1.00 86.69 882 GLN A C 1
ATOM 7006 O O . GLN A 1 882 ? -16.625 2.953 -16.207 1.00 86.69 882 GLN A O 1
ATOM 7011 N N . ASP A 1 883 ? -14.983 2.672 -17.713 1.00 86.19 883 ASP A N 1
ATOM 7012 C CA . ASP A 1 883 ? -15.658 1.635 -18.510 1.00 86.19 883 ASP A CA 1
ATOM 7013 C C . ASP A 1 883 ? -17.081 2.008 -18.991 1.00 86.19 883 ASP A C 1
ATOM 7015 O O . ASP A 1 883 ? -17.911 1.146 -19.292 1.00 86.19 883 ASP A O 1
ATOM 7019 N N . LYS A 1 884 ? -17.337 3.317 -19.126 1.00 94.50 884 LYS A N 1
ATOM 7020 C CA . LYS A 1 884 ? -18.476 3.922 -19.825 1.00 94.50 884 LYS A CA 1
ATOM 7021 C C . LYS A 1 884 ? -17.971 4.804 -20.974 1.00 94.50 884 LYS A C 1
ATOM 7023 O O . LYS A 1 884 ? -16.921 5.443 -20.855 1.00 94.50 884 LYS A O 1
ATOM 7028 N N . PHE A 1 885 ? -18.750 4.902 -22.050 1.00 96.88 885 PHE A N 1
ATOM 7029 C CA . PHE A 1 885 ? -18.582 5.941 -23.071 1.00 96.88 885 PHE A CA 1
ATOM 7030 C C . PHE A 1 885 ? -19.662 7.011 -22.915 1.00 96.88 885 PHE A C 1
ATOM 7032 O O . PHE A 1 885 ? -20.845 6.684 -22.825 1.00 96.88 885 PHE A O 1
ATOM 7039 N N . PHE A 1 886 ? -19.265 8.280 -22.944 1.00 97.62 886 PHE A N 1
ATOM 7040 C CA . PHE A 1 886 ? -20.174 9.426 -23.013 1.00 97.62 886 PHE A CA 1
ATOM 7041 C C . PHE A 1 886 ? -20.039 10.049 -24.399 1.00 97.62 886 PHE A C 1
ATOM 7043 O O . PHE A 1 886 ? -18.922 10.364 -24.812 1.00 97.62 886 PHE A O 1
ATOM 7050 N N . VAL A 1 887 ? -21.153 10.178 -25.122 1.00 97.31 887 VAL A N 1
ATOM 7051 C CA . VAL A 1 887 ? -21.171 10.560 -26.540 1.00 97.31 887 VAL A CA 1
ATOM 7052 C C . VAL A 1 887 ? -22.170 11.688 -26.770 1.00 97.31 887 VAL A C 1
ATOM 7054 O O . VAL A 1 887 ? -23.356 11.535 -26.475 1.00 97.31 887 VAL A O 1
ATOM 7057 N N . SER A 1 888 ? -21.715 12.823 -27.293 1.00 96.38 888 SER A N 1
ATOM 7058 C CA . SER A 1 888 ? -22.573 13.976 -27.566 1.00 96.38 888 SER A CA 1
ATOM 7059 C C . SER A 1 888 ? -23.276 13.850 -28.918 1.00 96.38 888 SER A C 1
ATOM 7061 O O . SER A 1 888 ? -22.649 13.559 -29.938 1.00 96.38 888 SER A O 1
ATOM 7063 N N . TYR A 1 889 ? -24.589 14.092 -28.924 1.00 94.81 889 TYR A N 1
ATOM 7064 C CA . TYR A 1 889 ? -25.423 14.127 -30.126 1.00 94.81 889 TYR A CA 1
ATOM 7065 C C . TYR A 1 889 ? -26.127 15.494 -30.186 1.00 94.81 889 TYR A C 1
ATOM 7067 O O . TYR A 1 889 ? -27.157 15.671 -29.529 1.00 94.81 889 TYR A O 1
ATOM 7075 N N . PRO A 1 890 ? -25.587 16.478 -30.935 1.00 93.25 890 PRO A N 1
ATOM 7076 C CA . PRO A 1 890 ? -26.035 17.870 -30.853 1.00 93.25 890 PRO A CA 1
ATOM 7077 C C . PRO A 1 890 ? -27.505 18.041 -31.252 1.00 93.25 890 PRO A C 1
ATOM 7079 O O . PRO A 1 890 ? -28.281 18.636 -30.512 1.00 93.25 890 PRO A O 1
ATOM 7082 N N . ALA A 1 891 ? -27.906 17.436 -32.374 1.00 91.00 891 ALA A N 1
ATOM 7083 C CA . ALA A 1 891 ? -29.272 17.489 -32.896 1.00 91.00 891 ALA A CA 1
ATOM 7084 C C . ALA A 1 891 ? -30.292 16.727 -32.027 1.00 91.00 891 ALA A C 1
ATOM 7086 O O . ALA A 1 891 ? -31.438 17.156 -31.909 1.00 91.00 891 ALA A O 1
ATOM 7087 N N . ALA A 1 892 ? -29.863 15.662 -31.339 1.00 91.19 892 ALA A N 1
ATOM 7088 C CA . ALA A 1 892 ? -30.666 14.974 -30.323 1.00 91.19 892 ALA A CA 1
ATOM 7089 C C . ALA A 1 892 ? -30.648 15.679 -28.951 1.00 91.19 892 ALA A C 1
ATOM 7091 O O . ALA A 1 892 ? -31.251 15.180 -28.002 1.00 91.19 892 ALA A O 1
ATOM 7092 N N . ARG A 1 893 ? -29.951 16.822 -28.836 1.00 93.38 893 ARG A N 1
ATOM 7093 C CA . ARG A 1 893 ? -29.928 17.726 -27.673 1.00 93.38 893 ARG A CA 1
ATOM 7094 C C . ARG A 1 893 ? -29.546 17.040 -26.353 1.00 93.38 893 ARG A C 1
ATOM 7096 O O . ARG A 1 893 ? -29.945 17.485 -25.284 1.00 93.38 893 ARG A O 1
ATOM 7103 N N . CYS A 1 894 ? -28.763 15.961 -26.411 1.00 94.12 894 CYS A N 1
ATOM 7104 C CA . CYS A 1 894 ? -28.376 15.163 -25.244 1.00 94.12 894 CYS A CA 1
ATOM 7105 C C . CYS A 1 894 ? -26.963 14.567 -25.365 1.00 94.12 894 CYS A C 1
ATOM 7107 O O . CYS A 1 894 ? -26.351 14.530 -26.438 1.00 94.12 894 CYS A O 1
ATOM 7109 N N . VAL A 1 895 ? -26.444 14.072 -24.238 1.00 96.38 895 VAL A N 1
ATOM 7110 C CA . VAL A 1 895 ? -25.268 13.191 -24.202 1.00 96.38 895 VAL A CA 1
ATOM 7111 C C . VAL A 1 895 ? -25.749 11.781 -23.884 1.00 96.38 895 VAL A C 1
ATOM 7113 O O . VAL A 1 895 ? -26.344 11.554 -22.834 1.00 96.38 895 VAL A O 1
ATOM 7116 N N . LYS A 1 896 ? -25.504 10.831 -24.787 1.00 95.38 896 LYS A N 1
ATOM 7117 C CA . LYS A 1 896 ? -25.905 9.429 -24.625 1.00 95.38 896 LYS A CA 1
ATOM 7118 C C . LYS A 1 896 ? -24.773 8.642 -23.969 1.00 95.38 896 LYS A C 1
ATOM 7120 O O . LYS A 1 896 ? -23.617 8.741 -24.389 1.00 95.38 896 LYS A O 1
ATOM 7125 N N . THR A 1 897 ? -25.107 7.871 -22.938 1.00 96.38 897 THR A N 1
ATOM 7126 C CA . THR A 1 897 ? -24.153 7.065 -22.165 1.00 96.38 897 THR A CA 1
ATOM 7127 C C . THR A 1 897 ? -24.252 5.599 -22.570 1.00 96.38 897 THR A C 1
ATOM 7129 O O . THR A 1 897 ? -25.352 5.065 -22.709 1.00 96.38 897 THR A O 1
ATOM 7132 N N . PHE A 1 898 ? -23.107 4.939 -22.734 1.00 96.50 898 PHE A N 1
ATOM 7133 C CA . PHE A 1 898 ? -22.982 3.533 -23.124 1.00 96.50 898 PHE A CA 1
ATOM 7134 C C . PHE A 1 898 ? -22.049 2.795 -22.156 1.00 96.50 898 PHE A C 1
ATOM 7136 O O . PHE A 1 898 ? -21.160 3.409 -21.561 1.00 96.50 898 PHE A O 1
ATOM 7143 N N . ASN A 1 899 ? -22.212 1.480 -22.008 1.00 94.62 899 ASN A N 1
ATOM 7144 C CA . ASN A 1 899 ? -21.252 0.642 -21.282 1.00 94.62 899 ASN A CA 1
ATOM 7145 C C . ASN A 1 899 ? -19.990 0.357 -22.125 1.00 94.62 899 ASN A C 1
ATOM 7147 O O . ASN A 1 899 ? -19.949 0.640 -23.323 1.00 94.62 899 ASN A O 1
ATOM 7151 N N . LYS A 1 900 ? -18.972 -0.261 -21.511 1.00 93.31 900 LYS A N 1
ATOM 7152 C CA . LYS A 1 900 ? -17.740 -0.731 -22.175 1.00 93.31 900 LYS A CA 1
ATOM 7153 C C . LYS A 1 900 ? -17.978 -1.573 -23.432 1.00 93.31 900 LYS A C 1
ATOM 7155 O O . LYS A 1 900 ? -17.127 -1.577 -24.312 1.00 93.31 900 LYS A O 1
ATOM 7160 N N . ASP A 1 901 ? -19.110 -2.270 -23.516 1.00 92.50 901 ASP A N 1
ATOM 7161 C CA . ASP A 1 901 ? -1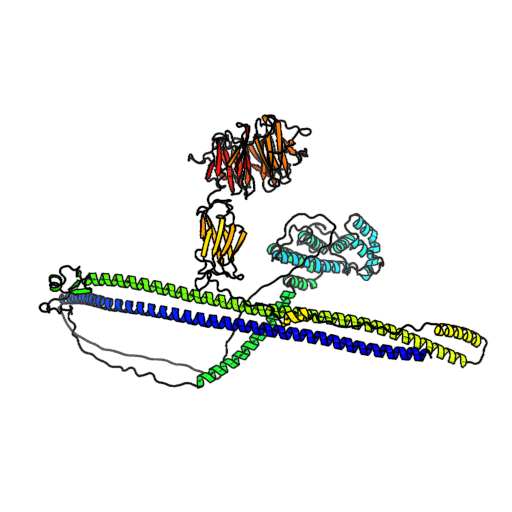9.466 -3.180 -24.606 1.00 92.50 901 ASP A CA 1
ATOM 7162 C C . ASP A 1 901 ? -20.205 -2.445 -25.746 1.00 92.50 901 ASP A C 1
ATOM 7164 O O . ASP A 1 901 ? -20.449 -3.019 -26.804 1.00 92.50 901 ASP A O 1
ATOM 7168 N N . GLY A 1 902 ? -20.467 -1.138 -25.595 1.00 92.56 902 GLY A N 1
ATOM 7169 C CA . GLY A 1 902 ? -21.097 -0.281 -26.606 1.00 92.56 902 GLY A CA 1
ATOM 7170 C C . GLY A 1 902 ? -22.627 -0.327 -26.581 1.00 92.56 902 GLY A C 1
ATOM 7171 O O . GLY A 1 902 ? -23.273 0.199 -27.482 1.00 92.56 902 GLY A O 1
ATOM 7172 N N . SER A 1 903 ? -23.216 -0.945 -25.554 1.00 94.62 903 SER A N 1
ATOM 7173 C CA . SER A 1 903 ? -24.664 -0.963 -25.328 1.00 94.62 903 SER A CA 1
ATOM 7174 C C . SER A 1 903 ? -25.111 0.332 -24.656 1.00 94.62 903 SER A C 1
ATOM 7176 O O . SER A 1 903 ? -24.477 0.788 -23.701 1.00 94.62 903 SER A O 1
ATOM 7178 N N . PHE A 1 904 ? -26.202 0.920 -25.145 1.00 95.25 904 PHE A N 1
ATOM 7179 C CA . PHE A 1 904 ? -26.800 2.132 -24.581 1.00 95.25 904 PHE A CA 1
ATOM 7180 C C . PHE A 1 904 ? -27.290 1.913 -23.137 1.00 95.25 904 PHE A C 1
ATOM 7182 O O . PHE A 1 904 ? -27.754 0.826 -22.796 1.00 95.25 904 PHE A O 1
ATOM 7189 N N . LEU A 1 905 ? -27.179 2.950 -22.301 1.00 94.06 905 LEU A N 1
ATOM 7190 C CA . LEU A 1 905 ? -27.592 2.944 -20.895 1.00 94.06 905 LEU A CA 1
ATOM 7191 C C . LEU A 1 905 ? -28.661 4.005 -20.595 1.00 94.06 905 LEU A C 1
ATOM 7193 O O . LEU A 1 905 ? -29.740 3.657 -20.124 1.00 94.06 905 LEU A O 1
ATOM 7197 N N . PHE A 1 906 ? -28.355 5.289 -20.817 1.00 92.69 906 PHE A N 1
ATOM 7198 C CA . PHE A 1 906 ? -29.254 6.416 -20.527 1.00 92.69 906 PHE A CA 1
ATOM 7199 C C . PHE A 1 906 ? -28.798 7.720 -21.205 1.00 92.69 906 PHE A C 1
ATOM 7201 O O . PHE A 1 906 ? -27.637 7.864 -21.602 1.00 92.69 906 PHE A O 1
ATOM 7208 N N . ASP A 1 907 ? -29.716 8.685 -21.279 1.00 93.00 907 ASP A N 1
ATOM 7209 C CA . ASP A 1 907 ? -29.471 10.050 -21.753 1.00 93.00 907 ASP A CA 1
ATOM 7210 C C . ASP A 1 907 ? -29.156 10.999 -20.590 1.00 93.00 907 ASP A C 1
ATOM 7212 O O . ASP A 1 907 ? -29.742 10.902 -19.515 1.00 93.00 907 ASP A O 1
ATOM 7216 N N . ILE A 1 908 ? -28.270 11.963 -20.834 1.00 94.31 908 ILE A N 1
ATOM 7217 C CA . ILE A 1 908 ? -27.958 13.079 -19.936 1.00 94.31 908 ILE A CA 1
ATOM 7218 C C . ILE A 1 908 ? -28.430 14.379 -20.596 1.00 94.31 908 ILE A C 1
ATOM 7220 O O . ILE A 1 908 ? -28.175 14.610 -21.782 1.00 94.31 908 ILE A O 1
ATOM 7224 N N . GLY A 1 909 ? -29.103 15.233 -19.818 1.00 88.50 909 GLY A N 1
ATOM 7225 C CA . GLY A 1 909 ? -29.573 16.558 -20.244 1.00 88.50 909 GLY A CA 1
ATOM 7226 C C . GLY A 1 909 ? -30.899 16.587 -21.013 1.00 88.50 909 GLY A C 1
ATOM 7227 O O . GLY A 1 909 ? -31.261 17.632 -21.547 1.00 88.50 909 GLY A O 1
ATOM 7228 N N . ASN A 1 910 ? -31.631 15.469 -21.040 1.00 79.31 910 ASN A N 1
ATOM 7229 C CA . ASN A 1 910 ? -32.977 15.344 -21.618 1.00 79.31 910 ASN A CA 1
ATOM 7230 C C . ASN A 1 910 ? -34.088 15.399 -20.535 1.00 79.31 910 ASN A C 1
ATOM 7232 O O . ASN A 1 910 ? -35.191 14.891 -20.722 1.00 79.31 910 ASN A O 1
ATOM 7236 N N . GLU A 1 911 ? -33.785 15.954 -19.356 1.00 68.44 911 GLU A N 1
ATOM 7237 C CA . GLU A 1 911 ? -34.745 16.076 -18.252 1.00 68.44 911 GLU A CA 1
ATOM 7238 C C . GLU A 1 911 ? -35.773 17.189 -18.520 1.00 68.44 911 GLU A C 1
ATOM 7240 O O . GLU A 1 911 ? -35.463 18.226 -19.104 1.00 68.44 911 GLU A O 1
ATOM 7245 N N . SER A 1 912 ? -37.009 17.008 -18.043 1.00 56.50 912 SER A N 1
ATOM 7246 C CA . SER A 1 912 ? -38.108 17.971 -18.228 1.00 56.50 912 SER A CA 1
ATOM 7247 C C . SER A 1 912 ? -38.041 19.201 -17.305 1.00 56.50 912 SER A C 1
ATOM 7249 O O . SER A 1 912 ? -38.980 19.999 -17.266 1.00 56.50 912 SER A O 1
ATOM 7251 N N . ALA A 1 913 ? -36.961 19.353 -16.535 1.00 55.34 913 ALA A N 1
ATOM 7252 C CA . ALA A 1 913 ? -36.678 20.529 -15.721 1.00 55.34 913 ALA A CA 1
ATOM 7253 C C . ALA A 1 913 ? -35.808 21.525 -16.506 1.00 55.34 913 ALA A C 1
ATOM 7255 O O . ALA A 1 913 ? -34.941 21.139 -17.281 1.00 55.34 913 ALA A O 1
ATOM 7256 N N . ARG A 1 914 ? -35.995 22.833 -16.277 1.00 62.72 914 ARG A N 1
ATOM 7257 C CA . ARG A 1 914 ? -35.202 23.885 -16.954 1.00 62.72 914 ARG A CA 1
ATOM 7258 C C . ARG A 1 914 ? -33.724 23.921 -16.542 1.00 62.72 914 ARG A C 1
ATOM 7260 O O . ARG A 1 914 ? -32.941 24.633 -17.163 1.00 62.72 914 ARG A O 1
ATOM 7267 N N . GLU A 1 915 ? -33.357 23.217 -15.479 1.00 72.31 915 GLU A N 1
ATOM 7268 C CA . GLU A 1 915 ? -31.989 23.135 -14.973 1.00 72.31 915 GLU A CA 1
ATOM 7269 C C . GLU A 1 915 ? -31.361 21.827 -15.459 1.00 72.31 915 GLU A C 1
ATOM 7271 O O . GLU A 1 915 ? -31.919 20.757 -15.249 1.00 72.31 915 GLU A O 1
ATOM 7276 N N . GLY A 1 916 ? -30.223 21.915 -16.150 1.00 80.31 916 GLY A N 1
ATOM 7277 C CA . GLY A 1 916 ? -29.540 20.757 -16.738 1.00 80.31 916 GLY A CA 1
ATOM 7278 C C . GLY A 1 916 ? -30.004 20.347 -18.139 1.00 80.31 916 GLY A C 1
ATOM 7279 O O . GLY A 1 916 ? -29.311 19.549 -18.767 1.00 80.31 916 GLY A O 1
ATOM 7280 N N . GLN A 1 917 ? -31.094 20.914 -18.668 1.00 91.00 917 GLN A N 1
ATOM 7281 C CA . GLN A 1 917 ? -31.504 20.684 -20.057 1.00 91.00 917 GLN A CA 1
ATOM 7282 C C . GLN A 1 917 ? -30.434 21.184 -21.045 1.00 91.00 917 GLN A C 1
ATOM 7284 O O . GLN A 1 917 ? -29.980 22.328 -20.955 1.00 91.00 917 GLN A O 1
ATOM 7289 N N . LEU A 1 918 ? -30.050 20.332 -21.999 1.00 93.00 918 LEU A N 1
ATOM 7290 C CA . LEU A 1 918 ? -29.050 20.642 -23.024 1.00 93.00 918 LEU A CA 1
ATOM 7291 C C . LEU A 1 918 ? -29.692 21.160 -24.326 1.00 93.00 918 LEU A C 1
ATOM 7293 O O . LEU A 1 918 ? -30.864 20.903 -24.614 1.00 93.00 918 LEU A O 1
ATOM 7297 N N . SER A 1 919 ? -28.919 21.928 -25.101 1.00 92.12 919 SER A N 1
ATOM 7298 C CA . SER A 1 919 ? -29.389 22.589 -26.329 1.00 92.12 919 SER A CA 1
ATOM 7299 C C . SER A 1 919 ? -28.585 22.178 -27.566 1.00 92.12 919 SER A C 1
ATOM 7301 O O . SER A 1 919 ? -29.144 21.564 -28.467 1.00 92.12 919 SER A O 1
ATOM 7303 N N . GLU A 1 920 ? -27.269 22.403 -27.569 1.00 93.94 920 GLU A N 1
ATOM 7304 C CA . GLU A 1 920 ? -26.331 21.845 -28.558 1.00 93.94 920 GLU A CA 1
ATOM 7305 C C . GLU A 1 920 ? -25.080 21.311 -27.831 1.00 93.94 920 GLU A C 1
ATOM 7307 O O . GLU A 1 920 ? -24.062 22.016 -27.749 1.00 93.94 920 GLU A O 1
ATOM 7312 N N . PRO A 1 921 ? -25.126 20.093 -27.253 1.00 95.94 921 PRO A N 1
ATOM 7313 C CA . PRO A 1 921 ? -23.961 19.485 -26.619 1.00 95.94 921 PRO A CA 1
ATOM 7314 C C . PRO A 1 921 ? -22.889 19.142 -27.660 1.00 95.94 921 PRO A C 1
ATOM 7316 O O . PRO A 1 921 ? -23.089 18.275 -28.507 1.00 95.94 921 PRO A O 1
ATOM 7319 N N . HIS A 1 922 ? -21.741 19.813 -27.573 1.00 95.75 922 HIS A N 1
ATOM 7320 C CA . HIS A 1 922 ? -20.575 19.620 -28.436 1.00 95.75 922 HIS A CA 1
ATOM 7321 C C . HIS A 1 922 ? -19.455 18.879 -27.691 1.00 95.75 922 HIS A C 1
ATOM 7323 O O . HIS A 1 922 ? -19.485 17.652 -27.599 1.00 95.75 922 HIS A O 1
ATOM 7329 N N . GLY A 1 923 ? -18.452 19.600 -27.184 1.00 96.06 923 GLY A N 1
ATOM 7330 C CA . GLY A 1 923 ? -17.284 19.001 -26.535 1.00 96.06 923 GLY A CA 1
ATOM 7331 C C . GLY A 1 923 ? -17.574 18.384 -25.162 1.00 96.06 923 GLY A C 1
ATOM 7332 O O . GLY A 1 923 ? -18.386 18.918 -24.401 1.00 96.06 923 GLY A O 1
ATOM 7333 N N . LEU A 1 924 ? -16.872 17.294 -24.839 1.00 97.56 924 LEU A N 1
ATOM 7334 C CA . LEU A 1 924 ? -17.027 16.532 -23.592 1.00 97.56 924 LEU A CA 1
ATOM 7335 C C . LEU A 1 924 ? -15.693 16.338 -22.863 1.00 97.56 924 LEU A C 1
ATOM 7337 O O . LEU A 1 924 ? -14.681 15.998 -23.469 1.00 97.56 924 LEU A O 1
ATOM 7341 N N . GLY A 1 925 ? -15.699 16.467 -21.536 1.00 94.69 925 GLY A N 1
ATOM 7342 C CA . GLY A 1 925 ? -14.549 16.127 -20.695 1.00 94.69 925 GLY A CA 1
ATOM 7343 C C . GLY A 1 925 ? -14.972 15.704 -19.292 1.00 94.69 925 GLY A C 1
ATOM 7344 O O . GLY A 1 925 ? -16.037 16.098 -18.832 1.00 94.69 925 GLY A O 1
ATOM 7345 N N . VAL A 1 926 ? -14.146 14.917 -18.600 1.00 92.62 926 VAL A N 1
ATOM 7346 C CA . VAL A 1 926 ? -14.348 14.590 -17.177 1.00 92.62 926 VAL A CA 1
ATOM 7347 C C . VAL A 1 926 ? -13.276 15.291 -16.348 1.00 92.62 926 VAL A C 1
ATOM 7349 O O . VAL A 1 926 ? -12.104 15.284 -16.726 1.00 92.62 926 VAL A O 1
ATOM 7352 N N . ASP A 1 927 ? -13.681 15.923 -15.247 1.00 88.88 927 ASP A N 1
ATOM 7353 C CA . ASP A 1 927 ? -12.776 16.639 -14.348 1.00 88.88 927 ASP A CA 1
ATOM 7354 C C . ASP A 1 927 ? -12.054 15.739 -13.335 1.00 88.88 927 ASP A C 1
ATOM 7356 O O . ASP A 1 927 ? -12.336 14.548 -13.179 1.00 88.88 927 ASP A O 1
ATOM 7360 N N . ALA A 1 928 ? -11.091 16.335 -12.628 1.00 83.75 928 ALA A N 1
ATOM 7361 C CA . ALA A 1 928 ? -10.292 15.670 -11.602 1.00 83.75 928 ALA A CA 1
ATOM 7362 C C . ALA A 1 928 ? -11.111 15.187 -10.380 1.00 83.75 928 ALA A C 1
ATOM 7364 O O . ALA A 1 928 ? -10.572 14.468 -9.542 1.00 83.75 928 ALA A O 1
ATOM 7365 N N . PHE A 1 929 ? -12.396 15.555 -10.295 1.00 83.69 929 PHE A N 1
ATOM 7366 C CA . PHE A 1 929 ? -13.350 15.191 -9.244 1.00 83.69 929 PHE A CA 1
ATOM 7367 C C . PHE A 1 929 ? -14.416 14.188 -9.729 1.00 83.69 929 PHE A C 1
ATOM 7369 O O . PHE A 1 929 ? -15.313 13.821 -8.968 1.00 83.69 929 PHE A O 1
ATOM 7376 N N . GLY A 1 930 ? -14.333 13.737 -10.987 1.00 86.44 930 GLY A N 1
ATOM 7377 C CA . GLY A 1 930 ? -15.265 12.781 -11.581 1.00 86.44 930 GLY A CA 1
ATOM 7378 C C . GLY A 1 930 ? -16.579 13.385 -12.087 1.00 86.44 930 GLY A C 1
ATOM 7379 O O . GLY A 1 930 ? -17.553 12.649 -12.221 1.00 86.44 930 GLY A O 1
ATOM 7380 N N . ASN A 1 931 ? -16.643 14.687 -12.377 1.00 89.88 931 ASN A N 1
ATOM 7381 C CA . ASN A 1 931 ? -17.817 15.306 -13.001 1.00 89.88 931 ASN A CA 1
ATOM 7382 C C . ASN A 1 931 ? -17.656 15.373 -14.528 1.00 89.88 931 ASN A C 1
ATOM 7384 O O . ASN A 1 931 ? -16.596 15.748 -15.029 1.00 89.88 931 ASN A O 1
ATOM 7388 N N . LEU A 1 932 ? -18.722 15.069 -15.268 1.00 94.25 932 LEU A N 1
ATOM 7389 C CA . LEU A 1 932 ? -18.815 15.286 -16.711 1.00 94.25 932 LEU A CA 1
ATOM 7390 C C . LEU A 1 932 ? -19.098 16.769 -16.988 1.00 94.25 932 LEU A C 1
ATOM 7392 O O . LEU A 1 932 ? -20.131 17.294 -16.572 1.00 94.25 932 LEU A O 1
ATOM 7396 N N . ILE A 1 933 ? -18.202 17.425 -17.722 1.00 95.25 933 ILE A N 1
ATOM 7397 C CA . ILE A 1 933 ? -18.371 18.774 -18.264 1.00 95.25 933 ILE A CA 1
ATOM 7398 C C . ILE A 1 933 ? -18.851 18.659 -19.713 1.00 95.25 933 ILE A C 1
ATOM 7400 O O . ILE A 1 933 ? -18.184 18.050 -20.553 1.00 95.25 933 ILE A O 1
ATOM 7404 N N . VAL A 1 934 ? -19.987 19.289 -20.006 1.00 96.81 934 VAL A N 1
ATOM 7405 C CA . VAL A 1 934 ? -20.590 19.371 -21.340 1.00 96.81 934 VAL A CA 1
ATOM 7406 C C . VAL A 1 934 ? -20.539 20.812 -21.840 1.00 96.81 934 VAL A C 1
ATOM 7408 O O . VAL A 1 934 ? -21.088 21.723 -21.213 1.00 96.81 934 VAL A O 1
ATOM 7411 N N . CYS A 1 935 ? -19.900 21.020 -22.988 1.00 96.31 935 CYS A N 1
ATOM 7412 C CA . CYS A 1 935 ? -19.958 22.270 -23.738 1.00 96.31 935 CYS A CA 1
ATOM 7413 C C . CYS A 1 935 ? -21.306 22.378 -24.459 1.00 96.31 935 CYS A C 1
ATOM 7415 O O . CYS A 1 935 ? -21.530 21.653 -25.424 1.00 96.31 935 CYS A O 1
ATOM 7417 N N . ASP A 1 936 ? -22.184 23.281 -24.021 1.00 94.56 936 ASP A N 1
ATOM 7418 C CA . ASP A 1 936 ? -23.482 23.523 -24.658 1.00 94.56 936 ASP A CA 1
ATOM 7419 C C . ASP A 1 936 ? -23.429 24.829 -25.461 1.00 94.56 936 ASP A C 1
ATOM 7421 O O . ASP A 1 936 ? -23.353 25.933 -24.900 1.00 94.56 936 ASP A O 1
ATOM 7425 N N . SER A 1 937 ? -23.379 24.695 -26.787 1.00 92.81 937 SER A N 1
ATOM 7426 C CA . SER A 1 937 ? -23.030 25.802 -27.676 1.00 92.81 937 SER A CA 1
ATOM 7427 C C . SER A 1 937 ? -24.171 26.800 -27.893 1.00 92.81 937 SER A C 1
ATOM 7429 O O . SER A 1 937 ? -23.928 28.003 -27.774 1.00 92.81 937 SER A O 1
ATOM 7431 N N . GLU A 1 938 ? -25.410 26.336 -28.072 1.00 92.00 938 GLU A N 1
ATOM 7432 C CA . GLU A 1 938 ? -26.603 27.186 -28.192 1.00 92.00 938 GLU A CA 1
ATOM 7433 C C . GLU A 1 938 ? -26.963 27.874 -26.857 1.00 92.00 938 GLU A C 1
ATOM 7435 O O . GLU A 1 938 ? -27.204 29.086 -26.832 1.00 92.00 938 GLU A O 1
ATOM 7440 N N . ASN A 1 939 ? -26.906 27.161 -25.718 1.00 90.38 939 ASN A N 1
ATOM 7441 C CA . ASN A 1 939 ? -27.135 27.771 -24.394 1.00 90.38 939 ASN A CA 1
ATOM 7442 C C . ASN A 1 939 ? -25.981 28.683 -23.930 1.00 90.38 939 ASN A C 1
ATOM 7444 O O . ASN A 1 939 ? -26.182 29.543 -23.058 1.00 90.38 939 ASN A O 1
ATOM 7448 N N . LYS A 1 940 ? -24.784 28.546 -24.516 1.00 92.75 940 LYS A N 1
ATOM 7449 C CA . LYS A 1 940 ? -23.560 29.305 -24.178 1.00 92.75 940 LYS A CA 1
ATOM 7450 C C . LYS A 1 940 ? -23.083 29.029 -22.748 1.00 92.75 940 LYS A C 1
ATOM 7452 O O . LYS A 1 940 ? -22.664 29.939 -22.026 1.00 92.75 940 LYS A O 1
ATOM 7457 N N . THR A 1 941 ? -23.182 27.769 -22.335 1.00 92.06 941 THR A N 1
ATOM 7458 C CA . THR A 1 941 ? -22.933 27.290 -20.968 1.00 92.06 941 THR A CA 1
ATOM 7459 C C . THR A 1 941 ? -21.990 26.095 -20.946 1.00 92.06 941 THR A C 1
ATOM 7461 O O . THR A 1 941 ? -21.896 25.330 -21.903 1.00 92.06 941 THR A O 1
ATOM 7464 N N . LEU A 1 942 ? -21.318 25.916 -19.812 1.00 93.88 942 LEU A N 1
ATOM 7465 C CA . LEU A 1 942 ? -20.620 24.682 -19.467 1.00 93.88 942 LEU A CA 1
ATOM 7466 C C . LEU A 1 942 ? -21.427 23.986 -18.375 1.00 93.88 942 LEU A C 1
ATOM 7468 O O . LEU A 1 942 ? -21.503 24.494 -17.254 1.00 93.88 942 LEU A O 1
ATOM 7472 N N . ASN A 1 943 ? -22.067 22.873 -18.714 1.00 93.06 943 ASN A N 1
ATOM 7473 C CA . ASN A 1 943 ? -22.971 22.161 -17.818 1.00 93.06 943 ASN A CA 1
ATOM 7474 C C . ASN A 1 943 ? -22.244 20.976 -17.175 1.00 93.06 943 ASN A C 1
ATOM 7476 O O . ASN A 1 943 ? -21.619 20.175 -17.866 1.00 93.06 943 ASN A O 1
ATOM 7480 N N . PHE A 1 944 ? -22.297 20.902 -15.847 1.00 92.38 944 PHE A N 1
ATOM 7481 C CA . PHE A 1 944 ? -21.623 19.899 -15.028 1.00 92.38 944 PHE A CA 1
ATOM 7482 C C . PHE A 1 944 ? -22.642 18.870 -14.540 1.00 92.38 944 PHE A C 1
ATOM 7484 O O . PHE A 1 944 ? -23.665 19.242 -13.958 1.00 92.38 944 PHE A O 1
ATOM 7491 N N . PHE A 1 945 ? -22.328 17.591 -14.719 1.00 92.06 945 PHE A N 1
ATOM 7492 C CA . PHE A 1 945 ? -23.140 16.450 -14.294 1.00 92.06 945 PHE A CA 1
ATOM 7493 C C . PHE A 1 945 ? -22.273 15.422 -13.551 1.00 92.06 945 PHE A C 1
ATOM 7495 O O . PHE A 1 945 ? -21.057 15.371 -13.740 1.00 92.06 945 PHE A O 1
ATOM 7502 N N . LYS A 1 946 ? -22.884 14.558 -12.738 1.00 90.06 946 LYS A N 1
ATOM 7503 C CA . LYS A 1 946 ? -22.255 13.295 -12.312 1.00 90.06 946 LYS A CA 1
ATOM 7504 C C . LYS A 1 946 ? -22.266 12.277 -13.460 1.00 90.06 946 LYS A C 1
ATOM 7506 O O . LYS A 1 946 ? -23.038 12.413 -14.407 1.00 90.06 946 LYS A O 1
ATOM 7511 N N . LEU A 1 947 ? -21.441 11.232 -13.362 1.00 91.12 947 LEU A N 1
ATOM 7512 C CA . LEU A 1 947 ? -21.336 10.150 -14.363 1.00 91.12 947 LEU A CA 1
ATOM 7513 C C . LEU A 1 947 ? -22.593 9.254 -14.436 1.00 91.12 947 LEU A C 1
ATOM 7515 O O . LEU A 1 947 ? -22.676 8.342 -15.261 1.00 91.12 947 LEU A O 1
ATOM 7519 N N . GLU A 1 948 ? -23.553 9.519 -13.553 1.00 89.19 948 GLU A N 1
ATOM 7520 C CA . GLU A 1 948 ? -24.880 8.917 -13.417 1.00 89.19 948 GLU A CA 1
ATOM 7521 C C . GLU A 1 948 ? -25.975 9.826 -14.015 1.00 89.19 948 GLU A C 1
ATOM 7523 O O . GLU A 1 948 ? -27.157 9.543 -13.874 1.00 89.19 948 GLU A O 1
ATOM 7528 N N . GLY A 1 949 ? -25.597 10.946 -14.644 1.00 89.06 949 GLY A N 1
ATOM 7529 C CA . GLY A 1 949 ? -26.500 11.873 -15.335 1.00 89.06 949 GLY A CA 1
ATOM 7530 C C . GLY A 1 949 ? -27.059 13.022 -14.493 1.00 89.06 949 GLY A C 1
ATOM 7531 O O . GLY A 1 949 ? -27.487 14.020 -15.061 1.00 89.06 949 GLY A O 1
ATOM 7532 N N . LYS A 1 950 ? -26.988 12.953 -13.156 1.00 89.00 950 LYS A N 1
ATOM 7533 C CA . LYS A 1 950 ? -27.482 14.018 -12.263 1.00 89.00 950 LYS A CA 1
ATOM 7534 C C . LYS A 1 950 ? -26.776 15.359 -12.515 1.00 89.00 950 LYS A C 1
ATOM 7536 O O . LYS A 1 950 ? -25.557 15.451 -12.354 1.00 89.00 950 LYS A O 1
ATOM 7541 N N . PHE A 1 951 ? -27.541 16.409 -12.818 1.00 90.06 951 PHE A N 1
ATOM 7542 C CA . PHE A 1 951 ? -27.041 17.782 -12.961 1.00 90.06 951 PHE A CA 1
ATOM 7543 C C . PHE A 1 951 ? -26.486 18.359 -11.645 1.00 90.06 951 PHE A C 1
ATOM 7545 O O . PHE A 1 951 ? -26.972 18.055 -10.553 1.00 90.06 951 PHE A O 1
ATOM 7552 N N . LEU A 1 952 ? -25.455 19.203 -11.759 1.00 86.31 952 LEU A N 1
ATOM 7553 C CA . LEU A 1 952 ? -24.778 19.864 -10.637 1.00 86.31 952 LEU A CA 1
ATOM 7554 C C . LEU A 1 952 ? -24.811 21.392 -10.738 1.00 86.31 952 LEU A C 1
ATOM 7556 O O . LEU A 1 952 ? -25.123 22.057 -9.753 1.00 86.31 952 LEU A O 1
ATOM 7560 N N . LYS A 1 953 ? -24.420 21.954 -11.891 1.00 88.06 953 LYS A N 1
ATOM 7561 C CA . LYS A 1 953 ? -24.379 23.407 -12.145 1.00 88.06 953 LYS A CA 1
ATOM 7562 C C . LYS A 1 953 ? -24.146 23.724 -13.620 1.00 88.06 953 LYS A C 1
ATOM 7564 O O . LYS A 1 953 ? -23.453 22.984 -14.313 1.00 88.06 953 LYS A O 1
ATOM 7569 N N . GLY A 1 954 ? -24.640 24.876 -14.068 1.00 88.38 954 GLY A N 1
ATOM 7570 C CA . GLY A 1 954 ? -24.301 25.468 -15.362 1.00 88.38 954 GLY A CA 1
ATOM 7571 C C . GLY A 1 954 ? -23.458 26.727 -15.172 1.00 88.38 954 GLY A C 1
ATOM 7572 O O . GLY A 1 954 ? -23.912 27.687 -14.553 1.00 88.38 954 GLY A O 1
ATOM 7573 N N . ILE A 1 955 ? -22.234 26.752 -15.702 1.00 88.00 955 ILE A N 1
ATOM 7574 C CA . ILE A 1 955 ? -21.405 27.964 -15.730 1.00 88.00 955 ILE A CA 1
ATOM 7575 C C . ILE A 1 955 ? -21.719 28.734 -17.014 1.00 88.00 955 ILE A C 1
ATOM 7577 O O . ILE A 1 955 ? -21.362 28.303 -18.112 1.00 88.00 955 ILE A O 1
ATOM 7581 N N . ARG A 1 956 ? -22.347 29.906 -16.874 1.00 86.94 956 ARG A N 1
ATOM 7582 C CA . ARG A 1 956 ? -22.489 30.894 -17.953 1.00 86.94 956 ARG A CA 1
ATOM 7583 C C . ARG A 1 956 ? -21.470 32.010 -17.751 1.00 86.94 956 ARG A C 1
ATOM 7585 O O . ARG A 1 956 ? -21.329 32.529 -16.648 1.00 86.94 956 ARG A O 1
ATOM 7592 N N . ASN A 1 957 ? -20.745 32.380 -18.803 1.00 83.69 957 ASN A N 1
ATOM 7593 C CA . ASN A 1 957 ? -19.678 33.375 -18.716 1.00 83.69 957 ASN A CA 1
ATOM 7594 C C . ASN A 1 957 ? -19.641 34.238 -19.984 1.00 83.69 957 ASN A C 1
ATOM 7596 O O . ASN A 1 957 ? -19.697 33.707 -21.089 1.00 83.69 957 ASN A O 1
ATOM 7600 N N . ASN A 1 958 ? -19.484 35.557 -19.841 1.00 84.38 958 ASN A N 1
ATOM 7601 C CA . ASN A 1 958 ? -19.460 36.511 -20.963 1.00 84.38 958 ASN A CA 1
ATOM 7602 C C . ASN A 1 958 ? -18.322 36.256 -21.975 1.00 84.38 958 ASN A C 1
ATOM 7604 O O . ASN A 1 958 ? -18.359 36.760 -23.102 1.00 84.38 958 ASN A O 1
ATOM 7608 N N . LEU A 1 959 ? -17.303 35.480 -21.589 1.00 84.75 959 LEU A N 1
ATOM 7609 C CA . LEU A 1 959 ? -16.237 35.026 -22.477 1.00 84.75 959 LEU A CA 1
ATOM 7610 C C . LEU A 1 959 ? -16.674 33.923 -23.452 1.00 84.75 959 LEU A C 1
ATOM 7612 O O . LEU A 1 959 ? -15.990 33.771 -24.459 1.00 84.75 959 LEU A O 1
ATOM 7616 N N . LEU A 1 960 ? -17.790 33.226 -23.202 1.00 88.44 960 LEU A N 1
ATOM 7617 C CA . LEU A 1 960 ? -18.371 32.173 -24.046 1.00 88.44 960 LEU A CA 1
ATOM 7618 C C . LEU A 1 960 ? -19.411 32.742 -25.030 1.00 88.44 960 LEU A C 1
ATOM 7620 O O . LEU A 1 960 ? -20.109 33.713 -24.734 1.00 88.44 960 LEU A O 1
ATOM 7624 N N . GLU A 1 961 ? -19.479 32.165 -26.225 1.00 91.12 961 GLU A N 1
ATOM 7625 C CA . GLU A 1 961 ? -20.514 32.393 -27.251 1.00 91.12 961 GLU A CA 1
ATOM 7626 C C . GLU A 1 961 ? -20.897 31.094 -27.964 1.00 91.12 961 GLU A C 1
ATOM 7628 O O . GLU A 1 961 ? -22.022 30.978 -28.432 1.00 91.12 961 GLU A O 1
ATOM 7633 N N . CYS A 1 962 ? -19.949 30.160 -28.076 1.00 91.81 962 CYS A N 1
ATOM 7634 C CA . CYS A 1 962 ? -20.104 28.867 -28.726 1.00 91.81 962 CYS A CA 1
ATOM 7635 C C . CYS A 1 962 ? -18.996 27.915 -28.210 1.00 91.81 962 CYS A C 1
ATOM 7637 O O . CYS A 1 962 ? -18.002 27.697 -28.907 1.00 91.81 962 CYS A O 1
ATOM 7639 N N . PRO A 1 963 ? -19.075 27.404 -26.964 1.00 93.75 963 PRO A N 1
ATOM 7640 C CA . PRO A 1 963 ? -18.136 26.394 -26.464 1.00 93.75 963 PRO A CA 1
ATOM 7641 C C . PRO A 1 963 ? -18.182 25.132 -27.344 1.00 93.75 963 PRO A C 1
ATOM 7643 O O . PRO A 1 963 ? -19.227 24.504 -27.474 1.00 93.75 963 PRO A O 1
ATOM 7646 N N . TRP A 1 964 ? -17.058 24.771 -27.970 1.00 94.00 964 TRP A N 1
ATOM 7647 C CA . TRP A 1 964 ? -17.038 23.808 -29.086 1.00 94.00 964 TRP A CA 1
ATOM 7648 C C . TRP A 1 964 ? -16.228 22.535 -28.809 1.00 94.00 964 TRP A C 1
ATOM 7650 O O . TRP A 1 964 ? -16.612 21.448 -29.229 1.00 94.00 964 TRP A O 1
ATOM 7660 N N . SER A 1 965 ? -15.107 22.663 -28.099 1.00 95.31 965 SER A N 1
ATOM 7661 C CA . SER A 1 965 ? -14.203 21.565 -27.728 1.00 95.31 965 SER A CA 1
ATOM 7662 C C . SER A 1 965 ? -13.544 21.900 -26.391 1.00 95.31 965 SER A C 1
ATOM 7664 O O . SER A 1 965 ? -13.304 23.079 -26.103 1.00 95.31 965 SER A O 1
ATOM 7666 N N . ILE A 1 966 ? -13.280 20.881 -25.573 1.00 95.12 966 ILE A N 1
ATOM 7667 C CA . ILE A 1 966 ? -12.730 21.009 -24.221 1.00 95.12 966 ILE A CA 1
ATOM 7668 C C . ILE A 1 966 ? -11.489 20.126 -24.047 1.00 95.12 966 ILE A C 1
ATOM 7670 O O . ILE A 1 966 ? -11.441 19.002 -24.529 1.00 95.12 966 ILE A O 1
ATOM 7674 N N . ALA A 1 967 ? -10.489 20.630 -23.324 1.00 91.94 967 ALA A N 1
ATOM 7675 C CA . ALA A 1 967 ? -9.350 19.846 -22.849 1.00 91.94 967 ALA A CA 1
ATOM 7676 C C . ALA A 1 967 ? -9.201 20.035 -21.336 1.00 91.94 967 ALA A C 1
ATOM 7678 O O . ALA A 1 967 ? -8.957 21.152 -20.876 1.00 91.94 967 ALA A O 1
ATOM 7679 N N . VAL A 1 968 ? -9.359 18.957 -20.567 1.00 89.75 968 VAL A N 1
ATOM 7680 C CA . VAL A 1 968 ? -9.367 18.983 -19.095 1.00 89.75 968 VAL A CA 1
ATOM 7681 C C . VAL A 1 968 ? -8.025 18.512 -18.539 1.00 89.75 968 VAL A C 1
ATOM 7683 O O . VAL A 1 968 ? -7.430 17.572 -19.060 1.00 89.75 968 VAL A O 1
ATOM 7686 N N . SER A 1 969 ? -7.526 19.187 -17.503 1.00 82.94 969 SER A N 1
ATOM 7687 C CA . SER A 1 969 ? -6.278 18.837 -16.827 1.00 82.94 969 SER A CA 1
ATOM 7688 C C . SER A 1 969 ? -6.516 17.716 -15.810 1.00 82.94 969 SER A C 1
ATOM 7690 O O . SER A 1 969 ? -7.441 17.824 -15.003 1.00 82.94 969 SER A O 1
ATOM 7692 N N . PRO A 1 970 ? -5.667 16.672 -15.772 1.00 67.75 970 PRO A N 1
ATOM 7693 C CA . PRO A 1 970 ? -5.714 15.639 -14.736 1.00 67.75 970 PRO A CA 1
ATOM 7694 C C . PRO A 1 970 ? -5.105 16.105 -13.400 1.00 67.75 970 PRO A C 1
ATOM 7696 O O . PRO A 1 970 ? -5.042 15.326 -12.451 1.00 67.75 970 PRO A O 1
ATOM 7699 N N . ASN A 1 971 ? -4.580 17.333 -13.330 1.00 68.38 971 ASN A N 1
ATOM 7700 C CA . ASN A 1 971 ? -3.870 17.850 -12.166 1.00 68.38 971 ASN A CA 1
ATOM 7701 C C . ASN A 1 971 ? -4.853 18.157 -11.021 1.00 68.38 971 ASN A C 1
ATOM 7703 O O . ASN A 1 971 ? -5.586 19.139 -11.071 1.00 68.38 971 ASN A O 1
ATOM 7707 N N . THR A 1 972 ? -4.845 17.338 -9.969 1.00 64.19 972 THR A N 1
ATOM 7708 C CA . THR A 1 972 ? -5.712 17.492 -8.784 1.00 64.19 972 THR A CA 1
ATOM 7709 C C . THR A 1 972 ? -5.323 18.652 -7.863 1.00 64.19 972 THR A C 1
ATOM 7711 O O . THR A 1 972 ? -6.111 19.010 -6.993 1.00 64.19 972 THR A O 1
ATOM 7714 N N . GLN A 1 973 ? -4.134 19.248 -8.024 1.00 65.25 973 GLN A N 1
ATOM 7715 C CA . GLN A 1 973 ? -3.670 20.379 -7.203 1.00 65.25 973 GLN A CA 1
ATOM 7716 C C . GLN A 1 973 ? -4.052 21.737 -7.805 1.00 65.25 973 GLN A C 1
ATOM 7718 O O . GLN A 1 973 ? -4.269 22.694 -7.067 1.00 65.25 973 GLN A O 1
ATOM 7723 N N . LEU A 1 974 ? -4.133 21.817 -9.138 1.00 71.06 974 LEU A N 1
ATOM 7724 C CA . LEU A 1 974 ? -4.639 22.968 -9.896 1.00 71.06 974 LEU A CA 1
ATOM 7725 C C . LEU A 1 974 ? -5.589 22.474 -11.008 1.00 71.06 974 LEU A C 1
ATOM 7727 O O . LEU A 1 974 ? -5.256 22.546 -12.202 1.00 71.06 974 LEU A O 1
ATOM 7731 N N . PRO A 1 975 ? -6.758 21.925 -10.624 1.00 79.81 975 PRO A N 1
ATOM 7732 C CA . PRO A 1 975 ? -7.749 21.408 -11.562 1.00 79.81 975 PRO A CA 1
ATOM 7733 C C . PRO A 1 975 ? -8.216 22.530 -12.482 1.00 79.81 975 PRO A C 1
ATOM 7735 O O . PRO A 1 975 ? -8.630 23.600 -12.048 1.00 79.81 975 PRO A O 1
ATOM 7738 N N . SER A 1 976 ? -8.122 22.293 -13.783 1.00 85.38 976 SER A N 1
ATOM 7739 C CA . SER A 1 976 ? -8.276 23.342 -14.787 1.00 85.38 976 SER A CA 1
ATOM 7740 C C . SER A 1 976 ? -8.691 22.754 -16.129 1.00 85.38 976 SER A C 1
ATOM 7742 O O . SER A 1 976 ? -8.458 21.576 -16.401 1.00 85.38 976 SER A O 1
ATOM 7744 N N . PHE A 1 977 ? -9.323 23.552 -16.985 1.00 89.88 977 PHE A N 1
ATOM 7745 C CA . PHE A 1 977 ? -9.701 23.117 -18.330 1.00 89.88 977 PHE A CA 1
ATOM 7746 C C . PHE A 1 977 ? -9.708 24.268 -19.338 1.00 89.88 977 PHE A C 1
ATOM 7748 O O . PHE A 1 977 ? -9.868 25.441 -18.998 1.00 89.88 977 PHE A O 1
ATOM 7755 N N . LEU A 1 978 ? -9.526 23.920 -20.608 1.00 90.38 978 LEU A N 1
ATOM 7756 C CA . LEU A 1 978 ? -9.468 24.844 -21.735 1.00 90.38 978 LEU A CA 1
ATOM 7757 C C . LEU A 1 978 ? -10.667 24.628 -22.653 1.00 90.38 978 LEU A C 1
ATOM 7759 O O . LEU A 1 978 ? -10.922 23.501 -23.061 1.00 90.38 978 LEU A O 1
ATOM 7763 N N . ILE A 1 979 ? -11.351 25.710 -23.021 1.00 92.88 979 ILE A N 1
ATOM 7764 C CA . ILE A 1 979 ? -12.478 25.713 -23.963 1.00 92.88 979 ILE A CA 1
ATOM 7765 C C . ILE A 1 979 ? -12.054 26.385 -25.265 1.00 92.88 979 ILE A C 1
ATOM 7767 O O . ILE A 1 979 ? -11.617 27.537 -25.243 1.00 92.88 979 ILE A O 1
ATOM 7771 N N . ALA A 1 980 ? -12.222 25.708 -26.399 1.00 92.69 980 ALA A N 1
ATOM 7772 C CA . ALA A 1 980 ? -12.176 26.331 -27.718 1.00 92.69 980 ALA A CA 1
ATOM 7773 C C . ALA A 1 980 ? -13.520 27.005 -28.033 1.00 92.69 980 ALA A C 1
ATOM 7775 O O . ALA A 1 980 ? -14.562 26.350 -27.995 1.00 92.69 980 ALA A O 1
ATOM 7776 N N . ASP A 1 981 ? -13.491 28.298 -28.373 1.00 92.06 981 ASP A N 1
ATOM 7777 C CA . ASP A 1 981 ? -14.657 29.043 -28.852 1.00 92.06 981 ASP A CA 1
ATOM 7778 C C . ASP A 1 981 ? -14.360 29.660 -30.241 1.00 92.06 981 ASP A C 1
ATOM 7780 O O . ASP A 1 981 ? -13.641 30.674 -30.340 1.00 92.06 981 ASP A O 1
ATOM 7784 N N . PRO A 1 982 ? -14.877 29.060 -31.335 1.00 90.62 982 PRO A N 1
ATOM 7785 C CA . PRO A 1 982 ? -14.645 29.533 -32.693 1.00 90.62 982 PRO A CA 1
ATOM 7786 C C . PRO A 1 982 ? -15.267 30.909 -32.971 1.00 90.62 982 PRO A C 1
ATOM 7788 O O . PRO A 1 982 ? -14.708 31.678 -33.757 1.00 90.62 982 PRO A O 1
ATOM 7791 N N . VAL A 1 983 ? -16.374 31.264 -32.308 1.00 90.31 983 VAL A N 1
ATOM 7792 C CA . VAL A 1 983 ? -17.128 32.503 -32.569 1.00 90.31 983 VAL A CA 1
ATOM 7793 C C . VAL A 1 983 ? -16.482 33.701 -31.863 1.00 90.31 983 VAL A C 1
ATOM 7795 O O . VAL A 1 983 ? -16.254 34.743 -32.484 1.00 90.31 983 VAL A O 1
ATOM 7798 N N . LYS A 1 984 ? -16.060 33.534 -30.602 1.00 87.50 984 LYS A N 1
ATOM 7799 C CA . LYS A 1 984 ? -15.232 34.490 -29.840 1.00 87.50 984 LYS A CA 1
ATOM 7800 C C . LYS A 1 984 ? -13.772 34.516 -30.298 1.00 87.50 984 LYS A C 1
ATOM 7802 O O . LYS A 1 984 ? -13.015 35.379 -29.832 1.00 87.50 984 LYS A O 1
ATOM 7807 N N . LYS A 1 985 ? -13.373 33.584 -31.174 1.00 89.50 985 LYS A N 1
ATOM 7808 C CA . LYS A 1 985 ? -12.039 33.450 -31.789 1.00 89.50 985 LYS A CA 1
ATOM 7809 C C . LYS A 1 985 ? -10.926 33.325 -30.747 1.00 89.50 985 LYS A C 1
ATOM 7811 O O . LYS A 1 985 ? -9.885 33.978 -30.832 1.00 89.50 985 LYS A O 1
ATOM 7816 N N . SER A 1 986 ? -11.163 32.512 -29.722 1.00 87.31 986 SER A N 1
ATOM 7817 C CA . SER A 1 986 ? -10.239 32.337 -28.597 1.00 87.31 986 SER A CA 1
ATOM 7818 C C . SER A 1 986 ? -10.340 30.960 -27.967 1.00 87.31 986 SER A C 1
ATOM 7820 O O . SER A 1 986 ? -11.400 30.348 -27.988 1.00 87.31 986 SER A O 1
ATOM 7822 N N . VAL A 1 987 ? -9.261 30.552 -27.306 1.00 88.00 987 VAL A N 1
ATOM 7823 C CA . VAL A 1 987 ? -9.326 29.544 -26.245 1.00 88.00 987 VAL A CA 1
ATOM 7824 C C . VAL A 1 987 ? -9.473 30.261 -24.898 1.00 88.00 987 VAL A C 1
ATOM 7826 O O . VAL A 1 987 ? -8.979 31.382 -24.746 1.00 88.00 987 VAL A O 1
ATOM 7829 N N . ILE A 1 988 ? -10.182 29.666 -23.943 1.00 87.44 988 ILE A N 1
ATOM 7830 C CA . ILE A 1 988 ? -10.451 30.226 -22.609 1.00 87.44 988 ILE A CA 1
ATOM 7831 C C . ILE A 1 988 ? -9.994 29.203 -21.570 1.00 87.44 988 ILE A C 1
ATOM 7833 O O . ILE A 1 988 ? -10.376 28.042 -21.673 1.00 87.44 988 ILE A O 1
ATOM 7837 N N . LEU A 1 989 ? -9.182 29.623 -20.599 1.00 86.50 989 LEU A N 1
ATOM 7838 C CA . LEU A 1 989 ? -8.758 28.793 -19.467 1.00 86.50 989 LEU A CA 1
ATOM 7839 C C . LEU A 1 989 ? -9.694 29.027 -18.279 1.00 86.50 989 LEU A C 1
ATOM 7841 O O . LEU A 1 989 ? -9.944 30.183 -17.938 1.00 86.50 989 LEU A O 1
ATOM 7845 N N . PHE A 1 990 ? -10.154 27.946 -17.657 1.00 85.38 990 PHE A N 1
ATOM 7846 C CA . PHE A 1 990 ? -10.852 27.931 -16.373 1.00 85.38 990 PHE A CA 1
ATOM 7847 C C . PHE A 1 990 ? -9.994 27.210 -15.327 1.00 85.38 990 PHE A C 1
ATOM 7849 O O . PHE A 1 990 ? -9.381 26.186 -15.645 1.00 85.38 990 PHE A O 1
ATOM 7856 N N . TRP A 1 991 ? -9.954 27.768 -14.117 1.00 79.06 991 TRP A N 1
ATOM 7857 C CA . TRP A 1 991 ? -9.264 27.294 -12.907 1.00 79.06 991 TRP A CA 1
ATOM 7858 C C . TRP A 1 991 ? -9.834 28.027 -11.670 1.00 79.06 991 TRP A C 1
ATOM 7860 O O . TRP A 1 991 ? -10.809 28.803 -11.853 1.00 79.06 991 TRP A O 1
#

Organism: NCBI:txid46732

Radius of gyration: 50.4 Å; chains: 1; bounding box: 175×95×114 Å

InterPro domains:
  IPR000315 B-box-type zinc finger [PF00643] (416-455)
  IPR000315 B-box-type zinc finger [PS50119] (412-455)
  IPR001298 Filamin/ABP280 repeat [SM00557] (625-725)
  IPR011042 Six-bladed beta-propeller, TolB-like [G3DSA:2.120.10.30] (737-987)
  IPR013783 Immunoglobulin-like fold [G3DSA:2.60.40.10] (622-726)
  IPR014756 Immunoglobulin E-set [SSF81296] (624-723)
  IPR017868 Filamin/ABP280 repeat-like [PF00630] (625-717)
  IPR017868 Filamin/ABP280 repeat-like [PS50194] (621-722)
  IPR041249 DZIP3-like HEPN domain [PF18738] (215-358)
  IPR050952 Tripartite Motif and NHL Repeat Containing E3 Ligases [PTHR24104] (481-981)

pLDDT: mean 75.05, std 19.31, range [19.34, 97.62]

Sequence (991 aa):
MQIVELEMQIQETTKLFRIIKEKITATRNNVRTTVKELIRVLKEHENLMMTELDIIEKRQENDHSIQHEHLQMSVKELESAVQNCEMTMERKIDVEALQTQMNEIEKSRRALKANQNDFYKPSHVGYLRDEKYIQDFSGATPGVILVSKTDPSSSLVSASLSVETSFFCPRFSMASAAATGSSTKETTNYARLCRLLVDIGTQALRDTFDTIHPPANLHTILTANKTTLQSLRTRKVINATQWGMLFPAIPTSVSSAHFDITLLMALLRNICGLPSPAAGWDTLSAATDVSREADIARVKYYRNSVYGHAECASVDDALFNIYWGDIRDTLVRLGGEKYRADIDNLKTECMDPEVEKHCKELLSQWKKDEENVKDKLDELIKKMDDLKTSNLPLKKESAIEGESTVLEGMLENFAMCREKGHETEPLDRYCNNCKVSICDRCGETRHTHHTKVSIQQATEAEKLMLEETVEQVKMQVVELEMQMKTTTELFTISKEKIAKARKNVWTTVEELIRVLKEHERTMLTELDVIEKAQQRDHSTQFELLQASVNEFKSSVKNCEEVLRKNVSVETLQAQQAEIERCKGVLKAPIKEIYKPCHLRYQTNNEYRKTLTGSAPGKVLVSKTDPLRSLLEWKGSRKAEAGEIKNIDIITINSDGEKCFQEIDEIKVRVQSPTGMNIDLKSLYRSRWRYSYAFIPSCDGEHEVTVVVNDQPLPGTPRRLLVAPYQYPFAFKFRTCRKFSQFKEPCAVAMDNKTENLVIVDRKKKKVRIFKSSIHGNFKELGQSEAVLKDPSSVAFTQSGSVMVISAGSMICFTASGKFIAQINNKHLKVPFSLTIARDGRMVVCDSGDKSVKVLSPDGKELLQSFSAPDCDDYPWEAICHQDKFFVSYPAARCVKTFNKDGSFLFDIGNESAREGQLSEPHGLGVDAFGNLIVCDSENKTLNFFKLEGKFLKGIRNNLLECPWSIAVSPNTQLPSFLIADPVKKSVILFW

Foldseek 3Di:
DVLVVLVVLLVVLVVVLVVVVVVLVVVLVVLVVLLVVLLVLLVVLLVVQVVVLVVVLVVLVVVLVVVLVVLVVVLVVLVVVLVVLVVVVVVVVVVVVVVVVVVVVVVVVVVVVVDDDDDDDDDDDDDDDDDDDDDDDDDDDDDDDDFDDDDDDADDDDDDDDDDDDDDDDDDDDDDDDDDDDDDPFLVLLVLLVCLLFPLVLVLLLLLVCVQPPLQCLLVLCVVCVVQVVVCVVVVLADPVNVCLSPPPPSRPRGSPPDGLSSSLVCCVGRSPDDAQPVGLADQHDPPRLDLNNLSSNSVVSVCDSPVPDPDSGHDPVRSVVSLVSSLVSSCSRRHPVCNVVSVCSVVDDPDVVVVVVVVVVVVVVVVVVVVVVVVGVVVVVVVVVVVVPDDDDDDDDDDDDDDDDDDDDDDPQPFDPDPPRRPFGQFKAFPVVRDGDGVVCCVPVVVPTDIDTPVVVVVVVVVVSVVVSVVSVVVSVVSVVVSVVSVVVSVVVVNVSVNVSVVSVVLSVVVSVVSVVVSVVVSVVSVVLSVVSVVVSVVVSVVSVVLSVVLVVLVVLQVVLVPDDDDPVSVVVNVVSVVVNVVSVPDDDDDRDDRDDDDDDDPVVVVCCSNPDNSDDDDDDQWDLALKDKDWDDDLEAAALDKTKIKIFTAGPVRHQADDPPKDKDKWKADPVRDTWDWDFDDDDGGITMIITGHQAFAWIFMWMAIPNHTHPCPRDIRGYHYDDQPDKFWDDAPDPPPFAQFFFEKAADLPFRWIWTQRFVVLWIWIDGPDNNDDIDTACPDPNRADGWAYWYQFPVRWIWIDGPQWIWIGHVVRHGDDIADEPPADRWHYWYAAPVQWIWTWHQRQQWIFTADNVRHGTPDIEHDPPDPGTWADWYDDPQKIWTFGFVVQWIWIGGNRRHTDDTAQVDPDPARHAHGFAAWDAWSRQWIWTFRFCVQWTWTAHPVRHTDDTDHDPLTRGFHYKYWHNDSNDTKMWTGHRVSSTIMITD